Protein AF-0000000080280467 (afdb_homodimer)

Sequence (818 aa):
MTQTPVLITTTGPDKPGVSSVLFAVLSRHDVDVLDVEQVVIRGQLVLGVLAGVYRDPEGLQEYVEQAMASVGMQVEVKIGSAIGADPFAIGQKDSTHVLLMLGRPVTARAFSDVARRLAALDVNIDSIRSVADYPVTGLELYTSLAQDTPEADAALRTALADAAVEAGIDISVERAGLARRAKRLVVFDVDSTLIQGEVIEMLGAHAGVEPQVREITEAAMRGELNFGESLERRVALLEGLPETVLDEVAASIELTPGARTTIRTLKRMGFRCGVVSGGFTKIIQSLVDDLGLDFAAANELEVVDGKLTGRVVGEIVDRAGKATALRRFAEEYEISLEQCVAVGDGANDIDMLSVAGMGVAFNAKPALREVADTALSHPYLDAVLFLLGVTRGEIEAADAADGLELSRPMTQTPVLITTTGPDKPGVSSVLFAVLSRHDVDVLDVEQVVIRGQLVLGVLAGVYRDPEGLQEYVEQAMASVGMQVEVKIGSAIGADPFAIGQKDSTHVLLMLGRPVTARAFSDVARRLAALDVNIDSIRSVADYPVTGLELYTSLAQDTPEADAALRTALADAAVEAGIDISVERAGLARRAKRLVVFDVDSTLIQGEVIEMLGAHAGVEPQVREITEAAMRGELNFGESLERRVALLEGLPETVLDEVAASIELTPGARTTIRTLKRMGFRCGVVSGGFTKIIQSLVDDLGLDFAAANELEVVDGKLTGRVVGEIVDRAGKATALRRFAEEYEISLEQCVAVGDGANDIDMLSVAGMGVAFNAKPALREVADTALSHPYLDAVLFLLGVTRGEIEAADAADGLELSRP

Foldseek 3Di:
DFWKKKKKKKKDFDDPCLVVLQVVLVVVQVWAWLAWDWDADPRMIIIMTIITGDDDLVVSVVSNCVSNVVVPMDMDMDIHCRCDPDSSDYPDDFFFKKKKKKACECDPVLVVQLVVLCVVLVKDFPDKDWFEDPPITMIMTGIHHPDPDPVSVVSNVVSVVVSCVVRVIWMFMDTDDDLLQQAAAEEEEVAVTFWDHDLLLQLCVVLVNNVVLVVLVVCVQVVVDPPVVSLLVSLLSNFFPFLVVLVVSLVVIGTFAQNLLQLVVSVVVNHQYEYEYQAEDSSRVSVCVVNVHDDYHYWHFDDDPRTTHSDIDDDGCFLVNLLVVLVVVCVVVVHAQLSYEYEYAEPRPQNNQQSHNFYEHECHDPNNCVRGSTYDNDRHNNVVVVSSVHGPVNSVVVCVVVVHDDDDD/DFWKKKKKKKKDFDDPCLVVLQVVLVVVQPWAWLDWDWDADPRMIIIITIITGDDDLVVSVVSNCVSNVVVPMDMDMDIHCRCDPDRSPYPDDFFFKKKKKKACECDPVLVVQLVVLCVVLVKAFPDKDWFEDPPITMIMTRIHHPDPDPVSVVSNVVSVVVSCVVRVIWMFMDTDDCLLVQAAAEEEEVAVTFWDHDLLLQLCVVLVNNVVLVVLVVCVQVVVDPPVVSLLVSLLSNFFPFLVVLVVSLVVIGTFAQNLLQLVVSVVVNHQYEYEYQAEDSSRVSVCVVNVHDDYHYWHFDDDPRTTHSDIDDDGCFLVNLLVVLVVVCVVVVHQQLSYEYEYAEPRPQNNQQSHNFYEHECHDPNNCVRGSTYDNDRHNNVVVVSSVHGPVNSVVVCVVVVHDDDDD

InterPro domains:
  IPR002912 ACT domain [PS51671] (7-82)
  IPR004469 Phosphoserine phosphatase [SFLDF00029] (179-395)
  IPR004469 Phosphoserine phosphatase [TIGR00338] (172-388)
  IPR023214 HAD superfamily [G3DSA:3.40.50.1000] (182-402)
  IPR036412 HAD-like superfamily [SSF56784] (183-390)
  IPR045865 ACT-like domain [SSF55021] (2-74)
  IPR049148 Phosphoserine phosphatase, ACT domain [PF21086] (95-174)
  IPR050582 HAD-like hydrolase superfamily, SerB [PTHR43344] (157-379)

Organism: Amycolatopsis orientalis (NCBI:txid31958)

Nearest PDB structures (foldseek):
  5it4-assembly1_A-2  TM=9.604E-01  e=1.699E-60  Mycobacterium avium 104
  5it0-assembly1_A-2  TM=9.635E-01  e=3.658E-60  Mycobacterium avium 104
  5jlp-assembly1_A  TM=9.642E-01  e=6.219E-60  Mycobacterium avium 104
  8a1z-assembly1_A  TM=9.650E-01  e=1.339E-59  Mycobacterium avium 104
  5jjb-assembly1_A-2  TM=9.585E-01  e=1.598E-59  Mycobacterium avium 104

Radius of gyration: 29.88 Å; Cα contacts (8 Å, |Δi|>4): 1749; chains: 2; bounding box: 77×85×61 Å

Solvent-accessible surface area (backbone atoms only — not comparable to full-atom values): 41538 Å² total; per-residue (Å²): 132,72,64,42,39,34,39,37,38,34,38,36,71,58,56,91,54,56,68,28,54,54,24,47,56,39,31,76,62,66,31,40,50,71,41,48,37,30,42,51,53,79,56,35,27,40,38,35,36,35,28,36,30,69,67,60,63,67,59,50,46,54,52,49,49,53,56,38,44,73,71,65,31,47,72,47,76,32,56,41,71,68,60,41,95,56,54,79,58,73,59,82,71,79,47,51,27,35,34,38,39,38,18,85,62,43,39,23,51,43,48,21,52,47,41,45,52,35,46,75,70,53,34,44,76,48,29,32,39,65,37,27,76,58,97,37,27,27,39,39,33,33,23,32,56,80,61,88,41,73,66,50,50,51,51,50,52,52,54,45,52,54,44,19,63,75,52,70,36,32,56,34,72,39,66,44,56,57,69,60,68,15,59,45,36,39,38,28,26,36,63,50,42,44,26,57,52,50,67,69,49,55,51,20,52,77,62,70,39,31,70,60,39,49,52,47,51,52,38,26,77,70,62,76,31,56,63,69,59,36,48,48,56,46,38,40,67,40,44,66,39,52,50,66,51,50,56,53,51,46,70,64,61,40,66,25,48,41,36,68,59,35,50,54,52,40,46,67,39,60,36,44,39,30,38,45,26,74,48,44,37,76,41,50,46,54,52,33,64,73,66,64,44,74,48,73,46,46,19,36,72,36,66,57,97,60,17,26,68,22,44,71,47,80,76,73,41,39,34,65,38,40,28,49,49,52,53,50,52,28,56,75,71,70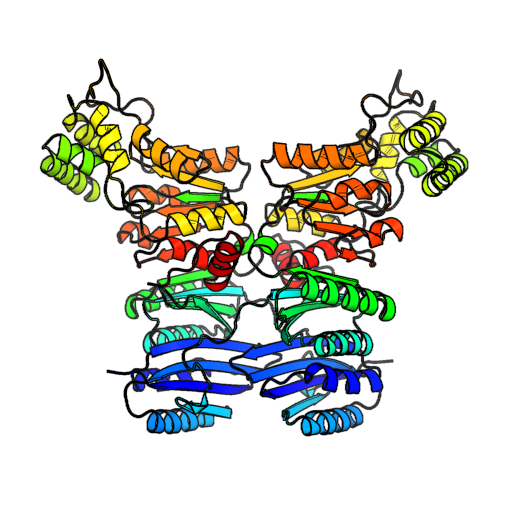,42,59,47,72,24,24,34,23,39,25,23,40,68,59,34,44,50,29,23,65,60,25,50,39,10,34,14,34,64,38,43,67,73,21,46,73,67,30,68,27,49,41,78,59,82,43,53,39,55,58,42,48,76,64,71,44,30,46,65,42,52,51,51,53,37,46,73,72,68,44,78,87,78,80,1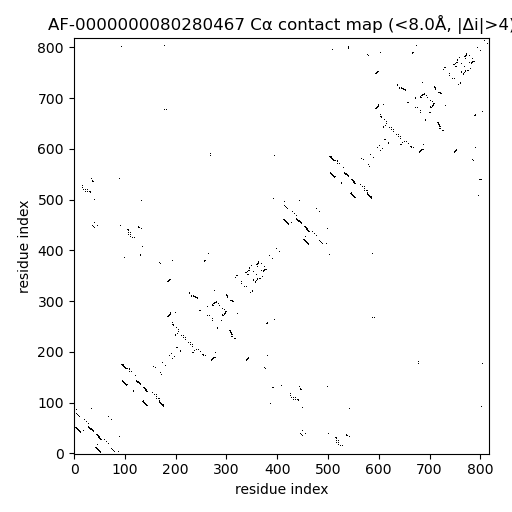31,133,73,65,42,39,32,39,38,38,36,38,34,73,58,56,93,52,57,67,27,55,54,25,46,54,39,32,76,62,66,32,42,49,71,43,47,37,32,43,52,55,79,54,34,27,40,38,34,37,35,29,35,29,68,66,60,64,66,60,51,47,54,52,49,49,52,56,37,46,74,72,66,32,47,69,48,75,31,56,42,71,68,61,41,96,57,54,79,58,72,57,83,72,78,46,51,28,35,34,39,38,38,18,86,63,41,38,22,50,44,49,22,52,48,41,45,53,35,46,73,68,53,33,43,78,49,30,33,38,64,36,29,77,59,96,37,27,27,38,38,33,34,22,31,56,79,59,89,41,73,65,49,49,50,50,52,52,52,54,47,52,52,44,18,64,75,53,68,36,32,55,35,74,41,66,43,56,56,70,59,67,15,58,45,34,40,37,29,26,38,63,51,42,45,26,57,51,50,66,68,49,56,53,22,53,76,62,71,37,30,69,60,40,49,51,46,50,51,38,26,77,71,62,76,33,56,62,68,59,36,48,49,56,46,39,41,68,41,42,64,40,50,51,66,53,50,58,54,51,46,71,64,61,40,67,25,49,41,35,68,60,35,51,54,51,40,47,66,39,61,35,45,39,28,37,44,27,76,48,44,38,74,42,49,48,54,51,32,63,73,67,65,45,75,48,75,47,46,20,37,71,35,67,57,95,59,16,27,68,23,45,73,48,82,75,72,42,39,34,66,36,39,28,48,49,51,53,50,51,29,56,74,71,71,42,60,48,71,24,23,34,23,37,25,23,38,69,58,34,42,50,28,25,66,60,25,48,38,10,35,14,33,64,37,44,68,75,21,46,72,69,29,66,27,49,41,79,60,82,43,55,38,56,58,41,47,77,64,71,45,30,46,65,42,52,51,52,53,37,45,74,72,68,45,79,88,77,82,133

pLDDT: mean 91.1, std 6.94, range [56.19, 98.75]

Structure (mmCIF, N/CA/C/O backbone):
data_AF-0000000080280467-model_v1
#
loop_
_entity.id
_entity.type
_entity.pdbx_description
1 polymer 'phosphoserine phosphatase'
#
loop_
_atom_site.group_PDB
_atom_site.id
_atom_site.type_symbol
_atom_site.label_atom_id
_atom_site.label_alt_id
_atom_site.label_comp_id
_atom_site.label_asym_id
_atom_site.label_entity_id
_atom_site.label_seq_id
_atom_site.pdbx_PDB_ins_code
_atom_site.Cartn_x
_atom_site.Cartn_y
_atom_site.Cartn_z
_atom_site.occupancy
_atom_site.B_iso_or_equiv
_atom_site.auth_seq_id
_atom_site.auth_comp_id
_atom_site.auth_asym_id
_atom_site.auth_atom_id
_atom_site.pdbx_PDB_model_num
ATOM 1 N N . MET A 1 1 ? 23.375 -32.188 -6.734 1 62.44 1 MET A N 1
ATOM 2 C CA . MET A 1 1 ? 24.641 -31.453 -6.711 1 62.44 1 MET A CA 1
ATOM 3 C C . MET A 1 1 ? 24.547 -30.25 -5.777 1 62.44 1 MET A C 1
ATOM 5 O O . MET A 1 1 ? 23.484 -29.641 -5.652 1 62.44 1 MET A O 1
ATOM 9 N N . THR A 1 2 ? 25.453 -30.016 -4.914 1 82.25 2 THR A N 1
ATOM 10 C CA . THR A 1 2 ? 25.469 -28.969 -3.896 1 82.25 2 THR A CA 1
ATOM 11 C C . THR A 1 2 ? 25.734 -27.609 -4.523 1 82.25 2 THR A C 1
ATOM 13 O O . THR A 1 2 ? 26.531 -27.484 -5.461 1 82.25 2 THR A O 1
ATOM 16 N N . GLN A 1 3 ? 24.938 -26.594 -4.383 1 88.44 3 GLN A N 1
ATOM 17 C CA . GLN A 1 3 ? 25.078 -25.234 -4.895 1 88.44 3 GLN A CA 1
ATOM 18 C C . GLN A 1 3 ? 26.094 -24.438 -4.066 1 88.44 3 GLN A C 1
ATOM 20 O O . GLN A 1 3 ? 26.125 -24.562 -2.838 1 88.44 3 GLN A O 1
ATOM 25 N N . THR A 1 4 ? 27.047 -23.859 -4.754 1 92.44 4 THR A N 1
ATOM 26 C CA . THR A 1 4 ? 27.891 -22.844 -4.125 1 92.44 4 THR A CA 1
ATOM 27 C C . THR A 1 4 ? 27.297 -21.453 -4.309 1 92.44 4 THR A C 1
ATOM 29 O O . THR A 1 4 ? 27.031 -21.031 -5.434 1 92.44 4 THR A O 1
ATOM 32 N N . PRO A 1 5 ? 27.047 -20.75 -3.188 1 91.75 5 PRO A N 1
ATOM 33 C CA . PRO A 1 5 ? 26.516 -19.391 -3.326 1 91.75 5 PRO A CA 1
ATOM 34 C C . PRO A 1 5 ? 27.562 -18.406 -3.834 1 91.75 5 PRO A C 1
ATOM 36 O O . PRO A 1 5 ? 28.703 -18.422 -3.381 1 91.75 5 PRO A O 1
ATOM 39 N N . VAL A 1 6 ? 27.188 -17.625 -4.797 1 93 6 VAL A N 1
ATOM 40 C CA . VAL A 1 6 ? 28.031 -16.562 -5.348 1 93 6 VAL A CA 1
ATOM 41 C C . VAL A 1 6 ? 27.25 -15.242 -5.34 1 93 6 VAL A C 1
ATOM 43 O O . VAL A 1 6 ? 26.172 -15.141 -5.918 1 93 6 VAL A O 1
ATOM 46 N N . LEU A 1 7 ? 27.781 -14.227 -4.648 1 91.75 7 LEU A N 1
ATOM 47 C CA . LEU A 1 7 ? 27.188 -12.898 -4.605 1 91.75 7 LEU A CA 1
ATOM 48 C C . LEU A 1 7 ? 27.891 -11.945 -5.566 1 91.75 7 LEU A C 1
ATOM 50 O O . LEU A 1 7 ? 29.109 -11.75 -5.465 1 91.75 7 LEU A O 1
ATOM 54 N N . ILE A 1 8 ? 27.156 -11.461 -6.473 1 92.81 8 ILE A N 1
ATOM 55 C CA . ILE A 1 8 ? 27.688 -10.531 -7.465 1 92.81 8 ILE A CA 1
ATOM 56 C C . ILE A 1 8 ? 27.094 -9.141 -7.219 1 92.81 8 ILE A C 1
ATOM 58 O O . ILE A 1 8 ? 25.875 -8.969 -7.219 1 92.81 8 ILE A O 1
ATOM 62 N N . THR A 1 9 ? 27.922 -8.18 -6.988 1 89.25 9 THR A N 1
ATOM 63 C CA . THR A 1 9 ? 27.5 -6.797 -6.82 1 89.25 9 THR A CA 1
ATOM 64 C C . THR A 1 9 ? 28.125 -5.906 -7.891 1 89.25 9 THR A C 1
ATOM 66 O O . THR A 1 9 ? 29.344 -5.812 -7.996 1 89.25 9 THR A O 1
ATOM 69 N N . THR A 1 10 ? 27.297 -5.32 -8.648 1 90.25 10 THR A N 1
ATOM 70 C CA . THR A 1 10 ? 27.734 -4.461 -9.742 1 90.25 10 THR A CA 1
ATOM 71 C C . THR A 1 10 ? 27.344 -3.01 -9.484 1 90.25 10 THR A C 1
ATOM 73 O O . THR A 1 10 ? 26.203 -2.73 -9.102 1 90.25 10 THR A O 1
ATOM 76 N N . THR A 1 11 ? 28.281 -2.133 -9.68 1 85.75 11 THR A N 1
ATOM 77 C CA . THR A 1 11 ? 28.031 -0.708 -9.492 1 85.75 11 THR A CA 1
ATOM 78 C C . THR A 1 11 ? 28.578 0.093 -10.672 1 85.75 11 THR A C 1
ATOM 80 O O . THR A 1 11 ? 29.562 -0.303 -11.289 1 85.75 11 THR A O 1
ATOM 83 N N . GLY A 1 12 ? 27.891 1.169 -11.023 1 84.94 12 GLY A N 1
ATOM 84 C CA . GLY A 1 12 ? 28.344 2.049 -12.086 1 84.94 12 GLY A CA 1
ATOM 85 C C . GLY A 1 12 ? 27.234 2.945 -12.625 1 84.94 12 GLY A C 1
ATOM 86 O O . GLY A 1 12 ? 26.156 3.012 -12.047 1 84.94 12 GLY A O 1
ATOM 87 N N . PRO A 1 13 ? 27.562 3.738 -13.625 1 82.94 13 PRO A N 1
ATOM 88 C CA . PRO A 1 13 ? 26.531 4.594 -14.219 1 82.94 13 PRO A CA 1
ATOM 89 C C . PRO A 1 13 ? 25.391 3.795 -14.828 1 82.94 13 PRO A C 1
ATOM 91 O O . PRO A 1 13 ? 25.609 2.729 -15.406 1 82.94 13 PRO A O 1
ATOM 94 N N . ASP A 1 14 ? 24.25 4.301 -14.602 1 81.81 14 ASP A N 1
ATOM 95 C CA . ASP A 1 14 ? 23.062 3.662 -15.164 1 81.81 14 ASP A CA 1
ATOM 96 C C . ASP A 1 14 ? 23.078 3.738 -16.688 1 81.81 14 ASP A C 1
ATOM 98 O O . ASP A 1 14 ? 23.281 4.812 -17.266 1 81.81 14 ASP A O 1
ATOM 102 N N . LYS A 1 15 ? 23.047 2.705 -17.344 1 80.44 15 LYS A N 1
ATOM 103 C CA . LYS A 1 15 ? 22.906 2.605 -18.781 1 80.44 15 LYS A CA 1
ATOM 104 C C . LYS A 1 15 ? 22.047 1.4 -19.172 1 80.44 15 LYS A C 1
ATOM 106 O O . LYS A 1 15 ? 21.984 0.415 -18.438 1 80.44 15 LYS A O 1
ATOM 111 N N . PRO A 1 16 ? 21.328 1.594 -20.234 1 77.88 16 PRO A N 1
ATOM 112 C CA . PRO A 1 16 ? 20.484 0.485 -20.688 1 77.88 16 PRO A CA 1
ATOM 113 C C . PRO A 1 16 ? 21.266 -0.806 -20.906 1 77.88 16 PRO A C 1
ATOM 115 O O . PRO A 1 16 ? 22.375 -0.771 -21.438 1 77.88 16 PRO A O 1
ATOM 118 N N . GLY A 1 17 ? 20.797 -1.93 -20.375 1 81.5 17 GLY A N 1
ATOM 119 C CA . GLY A 1 17 ? 21.312 -3.23 -20.766 1 81.5 17 GLY A CA 1
ATOM 120 C C . GLY A 1 17 ? 22.281 -3.824 -19.75 1 81.5 17 GLY A C 1
ATOM 121 O O . GLY A 1 17 ? 22.75 -4.949 -19.922 1 81.5 17 GLY A O 1
ATOM 122 N N . VAL A 1 18 ? 22.625 -3.096 -18.672 1 86.25 18 VAL A N 1
ATOM 123 C CA . VAL A 1 18 ? 23.562 -3.582 -17.688 1 86.25 18 VAL A CA 1
ATOM 124 C C . VAL A 1 18 ? 23.078 -4.914 -17.109 1 86.25 18 VAL A C 1
ATOM 126 O O . VAL A 1 18 ? 23.828 -5.898 -17.109 1 86.25 18 VAL A O 1
ATOM 129 N N . SER A 1 19 ? 21.828 -4.965 -16.719 1 87.94 19 SER A N 1
ATOM 130 C CA . SER A 1 19 ? 21.281 -6.207 -16.172 1 87.94 19 SER A CA 1
ATOM 131 C C . SER A 1 19 ? 21.266 -7.316 -17.219 1 87.94 19 SER A C 1
ATOM 133 O O . SER A 1 19 ? 21.578 -8.469 -16.906 1 87.94 19 SER A O 1
ATOM 135 N N . SER A 1 20 ? 20.984 -6.934 -18.438 1 87.19 20 SER A N 1
ATOM 136 C CA . SER A 1 20 ? 20.969 -7.914 -19.516 1 87.19 20 SER A CA 1
ATOM 137 C C . SER A 1 20 ? 22.328 -8.578 -19.688 1 87.19 20 SER A C 1
ATOM 139 O O . SER A 1 20 ? 22.422 -9.797 -19.859 1 87.19 20 SER A O 1
ATOM 141 N N . VAL A 1 21 ? 23.359 -7.785 -19.594 1 90.38 21 VAL A N 1
ATOM 142 C CA . VAL A 1 21 ? 24.719 -8.289 -19.797 1 90.38 21 VAL A CA 1
ATOM 143 C C . VAL A 1 21 ? 25.078 -9.258 -18.672 1 90.38 21 VAL A C 1
ATOM 145 O O . VAL A 1 21 ? 25.578 -10.352 -18.922 1 90.38 21 VAL A O 1
ATOM 148 N N . LEU A 1 22 ? 24.781 -8.891 -17.484 1 92.56 22 LEU A N 1
ATOM 149 C CA . LEU A 1 22 ? 25.094 -9.742 -16.344 1 92.56 22 LEU A CA 1
ATOM 150 C C . LEU A 1 22 ? 24.344 -11.07 -16.438 1 92.56 22 LEU A C 1
ATOM 152 O O . LEU A 1 22 ? 24.938 -12.141 -16.297 1 92.56 22 LEU A O 1
ATOM 156 N N . PHE A 1 23 ? 23.109 -10.984 -16.703 1 91.38 23 PHE A N 1
ATOM 157 C CA . PHE A 1 23 ? 22.297 -12.195 -16.688 1 91.38 23 PHE A CA 1
ATOM 158 C C . PHE A 1 23 ? 22.594 -13.062 -17.906 1 91.38 23 PHE A C 1
ATOM 160 O O . PHE A 1 23 ? 22.391 -14.281 -17.875 1 91.38 23 PHE A O 1
ATOM 167 N N . ALA A 1 24 ? 23.031 -12.453 -18.938 1 91.25 24 ALA A N 1
ATOM 168 C CA . ALA A 1 24 ? 23.484 -13.25 -20.062 1 91.25 24 ALA A CA 1
ATOM 169 C C . ALA A 1 24 ? 24.656 -14.148 -19.672 1 91.25 24 ALA A C 1
ATOM 171 O O . ALA A 1 24 ? 24.703 -15.32 -20.031 1 91.25 24 ALA A O 1
ATOM 172 N N . VAL A 1 25 ? 25.562 -13.602 -18.938 1 93.94 25 VAL A N 1
ATOM 173 C CA . VAL A 1 25 ? 26.703 -14.367 -18.453 1 93.94 25 VAL A CA 1
ATOM 174 C C . VAL A 1 25 ? 26.234 -15.469 -17.516 1 93.94 25 VAL A C 1
ATOM 176 O O . VAL A 1 25 ? 26.672 -16.625 -17.625 1 93.94 25 VAL A O 1
ATOM 179 N N . LEU A 1 26 ? 25.375 -15.125 -16.641 1 93.56 26 LEU A N 1
ATOM 180 C CA . LEU A 1 26 ? 24.859 -16.094 -15.664 1 93.56 26 LEU A CA 1
ATOM 181 C C . LEU A 1 26 ? 24.094 -17.203 -16.359 1 93.56 26 LEU A C 1
ATOM 183 O O . LEU A 1 26 ? 24.188 -18.375 -15.969 1 93.56 26 LEU A O 1
ATOM 187 N N . SER A 1 27 ? 23.344 -16.828 -17.359 1 91 27 SER A N 1
ATOM 188 C CA . SER A 1 27 ? 22.578 -17.812 -18.125 1 91 27 SER A CA 1
ATOM 189 C C . SER A 1 27 ? 23.5 -18.844 -18.781 1 91 27 SER A C 1
ATOM 191 O O . SER A 1 27 ? 23.188 -20.031 -18.781 1 91 27 SER A O 1
ATOM 193 N N . ARG A 1 28 ? 24.609 -18.438 -19.25 1 91.5 28 ARG A N 1
ATOM 194 C CA . ARG A 1 28 ? 25.562 -19.328 -19.906 1 91.5 28 ARG A CA 1
ATOM 195 C C . ARG A 1 28 ? 26.172 -20.312 -18.922 1 91.5 28 ARG A C 1
ATOM 197 O O . ARG A 1 28 ? 26.672 -21.375 -19.312 1 91.5 28 ARG A O 1
ATOM 204 N N . HIS A 1 29 ? 26.109 -20 -17.703 1 90.62 29 HIS A N 1
ATOM 205 C CA . HIS A 1 29 ? 26.719 -20.844 -16.688 1 90.62 29 HIS A CA 1
ATOM 206 C C . HIS A 1 29 ? 25.672 -21.656 -15.938 1 90.62 29 HIS A C 1
ATOM 208 O O . HIS A 1 29 ? 26 -22.391 -14.992 1 90.62 29 HIS A O 1
ATOM 214 N N . ASP A 1 30 ? 24.469 -21.562 -16.281 1 83.75 30 ASP A N 1
ATOM 215 C CA . ASP A 1 30 ? 23.344 -22.328 -15.758 1 83.75 30 ASP A CA 1
ATOM 216 C C . ASP A 1 30 ? 23.25 -22.219 -14.242 1 83.75 30 ASP A C 1
ATOM 218 O O . ASP A 1 30 ? 23.234 -23.219 -13.531 1 83.75 30 ASP A O 1
ATOM 222 N N . VAL A 1 31 ? 23.25 -21.047 -13.75 1 88.25 31 VAL A N 1
ATOM 223 C CA . VAL A 1 31 ? 23.172 -20.797 -12.312 1 88.25 31 VAL A CA 1
ATOM 224 C C . VAL A 1 31 ? 21.719 -20.594 -11.898 1 88.25 31 VAL A C 1
ATOM 226 O O . VAL A 1 31 ? 20.859 -20.312 -12.742 1 88.25 31 VAL A O 1
ATOM 229 N N . ASP A 1 32 ? 21.391 -20.781 -10.633 1 85.88 32 ASP A N 1
ATOM 230 C CA . ASP A 1 32 ? 20.109 -20.406 -10.047 1 85.88 32 ASP A CA 1
ATOM 231 C C . ASP A 1 32 ? 20.172 -18.969 -9.516 1 85.88 32 ASP A C 1
ATOM 233 O O . ASP A 1 32 ? 21.141 -18.578 -8.875 1 85.88 32 ASP A O 1
ATOM 237 N N . VAL A 1 33 ? 19.141 -18.188 -9.938 1 87.81 33 VAL A N 1
ATOM 238 C CA . VAL A 1 33 ? 19.031 -16.844 -9.375 1 87.81 33 VAL A CA 1
ATOM 239 C C . VAL A 1 33 ? 18.25 -16.906 -8.062 1 87.81 33 VAL A C 1
ATOM 241 O O . VAL A 1 33 ? 17.047 -17.172 -8.07 1 87.81 33 VAL A O 1
ATOM 244 N N . LEU A 1 34 ? 18.922 -16.609 -6.992 1 84.81 34 LEU A N 1
ATOM 245 C CA . LEU A 1 34 ? 18.328 -16.75 -5.672 1 84.81 34 LEU A CA 1
ATOM 246 C C . LEU A 1 34 ? 17.75 -15.414 -5.195 1 84.81 34 LEU A C 1
ATOM 248 O O . LEU A 1 34 ? 16.75 -15.383 -4.477 1 84.81 34 LEU A O 1
ATOM 252 N N . ASP A 1 35 ? 18.422 -14.375 -5.613 1 86.19 35 ASP A N 1
ATOM 253 C CA . ASP A 1 35 ? 17.984 -13.047 -5.207 1 86.19 35 ASP A CA 1
ATOM 254 C C . ASP A 1 35 ? 18.531 -11.977 -6.156 1 86.19 35 ASP A C 1
ATOM 256 O O . ASP A 1 35 ? 19.641 -12.102 -6.672 1 86.19 35 ASP A O 1
ATOM 260 N N . VAL A 1 36 ? 17.719 -11.023 -6.441 1 89.25 36 VAL A N 1
ATOM 261 C CA . VAL A 1 36 ? 18.125 -9.891 -7.266 1 89.25 36 VAL A CA 1
ATOM 262 C C . VAL A 1 36 ? 17.625 -8.586 -6.637 1 89.25 36 VAL A C 1
ATOM 264 O O . VAL A 1 36 ? 16.453 -8.477 -6.273 1 89.25 36 VAL A O 1
ATOM 267 N N . GLU A 1 37 ? 18.484 -7.688 -6.484 1 88.44 37 GLU A N 1
ATOM 268 C CA . GLU A 1 37 ? 18.141 -6.332 -6.062 1 88.44 37 GLU A CA 1
ATOM 269 C C . GLU A 1 37 ? 18.844 -5.293 -6.938 1 88.44 37 GLU A C 1
ATOM 271 O O . GLU A 1 37 ? 20.016 -5.438 -7.266 1 88.44 37 GLU A O 1
ATOM 276 N N . GLN A 1 38 ? 18.094 -4.383 -7.355 1 87.75 38 GLN A N 1
ATOM 277 C CA . GLN A 1 38 ? 18.656 -3.322 -8.188 1 87.75 38 GLN A CA 1
ATOM 278 C C . GLN A 1 38 ? 18.031 -1.97 -7.848 1 87.75 38 GLN A C 1
ATOM 280 O O . GLN A 1 38 ? 16.828 -1.876 -7.609 1 87.75 38 GLN A O 1
ATOM 285 N N . VAL A 1 39 ? 18.844 -1.011 -7.82 1 84.81 39 VAL A N 1
ATOM 286 C CA . VAL A 1 39 ? 18.328 0.351 -7.703 1 84.81 39 VAL A CA 1
ATOM 287 C C . VAL A 1 39 ? 19.172 1.291 -8.57 1 84.81 39 VAL A C 1
ATOM 289 O O . VAL A 1 39 ? 20.312 0.994 -8.891 1 84.81 39 VAL A O 1
ATOM 292 N N . VAL A 1 40 ? 18.547 2.27 -9.023 1 81.44 40 VAL A N 1
ATOM 293 C CA . VAL A 1 40 ? 19.219 3.391 -9.672 1 81.44 40 VAL A CA 1
ATOM 294 C C . VAL A 1 40 ? 18.984 4.668 -8.867 1 81.44 40 VAL A C 1
ATOM 296 O O . VAL A 1 40 ? 17.828 5.082 -8.68 1 81.44 40 VAL A O 1
ATOM 299 N N . ILE A 1 41 ? 20.047 5.148 -8.344 1 77.94 41 ILE A N 1
ATOM 300 C CA . ILE A 1 41 ? 19.953 6.406 -7.609 1 77.94 41 ILE A CA 1
ATOM 301 C C . ILE A 1 41 ? 20.75 7.484 -8.336 1 77.94 41 ILE A C 1
ATOM 303 O O . ILE A 1 41 ? 21.969 7.379 -8.477 1 77.94 41 ILE A O 1
ATOM 307 N N . ARG A 1 42 ? 20.062 8.492 -8.828 1 77 42 ARG A N 1
ATOM 308 C CA . ARG A 1 42 ? 20.672 9.633 -9.492 1 77 42 ARG A CA 1
ATOM 309 C C . ARG A 1 42 ? 21.641 9.18 -10.57 1 77 42 ARG A C 1
ATOM 311 O O . ARG A 1 42 ? 22.797 9.633 -10.609 1 77 42 ARG A O 1
ATOM 318 N N . GLY A 1 43 ? 21.219 8.18 -11.305 1 75.88 43 GLY A N 1
ATOM 319 C CA . GLY A 1 43 ? 21.984 7.723 -12.461 1 75.88 43 GLY A CA 1
ATOM 320 C C . GLY A 1 43 ? 23.031 6.676 -12.109 1 75.88 43 GLY A C 1
ATOM 321 O O . GLY A 1 43 ? 23.734 6.188 -12.992 1 75.88 43 GLY A O 1
ATOM 322 N N . GLN A 1 44 ? 23.141 6.422 -10.883 1 77.69 44 GLN A N 1
ATOM 323 C CA . GLN A 1 44 ? 24.047 5.375 -10.438 1 77.69 44 GLN A CA 1
ATOM 324 C C . GLN A 1 44 ? 23.312 4.066 -10.18 1 77.69 44 GLN A C 1
ATOM 326 O O . GLN A 1 44 ? 22.375 4.027 -9.367 1 77.69 44 GLN A O 1
ATOM 331 N N . LEU A 1 45 ? 23.75 3.064 -10.812 1 84.56 45 LEU A N 1
ATOM 332 C CA . LEU A 1 45 ? 23.109 1.758 -10.719 1 84.56 45 LEU A CA 1
ATOM 333 C C . LEU A 1 45 ? 23.859 0.853 -9.75 1 84.56 45 LEU A C 1
ATOM 335 O O . LEU A 1 45 ? 25.094 0.814 -9.758 1 84.56 45 LEU A O 1
ATOM 339 N N . VAL A 1 46 ? 23.156 0.235 -8.891 1 84.88 46 VAL A N 1
ATOM 340 C CA . VAL A 1 46 ? 23.656 -0.867 -8.086 1 84.88 46 VAL A CA 1
ATOM 341 C C . VAL A 1 46 ? 22.797 -2.107 -8.297 1 84.88 46 VAL A C 1
ATOM 343 O O . VAL A 1 46 ? 21.578 -2.047 -8.172 1 84.88 46 VAL A O 1
ATOM 346 N N . LEU A 1 47 ? 23.438 -3.129 -8.656 1 89.38 47 LEU A N 1
ATOM 347 C CA . LEU A 1 47 ? 22.781 -4.402 -8.922 1 89.38 47 LEU A CA 1
ATOM 348 C C . LEU A 1 47 ? 23.422 -5.527 -8.117 1 89.38 47 LEU A C 1
ATOM 350 O O . LEU A 1 47 ? 24.641 -5.719 -8.18 1 89.38 47 LEU A O 1
ATOM 354 N N . GLY A 1 48 ? 22.656 -6.113 -7.281 1 88.94 48 GLY A N 1
ATOM 355 C CA . GLY A 1 48 ? 23.094 -7.273 -6.523 1 88.94 48 GLY A CA 1
ATOM 356 C C . GLY A 1 48 ? 22.359 -8.547 -6.922 1 88.94 48 GLY A C 1
ATOM 357 O O . GLY A 1 48 ? 21.125 -8.57 -6.988 1 88.94 48 GLY A O 1
ATOM 358 N N . VAL A 1 49 ? 23.188 -9.586 -7.219 1 90.75 49 VAL A N 1
ATOM 359 C CA . VAL A 1 49 ? 22.609 -10.875 -7.578 1 90.75 49 VAL A CA 1
ATOM 360 C C . VAL A 1 49 ? 23.25 -11.977 -6.727 1 90.75 49 VAL A C 1
ATOM 362 O O . VAL A 1 49 ? 24.469 -12.086 -6.652 1 90.75 49 VAL A O 1
ATOM 365 N N . LEU A 1 50 ? 22.422 -12.68 -6.02 1 89.44 50 LEU A N 1
ATOM 366 C CA . LEU A 1 50 ? 22.859 -13.914 -5.383 1 89.44 50 LEU A CA 1
ATOM 367 C C . LEU A 1 50 ? 22.531 -15.117 -6.254 1 89.44 50 LEU A C 1
ATOM 369 O O . LEU A 1 50 ? 21.359 -15.367 -6.578 1 89.44 50 LEU A O 1
ATOM 373 N N . ALA A 1 51 ? 23.562 -15.836 -6.605 1 90.31 51 ALA A N 1
ATOM 374 C CA . ALA A 1 51 ? 23.406 -16.984 -7.492 1 90.31 51 ALA A CA 1
ATOM 375 C C . ALA A 1 51 ? 23.875 -18.266 -6.816 1 90.31 51 ALA A C 1
ATOM 377 O O . ALA A 1 51 ? 24.812 -18.25 -6.008 1 90.31 51 ALA A O 1
ATOM 378 N N . GLY A 1 52 ? 23.125 -19.281 -7.035 1 89.69 52 GLY A N 1
ATOM 379 C CA . GLY A 1 52 ? 23.609 -20.625 -6.727 1 89.69 52 GLY A CA 1
ATOM 380 C C . GLY A 1 52 ? 24.328 -21.281 -7.887 1 89.69 52 GLY A C 1
ATOM 381 O O . GLY A 1 52 ? 23.703 -21.625 -8.891 1 89.69 52 GLY A O 1
ATOM 382 N N . VAL A 1 53 ? 25.594 -21.547 -7.719 1 91.94 53 VAL A N 1
ATOM 383 C CA . VAL A 1 53 ? 26.422 -22.047 -8.812 1 91.94 53 VAL A CA 1
ATOM 384 C C . VAL A 1 53 ? 26.766 -23.516 -8.57 1 91.94 53 VAL A C 1
ATOM 386 O O . VAL A 1 53 ? 27.203 -23.891 -7.488 1 91.94 53 VAL A O 1
ATOM 389 N N . TYR A 1 54 ? 26.547 -24.281 -9.578 1 89.5 54 TYR A N 1
ATOM 390 C CA . TYR A 1 54 ? 26.75 -25.719 -9.453 1 89.5 54 TYR A CA 1
ATOM 391 C C . TYR A 1 54 ? 28.188 -26.094 -9.836 1 89.5 54 TYR A C 1
ATOM 393 O O . TYR A 1 54 ? 28.734 -27.062 -9.297 1 89.5 54 TYR A O 1
ATOM 401 N N . ARG A 1 55 ? 28.688 -25.328 -10.789 1 88.62 55 ARG A N 1
ATOM 402 C CA . ARG A 1 55 ? 30 -25.719 -11.305 1 88.62 55 ARG A CA 1
ATOM 403 C C . ARG A 1 55 ? 30.906 -24.516 -11.461 1 88.62 55 ARG A C 1
ATOM 405 O O . ARG A 1 55 ? 30.5 -23.484 -11.992 1 88.62 55 ARG A O 1
ATOM 412 N N . ASP A 1 56 ? 32.156 -24.484 -11 1 91.31 56 ASP A N 1
ATOM 413 C CA . ASP A 1 56 ? 33.25 -23.578 -11.273 1 91.31 56 ASP A CA 1
ATOM 414 C C . ASP A 1 56 ? 32.906 -22.141 -10.883 1 91.31 56 ASP A C 1
ATOM 416 O O . ASP A 1 56 ? 32.938 -21.25 -11.727 1 91.31 56 ASP A O 1
ATOM 420 N N . PRO A 1 57 ? 32.688 -21.906 -9.695 1 93.19 57 PRO A N 1
ATOM 421 C CA . PRO A 1 57 ? 32.375 -20.547 -9.25 1 93.19 57 PRO A CA 1
ATOM 422 C C . PRO A 1 57 ? 33.5 -19.562 -9.602 1 93.19 57 PRO A C 1
ATOM 424 O O . PRO A 1 57 ? 33.219 -18.391 -9.891 1 93.19 57 PRO A O 1
ATOM 427 N N . GLU A 1 58 ? 34.688 -19.984 -9.609 1 92.75 58 GLU A N 1
ATOM 428 C CA . GLU A 1 58 ? 35.812 -19.094 -9.938 1 92.75 58 GLU A CA 1
ATOM 429 C C . GLU A 1 58 ? 35.781 -18.703 -11.414 1 92.75 58 GLU A C 1
ATOM 431 O O . GLU A 1 58 ? 36.062 -17.547 -11.758 1 92.75 58 GLU A O 1
ATOM 436 N N . GLY A 1 59 ? 35.531 -19.656 -12.203 1 93.44 59 GLY A N 1
ATOM 437 C CA . GLY A 1 59 ? 35.344 -19.344 -13.609 1 93.44 59 GLY A CA 1
ATOM 438 C C . GLY A 1 59 ? 34.25 -18.328 -13.867 1 93.44 59 GLY A C 1
ATOM 439 O O . GLY A 1 59 ? 34.406 -17.406 -14.664 1 93.44 59 GLY A O 1
ATOM 440 N N . LEU A 1 60 ? 33.125 -18.547 -13.18 1 94.56 60 LEU A N 1
ATOM 441 C CA . LEU A 1 60 ? 32.031 -17.594 -13.305 1 94.56 60 LEU A CA 1
ATOM 442 C C . LEU A 1 60 ? 32.5 -16.188 -12.953 1 94.56 60 LEU A C 1
ATOM 444 O O . LEU A 1 60 ? 32.125 -15.219 -13.633 1 94.56 60 LEU A O 1
ATOM 448 N N . GLN A 1 61 ? 33.25 -16.109 -11.883 1 95.12 61 GLN A N 1
ATOM 449 C CA . GLN A 1 61 ? 33.75 -14.805 -11.461 1 95.12 61 GLN A CA 1
ATOM 450 C C . GLN A 1 61 ? 34.5 -14.109 -12.586 1 95.12 61 GLN A C 1
ATOM 452 O O . GLN A 1 61 ? 34.281 -12.93 -12.867 1 95.12 61 GLN A O 1
ATOM 457 N N . GLU A 1 62 ? 35.375 -14.773 -13.195 1 95.12 62 GLU A N 1
ATOM 458 C CA . GLU A 1 62 ? 36.188 -14.211 -14.273 1 95.12 62 GLU A CA 1
ATOM 459 C C . GLU A 1 62 ? 35.312 -13.719 -15.422 1 95.12 62 GLU A C 1
ATOM 461 O O . GLU A 1 62 ? 35.531 -12.625 -15.945 1 95.12 62 GLU A O 1
ATOM 466 N N . TYR A 1 63 ? 34.375 -14.508 -15.758 1 95.31 63 TYR A N 1
ATOM 467 C CA . TYR A 1 63 ? 33.469 -14.148 -16.859 1 95.31 63 TYR A CA 1
ATOM 468 C C . TYR A 1 63 ? 32.625 -12.93 -16.516 1 95.31 63 TYR A C 1
ATOM 470 O O . TYR A 1 63 ? 32.438 -12.047 -17.359 1 95.31 63 TYR A O 1
ATOM 478 N N . VAL A 1 64 ? 32.125 -12.906 -15.297 1 95.88 64 VAL A N 1
ATOM 479 C CA . VAL A 1 64 ? 31.312 -11.797 -14.844 1 95.88 64 VAL A CA 1
ATOM 480 C C . VAL A 1 64 ? 32.125 -10.508 -14.836 1 95.88 64 VAL A C 1
ATOM 482 O O . VAL A 1 64 ? 31.688 -9.477 -15.336 1 95.88 64 VAL A O 1
ATOM 485 N N . GLU A 1 65 ? 33.312 -10.609 -14.32 1 95.56 65 GLU A N 1
ATOM 486 C CA . GLU A 1 65 ? 34.188 -9.438 -14.258 1 95.56 65 GLU A CA 1
ATOM 487 C C . GLU A 1 65 ? 34.531 -8.906 -15.648 1 95.56 65 GLU A C 1
ATOM 489 O O . GLU A 1 65 ? 34.469 -7.699 -15.883 1 95.56 65 GLU A O 1
ATOM 494 N N . GLN A 1 66 ? 34.781 -9.773 -16.516 1 95.31 66 GLN A N 1
ATOM 495 C CA . GLN A 1 66 ? 35.094 -9.391 -17.891 1 95.31 66 GLN A CA 1
ATOM 496 C C . GLN A 1 66 ? 33.875 -8.758 -18.578 1 95.31 66 GLN A C 1
ATOM 498 O O . GLN A 1 66 ? 34 -7.719 -19.234 1 95.31 66 GLN A O 1
ATOM 503 N N . ALA A 1 67 ? 32.781 -9.398 -18.453 1 94.25 67 ALA A N 1
ATOM 504 C CA . ALA A 1 67 ? 31.578 -8.914 -19.094 1 94.25 67 ALA A CA 1
ATOM 505 C C . ALA A 1 67 ? 31.188 -7.539 -18.562 1 94.25 67 ALA A C 1
ATOM 507 O O . ALA A 1 67 ? 30.859 -6.637 -19.344 1 94.25 67 ALA A O 1
ATOM 508 N N . MET A 1 68 ? 31.234 -7.379 -17.266 1 93.69 68 MET A N 1
ATOM 509 C CA . MET A 1 68 ? 30.812 -6.113 -16.656 1 93.69 68 MET A CA 1
ATOM 510 C C . MET A 1 68 ? 31.812 -5.008 -16.984 1 93.69 68 MET A C 1
ATOM 512 O O . MET A 1 68 ? 31.438 -3.848 -17.141 1 93.69 68 MET A O 1
ATOM 516 N N . ALA A 1 69 ? 33.062 -5.398 -17.078 1 93.25 69 ALA A N 1
ATOM 517 C CA . ALA A 1 69 ? 34.062 -4.438 -17.5 1 93.25 69 ALA A CA 1
ATOM 518 C C . ALA A 1 69 ? 33.781 -3.922 -18.906 1 93.25 69 ALA A C 1
ATOM 520 O O . ALA A 1 69 ? 34.031 -2.75 -19.203 1 93.25 69 ALA A O 1
ATOM 521 N N . SER A 1 70 ? 33.312 -4.738 -19.688 1 92.31 70 SER A N 1
ATOM 522 C CA . SER A 1 70 ? 33.031 -4.379 -21.078 1 92.31 70 SER A CA 1
ATOM 523 C C . SER A 1 70 ? 31.953 -3.299 -21.156 1 92.31 70 SER A C 1
ATOM 525 O O . SER A 1 70 ? 31.859 -2.588 -22.156 1 92.31 70 SER A O 1
ATOM 527 N N . VAL A 1 71 ? 31.172 -3.201 -20.172 1 90.38 71 VAL A N 1
ATOM 528 C CA . VAL A 1 71 ? 30.125 -2.188 -20.188 1 90.38 71 VAL A CA 1
ATOM 529 C C . VAL A 1 71 ? 30.438 -1.096 -19.172 1 90.38 71 VAL A C 1
ATOM 531 O O . VAL A 1 71 ? 29.562 -0.326 -18.781 1 90.38 71 VAL A O 1
ATOM 534 N N . GLY A 1 72 ? 31.625 -1.112 -18.719 1 90.25 72 GLY A N 1
ATOM 535 C CA . GLY A 1 72 ? 32.125 -0.022 -17.891 1 90.25 72 GLY A CA 1
ATOM 536 C C . GLY A 1 72 ? 31.594 -0.078 -16.469 1 90.25 72 GLY A C 1
ATOM 537 O O . GLY A 1 72 ? 31.422 0.958 -15.828 1 90.25 72 GLY A O 1
ATOM 538 N N . MET A 1 73 ? 31.25 -1.257 -15.969 1 91.06 73 MET A N 1
ATOM 539 C CA . MET A 1 73 ? 30.734 -1.421 -14.609 1 91.06 73 MET A CA 1
ATOM 540 C C . MET A 1 73 ? 31.812 -2.014 -13.703 1 91.06 73 MET A C 1
ATOM 542 O O . MET A 1 73 ? 32.656 -2.768 -14.156 1 91.06 73 MET A O 1
ATOM 546 N N . GLN A 1 74 ? 31.734 -1.586 -12.477 1 89.06 74 GLN A N 1
ATOM 547 C CA . GLN A 1 74 ? 32.531 -2.223 -11.438 1 89.06 74 GLN A CA 1
ATOM 548 C C . GLN A 1 74 ? 31.797 -3.396 -10.805 1 89.06 74 GLN A C 1
ATOM 550 O O . GLN A 1 74 ? 30.594 -3.328 -10.594 1 89.06 74 GLN A O 1
ATOM 555 N N . VAL A 1 75 ? 32.594 -4.492 -10.555 1 91.62 75 VAL A N 1
ATOM 556 C CA . VAL A 1 75 ? 31.906 -5.676 -10.023 1 91.62 75 VAL A CA 1
ATOM 557 C C . VAL A 1 75 ? 32.719 -6.25 -8.859 1 91.62 75 VAL A C 1
ATOM 559 O O . VAL A 1 75 ? 33.938 -6.227 -8.875 1 91.62 75 VAL A O 1
ATOM 562 N N . GLU A 1 76 ? 32.062 -6.609 -7.887 1 89 76 GLU A N 1
ATOM 563 C CA . GLU A 1 76 ? 32.594 -7.395 -6.781 1 89 76 GLU A CA 1
ATOM 564 C C . GLU A 1 76 ? 31.922 -8.758 -6.688 1 89 76 GLU A C 1
ATOM 566 O O . GLU A 1 76 ? 30.688 -8.844 -6.723 1 89 76 GLU A O 1
ATOM 571 N N . VAL A 1 77 ? 32.75 -9.789 -6.633 1 92.75 77 VAL A N 1
ATOM 572 C CA . VAL A 1 77 ? 32.219 -11.141 -6.539 1 92.75 77 VAL A CA 1
ATOM 573 C C . VAL A 1 77 ? 32.719 -11.812 -5.258 1 92.75 77 VAL A C 1
ATOM 575 O O . VAL A 1 77 ? 33.906 -11.812 -4.977 1 92.75 77 VAL A O 1
ATOM 578 N N . LYS A 1 78 ? 31.766 -12.242 -4.5 1 91.44 78 LYS A N 1
ATOM 579 C CA . LYS A 1 78 ? 32.062 -13.023 -3.307 1 91.44 78 LYS A CA 1
ATOM 580 C C . LYS A 1 78 ? 31.562 -14.461 -3.441 1 91.44 78 LYS A C 1
ATOM 582 O O . LYS A 1 78 ? 30.438 -14.68 -3.895 1 91.44 78 LYS A O 1
ATOM 587 N N . ILE A 1 79 ? 32.438 -15.414 -3 1 93.38 79 ILE A N 1
ATOM 588 C CA . ILE A 1 79 ? 32.094 -16.812 -3.195 1 93.38 79 ILE A CA 1
ATOM 589 C C . ILE A 1 79 ? 32.031 -17.531 -1.846 1 93.38 79 ILE A C 1
ATOM 591 O O . ILE A 1 79 ? 32.938 -17.375 -1.023 1 93.38 79 ILE A O 1
ATOM 595 N N . GLY A 1 80 ? 30.969 -18.266 -1.69 1 89.12 80 GLY A N 1
ATOM 596 C CA . GLY A 1 80 ? 30.859 -19.141 -0.532 1 89.12 80 GLY A CA 1
ATOM 597 C C . GLY A 1 80 ? 30.953 -18.391 0.786 1 89.12 80 GLY A C 1
ATOM 598 O O . GLY A 1 80 ? 30.188 -17.453 1.028 1 89.12 80 GLY A O 1
ATOM 599 N N . SER A 1 81 ? 31.891 -18.734 1.584 1 84.5 81 SER A N 1
ATOM 600 C CA . SER A 1 81 ? 32.031 -18.234 2.943 1 84.5 81 SER A CA 1
ATOM 601 C C . SER A 1 81 ? 32.438 -16.75 2.943 1 84.5 81 SER A C 1
ATOM 603 O O . SER A 1 81 ? 32.281 -16.062 3.953 1 84.5 81 SER A O 1
ATOM 605 N N . ALA A 1 82 ? 32.844 -16.328 1.808 1 86.12 82 ALA A N 1
ATOM 606 C CA . ALA A 1 82 ? 33.219 -14.93 1.698 1 86.12 82 ALA A CA 1
ATOM 607 C C . ALA A 1 82 ? 32 -14.016 1.767 1 86.12 82 ALA A C 1
ATOM 609 O O . ALA A 1 82 ? 32.125 -12.805 1.957 1 86.12 82 ALA A O 1
ATOM 610 N N . ILE A 1 83 ? 30.922 -14.578 1.518 1 83.75 83 ILE A N 1
ATOM 611 C CA . ILE A 1 83 ? 29.688 -13.805 1.562 1 83.75 83 ILE A CA 1
ATOM 612 C C . ILE A 1 83 ? 29.328 -13.477 3.012 1 83.75 83 ILE A C 1
ATOM 614 O O . ILE A 1 83 ? 28.938 -12.352 3.322 1 83.75 83 ILE A O 1
ATOM 618 N N . GLY A 1 84 ? 29.406 -14.383 3.922 1 79.06 84 GLY A N 1
ATOM 619 C CA . GLY A 1 84 ? 29.047 -14.227 5.324 1 79.06 84 GLY A CA 1
ATOM 620 C C . GLY A 1 84 ? 28.688 -15.539 5.996 1 79.06 84 GLY A C 1
ATOM 621 O O . GLY A 1 84 ? 28.984 -16.609 5.473 1 79.06 84 GLY A O 1
ATOM 622 N N . ALA A 1 85 ? 28.047 -15.422 7.156 1 77.25 85 ALA A N 1
ATOM 623 C CA . ALA A 1 85 ? 27.719 -16.578 7.996 1 77.25 85 ALA A CA 1
ATOM 624 C C . ALA A 1 85 ? 26.625 -17.422 7.352 1 77.25 85 ALA A C 1
ATOM 626 O O . ALA A 1 85 ? 26.656 -18.656 7.445 1 77.25 85 ALA A O 1
ATOM 627 N N . ASP A 1 86 ? 25.703 -16.766 6.688 1 78.69 86 ASP A N 1
ATOM 628 C CA . ASP A 1 86 ? 24.625 -17.438 5.965 1 78.69 86 ASP A CA 1
ATOM 629 C C . ASP A 1 86 ? 24.547 -16.953 4.523 1 78.69 86 ASP A C 1
ATOM 631 O O . ASP A 1 86 ? 23.719 -16.094 4.195 1 78.69 86 ASP A O 1
ATOM 635 N N . PRO A 1 87 ? 25.312 -17.562 3.773 1 76.31 87 PRO A N 1
ATOM 636 C CA . PRO A 1 87 ? 25.469 -17.047 2.412 1 76.31 87 PRO A CA 1
ATOM 637 C C . PRO A 1 87 ? 24.203 -17.172 1.578 1 76.31 87 PRO A C 1
ATOM 639 O O . PRO A 1 87 ? 24.062 -16.5 0.548 1 76.31 87 PRO A O 1
ATOM 642 N N . PHE A 1 88 ? 23.266 -17.984 2.047 1 71.75 88 PHE A N 1
ATOM 643 C CA . PHE A 1 88 ? 22.062 -18.172 1.254 1 71.75 88 PHE A CA 1
ATOM 644 C C . PHE A 1 88 ? 20.922 -17.281 1.774 1 71.75 88 PHE A C 1
ATOM 646 O O . PHE A 1 88 ? 19.844 -17.266 1.2 1 71.75 88 PHE A O 1
ATOM 653 N N . ALA A 1 89 ? 21.312 -16.594 2.846 1 68.62 89 ALA A N 1
ATOM 654 C CA . ALA A 1 89 ? 20.266 -15.727 3.391 1 68.62 89 ALA A CA 1
ATOM 655 C C . ALA A 1 89 ? 19.891 -14.633 2.398 1 68.62 89 ALA A C 1
ATOM 657 O O . ALA A 1 89 ? 20.75 -14.07 1.716 1 68.62 89 ALA A O 1
ATOM 658 N N . ILE A 1 90 ? 18.641 -14.586 2.184 1 60.59 90 ILE A N 1
ATOM 659 C CA . ILE A 1 90 ? 18.125 -13.547 1.304 1 60.59 90 ILE A CA 1
ATOM 660 C C . ILE A 1 90 ? 18.438 -12.172 1.892 1 60.59 90 ILE A C 1
ATOM 662 O O . ILE A 1 90 ? 18.469 -12.008 3.113 1 60.59 90 ILE A O 1
ATOM 666 N N . GLY A 1 91 ? 19.016 -11.336 1.062 1 57.06 91 GLY A N 1
ATOM 667 C CA . GLY A 1 91 ? 19.516 -10.008 1.397 1 57.06 91 GLY A CA 1
ATOM 668 C C . GLY A 1 91 ? 18.672 -9.305 2.451 1 57.06 91 GLY A C 1
ATOM 669 O O . GLY A 1 91 ? 18.766 -9.633 3.637 1 57.06 91 GLY A O 1
ATOM 670 N N . GLN A 1 92 ? 17.641 -8.445 2.041 1 58.53 92 GLN A N 1
ATOM 671 C CA . GLN A 1 92 ? 17.125 -7.398 2.924 1 58.53 92 GLN A CA 1
ATOM 672 C C . GLN A 1 92 ? 16.062 -7.949 3.865 1 58.53 92 GLN A C 1
ATOM 674 O O . GLN A 1 92 ? 15.031 -8.469 3.414 1 58.53 92 GLN A O 1
ATOM 679 N N . LYS A 1 93 ? 16.516 -8.297 5.141 1 62.81 93 LYS A N 1
ATOM 680 C CA . LYS A 1 93 ? 15.508 -8.43 6.184 1 62.81 93 LYS A CA 1
ATOM 681 C C . LYS A 1 93 ? 14.562 -7.238 6.191 1 62.81 93 LYS A C 1
ATOM 683 O O . LYS A 1 93 ? 14.969 -6.113 5.895 1 62.81 93 LYS A O 1
ATOM 688 N N . ASP A 1 94 ? 13.289 -7.508 6.371 1 79.06 94 ASP A N 1
ATOM 689 C CA . ASP A 1 94 ? 12.305 -6.438 6.445 1 79.06 94 ASP A CA 1
ATOM 690 C C . ASP A 1 94 ? 12.625 -5.473 7.59 1 79.06 94 ASP A C 1
ATOM 692 O O . ASP A 1 94 ? 13.07 -5.895 8.656 1 79.06 94 ASP A O 1
ATOM 696 N N . SER A 1 95 ? 12.602 -4.199 7.32 1 89.44 95 SER A N 1
ATOM 697 C CA . SER A 1 95 ? 12.789 -3.152 8.32 1 89.44 95 SER A CA 1
ATOM 698 C C . SER A 1 95 ? 11.742 -3.252 9.422 1 89.44 95 SER A C 1
ATOM 700 O O . SER A 1 95 ? 10.617 -3.711 9.18 1 89.44 95 SER A O 1
ATOM 702 N N . THR A 1 96 ? 12.133 -2.9 10.578 1 92.69 96 THR A N 1
ATOM 703 C CA . THR A 1 96 ? 11.211 -2.982 11.703 1 92.69 96 THR A CA 1
ATOM 704 C C . THR A 1 96 ? 10.359 -1.722 11.797 1 92.69 96 THR A C 1
ATOM 706 O O . THR A 1 96 ? 9.219 -1.772 12.258 1 92.69 96 THR A O 1
ATOM 709 N N . HIS A 1 97 ? 10.992 -0.588 11.344 1 95.44 97 HIS A N 1
ATOM 710 C CA . HIS A 1 97 ? 10.297 0.686 11.484 1 95.44 97 HIS A CA 1
ATOM 711 C C . HIS A 1 97 ? 10.414 1.522 10.219 1 95.44 97 HIS A C 1
ATOM 713 O O . HIS A 1 97 ? 11.297 1.286 9.391 1 95.44 97 HIS A O 1
ATOM 719 N N . VAL A 1 98 ? 9.523 2.398 10.094 1 96.31 98 VAL A N 1
ATOM 720 C CA . VAL A 1 98 ? 9.547 3.43 9.062 1 96.31 98 VAL A CA 1
ATOM 721 C C . VAL A 1 98 ? 9.445 4.809 9.711 1 96.31 98 VAL A C 1
ATOM 723 O O . VAL A 1 98 ? 8.57 5.051 10.539 1 96.31 98 VAL A O 1
ATOM 726 N N . LEU A 1 99 ? 10.359 5.668 9.336 1 97.31 99 LEU A N 1
ATOM 727 C CA . LEU A 1 99 ? 10.383 7.055 9.789 1 97.31 99 LEU A CA 1
ATOM 728 C C . LEU A 1 99 ? 10.023 8 8.648 1 97.31 99 LEU A C 1
ATOM 730 O O . LEU A 1 99 ? 10.508 7.84 7.523 1 97.31 99 LEU A O 1
ATOM 734 N N . LEU A 1 100 ? 9.203 8.883 8.922 1 96.81 100 LEU A N 1
ATOM 735 C CA . LEU A 1 100 ? 8.938 9.969 7.98 1 96.81 100 LEU A CA 1
ATOM 736 C C . LEU A 1 100 ? 9.391 11.305 8.547 1 96.81 100 LEU A C 1
ATOM 738 O O . LEU A 1 100 ? 8.953 11.719 9.625 1 96.81 100 LEU A O 1
ATOM 742 N N . MET A 1 101 ? 10.281 11.938 7.863 1 95.62 101 MET A N 1
ATOM 743 C CA . MET A 1 101 ? 10.773 13.266 8.211 1 95.62 101 MET A CA 1
ATOM 744 C C . MET A 1 101 ? 10.18 14.32 7.281 1 95.62 101 MET A C 1
ATOM 746 O O . MET A 1 101 ? 10.281 14.203 6.059 1 95.62 101 MET A O 1
ATOM 750 N N . LEU A 1 102 ? 9.547 15.273 7.867 1 95.38 102 LEU A N 1
ATOM 751 C CA . LEU A 1 102 ? 8.984 16.375 7.102 1 95.38 102 LEU A CA 1
ATOM 752 C C . LEU A 1 102 ? 9.57 17.703 7.559 1 95.38 102 LEU A C 1
ATOM 754 O O . LEU A 1 102 ? 9.664 17.969 8.766 1 95.38 102 LEU A O 1
ATOM 758 N N . GLY A 1 103 ? 10.016 18.5 6.637 1 92.56 103 GLY A N 1
ATOM 759 C CA . GLY A 1 103 ? 10.539 19.828 6.895 1 92.56 103 GLY A CA 1
ATOM 760 C C . GLY A 1 103 ? 10.312 20.797 5.746 1 92.56 103 GLY A C 1
ATOM 761 O O . GLY A 1 103 ? 9.922 20.375 4.652 1 92.56 103 GLY A O 1
ATOM 762 N N . ARG A 1 104 ? 10.539 22.078 6.035 1 88.81 104 ARG A N 1
ATOM 763 C CA . ARG A 1 104 ? 10.414 23.125 5.012 1 88.81 104 ARG A CA 1
ATOM 764 C C . ARG A 1 104 ? 11.625 24.031 5.008 1 88.81 104 ARG A C 1
ATOM 766 O O . ARG A 1 104 ? 11.539 25.188 5.422 1 88.81 104 ARG A O 1
ATOM 773 N N . PRO A 1 105 ? 12.805 23.562 4.609 1 84.69 105 PRO A N 1
ATOM 774 C CA . PRO A 1 105 ? 13.109 22.203 4.188 1 84.69 105 PRO A CA 1
ATOM 775 C C . PRO A 1 105 ? 13.742 21.359 5.301 1 84.69 105 PRO A C 1
ATOM 777 O O . PRO A 1 105 ? 13.969 21.875 6.402 1 84.69 105 PRO A O 1
ATOM 780 N N . VAL A 1 106 ? 13.883 20.109 5.07 1 87.75 106 VAL A N 1
ATOM 781 C CA . VAL A 1 106 ? 14.742 19.312 5.934 1 87.75 106 VAL A CA 1
ATOM 782 C C . VAL A 1 106 ? 16.203 19.719 5.727 1 87.75 106 VAL A C 1
ATOM 784 O O . VAL A 1 106 ? 16.75 19.547 4.641 1 87.75 106 VAL A O 1
ATOM 787 N N . THR A 1 107 ? 16.812 20.281 6.695 1 87 107 THR A N 1
ATOM 788 C CA . THR A 1 107 ? 18.188 20.766 6.59 1 87 107 THR A CA 1
ATOM 789 C C . THR A 1 107 ? 19.172 19.625 6.805 1 87 107 THR A C 1
ATOM 791 O O . THR A 1 107 ? 18.828 18.594 7.383 1 87 107 THR A O 1
ATOM 794 N N . ALA A 1 108 ? 20.406 19.844 6.352 1 87.88 108 ALA A N 1
ATOM 795 C CA . ALA A 1 108 ? 21.469 18.859 6.586 1 87.88 108 ALA A CA 1
ATOM 796 C C . ALA A 1 108 ? 21.719 18.672 8.078 1 87.88 108 ALA A C 1
ATOM 798 O O . ALA A 1 108 ? 21.984 17.547 8.531 1 87.88 108 ALA A O 1
ATOM 799 N N . ARG A 1 109 ? 21.625 19.703 8.766 1 88.56 109 ARG A N 1
ATOM 800 C CA . ARG A 1 109 ? 21.828 19.641 10.211 1 88.56 109 ARG A CA 1
ATOM 801 C C . ARG A 1 109 ? 20.766 18.766 10.875 1 88.56 109 ARG A C 1
ATOM 803 O O . ARG A 1 109 ? 21.094 17.922 11.711 1 88.56 109 ARG A O 1
ATOM 810 N N . ALA A 1 110 ? 19.484 19 10.531 1 90.25 110 ALA A N 1
ATOM 811 C CA . ALA A 1 110 ? 18.391 18.203 11.078 1 90.25 110 ALA A CA 1
ATOM 812 C C . ALA A 1 110 ? 18.594 16.719 10.789 1 90.25 110 ALA A C 1
ATOM 814 O O . ALA A 1 110 ? 18.453 15.883 11.688 1 90.25 110 ALA A O 1
ATOM 815 N N . PHE A 1 111 ? 18.953 16.438 9.609 1 91.31 111 PHE A N 1
ATOM 816 C CA . PHE A 1 111 ? 19.172 15.039 9.227 1 91.31 111 PHE A CA 1
ATOM 817 C C . PHE A 1 111 ? 20.344 14.438 9.992 1 91.31 111 PHE A C 1
ATOM 819 O O . PHE A 1 111 ? 20.266 13.289 10.445 1 91.31 111 PHE A O 1
ATOM 826 N N . SER A 1 112 ? 21.391 15.188 10.062 1 89.12 112 SER A N 1
ATOM 827 C CA . SER A 1 112 ? 22.562 14.719 10.781 1 89.12 112 SER A CA 1
ATOM 828 C C . SER A 1 112 ? 22.234 14.367 12.227 1 89.12 112 SER A C 1
ATOM 830 O O . SER A 1 112 ? 22.688 13.352 12.742 1 89.12 112 SER A O 1
ATOM 832 N N . ASP A 1 113 ? 21.5 15.195 12.797 1 91.56 113 ASP A N 1
ATOM 833 C CA . ASP A 1 113 ? 21.094 14.961 14.18 1 91.56 113 ASP A CA 1
ATOM 834 C C . ASP A 1 113 ? 20.281 13.672 14.305 1 91.56 113 ASP A C 1
ATOM 836 O O . ASP A 1 113 ? 20.531 12.859 15.203 1 91.56 113 ASP A O 1
ATOM 840 N N . VAL A 1 114 ? 19.328 13.445 13.406 1 93.31 114 VAL A N 1
ATOM 841 C CA . VAL A 1 114 ? 18.5 12.242 13.398 1 93.31 114 VAL A CA 1
ATOM 842 C C . VAL A 1 114 ? 19.375 11.008 13.188 1 93.31 114 VAL A C 1
ATOM 844 O O . VAL A 1 114 ? 19.281 10.039 13.938 1 93.31 114 VAL A O 1
ATOM 847 N N . ALA A 1 115 ? 20.266 11.133 12.227 1 90.88 115 ALA A N 1
ATOM 848 C CA . ALA A 1 115 ? 21.156 10.016 11.914 1 90.88 115 ALA A CA 1
ATOM 849 C C . ALA A 1 115 ? 22.047 9.664 13.109 1 90.88 115 ALA A C 1
ATOM 851 O O . ALA A 1 115 ? 22.266 8.492 13.398 1 90.88 115 ALA A O 1
ATOM 852 N N . ARG A 1 116 ? 22.516 10.641 13.734 1 89.62 116 ARG A N 1
ATOM 853 C CA . ARG A 1 116 ? 23.375 10.438 14.898 1 89.62 116 ARG A CA 1
ATOM 854 C C . ARG A 1 116 ? 22.609 9.742 16.016 1 89.62 116 ARG A C 1
ATOM 856 O O . ARG A 1 116 ? 23.156 8.867 16.688 1 89.62 116 ARG A O 1
ATOM 863 N N . ARG A 1 117 ? 21.453 10.133 16.266 1 93.75 117 ARG A N 1
ATOM 864 C CA . ARG A 1 117 ? 20.641 9.539 17.328 1 93.75 117 ARG A CA 1
ATOM 865 C C . ARG A 1 117 ? 20.297 8.086 17 1 93.75 117 ARG A C 1
ATOM 867 O O . ARG A 1 117 ? 20.312 7.227 17.875 1 93.75 117 ARG A O 1
ATOM 874 N N . LEU A 1 118 ? 19.953 7.844 15.719 1 92.94 118 LEU A N 1
ATOM 875 C CA . LEU A 1 118 ? 19.703 6.469 15.305 1 92.94 118 LEU A CA 1
ATOM 876 C C . LEU A 1 118 ? 20.938 5.602 15.531 1 92.94 118 LEU A C 1
ATOM 878 O O . LEU A 1 118 ? 20.828 4.492 16.062 1 92.94 118 LEU A O 1
ATOM 882 N N . ALA A 1 119 ? 22.047 6.141 15.203 1 88.69 119 ALA A N 1
ATOM 883 C CA . ALA A 1 119 ? 23.297 5.41 15.391 1 88.69 119 ALA A CA 1
ATOM 884 C C . ALA A 1 119 ? 23.547 5.129 16.859 1 88.69 119 ALA A C 1
ATOM 886 O O . ALA A 1 119 ? 23.984 4.031 17.234 1 88.69 119 ALA A O 1
ATOM 887 N N . ALA A 1 120 ? 23.281 6.086 17.656 1 90.75 120 ALA A N 1
ATOM 888 C CA . ALA A 1 120 ? 23.5 5.949 19.094 1 90.75 120 ALA A CA 1
ATOM 889 C C . ALA A 1 120 ? 22.625 4.84 19.672 1 90.75 120 ALA A C 1
ATOM 891 O O . ALA A 1 120 ? 23.016 4.195 20.656 1 90.75 120 ALA A O 1
ATOM 892 N N . LEU A 1 121 ? 21.516 4.578 19.094 1 92.94 121 LEU A N 1
ATOM 893 C CA . LEU A 1 121 ? 20.594 3.547 19.547 1 92.94 121 LEU A CA 1
ATOM 894 C C . LEU A 1 121 ? 20.828 2.234 18.812 1 92.94 121 LEU A C 1
ATOM 896 O O . LEU A 1 121 ? 20.047 1.296 18.938 1 92.94 121 LEU A O 1
ATOM 900 N N . ASP A 1 122 ? 21.859 2.221 17.969 1 88.88 122 ASP A N 1
ATOM 901 C CA . ASP A 1 122 ? 22.188 1.051 17.156 1 88.88 122 ASP A CA 1
ATOM 902 C C . ASP A 1 122 ? 21.062 0.707 16.203 1 88.88 122 ASP A C 1
ATOM 904 O O . ASP A 1 122 ? 20.688 -0.46 16.062 1 88.88 122 ASP A O 1
ATOM 908 N N . VAL A 1 123 ? 20.422 1.712 15.719 1 90.75 123 VAL A N 1
ATOM 909 C CA . VAL A 1 123 ? 19.391 1.556 14.695 1 90.75 123 VAL A CA 1
ATOM 910 C C . VAL A 1 123 ? 20 1.747 13.312 1 90.75 123 VAL A C 1
ATOM 912 O O . VAL A 1 123 ? 20.672 2.752 13.055 1 90.75 123 VAL A O 1
ATOM 915 N N . ASN A 1 124 ? 19.797 0.818 12.43 1 87.56 124 ASN A N 1
ATOM 916 C CA . ASN A 1 124 ? 20.328 0.882 11.07 1 87.56 124 ASN A CA 1
ATOM 917 C C . ASN A 1 124 ? 19.328 1.549 10.125 1 87.56 124 ASN A C 1
ATOM 919 O O . ASN A 1 124 ? 18.141 1.277 10.18 1 87.56 124 ASN A O 1
ATOM 923 N N . ILE A 1 125 ? 19.844 2.41 9.273 1 90.69 125 ILE A N 1
ATOM 924 C CA . ILE A 1 125 ? 19.047 2.938 8.172 1 90.69 125 ILE A CA 1
ATOM 925 C C . ILE A 1 125 ? 19.172 2.025 6.953 1 90.69 125 ILE A C 1
ATOM 927 O O . ILE A 1 125 ? 20.234 1.962 6.328 1 90.69 125 ILE A O 1
ATOM 931 N N . ASP A 1 126 ? 18.109 1.39 6.609 1 87.06 126 ASP A N 1
ATOM 932 C CA . ASP A 1 126 ? 18.125 0.41 5.527 1 87.06 126 ASP A CA 1
ATOM 933 C C . ASP A 1 126 ? 17.938 1.086 4.172 1 87.06 126 ASP A C 1
ATOM 935 O O . ASP A 1 126 ? 18.516 0.668 3.172 1 87.06 126 ASP A O 1
ATOM 939 N N . SER A 1 127 ? 17.109 2.037 4.184 1 89.81 127 SER A N 1
ATOM 940 C CA . SER A 1 127 ? 16.859 2.779 2.953 1 89.81 127 SER A CA 1
ATOM 941 C C . SER A 1 127 ? 16.281 4.16 3.252 1 89.81 127 SER A C 1
ATOM 943 O O . SER A 1 127 ? 15.688 4.375 4.312 1 89.81 127 SER A O 1
ATOM 945 N N . ILE A 1 128 ? 16.531 5.086 2.369 1 91.94 128 ILE A N 1
ATOM 946 C CA . ILE A 1 128 ? 15.953 6.426 2.383 1 91.94 128 ILE A CA 1
ATOM 947 C C . ILE A 1 128 ? 15.352 6.746 1.015 1 91.94 128 ILE A C 1
ATOM 949 O O . ILE A 1 128 ? 15.984 6.504 -0.017 1 91.94 128 ILE A O 1
ATOM 953 N N . ARG A 1 129 ? 14.195 7.234 1.042 1 89.56 129 ARG A N 1
ATOM 954 C CA . ARG A 1 129 ? 13.602 7.715 -0.201 1 89.56 129 ARG A CA 1
ATOM 955 C C . ARG A 1 129 ? 12.961 9.086 -0.009 1 89.56 129 ARG A C 1
ATOM 957 O O . ARG A 1 129 ? 12.445 9.391 1.069 1 89.56 129 ARG A O 1
ATOM 964 N N . SER A 1 130 ? 13 9.859 -1.046 1 89.62 130 SER A N 1
ATOM 965 C CA . SER A 1 130 ? 12.281 11.125 -1.062 1 89.62 130 SER A CA 1
ATOM 966 C C . SER A 1 130 ? 10.812 10.93 -1.413 1 89.62 130 SER A C 1
ATOM 968 O O . SER A 1 130 ? 10.484 10.273 -2.404 1 89.62 130 SER A O 1
ATOM 970 N N . VAL A 1 131 ? 9.914 11.492 -0.58 1 91.88 131 VAL A N 1
ATOM 971 C CA . VAL A 1 131 ? 8.492 11.273 -0.845 1 91.88 131 VAL A CA 1
ATOM 972 C C . VAL A 1 131 ? 7.844 12.586 -1.275 1 91.88 131 VAL A C 1
ATOM 974 O O . VAL A 1 131 ? 6.738 12.586 -1.822 1 91.88 131 VAL A O 1
ATOM 977 N N . ALA A 1 132 ? 8.445 13.672 -0.966 1 90.75 132 ALA A N 1
ATOM 978 C CA . ALA A 1 132 ? 7.895 14.969 -1.348 1 90.75 132 ALA A CA 1
ATOM 979 C C . ALA A 1 132 ? 9 16.016 -1.462 1 90.75 132 ALA A C 1
ATOM 981 O O . ALA A 1 132 ? 9.945 16.016 -0.667 1 90.75 132 ALA A O 1
ATOM 982 N N . ASP A 1 133 ? 8.844 16.953 -2.416 1 86.25 133 ASP A N 1
ATOM 983 C CA . ASP A 1 133 ? 9.773 18.062 -2.588 1 86.25 133 ASP A CA 1
ATOM 984 C C . ASP A 1 133 ? 9.062 19.406 -2.412 1 86.25 133 ASP A C 1
ATOM 986 O O . ASP A 1 133 ? 9.711 20.453 -2.283 1 86.25 133 ASP A O 1
ATOM 990 N N . TYR A 1 134 ? 7.863 19.359 -2.408 1 86.12 134 TYR A N 1
ATOM 991 C CA . TYR A 1 134 ? 6.984 20.5 -2.152 1 86.12 134 TYR A CA 1
ATOM 992 C C . TYR A 1 134 ? 5.605 20.031 -1.71 1 86.12 134 TYR A C 1
ATOM 994 O O . TYR A 1 134 ? 5.176 18.922 -2.055 1 86.12 134 TYR A O 1
ATOM 1002 N N . PRO A 1 135 ? 4.871 20.891 -0.993 1 87.38 135 PRO A N 1
ATOM 1003 C CA . PRO A 1 135 ? 5.285 22.156 -0.389 1 87.38 135 PRO A CA 1
ATOM 1004 C C . PRO A 1 135 ? 6.246 21.969 0.783 1 87.38 135 PRO A C 1
ATOM 1006 O O . PRO A 1 135 ? 6.766 22.953 1.322 1 87.38 135 PRO A O 1
ATOM 1009 N N . VAL A 1 136 ? 6.395 20.688 1.233 1 89.56 136 VAL A N 1
ATOM 1010 C CA . VAL A 1 136 ? 7.395 20.328 2.234 1 89.56 136 VAL A CA 1
ATOM 1011 C C . VAL A 1 136 ? 8.391 19.344 1.641 1 89.56 136 VAL A C 1
ATOM 1013 O O . VAL A 1 136 ? 8.102 18.688 0.631 1 89.56 136 VAL A O 1
ATOM 1016 N N . THR A 1 137 ? 9.547 19.328 2.281 1 89.44 137 THR A N 1
ATOM 1017 C CA . THR A 1 137 ? 10.469 18.234 2.006 1 89.44 137 THR A CA 1
ATOM 1018 C C . THR A 1 137 ? 10.133 17.016 2.863 1 89.44 137 THR A C 1
ATOM 1020 O O . THR A 1 137 ? 10 17.125 4.082 1 89.44 137 THR A O 1
ATOM 1023 N N . GLY A 1 138 ? 9.906 15.906 2.182 1 93.19 138 GLY A N 1
ATOM 1024 C CA . GLY A 1 138 ? 9.594 14.68 2.895 1 93.19 138 GLY A CA 1
ATOM 1025 C C . GLY A 1 138 ? 10.555 13.547 2.578 1 93.19 138 GLY A C 1
ATOM 1026 O O . GLY A 1 138 ? 10.797 13.242 1.408 1 93.19 138 GLY A O 1
ATOM 1027 N N . LEU A 1 139 ? 11.141 12.914 3.65 1 94.06 139 LEU A N 1
ATOM 1028 C CA . LEU A 1 139 ? 12.023 11.758 3.535 1 94.06 139 LEU A CA 1
ATOM 1029 C C . LEU A 1 139 ? 11.469 10.578 4.328 1 94.06 139 LEU A C 1
ATOM 1031 O O . LEU A 1 139 ? 11.07 10.734 5.484 1 94.06 139 LEU A O 1
ATOM 1035 N N . GLU A 1 140 ? 11.422 9.516 3.705 1 95.81 140 GLU A N 1
ATOM 1036 C CA . GLU A 1 140 ? 11.023 8.273 4.359 1 95.81 140 GLU A CA 1
ATOM 1037 C C . GLU A 1 140 ? 12.219 7.348 4.574 1 95.81 140 GLU A C 1
ATOM 1039 O O . GLU A 1 140 ? 12.945 7.039 3.627 1 95.81 140 GLU A O 1
ATOM 1044 N N . LEU A 1 141 ? 12.43 6.953 5.809 1 95.06 141 LEU A N 1
ATOM 1045 C CA . LEU A 1 141 ? 13.531 6.07 6.176 1 95.06 141 LEU A CA 1
ATOM 1046 C C . LEU A 1 141 ? 13.016 4.734 6.691 1 95.06 141 LEU A C 1
ATOM 1048 O O . LEU A 1 141 ? 12.219 4.695 7.637 1 95.06 141 LEU A O 1
ATOM 1052 N N . TYR A 1 142 ? 13.406 3.715 6.031 1 94.25 142 TYR A N 1
ATOM 1053 C CA . TYR A 1 142 ? 13.227 2.391 6.621 1 94.25 142 TYR A CA 1
ATOM 1054 C C . TYR A 1 142 ? 14.406 2.035 7.527 1 94.25 142 TYR A C 1
ATOM 1056 O O . TYR A 1 142 ? 15.562 2.184 7.133 1 94.25 142 TYR A O 1
ATOM 1064 N N . THR A 1 143 ? 14.055 1.621 8.727 1 92.62 143 THR A N 1
ATOM 1065 C CA . THR A 1 143 ? 15.102 1.377 9.719 1 92.62 143 THR A CA 1
ATOM 1066 C C . THR A 1 143 ? 14.875 0.043 10.422 1 92.62 143 THR A C 1
ATOM 1068 O O . THR A 1 143 ? 13.758 -0.473 10.445 1 92.62 143 THR A O 1
ATOM 1071 N N . SER A 1 144 ? 15.961 -0.484 10.938 1 90.69 144 SER A N 1
ATOM 1072 C CA . SER A 1 144 ? 15.906 -1.746 11.664 1 90.69 144 SER A CA 1
ATOM 1073 C C . SER A 1 144 ? 16.531 -1.61 13.055 1 90.69 144 SER A C 1
ATOM 1075 O O . SER A 1 144 ? 17.656 -1.15 13.188 1 90.69 144 SER A O 1
ATOM 1077 N N . LEU A 1 145 ? 15.766 -1.981 14.023 1 91.06 145 LEU A N 1
ATOM 1078 C CA . LEU A 1 145 ? 16.312 -2.117 15.367 1 91.06 145 LEU A CA 1
ATOM 1079 C C . LEU A 1 145 ? 17.062 -3.438 15.523 1 91.06 145 LEU A C 1
ATOM 1081 O O . LEU A 1 145 ? 16.625 -4.469 15 1 91.06 145 LEU A O 1
ATOM 1085 N N . ALA A 1 146 ? 18.141 -3.398 16.219 1 85.06 146 ALA A N 1
ATOM 1086 C CA . ALA A 1 146 ? 18.875 -4.629 16.484 1 85.06 146 ALA A CA 1
ATOM 1087 C C . ALA A 1 146 ? 18.016 -5.613 17.281 1 85.06 146 ALA A C 1
ATOM 1089 O O . ALA A 1 146 ? 17.984 -6.809 16.969 1 85.06 146 ALA A O 1
ATOM 1090 N N . GLN A 1 147 ? 17.453 -5.082 18.328 1 88.25 147 GLN A N 1
ATOM 1091 C CA . GLN A 1 147 ? 16.484 -5.84 19.109 1 88.25 147 GLN A CA 1
ATOM 1092 C C . GLN A 1 147 ? 15.109 -5.172 19.078 1 88.25 147 GLN A C 1
ATOM 1094 O O . GLN A 1 147 ? 14.93 -4.09 19.641 1 88.25 147 GLN A O 1
ATOM 1099 N N . ASP A 1 148 ? 14.203 -5.852 18.469 1 87.75 148 ASP A N 1
ATOM 1100 C CA . ASP A 1 148 ? 12.859 -5.293 18.328 1 87.75 148 ASP A CA 1
ATOM 1101 C C . ASP A 1 148 ? 12.023 -5.578 19.578 1 87.75 148 ASP A C 1
ATOM 1103 O O . ASP A 1 148 ? 11.203 -6.496 19.578 1 87.75 148 ASP A O 1
ATOM 1107 N N . THR A 1 149 ? 12.219 -4.828 20.609 1 92.38 149 THR A N 1
ATOM 1108 C CA . THR A 1 149 ? 11.508 -4.93 21.891 1 92.38 149 THR A CA 1
ATOM 1109 C C . THR A 1 149 ? 10.703 -3.666 22.156 1 92.38 149 THR A C 1
ATOM 1111 O O . THR A 1 149 ? 10.969 -2.613 21.578 1 92.38 149 THR A O 1
ATOM 1114 N N . PRO A 1 150 ? 9.742 -3.82 23 1 91.75 150 PRO A N 1
ATOM 1115 C CA . PRO A 1 150 ? 8.977 -2.627 23.375 1 91.75 150 PRO A CA 1
ATOM 1116 C C . PRO A 1 150 ? 9.859 -1.521 23.953 1 91.75 150 PRO A C 1
ATOM 1118 O O . PRO A 1 150 ? 9.609 -0.337 23.719 1 91.75 150 PRO A O 1
ATOM 1121 N N . GLU A 1 151 ? 10.82 -1.901 24.656 1 94.56 151 GLU A N 1
ATOM 1122 C CA . GLU A 1 151 ? 11.734 -0.931 25.266 1 94.56 151 GLU A CA 1
ATOM 1123 C C . GLU A 1 151 ? 12.547 -0.201 24.188 1 94.56 151 GLU A C 1
ATOM 1125 O O . GLU A 1 151 ? 12.719 1.018 24.266 1 94.56 151 GLU A O 1
ATOM 1130 N N . ALA A 1 152 ? 13.047 -0.947 23.234 1 94.5 152 ALA A N 1
ATOM 1131 C CA . ALA A 1 152 ? 13.805 -0.351 22.141 1 94.5 152 ALA A CA 1
ATOM 1132 C C . ALA A 1 152 ? 12.93 0.583 21.297 1 94.5 152 ALA A C 1
ATOM 1134 O O . ALA A 1 152 ? 13.391 1.643 20.859 1 94.5 152 ALA A O 1
ATOM 1135 N N . ASP A 1 153 ? 11.742 0.163 21.141 1 94.06 153 ASP A N 1
ATOM 1136 C CA . ASP A 1 153 ? 10.789 0.999 20.422 1 94.06 153 ASP A CA 1
ATOM 1137 C C . ASP A 1 153 ? 10.547 2.316 21.156 1 94.06 153 ASP A C 1
ATOM 1139 O O . ASP A 1 153 ? 10.57 3.387 20.547 1 94.06 153 ASP A O 1
ATOM 1143 N N . ALA A 1 154 ? 10.336 2.234 22.422 1 94.5 154 ALA A N 1
ATOM 1144 C CA . ALA A 1 154 ? 10.109 3.428 23.234 1 94.5 154 ALA A CA 1
ATOM 1145 C C . ALA A 1 154 ? 11.32 4.359 23.203 1 94.5 154 ALA A C 1
ATOM 1147 O O . ALA A 1 154 ? 11.164 5.578 23.094 1 94.5 154 ALA A O 1
ATOM 1148 N N . ALA A 1 155 ? 12.43 3.793 23.297 1 96.19 155 ALA A N 1
ATOM 1149 C CA . ALA A 1 155 ? 13.664 4.578 23.234 1 96.19 155 ALA A CA 1
ATOM 1150 C C . ALA A 1 155 ? 13.805 5.293 21.891 1 96.19 155 ALA A C 1
ATOM 1152 O O . ALA A 1 155 ? 14.188 6.461 21.844 1 96.19 155 ALA A O 1
ATOM 1153 N N . LEU A 1 156 ? 13.508 4.598 20.844 1 96.38 156 LEU A N 1
ATOM 1154 C CA . LEU A 1 156 ? 13.562 5.172 19.5 1 96.38 156 LEU A CA 1
ATOM 1155 C C . LEU A 1 156 ? 12.602 6.352 19.375 1 96.38 156 LEU A C 1
ATOM 1157 O O . LEU A 1 156 ? 13 7.434 18.938 1 96.38 156 LEU A O 1
ATOM 1161 N N . ARG A 1 157 ? 11.422 6.199 19.844 1 94.81 157 ARG A N 1
ATOM 1162 C CA . ARG A 1 157 ? 10.398 7.234 19.734 1 94.81 157 ARG A CA 1
ATOM 1163 C C . ARG A 1 157 ? 10.789 8.469 20.547 1 94.81 157 ARG A C 1
ATOM 1165 O O . ARG A 1 157 ? 10.625 9.602 20.094 1 94.81 157 ARG A O 1
ATOM 1172 N N . THR A 1 158 ? 11.281 8.227 21.703 1 95 158 THR A N 1
ATOM 1173 C CA . THR A 1 158 ? 11.695 9.328 22.562 1 95 158 THR A CA 1
ATOM 1174 C C . THR A 1 158 ? 12.844 10.102 21.922 1 95 158 THR A C 1
ATOM 1176 O O . THR A 1 158 ? 12.797 11.336 21.844 1 95 158 THR A O 1
ATOM 1179 N N . ALA A 1 159 ? 13.789 9.398 21.469 1 96.31 159 ALA A N 1
ATOM 1180 C CA . ALA A 1 159 ? 14.961 10.031 20.859 1 96.31 159 ALA A CA 1
ATOM 1181 C C . ALA A 1 159 ? 14.562 10.859 19.641 1 96.31 159 ALA A C 1
ATOM 1183 O O . ALA A 1 159 ? 15.07 11.969 19.453 1 96.31 159 ALA A O 1
ATOM 1184 N N . LEU A 1 160 ? 13.695 10.352 18.891 1 95.94 160 LEU A N 1
ATOM 1185 C CA . LEU A 1 160 ? 13.328 11.023 17.656 1 95.94 160 LEU A CA 1
ATOM 1186 C C . LEU A 1 160 ? 12.375 12.188 17.938 1 95.94 160 LEU A C 1
ATOM 1188 O O . LEU A 1 160 ? 12.391 13.195 17.219 1 95.94 160 LEU A O 1
ATOM 1192 N N . ALA A 1 161 ? 11.586 12.047 18.969 1 93.19 161 ALA A N 1
ATOM 1193 C CA . ALA A 1 161 ? 10.773 13.188 19.406 1 93.19 161 ALA A CA 1
ATOM 1194 C C . ALA A 1 161 ? 11.656 14.367 19.812 1 93.19 161 ALA A C 1
ATOM 1196 O O . ALA A 1 161 ? 11.383 15.508 19.438 1 93.19 161 ALA A O 1
ATOM 1197 N N . ASP A 1 162 ? 12.68 14.07 20.516 1 94.19 162 ASP A N 1
ATOM 1198 C CA . ASP A 1 162 ? 13.633 15.094 20.922 1 94.19 162 ASP A CA 1
ATOM 1199 C C . ASP A 1 162 ? 14.305 15.734 19.703 1 94.19 162 ASP A C 1
ATOM 1201 O O . ASP A 1 162 ? 14.445 16.953 19.641 1 94.19 162 ASP A O 1
ATOM 1205 N N . ALA A 1 163 ? 14.672 14.922 18.797 1 93.94 163 ALA A N 1
ATOM 1206 C CA . ALA A 1 163 ? 15.312 15.414 17.578 1 93.94 163 ALA A CA 1
ATOM 1207 C C . ALA A 1 163 ? 14.375 16.328 16.797 1 93.94 163 ALA A C 1
ATOM 1209 O O . ALA A 1 163 ? 14.797 17.359 16.266 1 93.94 163 ALA A O 1
ATOM 1210 N N . ALA A 1 164 ? 13.172 15.93 16.734 1 93.69 164 ALA A N 1
ATOM 1211 C CA . ALA A 1 164 ? 12.172 16.703 15.992 1 93.69 164 ALA A CA 1
ATOM 1212 C C . ALA A 1 164 ? 12.016 18.109 16.562 1 93.69 164 ALA A C 1
ATOM 1214 O O . ALA A 1 164 ? 12.008 19.094 15.828 1 93.69 164 ALA A O 1
ATOM 1215 N N . VAL A 1 165 ? 11.945 18.203 17.828 1 91 165 VAL A N 1
ATOM 1216 C CA . VAL A 1 165 ? 11.789 19.484 18.516 1 91 165 VAL A CA 1
ATOM 1217 C C . VAL A 1 165 ? 13.031 20.344 18.281 1 91 165 VAL A C 1
ATOM 1219 O O . VAL A 1 165 ? 12.922 21.5 17.906 1 91 165 VAL A O 1
ATOM 1222 N N . GLU A 1 166 ? 14.141 19.766 18.453 1 92.62 166 GLU A N 1
ATOM 1223 C CA . GLU A 1 166 ? 15.398 20.484 18.344 1 92.62 166 GLU A CA 1
ATOM 1224 C C . GLU A 1 166 ? 15.633 21 16.922 1 92.62 166 GLU A C 1
ATOM 1226 O O . GLU A 1 166 ? 16.109 22.109 16.734 1 92.62 166 GLU A O 1
ATOM 1231 N N . ALA A 1 167 ? 15.281 20.172 15.961 1 90.81 167 ALA A N 1
ATOM 1232 C CA . ALA A 1 167 ? 15.57 20.5 14.57 1 90.81 167 ALA A CA 1
ATOM 1233 C C . ALA A 1 167 ? 14.422 21.281 13.938 1 90.81 167 ALA A C 1
ATOM 1235 O O . ALA A 1 167 ? 14.562 21.828 12.844 1 90.81 167 ALA A O 1
ATOM 1236 N N . GLY A 1 168 ? 13.328 21.359 14.633 1 91.06 168 GLY A N 1
ATOM 1237 C CA . GLY A 1 168 ? 12.164 22.031 14.078 1 91.06 168 GLY A CA 1
ATOM 1238 C C . GLY A 1 168 ? 11.578 21.312 12.875 1 91.06 168 GLY A C 1
ATOM 1239 O O . GLY A 1 168 ? 11.258 21.953 11.867 1 91.06 168 GLY A O 1
ATOM 1240 N N . ILE A 1 169 ? 11.633 20.047 12.805 1 93.94 169 ILE A N 1
ATOM 1241 C CA . ILE A 1 169 ? 11.016 19.234 11.766 1 93.94 169 ILE A CA 1
ATOM 1242 C C . ILE A 1 169 ? 10.016 18.266 12.391 1 93.94 169 ILE A C 1
ATOM 1244 O O . ILE A 1 169 ? 9.961 18.125 13.609 1 93.94 169 ILE A O 1
ATOM 1248 N N . ASP A 1 170 ? 9.133 17.688 11.562 1 96.12 170 ASP A N 1
ATOM 1249 C CA . ASP A 1 170 ? 8.219 16.656 12.008 1 96.12 170 ASP A CA 1
ATOM 1250 C C . ASP A 1 170 ? 8.789 15.258 11.727 1 96.12 170 ASP A C 1
ATOM 1252 O O . ASP A 1 170 ? 9.305 15 10.641 1 96.12 170 ASP A O 1
ATOM 1256 N N . ILE A 1 171 ? 8.75 14.406 12.727 1 96.75 171 ILE A N 1
ATOM 1257 C CA . ILE A 1 171 ? 9.188 13.031 12.547 1 96.75 171 ILE A CA 1
ATOM 1258 C C . ILE A 1 171 ? 8.094 12.07 13.008 1 96.75 171 ILE A C 1
ATOM 1260 O O . ILE A 1 171 ? 7.605 12.18 14.141 1 96.75 171 ILE A O 1
ATOM 1264 N N . SER A 1 172 ? 7.668 11.258 12.141 1 96.62 172 SER A N 1
ATOM 1265 C CA . SER A 1 172 ? 6.758 10.172 12.5 1 96.62 172 SER A CA 1
ATOM 1266 C C . SER A 1 172 ? 7.492 8.836 12.57 1 96.62 172 SER A C 1
ATOM 1268 O O . SER A 1 172 ? 8.391 8.57 11.766 1 96.62 172 SER A O 1
ATOM 1270 N N . VAL A 1 173 ? 7.164 8.055 13.562 1 96.19 173 VAL A N 1
ATOM 1271 C CA . VAL A 1 173 ? 7.719 6.715 13.727 1 96.19 173 VAL A CA 1
ATOM 1272 C C . VAL A 1 173 ? 6.598 5.68 13.688 1 96.19 173 VAL A C 1
ATOM 1274 O O . VAL A 1 173 ? 5.668 5.734 14.5 1 96.19 173 VAL A O 1
ATOM 1277 N N . GLU A 1 174 ? 6.672 4.82 12.758 1 93.88 174 GLU A N 1
ATOM 1278 C CA . GLU A 1 174 ? 5.695 3.742 12.641 1 93.88 174 GLU A CA 1
ATOM 1279 C C . GLU A 1 174 ? 6.379 2.385 12.516 1 93.88 174 GLU A C 1
ATOM 1281 O O . GLU A 1 174 ? 7.516 2.297 12.047 1 93.88 174 GLU A O 1
ATOM 1286 N N . ARG A 1 175 ? 5.684 1.413 13.031 1 92.38 175 ARG A N 1
ATOM 1287 C CA . ARG A 1 175 ? 6.164 0.065 12.742 1 92.38 175 ARG A CA 1
ATOM 1288 C C . ARG A 1 175 ? 6.016 -0.265 11.258 1 92.38 175 ARG A C 1
ATOM 1290 O O . ARG A 1 175 ? 5.016 0.094 10.633 1 92.38 175 ARG A O 1
ATOM 1297 N N . ALA A 1 176 ? 7.02 -0.909 10.711 1 91.69 176 ALA A N 1
ATOM 1298 C CA . ALA A 1 176 ? 6.934 -1.375 9.336 1 91.69 176 ALA A CA 1
ATOM 1299 C C . ALA A 1 176 ? 6.02 -2.592 9.219 1 91.69 176 ALA A C 1
ATOM 1301 O O . ALA A 1 176 ? 5.641 -3.188 10.234 1 91.69 176 ALA A O 1
ATOM 1302 N N . GLY A 1 177 ? 5.598 -2.918 7.98 1 88.62 177 GLY A N 1
ATOM 1303 C CA . GLY A 1 177 ? 4.809 -4.121 7.766 1 88.62 177 GLY A CA 1
ATOM 1304 C C . GLY A 1 177 ? 3.426 -3.836 7.215 1 88.62 177 GLY A C 1
ATOM 1305 O O . GLY A 1 177 ? 3.146 -2.721 6.77 1 88.62 177 GLY A O 1
ATOM 1306 N N . LEU A 1 178 ? 2.549 -4.84 7.332 1 91.56 178 LEU A N 1
ATOM 1307 C CA . LEU A 1 178 ? 1.262 -4.824 6.645 1 91.56 178 LEU A CA 1
ATOM 1308 C C . LEU A 1 178 ? 0.307 -3.832 7.301 1 91.56 178 LEU A C 1
ATOM 1310 O O . LEU A 1 178 ? -0.561 -3.266 6.633 1 91.56 178 LEU A O 1
ATOM 1314 N N . ALA A 1 179 ? 0.509 -3.617 8.586 1 87.69 179 ALA A N 1
ATOM 1315 C CA . ALA A 1 179 ? -0.415 -2.762 9.328 1 87.69 179 ALA A CA 1
ATOM 1316 C C . ALA A 1 179 ? -0.423 -1.345 8.758 1 87.69 179 ALA A C 1
ATOM 1318 O O . ALA A 1 179 ? -1.454 -0.668 8.773 1 87.69 179 ALA A O 1
ATOM 1319 N N . ARG A 1 180 ? 0.707 -0.909 8.266 1 88 180 ARG A N 1
ATOM 1320 C CA . ARG A 1 180 ? 0.821 0.434 7.703 1 88 180 ARG A CA 1
ATOM 1321 C C . ARG A 1 180 ? -0.033 0.58 6.449 1 88 180 ARG A C 1
ATOM 1323 O O . ARG A 1 180 ? -0.494 1.678 6.129 1 88 180 ARG A O 1
ATOM 1330 N N . ARG A 1 181 ? -0.278 -0.519 5.785 1 88.88 181 ARG A N 1
ATOM 1331 C CA . ARG A 1 181 ? -1.023 -0.524 4.531 1 88.88 181 ARG A CA 1
ATOM 1332 C C . ARG A 1 181 ? -2.494 -0.848 4.77 1 88.88 181 ARG A C 1
ATOM 1334 O O . ARG A 1 181 ? -3.275 -0.952 3.822 1 88.88 181 ARG A O 1
ATOM 1341 N N . ALA A 1 182 ? -2.834 -0.973 6.012 1 92.88 182 ALA A N 1
ATOM 1342 C CA . ALA A 1 182 ? -4.148 -1.533 6.316 1 92.88 182 ALA A CA 1
ATOM 1343 C C . ALA A 1 182 ? -5.148 -0.431 6.656 1 92.88 182 ALA A C 1
ATOM 1345 O O . ALA A 1 182 ? -6.328 -0.707 6.895 1 92.88 182 ALA A O 1
ATOM 1346 N N . LYS A 1 183 ? -4.699 0.805 6.668 1 95.25 183 LYS A N 1
ATOM 1347 C CA . LYS A 1 183 ? -5.617 1.89 7.004 1 95.25 183 LYS A CA 1
ATOM 1348 C C . LYS A 1 183 ? -6.738 1.997 5.973 1 95.25 183 LYS A C 1
ATOM 1350 O O . LYS A 1 183 ? -6.508 1.83 4.773 1 95.25 183 LYS A O 1
ATOM 1355 N N . ARG A 1 184 ? -7.973 2.303 6.516 1 95.88 184 ARG A N 1
ATOM 1356 C CA . ARG A 1 184 ? -9.125 2.25 5.625 1 95.88 184 ARG A CA 1
ATOM 1357 C C . ARG A 1 184 ? -10.055 3.439 5.859 1 95.88 184 ARG A C 1
ATOM 1359 O O . ARG A 1 184 ? -10.914 3.736 5.023 1 95.88 184 ARG A O 1
ATOM 1366 N N . LEU A 1 185 ? -9.906 4.121 6.938 1 97.88 185 LEU A N 1
ATOM 1367 C CA . LEU A 1 185 ? -10.82 5.195 7.305 1 97.88 185 LEU A CA 1
ATOM 1368 C C . LEU A 1 185 ? -10.062 6.371 7.91 1 97.88 185 LEU A C 1
ATOM 1370 O O . LEU A 1 185 ? -9.164 6.18 8.734 1 97.88 185 LEU A O 1
ATOM 1374 N N . VAL A 1 186 ? -10.344 7.574 7.43 1 98.62 186 VAL A N 1
ATOM 1375 C CA . VAL A 1 186 ? -9.734 8.781 7.977 1 98.62 186 VAL A CA 1
ATOM 1376 C C . VAL A 1 186 ? -10.828 9.742 8.438 1 98.62 186 VAL A C 1
ATOM 1378 O O . VAL A 1 186 ? -11.758 10.055 7.684 1 98.62 186 VAL A O 1
ATOM 1381 N N . VAL A 1 187 ? -10.758 10.211 9.625 1 98.69 187 VAL A N 1
ATOM 1382 C CA . VAL A 1 187 ? -11.695 11.188 10.172 1 98.69 187 VAL A CA 1
ATOM 1383 C C . VAL A 1 187 ? -10.953 12.484 10.5 1 98.69 187 VAL A C 1
ATOM 1385 O O . VAL A 1 187 ? -9.867 12.461 11.078 1 98.69 187 VAL A O 1
ATOM 1388 N N . PHE A 1 188 ? -11.523 13.555 10.086 1 98.56 188 PHE A N 1
ATOM 1389 C CA . PHE A 1 188 ? -10.914 14.859 10.305 1 98.56 188 PHE A CA 1
ATOM 1390 C C . PHE A 1 188 ? -11.758 15.695 11.266 1 98.56 188 PHE A C 1
ATOM 1392 O O . PHE A 1 188 ? -12.992 15.68 11.188 1 98.56 188 PHE A O 1
ATOM 1399 N N . ASP A 1 189 ? -11.086 16.391 12.164 1 96.69 189 ASP A N 1
ATOM 1400 C CA . ASP A 1 189 ? -11.703 17.594 12.734 1 96.69 189 ASP A CA 1
ATOM 1401 C C . ASP A 1 189 ? -11.93 18.656 11.664 1 96.69 189 ASP A C 1
ATOM 1403 O O . ASP A 1 189 ? -11.32 18.609 10.594 1 96.69 189 ASP A O 1
ATOM 1407 N N . VAL A 1 190 ? -12.852 19.531 11.953 1 96.56 190 VAL A N 1
ATOM 1408 C CA . VAL A 1 190 ? -13.18 20.531 10.938 1 96.56 190 VAL A CA 1
ATOM 1409 C C . VAL A 1 190 ? -12.461 21.844 11.25 1 96.56 190 VAL A C 1
ATOM 1411 O O . VAL A 1 190 ? -11.547 22.25 10.523 1 96.56 190 VAL A O 1
ATOM 1414 N N . ASP A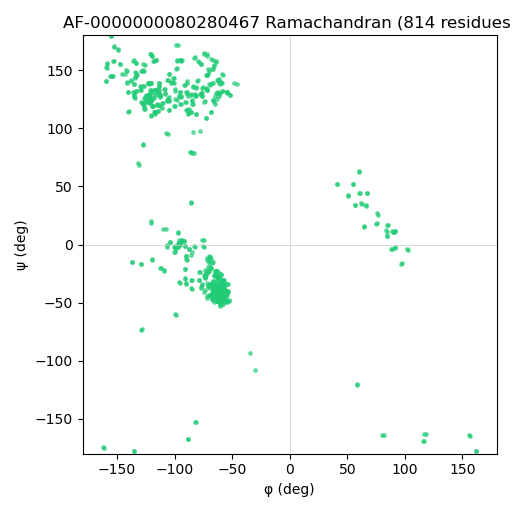 1 191 ? -12.75 22.422 12.398 1 93.44 191 ASP A N 1
ATOM 1415 C CA . ASP A 1 191 ? -12.219 23.734 12.766 1 93.44 191 ASP A CA 1
ATOM 1416 C C . ASP A 1 191 ? -10.711 23.688 12.961 1 93.44 191 ASP A C 1
ATOM 1418 O O . ASP A 1 191 ? -10.211 22.891 13.758 1 93.44 191 ASP A O 1
ATOM 1422 N N . SER A 1 192 ? -10.031 24.531 12.234 1 92.94 192 SER A N 1
ATOM 1423 C CA . SER A 1 192 ? -8.586 24.672 12.312 1 92.94 192 SER A CA 1
ATOM 1424 C C . SER A 1 192 ? -7.875 23.391 11.867 1 92.94 192 SER A C 1
ATOM 1426 O O . SER A 1 192 ? -6.707 23.188 12.195 1 92.94 192 SER A O 1
ATOM 1428 N N . THR A 1 193 ? -8.57 22.5 11.195 1 96.12 193 THR A N 1
ATOM 1429 C CA . THR A 1 193 ? -8 21.281 10.625 1 96.12 193 THR A CA 1
ATOM 1430 C C . THR A 1 193 ? -8.383 21.141 9.156 1 96.12 193 THR A C 1
ATOM 1432 O O . THR A 1 193 ? -7.605 21.5 8.266 1 96.12 193 THR A O 1
ATOM 1435 N N . LEU A 1 194 ? -9.641 20.797 8.898 1 97.31 194 LEU A N 1
ATOM 1436 C CA . LEU A 1 194 ? -10.086 20.688 7.516 1 97.31 194 LEU A CA 1
ATOM 1437 C C . LEU A 1 194 ? -10.305 22.078 6.906 1 97.31 194 LEU A C 1
ATOM 1439 O O . LEU A 1 194 ? -10.125 22.266 5.703 1 97.31 194 LEU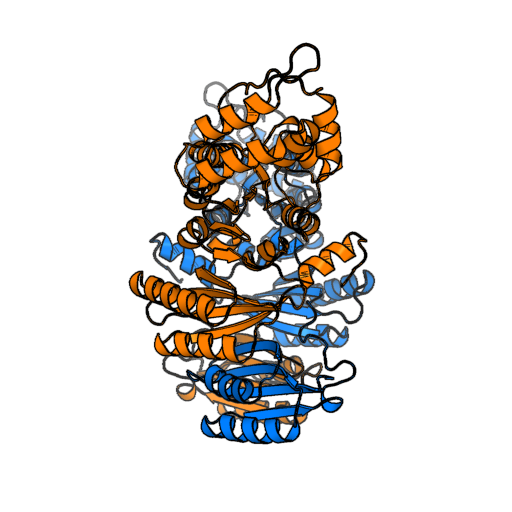 A O 1
ATOM 1443 N N . ILE A 1 195 ? -10.75 23.016 7.66 1 96.44 195 ILE A N 1
ATOM 1444 C CA . ILE A 1 195 ? -10.961 24.375 7.211 1 96.44 195 ILE A CA 1
ATOM 1445 C C . ILE A 1 195 ? -10.086 25.328 8.023 1 96.44 195 ILE A C 1
ATOM 1447 O O . ILE A 1 195 ? -9.609 24.969 9.102 1 96.44 195 ILE A O 1
ATOM 1451 N N . GLN A 1 196 ? -10.055 26.453 7.277 1 92.69 196 GLN A N 1
ATOM 1452 C CA . GLN A 1 196 ? -9.32 27.516 7.969 1 92.69 196 GLN A CA 1
ATOM 1453 C C . GLN A 1 196 ? -10.234 28.312 8.883 1 92.69 196 GLN A C 1
ATOM 1455 O O . GLN A 1 196 ? -11.383 28.594 8.531 1 92.69 196 GLN A O 1
ATOM 1460 N N . GLY A 1 197 ? -10.023 28.297 10.211 1 87.62 197 GLY A N 1
ATOM 1461 C CA . GLY A 1 197 ? -10.789 29.141 11.117 1 87.62 197 GLY A CA 1
ATOM 1462 C C . GLY A 1 197 ? -11.648 28.359 12.086 1 87.62 197 GLY A C 1
ATOM 1463 O O . GLY A 1 197 ? -11.516 27.125 12.195 1 87.62 197 GLY A O 1
ATOM 1464 N N . GLU A 1 198 ? -12.531 29.156 12.75 1 89.62 198 GLU A N 1
ATOM 1465 C CA . GLU A 1 198 ? -13.477 28.656 13.742 1 89.62 198 GLU A CA 1
ATOM 1466 C C . GLU A 1 198 ? -14.898 29.078 13.414 1 89.62 198 GLU A C 1
ATOM 1468 O O . GLU A 1 198 ? -15.234 30.266 13.5 1 89.62 198 GLU A O 1
ATOM 1473 N N . VAL A 1 199 ? -15.703 28.109 13.164 1 91.38 199 VAL A N 1
ATOM 1474 C CA . VAL A 1 199 ? -17.047 28.375 12.664 1 91.38 199 VAL A CA 1
ATOM 1475 C C . VAL A 1 199 ? -17.812 29.234 13.672 1 91.38 199 VAL A C 1
ATOM 1477 O O . VAL A 1 199 ? -18.484 30.203 13.297 1 91.38 199 VAL A O 1
ATOM 1480 N N . ILE A 1 200 ? -17.688 28.859 14.945 1 90.62 200 ILE A N 1
ATOM 1481 C CA . ILE A 1 200 ? -18.484 29.578 15.945 1 90.62 200 ILE A CA 1
ATOM 1482 C C . ILE A 1 200 ? -18.016 31.031 16.016 1 90.62 200 ILE A C 1
ATOM 1484 O O . ILE A 1 200 ? -18.828 31.938 16.266 1 90.62 200 ILE A O 1
ATOM 1488 N N . GLU A 1 201 ? -16.812 31.266 15.852 1 89.94 201 GLU A N 1
ATOM 1489 C CA . GLU A 1 201 ? -16.312 32.656 15.828 1 89.94 201 GLU A CA 1
ATOM 1490 C C . GLU A 1 201 ? -16.828 33.406 14.609 1 89.94 201 GLU A C 1
ATOM 1492 O O . GLU A 1 201 ? -17.141 34.594 14.695 1 89.94 201 GLU A O 1
ATOM 1497 N N . MET A 1 202 ? -16.906 32.75 13.523 1 91.81 202 MET A N 1
ATOM 1498 C CA . MET A 1 202 ? -17.453 33.344 12.32 1 91.81 202 MET A CA 1
ATOM 1499 C C . MET A 1 202 ? -18.906 33.719 12.516 1 91.81 202 MET A C 1
ATOM 1501 O O . MET A 1 202 ? -19.344 34.812 12.094 1 91.81 202 MET A O 1
ATOM 1505 N N . LEU A 1 203 ? -19.625 32.906 13.156 1 93.25 203 LEU A N 1
ATOM 1506 C CA . LEU A 1 203 ? -21.016 33.219 13.477 1 93.25 203 LEU A CA 1
ATOM 1507 C C . LEU A 1 203 ? -21.109 34.375 14.461 1 93.25 203 LEU A C 1
ATOM 1509 O O . LEU A 1 203 ? -21.969 35.25 14.32 1 93.25 203 LEU A O 1
ATOM 1513 N N . GLY A 1 204 ? -20.219 34.344 15.453 1 92.94 204 GLY A N 1
ATOM 1514 C CA . GLY A 1 204 ? -20.156 35.438 16.406 1 92.94 204 GLY A CA 1
ATOM 1515 C C . GLY A 1 204 ? -19.906 36.781 15.758 1 92.94 204 GLY A C 1
ATOM 1516 O O . GLY A 1 204 ? -20.438 37.781 16.188 1 92.94 204 GLY A O 1
ATOM 1517 N N . ALA A 1 205 ? -19.078 36.75 14.75 1 92.69 205 ALA A N 1
ATOM 1518 C CA . ALA A 1 205 ? -18.812 38 14.016 1 92.69 205 ALA A CA 1
ATOM 1519 C C . ALA A 1 205 ? -20.078 38.562 13.375 1 92.69 205 ALA A C 1
ATOM 1521 O O . ALA A 1 205 ? -20.297 39.781 13.375 1 92.69 205 ALA A O 1
ATOM 1522 N N . HIS A 1 206 ? -20.875 37.75 12.867 1 92.12 206 HIS A N 1
ATOM 1523 C CA . HIS A 1 206 ? -22.141 38.156 12.273 1 92.12 206 HIS A CA 1
ATOM 1524 C C . HIS A 1 206 ? -23.109 38.688 13.328 1 92.12 206 HIS A C 1
ATOM 1526 O O . HIS A 1 206 ? -23.906 39.562 13.055 1 92.12 206 HIS A O 1
ATOM 1532 N N . ALA A 1 207 ? -22.984 38.094 14.508 1 90.62 207 ALA A N 1
ATOM 1533 C CA . ALA A 1 207 ? -23.859 38.469 15.602 1 90.62 207 ALA A CA 1
ATOM 1534 C C . ALA A 1 207 ? -23.297 39.688 16.359 1 90.62 207 ALA A C 1
ATOM 1536 O O . ALA A 1 207 ? -23.969 40.25 17.219 1 90.62 207 ALA A O 1
ATOM 1537 N N . GLY A 1 208 ? -22.062 40.094 16.047 1 92.5 208 GLY A N 1
ATOM 1538 C CA . GLY A 1 208 ? -21.406 41.188 16.734 1 92.5 208 GLY A CA 1
ATOM 1539 C C . GLY A 1 208 ? -20.891 40.812 18.109 1 92.5 208 GLY A C 1
ATOM 1540 O O . GLY A 1 208 ? -20.75 41.688 18.984 1 92.5 208 GLY A O 1
ATOM 1541 N N . VAL A 1 209 ? -20.75 39.562 18.375 1 91.94 209 VAL A N 1
ATOM 1542 C CA . VAL A 1 209 ? -20.359 39.094 19.703 1 91.94 209 VAL A CA 1
ATOM 1543 C C . VAL A 1 209 ? -19.062 38.312 19.609 1 91.94 209 VAL A C 1
ATOM 1545 O O . VAL A 1 209 ? -18.781 37.438 20.453 1 91.94 209 VAL A O 1
ATOM 1548 N N . GLU A 1 210 ? -18.297 38.438 18.562 1 90.19 210 GLU A N 1
ATOM 1549 C CA . GLU A 1 210 ? -17.062 37.656 18.328 1 90.19 210 GLU A CA 1
ATOM 1550 C C . GLU A 1 210 ? -16.125 37.781 19.531 1 90.19 210 GLU A C 1
ATOM 1552 O O . GLU A 1 210 ? -15.578 36.75 19.984 1 90.19 210 GLU A O 1
ATOM 1557 N N . PRO A 1 211 ? -15.945 38.938 20.156 1 90.44 211 PRO A N 1
ATOM 1558 C CA . PRO A 1 211 ? -15.047 39.031 21.312 1 90.44 211 PRO A CA 1
ATOM 1559 C C . PRO A 1 211 ? -15.523 38.219 22.5 1 90.44 211 PRO A C 1
ATOM 1561 O O . PRO A 1 211 ? -14.711 37.594 23.188 1 90.44 211 PRO A O 1
ATOM 1564 N N . GLN A 1 212 ? -16.828 38.25 22.703 1 91.31 212 GLN A N 1
ATOM 1565 C CA . GLN A 1 212 ? -17.391 37.438 23.797 1 91.31 212 GLN A CA 1
ATOM 1566 C C . GLN A 1 212 ? -17.188 35.969 23.562 1 91.31 212 GLN A C 1
ATOM 1568 O O . GLN A 1 212 ? -16.828 35.219 24.484 1 91.31 212 GLN A O 1
ATOM 1573 N N . VAL A 1 213 ? -17.422 35.531 22.328 1 90.56 213 VAL A N 1
ATOM 1574 C CA . VAL A 1 213 ? -17.234 34.156 21.969 1 90.56 213 VAL A CA 1
ATOM 1575 C C . VAL A 1 213 ? -15.781 33.75 22.188 1 90.56 213 VAL A C 1
ATOM 1577 O O . VAL A 1 213 ? -15.5 32.688 22.75 1 90.56 213 VAL A O 1
ATOM 1580 N N . ARG A 1 214 ? -14.883 34.531 21.781 1 86.44 214 ARG A N 1
ATOM 1581 C CA . ARG A 1 214 ? -13.461 34.281 21.938 1 86.44 214 ARG A CA 1
ATOM 1582 C C . ARG A 1 214 ? -13.07 34.156 23.406 1 86.44 214 ARG A C 1
ATOM 1584 O O . ARG A 1 214 ? -12.266 33.281 23.781 1 86.44 214 ARG A O 1
ATOM 1591 N N . GLU A 1 215 ? -13.602 35 24.172 1 87.69 215 GLU A N 1
ATOM 1592 C CA . GLU A 1 215 ? -13.328 35 25.594 1 87.69 215 GLU A CA 1
ATOM 1593 C C . GLU A 1 215 ? -13.766 33.688 26.219 1 87.69 215 GLU A C 1
ATOM 1595 O O . GLU A 1 215 ? -13.062 33.125 27.062 1 87.69 215 GLU A O 1
ATOM 1600 N N . ILE A 1 216 ? -14.914 33.25 25.844 1 89.12 216 ILE A N 1
ATOM 1601 C CA . ILE A 1 216 ? -15.43 31.984 26.359 1 89.12 216 ILE A CA 1
ATOM 1602 C C . ILE A 1 216 ? -14.547 30.828 25.891 1 89.12 216 ILE A C 1
ATOM 1604 O O . ILE A 1 216 ? -14.25 29.906 26.656 1 89.12 216 ILE A O 1
ATOM 1608 N N . THR A 1 217 ? -14.141 30.906 24.609 1 79.19 217 THR A N 1
ATOM 1609 C CA . THR A 1 217 ? -13.281 29.891 24.031 1 79.19 217 THR A CA 1
ATOM 1610 C C . THR A 1 217 ? -11.953 29.812 24.781 1 79.19 217 THR A C 1
ATOM 1612 O O . THR A 1 217 ? -11.484 28.719 25.125 1 79.19 217 THR A O 1
ATOM 1615 N N . GLU A 1 218 ? -11.398 30.922 25.031 1 75.62 218 GLU A N 1
ATOM 1616 C CA . GLU A 1 218 ? -10.133 30.984 25.75 1 75.62 218 GLU A CA 1
ATOM 1617 C C . GLU A 1 218 ? -10.281 30.453 27.172 1 75.62 218 GLU A C 1
ATOM 1619 O O . GLU A 1 218 ? -9.398 29.75 27.672 1 75.62 218 GLU A O 1
ATOM 1624 N N . ALA A 1 219 ? -11.359 30.797 27.781 1 80 219 ALA A N 1
ATOM 1625 C CA . ALA A 1 219 ? -11.641 30.297 29.125 1 80 219 ALA A CA 1
ATOM 1626 C C . ALA A 1 219 ? -11.758 28.781 29.125 1 80 219 ALA A C 1
ATOM 1628 O O . ALA A 1 219 ? -11.273 28.109 30.047 1 80 219 ALA A O 1
ATOM 1629 N N . ALA A 1 220 ? -12.391 28.234 28.109 1 75 220 ALA A N 1
ATOM 1630 C CA . ALA A 1 220 ? -12.523 26.781 27.969 1 75 220 ALA A CA 1
ATOM 1631 C C . ALA A 1 220 ? -11.172 26.125 27.75 1 75 220 ALA A C 1
ATOM 1633 O O . ALA A 1 220 ? -10.875 25.078 28.344 1 75 220 ALA A O 1
ATOM 1634 N N . MET A 1 221 ? -10.32 26.625 26.906 1 69.44 221 MET A N 1
ATOM 1635 C CA . MET A 1 221 ? -9 26.078 26.594 1 69.44 221 MET A CA 1
ATOM 1636 C C . MET A 1 221 ? -8.102 26.078 27.812 1 69.44 221 MET A C 1
ATOM 1638 O O . MET A 1 221 ? -7.223 25.219 27.953 1 69.44 221 MET A O 1
ATOM 1642 N N . ARG A 1 222 ? -8.422 27.047 28.703 1 65.44 222 ARG A N 1
ATOM 1643 C CA . ARG A 1 222 ? -7.68 27.125 29.953 1 65.44 222 ARG A CA 1
ATOM 1644 C C . ARG A 1 222 ? -8.25 26.141 30.984 1 65.44 222 ARG A C 1
ATOM 1646 O O . ARG A 1 222 ? -7.754 26.062 32.094 1 65.44 222 ARG A O 1
ATOM 1653 N N . GLY A 1 223 ? -9.219 25.516 30.547 1 67.62 223 GLY A N 1
ATOM 1654 C CA . GLY A 1 223 ? -9.781 24.484 31.406 1 67.62 223 GLY A CA 1
ATOM 1655 C C . GLY A 1 223 ? -10.773 25.031 32.406 1 67.62 223 GLY A C 1
ATOM 1656 O O . GLY A 1 223 ? -11.148 24.328 33.375 1 67.62 223 GLY A O 1
ATOM 1657 N N . GLU A 1 224 ? -11.172 26.25 32.281 1 75.69 224 GLU A N 1
ATOM 1658 C CA . GLU A 1 224 ? -12.102 26.875 33.219 1 75.69 224 GLU A CA 1
ATOM 1659 C C . GLU A 1 224 ? -13.539 26.422 32.938 1 75.69 224 GLU A C 1
ATOM 1661 O O . GLU A 1 224 ? -14.398 26.531 33.812 1 75.69 224 GLU A O 1
ATOM 1666 N N . LEU A 1 225 ? -13.836 26.016 31.828 1 79.56 225 LEU A N 1
ATOM 1667 C CA . LEU A 1 225 ? -15.133 25.5 31.406 1 79.56 225 LEU A CA 1
ATOM 1668 C C . LEU A 1 225 ? -14.977 24.172 30.688 1 79.56 225 LEU A C 1
ATOM 1670 O O . LEU A 1 225 ? -13.992 23.938 29.984 1 79.56 225 LEU A O 1
ATOM 1674 N N . ASN A 1 226 ? -15.922 23.344 31.125 1 79.81 226 ASN A N 1
ATOM 1675 C CA . ASN A 1 226 ? -15.938 22.156 30.281 1 79.81 226 ASN A CA 1
ATOM 1676 C C . ASN A 1 226 ? -16.516 22.469 28.891 1 79.81 226 ASN A C 1
ATOM 1678 O O . ASN A 1 226 ? -17.078 23.547 28.688 1 79.81 226 ASN A O 1
ATOM 1682 N N . PHE A 1 227 ? -16.281 21.672 28 1 81.12 227 PHE A N 1
ATOM 1683 C CA . PHE A 1 227 ? -16.641 21.938 26.625 1 81.12 227 PHE A CA 1
ATOM 1684 C C . PHE A 1 227 ? -18.141 22.188 26.484 1 81.12 227 PHE A C 1
ATOM 1686 O O . PHE A 1 227 ? -18.562 23.141 25.844 1 81.12 227 PHE A O 1
ATOM 1693 N N . GLY A 1 228 ? -18.984 21.203 27.078 1 83.12 228 GLY A N 1
ATOM 1694 C CA . GLY A 1 228 ? -20.438 21.344 26.969 1 83.12 228 GLY A CA 1
ATOM 1695 C C . GLY A 1 228 ? -20.938 22.703 27.438 1 83.12 228 GLY A C 1
ATOM 1696 O O . GLY A 1 228 ? -21.703 23.359 26.734 1 83.12 228 GLY A O 1
ATOM 1697 N N . GLU A 1 229 ? -20.438 23.062 28.578 1 85.56 229 GLU A N 1
ATOM 1698 C CA . GLU A 1 229 ? -20.828 24.344 29.141 1 85.56 229 GLU A CA 1
ATOM 1699 C C . GLU A 1 229 ? -20.344 25.5 28.266 1 85.56 229 GLU A C 1
ATOM 1701 O O . GLU A 1 229 ? -21.078 26.469 28.031 1 85.56 229 GLU A O 1
ATOM 1706 N N . SER A 1 230 ? -19.094 25.375 27.828 1 88.31 230 SER A N 1
ATOM 1707 C CA . SER A 1 230 ? -18.531 26.422 26.969 1 88.31 230 SER A CA 1
ATOM 1708 C C . SER A 1 230 ? -19.328 26.562 25.672 1 88.31 230 SER A C 1
ATOM 1710 O O . SER A 1 230 ? -19.609 27.672 25.219 1 88.31 230 SER A O 1
ATOM 1712 N N . LEU A 1 231 ? -19.734 25.438 25.125 1 90.5 231 LEU A N 1
ATOM 1713 C CA . LEU A 1 231 ? -20.5 25.469 23.891 1 90.5 231 LEU A CA 1
ATOM 1714 C C . LEU A 1 231 ? -21.859 26.125 24.109 1 90.5 231 LEU A C 1
ATOM 1716 O O . LEU A 1 231 ? -22.266 26.984 23.312 1 90.5 231 LEU A O 1
ATOM 1720 N N . GLU A 1 232 ? -22.484 25.75 25.156 1 90.88 232 GLU A N 1
ATOM 1721 C CA . GLU A 1 232 ? -23.797 26.312 25.453 1 90.88 232 GLU A CA 1
ATOM 1722 C C . GLU A 1 232 ? -23.719 27.828 25.609 1 90.88 232 GLU A C 1
ATOM 1724 O O . GLU A 1 232 ? -24.578 28.562 25.109 1 90.88 232 GLU A O 1
ATOM 1729 N N . ARG A 1 233 ? -22.719 28.234 26.266 1 92.44 233 ARG A N 1
ATOM 1730 C CA . ARG A 1 233 ? -22.547 29.672 26.5 1 92.44 233 ARG A CA 1
ATOM 1731 C C . ARG A 1 233 ? -22.266 30.406 25.188 1 92.44 233 ARG A C 1
ATOM 1733 O O . ARG A 1 233 ? -22.812 31.484 24.938 1 92.44 233 ARG A O 1
ATOM 1740 N N . ARG A 1 234 ? -21.422 29.828 24.406 1 94 234 ARG A N 1
ATOM 1741 C CA . ARG A 1 234 ? -21.078 30.469 23.125 1 94 234 ARG A CA 1
ATOM 1742 C C . ARG A 1 234 ? -22.297 30.5 22.203 1 94 234 ARG A C 1
ATOM 1744 O O . ARG A 1 234 ? -22.562 31.516 21.562 1 94 234 ARG A O 1
ATOM 1751 N N . VAL A 1 235 ? -23.062 29.438 22.219 1 94.44 235 VAL A N 1
ATOM 1752 C CA . VAL A 1 235 ? -24.219 29.328 21.344 1 94.44 235 VAL A CA 1
ATOM 1753 C C . VAL A 1 235 ? -25.312 30.281 21.812 1 94.44 235 VAL A C 1
ATOM 1755 O O . VAL A 1 235 ? -26.031 30.859 20.984 1 94.44 235 VAL A O 1
ATOM 1758 N N . ALA A 1 236 ? -25.422 30.438 23.109 1 95.38 236 ALA A N 1
ATOM 1759 C CA . ALA A 1 236 ? -26.406 31.359 23.656 1 95.38 236 ALA A CA 1
ATOM 1760 C C . ALA A 1 236 ? -26.219 32.781 23.125 1 95.38 236 ALA A C 1
ATOM 1762 O O . ALA A 1 236 ? -27.188 33.5 22.922 1 95.38 236 ALA A O 1
ATOM 1763 N N . LEU A 1 237 ? -25.031 33.125 22.828 1 95.12 237 LEU A N 1
ATOM 1764 C CA . LEU A 1 237 ? -24.719 34.438 22.328 1 95.12 237 LEU A CA 1
ATOM 1765 C C . LEU A 1 237 ? -25.219 34.625 20.891 1 95.12 237 LEU A C 1
ATOM 1767 O O . LEU A 1 237 ? -25.297 35.75 20.391 1 95.12 237 LEU A O 1
ATOM 1771 N N . LEU A 1 238 ? -25.578 33.594 20.25 1 95.25 238 LEU A N 1
ATOM 1772 C CA . LEU A 1 238 ? -25.984 33.625 18.859 1 95.25 238 LEU A CA 1
ATOM 1773 C C . LEU A 1 238 ? -27.5 33.75 18.719 1 95.25 238 LEU A C 1
ATOM 1775 O O . LEU A 1 238 ? -28.031 33.781 17.609 1 95.25 238 LEU A O 1
ATOM 1779 N N . GLU A 1 239 ? -28.141 33.844 19.875 1 95.75 239 GLU A N 1
ATOM 1780 C CA . GLU A 1 239 ? -29.594 33.938 19.875 1 95.75 239 GLU A CA 1
ATOM 1781 C C . GLU A 1 239 ? -30.062 35.094 19 1 95.75 239 GLU A C 1
ATOM 1783 O O . GLU A 1 239 ? -29.531 36.219 19.094 1 95.75 239 GLU A O 1
ATOM 1788 N N . GLY A 1 240 ? -31.047 34.75 18.125 1 95.25 240 GLY A N 1
ATOM 1789 C CA . GLY A 1 240 ? -31.656 35.781 17.328 1 95.25 240 GLY A CA 1
ATOM 1790 C C . GLY A 1 240 ? -31.062 35.906 15.938 1 95.25 240 GLY A C 1
ATOM 1791 O O . GLY A 1 240 ? -31.656 36.562 15.055 1 95.25 240 GLY A O 1
ATOM 1792 N N . LEU A 1 241 ? -29.938 35.375 15.727 1 95.06 241 LEU A N 1
ATOM 1793 C CA . LEU A 1 241 ? -29.312 35.406 14.406 1 95.06 241 LEU A CA 1
ATOM 1794 C C . LEU A 1 241 ? -30.172 34.719 13.375 1 95.06 241 LEU A C 1
ATOM 1796 O O . LEU A 1 241 ? -30.688 33.625 13.633 1 95.06 241 LEU A O 1
ATOM 1800 N N . PRO A 1 242 ? -30.406 35.344 12.273 1 95.75 242 PRO A N 1
ATOM 1801 C CA . PRO A 1 242 ? -31.156 34.656 11.211 1 95.75 242 PRO A CA 1
ATOM 1802 C C . PRO A 1 242 ? -30.438 33.406 10.703 1 95.75 242 PRO A C 1
ATOM 1804 O O . PRO A 1 242 ? -29.203 33.406 10.586 1 95.75 242 PRO A O 1
ATOM 1807 N N . GLU A 1 243 ? -31.188 32.406 10.414 1 94.94 243 GLU A N 1
ATOM 1808 C CA . GLU A 1 243 ? -30.656 31.125 9.945 1 94.94 243 GLU A CA 1
ATOM 1809 C C . GLU A 1 243 ? -29.859 31.312 8.648 1 94.94 243 GLU A C 1
ATOM 1811 O O . GLU A 1 243 ? -28.953 30.531 8.352 1 94.94 243 GLU A O 1
ATOM 1816 N N . THR A 1 244 ? -30.125 32.312 7.852 1 95.12 244 THR A N 1
ATOM 1817 C CA . THR A 1 244 ? -29.453 32.594 6.582 1 95.12 244 THR A CA 1
ATOM 1818 C C . THR A 1 244 ? -27.969 32.844 6.797 1 95.12 244 THR A C 1
ATOM 1820 O O . THR A 1 244 ? -27.172 32.688 5.879 1 95.12 244 THR A O 1
ATOM 1823 N N . VAL A 1 245 ? -27.641 33.25 7.988 1 95 245 VAL A N 1
ATOM 1824 C CA . VAL A 1 245 ? -26.25 33.531 8.32 1 95 245 VAL A CA 1
ATOM 1825 C C . VAL A 1 245 ? -25.438 32.219 8.227 1 95 245 VAL A C 1
ATOM 1827 O O . VAL A 1 245 ? -24.266 32.25 7.844 1 95 245 VAL A O 1
ATOM 1830 N N . LEU A 1 246 ? -26.078 31.141 8.562 1 95.19 246 LEU A N 1
ATOM 1831 C CA . LEU A 1 246 ? -25.406 29.844 8.461 1 95.19 246 LEU A CA 1
ATOM 1832 C C . LEU A 1 246 ? -24.984 29.562 7.027 1 95.19 246 LEU A C 1
ATOM 1834 O O . LEU A 1 246 ? -23.875 29.078 6.793 1 95.19 246 LEU A O 1
ATOM 1838 N N . ASP A 1 247 ? -25.812 29.922 6.117 1 94.5 247 ASP A N 1
ATOM 1839 C CA . ASP A 1 247 ? -25.484 29.75 4.703 1 94.5 247 ASP A CA 1
ATOM 1840 C C . ASP A 1 247 ? -24.328 30.672 4.293 1 94.5 247 ASP A C 1
ATOM 1842 O O . ASP A 1 247 ? -23.469 30.281 3.514 1 94.5 247 ASP A O 1
ATOM 1846 N N . GLU A 1 248 ? -24.375 31.844 4.785 1 95.06 248 GLU A N 1
ATOM 1847 C CA . GLU A 1 248 ? -23.344 32.812 4.473 1 95.06 248 GLU A CA 1
ATOM 1848 C C . GLU A 1 248 ? -21.984 32.375 5 1 95.06 248 GLU A C 1
ATOM 1850 O O . GLU A 1 248 ? -20.969 32.469 4.297 1 95.06 248 GLU A O 1
ATOM 1855 N N . VAL A 1 249 ? -22 31.891 6.18 1 94.38 249 VAL A N 1
ATOM 1856 C CA . VAL A 1 249 ? -20.766 31.406 6.793 1 94.38 249 VAL A CA 1
ATOM 1857 C C . VAL A 1 249 ? -20.25 30.188 6.031 1 94.38 249 VAL A C 1
ATOM 1859 O O . VAL A 1 249 ? -19.047 30.094 5.727 1 94.38 249 VAL A O 1
ATOM 1862 N N . ALA A 1 250 ? -21.156 29.297 5.723 1 94.75 250 ALA A N 1
ATOM 1863 C CA . ALA A 1 250 ? -20.766 28.109 4.957 1 94.75 250 ALA A CA 1
ATOM 1864 C C . ALA A 1 250 ? -20.094 28.5 3.643 1 94.75 250 ALA A C 1
ATOM 1866 O O . ALA A 1 250 ? -19.094 27.891 3.25 1 94.75 250 ALA A O 1
ATOM 1867 N N . ALA A 1 251 ? -20.562 29.469 3.025 1 94.19 251 ALA A N 1
ATOM 1868 C CA . ALA A 1 251 ? -20.047 29.922 1.728 1 94.19 251 ALA A CA 1
ATOM 1869 C C . ALA A 1 251 ? -18.688 30.594 1.87 1 94.19 251 ALA A C 1
ATOM 1871 O O . ALA A 1 251 ? -17.938 30.672 0.903 1 94.19 251 ALA A O 1
ATOM 1872 N N . SER A 1 252 ? -18.391 31.078 3.006 1 94.38 252 SER A N 1
ATOM 1873 C CA . SER A 1 252 ? -17.156 31.844 3.201 1 94.38 252 SER A CA 1
ATOM 1874 C C . SER A 1 252 ? -16.047 30.953 3.754 1 94.38 252 SER A C 1
ATOM 1876 O O . SER A 1 252 ? -14.914 31.422 3.934 1 94.38 252 SER A O 1
ATOM 1878 N N . ILE A 1 253 ? -16.328 29.734 3.986 1 94.19 253 ILE A N 1
ATOM 1879 C CA . ILE A 1 253 ? -15.367 28.812 4.562 1 94.19 253 ILE A CA 1
ATOM 1880 C C . ILE A 1 253 ? -14.195 28.625 3.604 1 94.19 253 ILE A C 1
ATOM 1882 O O . ILE A 1 253 ? -14.391 28.469 2.396 1 94.19 253 ILE A O 1
ATOM 1886 N N . GLU A 1 254 ? -13.023 28.766 4.16 1 96.38 254 GLU A N 1
ATOM 1887 C CA . GLU A 1 254 ? -11.805 28.469 3.406 1 96.38 254 GLU A CA 1
ATOM 1888 C C . GLU A 1 254 ? -11.195 27.141 3.846 1 96.38 254 GLU A C 1
ATOM 1890 O O . GLU A 1 254 ? -10.906 26.953 5.027 1 96.38 254 GLU A O 1
ATOM 1895 N N . LEU A 1 255 ? -10.953 26.297 2.926 1 97.44 255 LEU A N 1
ATOM 1896 C CA . LEU A 1 255 ? -10.336 25 3.217 1 97.44 255 LEU A CA 1
ATOM 1897 C C . LEU A 1 255 ? -8.859 25.172 3.559 1 97.44 255 LEU A C 1
ATOM 1899 O O . LEU A 1 255 ? -8.195 26.078 3.047 1 97.44 255 LEU A O 1
ATOM 1903 N N . THR A 1 256 ? -8.438 24.328 4.445 1 97.44 256 THR A N 1
ATOM 1904 C CA . THR A 1 256 ? -7.008 24.25 4.695 1 97.44 256 THR A CA 1
ATOM 1905 C C . THR A 1 256 ? -6.258 23.875 3.416 1 97.44 256 THR A C 1
ATOM 1907 O O . THR A 1 256 ? -6.715 23.031 2.643 1 97.44 256 THR A O 1
ATOM 1910 N N . PRO A 1 257 ? -5.062 24.547 3.205 1 96.88 257 PRO A N 1
ATOM 1911 C CA . PRO A 1 257 ? -4.289 24.172 2.023 1 96.88 257 PRO A CA 1
ATOM 1912 C C . PRO A 1 257 ? -4.047 22.656 1.938 1 96.88 257 PRO A C 1
ATOM 1914 O O . PRO A 1 257 ? -3.639 22.047 2.922 1 96.88 257 PRO A O 1
ATOM 1917 N N . GLY A 1 258 ? -4.379 22.062 0.76 1 96.62 258 GLY A N 1
ATOM 1918 C CA . GLY A 1 258 ? -4.152 20.641 0.536 1 96.62 258 GLY A CA 1
ATOM 1919 C C . GLY A 1 258 ? -5.344 19.781 0.913 1 96.62 258 GLY A C 1
ATOM 1920 O O . GLY A 1 258 ? -5.324 18.562 0.712 1 96.62 258 GLY A O 1
ATOM 1921 N N . ALA A 1 259 ? -6.398 20.391 1.441 1 97.62 259 ALA A N 1
ATOM 1922 C CA . ALA A 1 259 ? -7.559 19.625 1.904 1 97.62 259 ALA A CA 1
ATOM 1923 C C . ALA A 1 259 ? -8.219 18.875 0.751 1 97.62 259 ALA A C 1
ATOM 1925 O O . ALA A 1 259 ? -8.477 17.672 0.85 1 97.62 259 ALA A O 1
ATOM 1926 N N . ARG A 1 260 ? -8.469 19.562 -0.334 1 96.81 260 ARG A N 1
ATOM 1927 C CA . ARG A 1 260 ? -9.117 18.938 -1.481 1 96.81 260 ARG A CA 1
ATOM 1928 C C . ARG A 1 260 ? -8.258 17.812 -2.045 1 96.81 260 ARG A C 1
ATOM 1930 O O . ARG A 1 260 ? -8.758 16.734 -2.361 1 96.81 260 ARG A O 1
ATOM 1937 N N . THR A 1 261 ? -6.949 18.062 -2.186 1 96.5 261 THR A N 1
ATOM 1938 C CA . THR A 1 261 ? -6.016 17.047 -2.662 1 96.5 261 THR A CA 1
ATOM 1939 C C . THR A 1 261 ? -6.035 15.828 -1.752 1 96.5 261 THR A C 1
ATOM 1941 O O . THR A 1 261 ? -6.043 14.688 -2.23 1 96.5 261 THR A O 1
ATOM 1944 N N . THR A 1 262 ? -6.051 16.078 -0.46 1 97.94 262 THR A N 1
ATOM 1945 C CA . THR A 1 262 ? -6.043 14.992 0.516 1 97.94 262 THR A CA 1
ATOM 1946 C C . THR A 1 262 ? -7.273 14.102 0.347 1 97.94 262 THR A C 1
ATOM 1948 O O . THR A 1 262 ? -7.148 12.883 0.186 1 97.94 262 THR A O 1
ATOM 1951 N N . ILE A 1 263 ? -8.43 14.719 0.329 1 98 263 ILE A N 1
ATOM 1952 C CA . ILE A 1 263 ? -9.672 13.969 0.275 1 98 263 ILE A CA 1
ATOM 1953 C C . ILE A 1 263 ? -9.773 13.234 -1.06 1 98 263 ILE A C 1
ATOM 1955 O O . ILE A 1 263 ? -10.102 12.039 -1.097 1 98 263 ILE A O 1
ATOM 1959 N N . ARG A 1 264 ? -9.469 13.906 -2.127 1 96.56 264 ARG A N 1
ATOM 1960 C CA . ARG A 1 264 ? -9.523 13.297 -3.455 1 96.56 264 ARG A CA 1
ATOM 1961 C C . ARG A 1 264 ? -8.609 12.086 -3.543 1 96.56 264 ARG A C 1
ATOM 1963 O O . ARG A 1 264 ? -9.008 11.039 -4.059 1 96.56 264 ARG A O 1
ATOM 1970 N N . THR A 1 265 ? -7.402 12.203 -3.068 1 97.25 265 THR A N 1
ATOM 1971 C CA . THR A 1 265 ? -6.43 11.125 -3.129 1 97.25 265 THR A CA 1
ATOM 1972 C C . THR A 1 265 ? -6.871 9.945 -2.266 1 97.25 265 THR A C 1
ATOM 1974 O O . THR A 1 265 ? -6.789 8.789 -2.688 1 97.25 265 THR A O 1
ATOM 1977 N N . LEU A 1 266 ? -7.344 10.242 -1.059 1 97.5 266 LEU A N 1
ATOM 1978 C CA . LEU A 1 266 ? -7.824 9.188 -0.172 1 97.5 266 LEU A CA 1
ATOM 1979 C C . LEU A 1 266 ? -8.984 8.43 -0.808 1 97.5 266 LEU A C 1
ATOM 1981 O O . LEU A 1 266 ? -9.031 7.199 -0.756 1 97.5 266 LEU A O 1
ATOM 1985 N N . LYS A 1 267 ? -9.844 9.133 -1.401 1 95.19 267 LYS A N 1
ATOM 1986 C CA . LYS A 1 267 ? -10.984 8.5 -2.051 1 95.19 267 LYS A CA 1
ATOM 1987 C C . LYS A 1 267 ? -10.539 7.629 -3.221 1 95.19 267 LYS A C 1
ATOM 1989 O O . LYS A 1 267 ? -11.055 6.523 -3.408 1 95.19 267 LYS A O 1
ATOM 1994 N N . ARG A 1 268 ? -9.578 8.133 -4.004 1 93.5 268 ARG A N 1
ATOM 1995 C CA . ARG A 1 268 ? -9.008 7.324 -5.078 1 93.5 268 ARG A CA 1
ATOM 1996 C C . ARG A 1 268 ? -8.492 5.992 -4.547 1 93.5 268 ARG A C 1
ATOM 1998 O O . ARG A 1 268 ? -8.586 4.969 -5.23 1 93.5 268 ARG A O 1
ATOM 2005 N N . MET A 1 269 ? -8.008 6.035 -3.375 1 94.5 269 MET A N 1
ATOM 2006 C CA . MET A 1 269 ? -7.379 4.852 -2.787 1 94.5 269 MET A CA 1
ATOM 2007 C C . MET A 1 269 ? -8.414 3.979 -2.088 1 94.5 269 MET A C 1
ATOM 2009 O O . MET A 1 269 ? -8.07 2.939 -1.52 1 94.5 269 MET A O 1
ATOM 2013 N N . GLY A 1 270 ? -9.664 4.453 -2.061 1 92.88 270 GLY A N 1
ATOM 2014 C CA . GLY A 1 270 ? -10.75 3.646 -1.52 1 92.88 270 GLY A CA 1
ATOM 2015 C C . GLY A 1 270 ? -10.977 3.875 -0.038 1 92.88 270 GLY A C 1
ATOM 2016 O O . GLY A 1 270 ? -11.695 3.109 0.609 1 92.88 270 GLY A O 1
ATOM 2017 N N . PHE A 1 271 ? -10.398 4.871 0.552 1 96.38 271 PHE A N 1
ATOM 2018 C CA . PHE A 1 271 ? -10.609 5.188 1.96 1 96.38 271 PHE A CA 1
ATOM 2019 C C . PHE A 1 271 ? -12.008 5.75 2.186 1 96.38 271 PHE A C 1
ATOM 2021 O O . PHE A 1 271 ? -12.555 6.434 1.318 1 96.38 271 PHE A O 1
ATOM 2028 N N . ARG A 1 272 ? -12.516 5.418 3.34 1 97.06 272 ARG A N 1
ATOM 2029 C CA . ARG A 1 272 ? -13.633 6.188 3.861 1 97.06 272 ARG A CA 1
ATOM 2030 C C . ARG A 1 272 ? -13.156 7.461 4.551 1 97.06 272 ARG A C 1
ATOM 2032 O O . ARG A 1 272 ? -12.242 7.414 5.383 1 97.06 272 ARG A O 1
ATOM 2039 N N . CYS A 1 273 ? -13.734 8.57 4.129 1 97.94 273 CYS A N 1
ATOM 2040 C CA . CYS A 1 273 ? -13.344 9.852 4.703 1 97.94 273 CYS A CA 1
ATOM 2041 C C . CYS A 1 273 ? -14.555 10.57 5.297 1 97.94 273 CYS A C 1
ATOM 2043 O O . CYS A 1 273 ? -15.641 10.555 4.715 1 97.94 273 CYS A O 1
ATOM 2045 N N . GLY A 1 274 ? -14.336 11.164 6.422 1 98.25 274 GLY A N 1
ATOM 2046 C CA . GLY A 1 274 ? -15.406 11.93 7.035 1 98.25 274 GLY A CA 1
ATOM 2047 C C . GLY A 1 274 ? -14.906 12.906 8.086 1 98.25 274 GLY A C 1
ATOM 2048 O O . GLY A 1 274 ? -13.703 13.148 8.195 1 98.25 274 GLY A O 1
ATOM 2049 N N . VAL A 1 275 ? -15.914 13.586 8.797 1 98.25 275 VAL A N 1
ATOM 2050 C CA . VAL A 1 275 ? -15.547 14.625 9.75 1 98.25 275 VAL A CA 1
ATOM 2051 C C . VAL A 1 275 ? -16.328 14.445 11.039 1 98.25 275 VAL A C 1
ATOM 2053 O O . VAL A 1 275 ? -17.469 13.953 11.023 1 98.25 275 VAL A O 1
ATOM 2056 N N . VAL A 1 276 ? -15.688 14.742 12.07 1 96.94 276 VAL A N 1
ATOM 2057 C CA . VAL A 1 276 ? -16.312 14.922 13.375 1 96.94 276 VAL A CA 1
ATOM 2058 C C . VAL A 1 276 ? -15.984 16.312 13.914 1 96.94 276 VAL A C 1
ATOM 2060 O O . VAL A 1 276 ? -14.812 16.656 14.078 1 96.94 276 VAL A O 1
ATOM 2063 N N . SER A 1 277 ? -17.031 17.047 14.195 1 93.75 277 SER A N 1
ATOM 2064 C CA . SER A 1 277 ? -16.812 18.453 14.508 1 93.75 277 SER A CA 1
ATOM 2065 C C . SER A 1 277 ? -17.672 18.891 15.68 1 93.75 277 SER A C 1
ATOM 2067 O O . SER A 1 277 ? -18.812 18.453 15.82 1 93.75 277 SER A O 1
ATOM 2069 N N . GLY A 1 278 ? -17.047 19.719 16.484 1 87.5 278 GLY A N 1
ATOM 2070 C CA . GLY A 1 278 ? -17.859 20.438 17.469 1 87.5 278 GLY A CA 1
ATOM 2071 C C . GLY A 1 278 ? -18.641 21.578 16.859 1 87.5 278 GLY A C 1
ATOM 2072 O O . GLY A 1 278 ? -19.344 22.297 17.578 1 87.5 278 GLY A O 1
ATOM 2073 N N . GLY A 1 279 ? -18.562 21.703 15.617 1 89.81 279 GLY A N 1
ATOM 2074 C CA . GLY A 1 279 ? -19.312 22.719 14.906 1 89.81 279 GLY A CA 1
ATOM 2075 C C . GLY A 1 279 ? -20.75 22.312 14.633 1 89.81 279 GLY A C 1
ATOM 2076 O O . GLY A 1 279 ? -21.359 21.625 15.43 1 89.81 279 GLY A O 1
ATOM 2077 N N . PHE A 1 280 ? -21.281 22.922 13.508 1 93.62 280 PHE A N 1
ATOM 2078 C CA . PHE A 1 280 ? -22.734 22.828 13.367 1 93.62 280 PHE A CA 1
ATOM 2079 C C . PHE A 1 280 ? -23.094 22.156 12.047 1 93.62 280 PHE A C 1
ATOM 2081 O O . PHE A 1 280 ? -22.547 22.5 11 1 93.62 280 PHE A O 1
ATOM 2088 N N . THR A 1 281 ? -24.062 21.328 12.117 1 94.62 281 THR A N 1
ATOM 2089 C CA . THR A 1 281 ? -24.453 20.375 11.078 1 94.62 281 THR A CA 1
ATOM 2090 C C . THR A 1 281 ? -24.719 21.094 9.758 1 94.62 281 THR A C 1
ATOM 2092 O O . THR A 1 281 ? -24.281 20.656 8.695 1 94.62 281 THR A O 1
ATOM 2095 N N . LYS A 1 282 ? -25.406 22.203 9.812 1 91.75 282 LYS A N 1
ATOM 2096 C CA . LYS A 1 282 ? -25.766 22.906 8.578 1 91.75 282 LYS A CA 1
ATOM 2097 C C . LYS A 1 282 ? -24.516 23.344 7.816 1 91.75 282 LYS A C 1
ATOM 2099 O O . LYS A 1 282 ? -24.438 23.203 6.594 1 91.75 282 LYS A O 1
ATOM 2104 N N . ILE A 1 283 ? -23.609 23.812 8.484 1 93.44 283 ILE A N 1
ATOM 2105 C CA . ILE A 1 283 ? -22.359 24.281 7.875 1 93.44 283 ILE A CA 1
ATOM 2106 C C . ILE A 1 283 ? -21.516 23.094 7.453 1 93.44 283 ILE A C 1
ATOM 2108 O O . ILE A 1 283 ? -20.953 23.078 6.355 1 93.44 283 ILE A O 1
ATOM 2112 N N . ILE A 1 284 ? -21.453 22.062 8.25 1 94.88 284 ILE A N 1
ATOM 2113 C CA . ILE A 1 284 ? -20.641 20.875 8.008 1 94.88 284 ILE A CA 1
ATOM 2114 C C . ILE A 1 284 ? -21.188 20.109 6.801 1 94.88 284 ILE A C 1
ATOM 2116 O O . ILE A 1 284 ? -20.422 19.562 6.012 1 94.88 284 ILE A O 1
ATOM 2120 N N . GLN A 1 285 ? -22.484 20.141 6.695 1 95.31 285 GLN A N 1
ATOM 2121 C CA . GLN A 1 285 ? -23.094 19.422 5.582 1 95.31 285 GLN A CA 1
ATOM 2122 C C . GLN A 1 285 ? -22.656 20 4.242 1 95.31 285 GLN A C 1
ATOM 2124 O O . GLN A 1 285 ? -22.453 19.266 3.275 1 95.31 285 GLN A O 1
ATOM 2129 N N . SER A 1 286 ? -22.516 21.266 4.195 1 94.44 286 SER A N 1
ATOM 2130 C CA . SER A 1 286 ? -22.016 21.891 2.975 1 94.44 286 SER A CA 1
ATOM 2131 C C . SER A 1 286 ? -20.609 21.375 2.629 1 94.44 286 SER A C 1
ATOM 2133 O O . SER A 1 286 ? -20.312 21.125 1.461 1 94.44 286 SER A O 1
ATOM 2135 N N . LEU A 1 287 ? -19.828 21.203 3.586 1 94.94 287 LEU A N 1
ATOM 2136 C CA . LEU A 1 287 ? -18.484 20.672 3.406 1 94.94 287 LEU A CA 1
ATOM 2137 C C . LEU A 1 287 ? -18.531 19.219 2.941 1 94.94 287 LEU A C 1
ATOM 2139 O O . LEU A 1 287 ? -17.766 18.828 2.064 1 94.94 287 LEU A O 1
ATOM 2143 N N . VAL A 1 288 ? -19.406 18.469 3.539 1 96.94 288 VAL A N 1
ATOM 2144 C CA . VAL A 1 288 ? -19.594 17.062 3.201 1 96.94 288 VAL A CA 1
ATOM 2145 C C . VAL A 1 288 ? -19.938 16.922 1.724 1 96.94 288 VAL A C 1
ATOM 2147 O O . VAL A 1 288 ? -19.344 16.125 1.007 1 96.94 288 VAL A O 1
ATOM 2150 N N . ASP A 1 289 ? -20.844 17.766 1.29 1 96.25 289 ASP A N 1
ATOM 2151 C CA . ASP A 1 289 ? -21.297 17.734 -0.096 1 96.25 289 ASP A CA 1
ATOM 2152 C C . ASP A 1 289 ? -20.188 18.188 -1.051 1 96.25 289 ASP A C 1
ATOM 2154 O O . ASP A 1 289 ? -19.953 17.562 -2.082 1 96.25 289 ASP A O 1
ATOM 2158 N N . ASP A 1 290 ? -19.547 19.203 -0.687 1 95.56 290 ASP A N 1
ATOM 2159 C CA . ASP A 1 290 ? -18.516 19.797 -1.533 1 95.56 290 ASP A CA 1
ATOM 2160 C C . ASP A 1 290 ? -17.344 18.844 -1.716 1 95.56 290 ASP A C 1
ATOM 2162 O O . ASP A 1 290 ? -16.812 18.688 -2.822 1 95.56 290 ASP A O 1
ATOM 2166 N N . LEU A 1 291 ? -16.969 18.125 -0.674 1 96.88 291 LEU A N 1
ATOM 2167 C CA . LEU A 1 291 ? -15.773 17.281 -0.695 1 96.88 291 LEU A CA 1
ATOM 2168 C C . LEU A 1 291 ? -16.125 15.82 -0.935 1 96.88 291 LEU A C 1
ATOM 2170 O O . LEU A 1 291 ? -15.25 14.984 -1.12 1 96.88 291 LEU A O 1
ATOM 2174 N N . GLY A 1 292 ? -17.406 15.539 -0.951 1 96.62 292 GLY A N 1
ATOM 2175 C CA . GLY A 1 292 ? -17.844 14.164 -1.136 1 96.62 292 GLY A CA 1
ATOM 2176 C C . GLY A 1 292 ? -17.484 13.258 0.025 1 96.62 292 GLY A C 1
ATOM 2177 O O . GLY A 1 292 ? -17.016 12.133 -0.18 1 96.62 292 GLY A O 1
ATOM 2178 N N . LEU A 1 293 ? -17.672 13.688 1.264 1 97.94 293 LEU A N 1
ATOM 2179 C CA . LEU A 1 293 ? -17.312 12.914 2.445 1 97.94 293 LEU A CA 1
ATOM 2180 C C . LEU A 1 293 ? -18.344 11.812 2.703 1 97.94 293 LEU A C 1
ATOM 2182 O O . LEU A 1 293 ? -19.5 11.938 2.307 1 97.94 293 LEU A O 1
ATOM 2186 N N . ASP A 1 294 ? -17.938 10.781 3.371 1 97.25 294 ASP A N 1
ATOM 2187 C CA . ASP A 1 294 ? -18.766 9.594 3.543 1 97.25 294 ASP A CA 1
ATOM 2188 C C . ASP A 1 294 ? -19.609 9.695 4.812 1 97.25 294 ASP A C 1
ATOM 2190 O O . ASP A 1 294 ? -20.672 9.086 4.906 1 97.25 294 ASP A O 1
ATOM 2194 N N . PHE A 1 295 ? -19.109 10.406 5.816 1 97.19 295 PHE A N 1
ATOM 2195 C CA . PHE A 1 295 ? -19.812 10.5 7.086 1 97.19 295 PHE A CA 1
ATOM 2196 C C . PHE A 1 295 ? -19.469 11.805 7.801 1 97.19 295 PHE A C 1
ATOM 2198 O O . PHE A 1 295 ? -18.453 12.43 7.504 1 97.19 295 PHE A O 1
ATOM 2205 N N . ALA A 1 296 ? -20.344 12.188 8.688 1 97.62 296 ALA A N 1
ATOM 2206 C CA . ALA A 1 296 ? -20.156 13.414 9.461 1 97.62 296 ALA A CA 1
ATOM 2207 C C . ALA A 1 296 ? -20.922 13.359 10.773 1 97.62 296 ALA A C 1
ATOM 2209 O O . ALA A 1 296 ? -21.969 12.727 10.867 1 97.62 296 ALA A O 1
ATOM 2210 N N . ALA A 1 297 ? -20.375 13.922 11.742 1 96.94 297 ALA A N 1
ATOM 2211 C CA . ALA A 1 297 ? -21.016 14.164 13.031 1 96.94 297 ALA A CA 1
ATOM 2212 C C . ALA A 1 297 ? -20.734 15.586 13.516 1 96.94 297 ALA A C 1
ATOM 2214 O O . ALA A 1 297 ? -19.594 16.047 13.492 1 96.94 297 ALA A O 1
ATOM 2215 N N . ALA A 1 298 ? -21.766 16.297 13.836 1 95.75 298 ALA A N 1
ATOM 2216 C CA . ALA A 1 298 ? -21.641 17.672 14.312 1 95.75 298 ALA A CA 1
ATOM 2217 C C . ALA A 1 298 ? -22.828 18.031 15.211 1 95.75 298 ALA A C 1
ATOM 2219 O O . ALA A 1 298 ? -23.797 17.281 15.312 1 95.75 298 ALA A O 1
ATOM 2220 N N . ASN A 1 299 ? -22.734 19.156 15.836 1 95.06 299 ASN A N 1
ATOM 2221 C CA . ASN A 1 299 ? -23.828 19.656 16.656 1 95.06 299 ASN A CA 1
ATOM 2222 C C . ASN A 1 299 ? -24.922 20.312 15.812 1 95.06 299 ASN A C 1
ATOM 2224 O O . ASN A 1 299 ? -24.656 20.734 14.688 1 95.06 299 ASN A O 1
ATOM 2228 N N . GLU A 1 300 ? -26.062 20.359 16.406 1 95 300 GLU A N 1
ATOM 2229 C CA . GLU A 1 300 ? -27.188 20.969 15.695 1 95 300 GLU A CA 1
ATOM 2230 C C . GLU A 1 300 ? -27.703 22.188 16.453 1 95 300 GLU A C 1
ATOM 2232 O O . GLU A 1 300 ? -28.047 22.109 17.625 1 95 300 GLU A O 1
ATOM 2237 N N . LEU A 1 301 ? -27.75 23.266 15.711 1 94.88 301 LEU A N 1
ATOM 2238 C CA . LEU A 1 301 ? -28.328 24.484 16.281 1 94.88 301 LEU A CA 1
ATOM 2239 C C . LEU A 1 301 ? -29.844 24.484 16.141 1 94.88 301 LEU A C 1
ATOM 2241 O O . LEU A 1 301 ? -30.375 24.094 15.094 1 94.88 301 LEU A O 1
ATOM 2245 N N . GLU A 1 302 ? -30.453 24.859 17.234 1 95.81 302 GLU A N 1
ATOM 2246 C CA . GLU A 1 302 ? -31.906 24.969 17.156 1 95.81 302 GLU A CA 1
ATOM 2247 C C . GLU A 1 302 ? -32.312 26.234 16.422 1 95.81 302 GLU A C 1
ATOM 2249 O O . GLU A 1 302 ? -31.828 27.328 16.719 1 95.81 302 GLU A O 1
ATOM 2254 N N . VAL A 1 303 ? -33.219 26.031 15.461 1 95.44 303 VAL A N 1
ATOM 2255 C CA . VAL A 1 303 ? -33.781 27.156 14.703 1 95.44 303 VAL A CA 1
ATOM 2256 C C . VAL A 1 303 ? -35.281 27.156 14.836 1 95.44 303 VAL A C 1
ATOM 2258 O O . VAL A 1 303 ? -35.938 26.141 14.617 1 95.44 303 VAL A O 1
ATOM 2261 N N . VAL A 1 304 ? -35.812 28.203 15.305 1 96.19 304 VAL A N 1
ATOM 2262 C CA . VAL A 1 304 ? -37.281 28.406 15.391 1 96.19 304 VAL A CA 1
ATOM 2263 C C . VAL A 1 304 ? -37.656 29.688 14.656 1 96.19 304 VAL A C 1
ATOM 2265 O O . VAL A 1 304 ? -37.094 30.75 14.922 1 96.19 304 VAL A O 1
ATOM 2268 N N . ASP A 1 305 ? -38.594 29.594 13.75 1 95.62 305 ASP A N 1
ATOM 2269 C CA . ASP A 1 305 ? -39.125 30.719 12.977 1 95.62 305 ASP A CA 1
ATOM 2270 C C . ASP A 1 305 ? -37.969 31.422 12.234 1 95.62 305 ASP A C 1
ATOM 2272 O O . ASP A 1 305 ? -37.906 32.656 12.258 1 95.62 305 ASP A O 1
ATOM 2276 N N . GLY A 1 306 ? -36.969 30.625 11.805 1 95 306 GLY A N 1
ATOM 2277 C CA . GLY A 1 306 ? -35.938 31.125 10.938 1 95 306 GLY A CA 1
ATOM 2278 C C . GLY A 1 306 ? -34.812 31.812 11.695 1 95 306 GLY A C 1
ATOM 2279 O O . GLY A 1 306 ? -33.938 32.438 11.094 1 95 306 GLY A O 1
ATOM 2280 N N . LYS A 1 307 ? -34.875 31.703 13.008 1 96.69 307 LYS A N 1
ATOM 2281 C CA . LYS A 1 307 ? -33.844 32.312 13.844 1 96.69 307 LYS A CA 1
ATOM 2282 C C . LYS A 1 307 ? -33.219 31.297 14.812 1 96.69 307 LYS A C 1
ATOM 2284 O O . LYS A 1 307 ? -33.906 30.359 15.258 1 96.69 307 LYS A O 1
ATOM 2289 N N . LEU A 1 308 ? -31.984 31.516 15.117 1 96.75 308 LEU A N 1
ATOM 2290 C CA . LEU A 1 308 ? -31.328 30.672 16.109 1 96.75 308 LEU A CA 1
ATOM 2291 C C . LEU A 1 308 ? -31.891 30.953 17.5 1 96.75 308 LEU A C 1
ATOM 2293 O O . LEU A 1 308 ? -32.094 32.094 17.875 1 96.75 308 LEU A O 1
ATOM 2297 N N . THR A 1 309 ? -32.125 29.938 18.297 1 96.5 309 THR A N 1
ATOM 2298 C CA . THR A 1 309 ? -32.688 30.109 19.625 1 96.5 309 THR A CA 1
ATOM 2299 C C . THR A 1 309 ? -31.594 30.297 20.672 1 96.5 309 THR A C 1
ATOM 2301 O O . THR A 1 309 ? -31.875 30.656 21.828 1 96.5 309 THR A O 1
ATOM 2304 N N . GLY A 1 310 ? -30.391 30 20.172 1 94.62 310 GLY A N 1
ATOM 2305 C CA . GLY A 1 310 ? -29.281 30.016 21.125 1 94.62 310 GLY A CA 1
ATOM 2306 C C . GLY A 1 310 ? -29.125 28.703 21.875 1 94.62 310 GLY A C 1
ATOM 2307 O O . GLY A 1 310 ? -28.484 28.656 22.922 1 94.62 310 GLY A O 1
ATOM 2308 N N . ARG A 1 311 ? -29.719 27.703 21.359 1 94.88 311 ARG A N 1
ATOM 2309 C CA . ARG A 1 311 ? -29.625 26.375 21.969 1 94.88 311 ARG A CA 1
ATOM 2310 C C . ARG A 1 311 ? -29.172 25.344 20.953 1 94.88 311 ARG A C 1
ATOM 2312 O O . ARG A 1 311 ? -29.281 25.547 19.734 1 94.88 311 ARG A O 1
ATOM 2319 N N . VAL A 1 312 ? -28.562 24.266 21.469 1 94 312 VAL A N 1
ATOM 2320 C CA . VAL A 1 312 ? -28.188 23.109 20.656 1 94 312 VAL A CA 1
ATOM 2321 C C . VAL A 1 312 ? -29.188 21.984 20.844 1 94 312 VAL A C 1
ATOM 2323 O O . VAL A 1 312 ? -29.703 21.797 21.953 1 94 312 VAL A O 1
ATOM 2326 N N . VAL A 1 313 ? -29.453 21.297 19.781 1 93.12 313 VAL A N 1
ATOM 2327 C CA . VAL A 1 313 ? -30.391 20.172 19.812 1 93.12 313 VAL A CA 1
ATOM 2328 C C . VAL A 1 313 ? -29.625 18.859 19.844 1 93.12 313 VAL A C 1
ATOM 2330 O O . VAL A 1 313 ? -28.609 18.703 19.156 1 93.12 313 VAL A O 1
ATOM 2333 N N . GLY A 1 314 ? -30.141 17.875 20.672 1 87.62 314 GLY A N 1
ATOM 2334 C CA . GLY A 1 314 ? -29.578 16.531 20.688 1 87.62 314 GLY A CA 1
ATOM 2335 C C . GLY A 1 314 ? -28.312 16.406 21.516 1 87.62 314 GLY A C 1
ATOM 2336 O O . GLY A 1 314 ? -28.062 17.266 22.375 1 87.62 314 GLY A O 1
ATOM 2337 N N . GLU A 1 315 ? -27.594 15.352 21.328 1 87.31 315 GLU A N 1
ATOM 2338 C CA . GLU A 1 315 ? -26.375 15.078 22.062 1 87.31 315 GLU A CA 1
ATOM 2339 C C . GLU A 1 315 ? -25.203 15.922 21.547 1 87.31 315 GLU A C 1
ATOM 2341 O O . GLU A 1 315 ? -25 16.031 20.344 1 87.31 315 GLU A O 1
ATOM 2346 N N . ILE A 1 316 ? -24.531 16.594 22.547 1 88.56 316 ILE A N 1
ATOM 2347 C CA . ILE A 1 316 ? -23.406 17.453 22.219 1 88.56 316 ILE A CA 1
ATOM 2348 C C . ILE A 1 316 ? -22.203 16.609 21.812 1 88.56 316 ILE A C 1
ATOM 2350 O O . ILE A 1 316 ? -21.891 15.609 22.484 1 88.56 316 ILE A O 1
ATOM 2354 N N . VAL A 1 317 ? -21.531 16.969 20.734 1 90.56 317 VAL A N 1
ATOM 2355 C CA . VAL A 1 317 ? -20.312 16.312 20.297 1 90.56 317 VAL A CA 1
ATOM 2356 C C . VAL A 1 317 ? -19.109 16.922 21 1 90.56 317 VAL A C 1
ATOM 2358 O O . VAL A 1 317 ? -18.391 17.75 20.438 1 90.56 317 VAL A O 1
ATOM 2361 N N . ASP A 1 318 ? -18.859 16.547 22.188 1 88 318 ASP A N 1
ATOM 2362 C CA . ASP A 1 318 ? -17.703 16.969 22.953 1 88 318 ASP A CA 1
ATOM 2363 C C . ASP A 1 318 ? -16.516 16.047 22.719 1 88 318 ASP A C 1
ATOM 2365 O O . ASP A 1 318 ? -16.484 15.297 21.734 1 88 318 ASP A O 1
ATOM 2369 N N . ARG A 1 319 ? -15.508 16.219 23.578 1 88.75 319 ARG A N 1
ATOM 2370 C CA . ARG A 1 319 ? -14.297 15.422 23.438 1 88.75 319 ARG A CA 1
ATOM 2371 C C . ARG A 1 319 ? -14.609 13.93 23.422 1 88.75 319 ARG A C 1
ATOM 2373 O O . ARG A 1 319 ? -14.195 13.211 22.516 1 88.75 319 ARG A O 1
ATOM 2380 N N . ALA A 1 320 ? -15.406 13.453 24.375 1 92.81 320 ALA A N 1
ATOM 2381 C CA . ALA A 1 320 ? -15.828 12.055 24.422 1 92.81 320 ALA A CA 1
ATOM 2382 C C . ALA A 1 320 ? -16.734 11.711 23.25 1 92.81 320 ALA A C 1
ATOM 2384 O O . ALA A 1 320 ? -16.672 10.602 22.719 1 92.81 320 ALA A O 1
ATOM 2385 N N . GLY A 1 321 ? -17.562 12.641 22.922 1 93.94 321 GLY A N 1
ATOM 2386 C CA . GLY A 1 321 ? -18.469 12.453 21.797 1 93.94 321 GLY A CA 1
ATOM 2387 C C . GLY A 1 321 ? -17.734 12.203 20.484 1 93.94 321 GLY A C 1
ATOM 2388 O O . GLY A 1 321 ? -18.203 11.414 19.656 1 93.94 321 GLY A O 1
ATOM 2389 N N . LYS A 1 322 ? -16.625 12.883 20.344 1 95.69 322 LYS A N 1
ATOM 2390 C CA . LYS A 1 322 ? -15.859 12.672 19.125 1 95.69 322 LYS A CA 1
ATOM 2391 C C . LYS A 1 322 ? -15.32 11.25 19.047 1 95.69 322 LYS A C 1
ATOM 2393 O O . LYS A 1 322 ? -15.344 10.625 17.984 1 95.69 322 LYS A O 1
ATOM 2398 N N . ALA A 1 323 ? -14.852 10.711 20.109 1 97.38 323 ALA A N 1
ATOM 2399 C CA . ALA A 1 323 ? -14.391 9.328 20.141 1 97.38 323 ALA A CA 1
ATOM 2400 C C . ALA A 1 323 ? -15.539 8.359 19.891 1 97.38 323 ALA A C 1
ATOM 2402 O O . ALA A 1 323 ? -15.375 7.379 19.156 1 97.38 323 ALA A O 1
ATOM 2403 N N . THR A 1 324 ? -16.656 8.68 20.438 1 97.44 324 THR A N 1
ATOM 2404 C CA . THR A 1 324 ? -17.828 7.848 20.25 1 97.44 324 THR A CA 1
ATOM 2405 C C . THR A 1 324 ? -18.25 7.84 18.781 1 97.44 324 THR A C 1
ATOM 2407 O O . THR A 1 324 ? -18.594 6.789 18.234 1 97.44 324 THR A O 1
ATOM 2410 N N . ALA A 1 325 ? -18.219 9 18.219 1 97.19 325 ALA A N 1
ATOM 2411 C CA . ALA A 1 325 ? -18.562 9.109 16.812 1 97.19 325 ALA A CA 1
ATOM 2412 C C . ALA A 1 325 ? -17.625 8.266 15.945 1 97.19 325 ALA A C 1
ATOM 2414 O O . ALA A 1 325 ? -18.062 7.535 15.062 1 97.19 325 ALA A O 1
ATOM 2415 N N . LEU A 1 326 ? -16.297 8.344 16.203 1 98 326 LEU A N 1
ATOM 2416 C CA . LEU A 1 326 ? -15.328 7.555 15.445 1 98 326 LEU A CA 1
ATOM 2417 C C . LEU A 1 326 ? -15.625 6.062 15.586 1 98 326 LEU A C 1
ATOM 2419 O O . LEU A 1 326 ? -15.617 5.332 14.602 1 98 326 LEU A O 1
ATOM 2423 N N . ARG A 1 327 ? -15.906 5.617 16.812 1 98.19 327 ARG A N 1
ATOM 2424 C CA . ARG A 1 327 ? -16.234 4.215 17.031 1 98.19 327 ARG A CA 1
ATOM 2425 C C . ARG A 1 327 ? -17.469 3.797 16.25 1 98.19 327 ARG A C 1
ATOM 2427 O O . ARG A 1 327 ? -17.5 2.713 15.664 1 98.19 327 ARG A O 1
ATOM 2434 N N . ARG A 1 328 ? -18.438 4.676 16.266 1 97.81 328 ARG A N 1
ATOM 2435 C CA . ARG A 1 328 ? -19.672 4.395 15.539 1 97.81 328 ARG A CA 1
ATOM 2436 C C . ARG A 1 328 ? -19.406 4.254 14.039 1 97.81 328 ARG A C 1
ATOM 2438 O O . ARG A 1 328 ? -19.891 3.316 13.406 1 97.81 328 ARG A O 1
ATOM 2445 N N . PHE A 1 329 ? -18.656 5.188 13.445 1 97.38 329 PHE A N 1
ATOM 2446 C CA . PHE A 1 329 ? -18.344 5.137 12.023 1 97.38 329 PHE A CA 1
ATOM 2447 C C . PHE A 1 329 ? -17.547 3.879 11.688 1 97.38 329 PHE A C 1
ATOM 2449 O O . PHE A 1 329 ? -17.844 3.203 10.695 1 97.38 329 PHE A O 1
ATOM 2456 N N . ALA A 1 330 ? -16.516 3.592 12.492 1 97.31 330 ALA A N 1
ATOM 2457 C CA . ALA A 1 330 ? -15.711 2.389 12.289 1 97.31 330 ALA A CA 1
ATOM 2458 C C . ALA A 1 330 ? -16.578 1.14 12.281 1 97.31 330 ALA A C 1
ATOM 2460 O O . ALA A 1 330 ? -16.422 0.271 11.422 1 97.31 330 ALA A O 1
ATOM 2461 N N . GLU A 1 331 ? -17.516 1.097 13.188 1 96.69 331 GLU A N 1
ATOM 2462 C CA . GLU A 1 331 ? -18.438 -0.035 13.258 1 96.69 331 GLU A CA 1
ATOM 2463 C C . GLU A 1 331 ? -19.359 -0.083 12.039 1 96.69 331 GLU A C 1
ATOM 2465 O O . GLU A 1 331 ? -19.562 -1.149 11.461 1 96.69 331 GLU A O 1
ATOM 2470 N N . GLU A 1 332 ? -19.906 1.03 11.727 1 95.56 332 GLU A N 1
ATOM 2471 C CA . GLU A 1 332 ? -20.812 1.131 10.586 1 95.56 332 GLU A CA 1
ATOM 2472 C C . GLU A 1 332 ? -20.156 0.607 9.312 1 95.56 332 GLU A C 1
ATOM 2474 O O . GLU A 1 332 ? -20.797 -0.079 8.516 1 95.56 332 GLU A O 1
ATOM 2479 N N . TYR A 1 333 ? -18.938 0.897 9.117 1 93.94 333 TYR A N 1
ATOM 2480 C CA . TYR A 1 333 ? -18.234 0.488 7.902 1 93.94 333 TYR A CA 1
ATOM 2481 C C . TYR A 1 333 ? -17.469 -0.807 8.125 1 93.94 333 TYR A C 1
ATOM 2483 O O . TYR A 1 333 ? -16.734 -1.263 7.238 1 93.94 333 TYR A O 1
ATOM 2491 N N . GLU A 1 334 ? -17.531 -1.358 9.352 1 92.38 334 GLU A N 1
ATOM 2492 C CA . GLU A 1 334 ? -16.875 -2.611 9.711 1 92.38 334 GLU A CA 1
ATOM 2493 C C . GLU A 1 334 ? -15.367 -2.508 9.539 1 92.38 334 GLU A C 1
ATOM 2495 O O . GLU A 1 334 ? -14.742 -3.383 8.938 1 92.38 334 GLU A O 1
ATOM 2500 N N . ILE A 1 335 ? -14.852 -1.475 9.969 1 94.44 335 ILE A N 1
ATOM 2501 C CA . ILE A 1 335 ? -13.422 -1.208 9.969 1 94.44 335 ILE A CA 1
ATOM 2502 C C . ILE A 1 335 ? -12.898 -1.173 11.406 1 94.44 335 ILE A C 1
ATOM 2504 O O . ILE A 1 335 ? -13.5 -0.534 12.273 1 94.44 335 ILE A O 1
ATOM 2508 N N . SER A 1 336 ? -11.891 -1.89 11.727 1 95.56 336 SER A N 1
ATOM 2509 C CA . SER A 1 336 ? -11.328 -1.889 13.07 1 95.56 336 SER A CA 1
ATOM 2510 C C . SER A 1 336 ? -10.727 -0.532 13.422 1 95.56 336 SER A C 1
ATOM 2512 O O . SER A 1 336 ? -10.289 0.204 12.531 1 95.56 336 SER A O 1
ATOM 2514 N N . LEU A 1 337 ? -10.664 -0.194 14.695 1 97.12 337 LEU A N 1
ATOM 2515 C CA . LEU A 1 337 ? -10.109 1.083 15.125 1 97.12 337 LEU A CA 1
ATOM 2516 C C . LEU A 1 337 ? -8.641 1.191 14.758 1 97.12 337 LEU A C 1
ATOM 2518 O O . LEU A 1 337 ? -8.148 2.283 14.453 1 97.12 337 LEU A O 1
ATOM 2522 N N . GLU A 1 338 ? -7.965 0.076 14.711 1 95 338 GLU A N 1
ATOM 2523 C CA . GLU A 1 338 ? -6.555 0.048 14.336 1 95 338 GLU A CA 1
ATOM 2524 C C . GLU A 1 338 ? -6.359 0.517 12.898 1 95 338 GLU A C 1
ATOM 2526 O O . GLU A 1 338 ? -5.266 0.934 12.516 1 95 338 GLU A O 1
ATOM 2531 N N . GLN A 1 339 ? -7.402 0.422 12.102 1 96.62 339 GLN A N 1
ATOM 2532 C CA . GLN A 1 339 ? -7.336 0.79 10.688 1 96.62 339 GLN A CA 1
ATOM 2533 C C . GLN A 1 339 ? -7.859 2.207 10.469 1 96.62 339 GLN A C 1
ATOM 2535 O O . GLN A 1 339 ? -8.031 2.637 9.328 1 96.62 339 GLN A O 1
ATOM 2540 N N . CYS A 1 340 ? -8.078 2.975 11.539 1 98.12 340 CYS A N 1
ATOM 2541 C CA . CYS A 1 340 ? -8.602 4.332 11.453 1 98.12 340 CYS A CA 1
ATOM 2542 C C . CYS A 1 340 ? -7.508 5.359 11.734 1 98.12 340 CYS A C 1
ATOM 2544 O O . CYS A 1 340 ? -6.637 5.133 12.57 1 98.12 340 CYS A O 1
ATOM 2546 N N . VAL A 1 341 ? -7.543 6.465 10.984 1 98.38 341 VAL A N 1
ATOM 2547 C CA . VAL A 1 341 ? -6.695 7.633 11.203 1 98.38 341 VAL A CA 1
ATOM 2548 C C . VAL A 1 341 ? -7.555 8.82 11.633 1 98.38 341 VAL A C 1
ATOM 2550 O O . VAL A 1 341 ? -8.609 9.078 11.039 1 98.38 341 VAL A O 1
ATOM 2553 N N . ALA A 1 342 ? -7.18 9.445 12.656 1 98.75 342 ALA A N 1
ATOM 2554 C CA . ALA A 1 342 ? -7.871 10.648 13.109 1 98.75 342 ALA A CA 1
ATOM 2555 C C . ALA A 1 342 ? -6.941 11.859 13.086 1 98.75 342 ALA A C 1
ATOM 2557 O O . ALA A 1 342 ? -5.781 11.773 13.492 1 98.75 342 ALA A O 1
ATOM 2558 N N . VAL A 1 343 ? -7.395 12.953 12.555 1 98.44 343 VAL A N 1
ATOM 2559 C CA . VAL A 1 343 ? -6.613 14.172 12.422 1 98.44 343 VAL A CA 1
ATOM 2560 C C . VAL A 1 343 ? -7.312 15.32 13.148 1 98.44 343 VAL A C 1
ATOM 2562 O O . VAL A 1 343 ? -8.5 15.57 12.93 1 98.44 343 VAL A O 1
ATOM 2565 N N . GLY A 1 344 ? -6.648 15.961 13.969 1 96.62 344 GLY A N 1
ATOM 2566 C CA . GLY A 1 344 ? -7.207 17.078 14.727 1 96.62 344 GLY A CA 1
ATOM 2567 C C . GLY A 1 344 ? -6.156 18.062 15.188 1 96.62 344 GLY A C 1
ATOM 2568 O O . GLY A 1 344 ? -4.961 17.875 14.961 1 96.62 344 GLY A O 1
ATOM 2569 N N . ASP A 1 345 ? -6.598 19.156 15.898 1 93.75 345 ASP A N 1
ATOM 2570 C CA . ASP A 1 345 ? -5.652 20.234 16.203 1 93.75 345 ASP A CA 1
ATOM 2571 C C . ASP A 1 345 ? -5.672 20.578 17.688 1 93.75 345 ASP A C 1
ATOM 2573 O O . ASP A 1 345 ? -4.781 21.281 18.172 1 93.75 345 ASP A O 1
ATOM 2577 N N . GLY A 1 346 ? -6.672 20.172 18.375 1 90 346 GLY A N 1
ATOM 2578 C CA . GLY A 1 346 ? -6.777 20.688 19.734 1 90 346 GLY A CA 1
ATOM 2579 C C . GLY A 1 346 ? -7.113 19.625 20.766 1 90 346 GLY A C 1
ATOM 2580 O O . GLY A 1 346 ? -7.238 18.453 20.422 1 90 346 GLY A O 1
ATOM 2581 N N . ALA A 1 347 ? -7.281 20.062 22.062 1 87.81 347 ALA A N 1
ATOM 2582 C CA . ALA A 1 347 ? -7.492 19.172 23.203 1 87.81 347 ALA A CA 1
ATOM 2583 C C . ALA A 1 347 ? -8.812 18.438 23.062 1 87.81 347 ALA A C 1
ATOM 2585 O O . ALA A 1 347 ? -8.945 17.312 23.562 1 87.81 347 ALA A O 1
ATOM 2586 N N . ASN A 1 348 ? -9.766 19 22.359 1 88.25 348 ASN A N 1
ATOM 2587 C CA . ASN A 1 348 ? -11.07 18.359 22.172 1 88.25 348 ASN A CA 1
ATOM 2588 C C . ASN A 1 348 ? -10.969 17.125 21.281 1 88.25 348 ASN A C 1
ATOM 2590 O O . ASN A 1 348 ? -11.906 16.344 21.203 1 88.25 348 ASN A O 1
ATOM 2594 N N . ASP A 1 349 ? -9.836 16.969 20.672 1 93.69 349 ASP A N 1
ATOM 2595 C CA . ASP A 1 349 ? -9.648 15.844 19.75 1 93.69 349 ASP A CA 1
ATOM 2596 C C . ASP A 1 349 ? -8.898 14.703 20.438 1 93.69 349 ASP A C 1
ATOM 2598 O O . ASP A 1 349 ? -8.711 13.641 19.844 1 93.69 349 ASP A O 1
ATOM 2602 N N . ILE A 1 350 ? -8.492 14.875 21.688 1 95 350 ILE A N 1
ATOM 2603 C CA . ILE A 1 350 ? -7.578 13.953 22.359 1 95 350 ILE A CA 1
ATOM 2604 C C . ILE A 1 350 ? -8.195 12.555 22.391 1 95 350 ILE A C 1
ATOM 2606 O O . ILE A 1 350 ? -7.543 11.578 22.031 1 95 350 ILE A O 1
ATOM 2610 N N . ASP A 1 351 ? -9.43 12.43 22.812 1 96.81 351 ASP A N 1
ATOM 2611 C CA . ASP A 1 351 ? -10.047 11.117 22.938 1 96.81 351 ASP A CA 1
ATOM 2612 C C . ASP A 1 351 ? -10.195 10.445 21.578 1 96.81 351 ASP A C 1
ATOM 2614 O O . ASP A 1 351 ? -9.953 9.242 21.438 1 96.81 351 ASP A O 1
ATOM 2618 N N . MET A 1 352 ? -10.586 11.219 20.594 1 97.31 352 MET A N 1
ATOM 2619 C CA . MET A 1 352 ? -10.734 10.703 19.234 1 97.31 352 MET A CA 1
ATOM 2620 C C . MET A 1 352 ? -9.406 10.188 18.688 1 97.31 352 MET A C 1
ATOM 2622 O O . MET A 1 352 ? -9.328 9.062 18.188 1 97.31 352 MET A O 1
ATOM 2626 N N . LEU A 1 353 ? -8.328 10.945 18.844 1 97.44 353 LEU A N 1
ATOM 2627 C CA . LEU A 1 353 ? -7.016 10.547 18.359 1 97.44 353 LEU A CA 1
ATOM 2628 C C . LEU A 1 353 ? -6.496 9.336 19.109 1 97.44 353 LEU A C 1
ATOM 2630 O O . LEU A 1 353 ? -5.828 8.477 18.547 1 97.44 353 LEU A O 1
ATOM 2634 N N . SER A 1 354 ? -6.875 9.242 20.359 1 96.81 354 SER A N 1
ATOM 2635 C CA . SER A 1 354 ? -6.355 8.18 21.219 1 96.81 354 SER A CA 1
ATOM 2636 C C . SER A 1 354 ? -6.965 6.828 20.859 1 96.81 354 SER A C 1
ATOM 2638 O O . SER A 1 354 ? -6.34 5.785 21.047 1 96.81 354 SER A O 1
ATOM 2640 N N . VAL A 1 355 ? -8.148 6.863 20.344 1 97.06 355 VAL A N 1
ATOM 2641 C CA . VAL A 1 355 ? -8.805 5.59 20.062 1 97.06 355 VAL A CA 1
ATOM 2642 C C . VAL A 1 355 ? -8.484 5.16 18.625 1 97.06 355 VAL A C 1
ATOM 2644 O O . VAL A 1 355 ? -8.617 3.984 18.281 1 97.06 355 VAL A O 1
ATOM 2647 N N . ALA A 1 356 ? -8.102 6.055 17.797 1 97.75 356 ALA A N 1
ATOM 2648 C CA . ALA A 1 356 ? -7.766 5.734 16.406 1 97.75 356 ALA A CA 1
ATOM 2649 C C . ALA A 1 356 ? -6.461 4.945 16.328 1 97.75 356 ALA A C 1
ATOM 2651 O O . ALA A 1 356 ? -5.605 5.059 17.219 1 97.75 356 ALA A O 1
ATOM 2652 N N . GLY A 1 357 ? -6.312 4.137 15.359 1 96.44 357 GLY A N 1
ATOM 2653 C CA . GLY A 1 357 ? -5.066 3.428 15.133 1 96.44 357 GLY A CA 1
ATOM 2654 C C . GLY A 1 357 ? -3.881 4.352 14.922 1 96.44 357 GLY A C 1
ATOM 2655 O O . GLY A 1 357 ? -2.746 4.004 15.25 1 96.44 357 GLY A O 1
ATOM 2656 N N . MET A 1 358 ? -4.16 5.496 14.344 1 96.81 358 MET A N 1
ATOM 2657 C CA . MET A 1 358 ? -3.164 6.551 14.18 1 96.81 358 MET A CA 1
ATOM 2658 C C . MET A 1 358 ? -3.777 7.922 14.438 1 96.81 358 MET A C 1
ATOM 2660 O O . MET A 1 358 ? -4.688 8.344 13.719 1 96.81 358 MET A O 1
ATOM 2664 N N . GLY A 1 359 ? -3.346 8.531 15.422 1 98.06 359 GLY A N 1
ATOM 2665 C CA . GLY A 1 359 ? -3.738 9.898 15.719 1 98.06 359 GLY A CA 1
ATOM 2666 C C . GLY A 1 359 ? -2.744 10.93 15.211 1 98.06 359 GLY A C 1
ATOM 2667 O O . GLY A 1 359 ? -1.561 10.875 15.547 1 98.06 359 GLY A O 1
ATOM 2668 N N . VAL A 1 360 ? -3.184 11.938 14.453 1 98.06 360 VAL A N 1
ATOM 2669 C CA . VAL A 1 360 ? -2.33 12.961 13.852 1 98.06 360 VAL A CA 1
ATOM 2670 C C . VAL A 1 360 ? -2.693 14.328 14.414 1 98.06 360 VAL A C 1
ATOM 2672 O O . VAL A 1 360 ? -3.812 14.812 14.219 1 98.06 360 VAL A O 1
ATOM 2675 N N . ALA A 1 361 ? -1.773 14.922 15.141 1 97.25 361 ALA A N 1
ATOM 2676 C CA . ALA A 1 361 ? -1.922 16.312 15.578 1 97.25 361 ALA A CA 1
ATOM 2677 C C . ALA A 1 361 ? -1.53 17.281 14.469 1 97.25 361 ALA A C 1
ATOM 2679 O O . ALA A 1 361 ? -0.349 17.406 14.141 1 97.25 361 ALA A O 1
ATOM 2680 N N . PHE A 1 362 ? -2.529 18 13.961 1 97.25 362 PHE A N 1
ATOM 2681 C CA . PHE A 1 362 ? -2.299 18.891 12.836 1 97.25 362 PHE A CA 1
ATOM 2682 C C . PHE A 1 362 ? -2.273 20.344 13.297 1 97.25 362 PHE A C 1
ATOM 2684 O O . PHE A 1 362 ? -3.297 20.875 13.727 1 97.25 362 PHE A O 1
ATOM 2691 N N . ASN A 1 363 ? -1.117 20.953 13.141 1 94.81 363 ASN A N 1
ATOM 2692 C CA . ASN A 1 363 ? -0.933 22.312 13.641 1 94.81 363 ASN A CA 1
ATOM 2693 C C . ASN A 1 363 ? -1.587 22.5 15.008 1 94.81 363 ASN A C 1
ATOM 2695 O O . ASN A 1 363 ? -2.33 23.453 15.219 1 94.81 363 ASN A O 1
ATOM 2699 N N . ALA A 1 364 ? -1.212 21.594 15.82 1 93.62 364 ALA A N 1
ATOM 2700 C CA . ALA A 1 364 ? -1.977 21.422 17.047 1 93.62 364 ALA A CA 1
ATOM 2701 C C . ALA A 1 364 ? -1.315 22.141 18.219 1 93.62 364 ALA A C 1
ATOM 2703 O O . ALA A 1 364 ? -0.128 22.469 18.156 1 93.62 364 ALA A O 1
ATOM 2704 N N . LYS A 1 365 ? -2.109 22.406 19.156 1 87.06 365 LYS A N 1
ATOM 2705 C CA . LYS A 1 365 ? -1.614 22.875 20.453 1 87.06 365 LYS A CA 1
ATOM 2706 C C . LYS A 1 365 ? -0.817 21.797 21.172 1 87.06 365 LYS A C 1
ATOM 2708 O O . LYS A 1 365 ? -0.928 20.609 20.844 1 87.06 365 LYS A O 1
ATOM 2713 N N . PRO A 1 366 ? 0.021 22.172 22.109 1 88.62 366 PRO A N 1
ATOM 2714 C CA . PRO A 1 366 ? 0.948 21.25 22.75 1 88.62 366 PRO A CA 1
ATOM 2715 C C . PRO A 1 366 ? 0.236 20.047 23.406 1 88.62 366 PRO A C 1
ATOM 2717 O O . PRO A 1 366 ? 0.712 18.922 23.297 1 88.62 366 PRO A O 1
ATOM 2720 N N . ALA A 1 367 ? -0.927 20.312 23.969 1 88.38 367 ALA A N 1
ATOM 2721 C CA . ALA A 1 367 ? -1.629 19.25 24.703 1 88.38 367 ALA A CA 1
ATOM 2722 C C . ALA A 1 367 ? -1.94 18.078 23.781 1 88.38 367 ALA A C 1
ATOM 2724 O O . ALA A 1 367 ? -1.795 16.922 24.188 1 88.38 367 ALA A O 1
ATOM 2725 N N . LEU A 1 368 ? -2.342 18.359 22.578 1 92.31 368 LEU A N 1
ATOM 2726 C CA . LEU A 1 368 ? -2.66 17.281 21.641 1 92.31 368 LEU A CA 1
ATOM 2727 C C . LEU A 1 368 ? -1.388 16.656 21.078 1 92.31 368 LEU A C 1
ATOM 2729 O O . LEU A 1 368 ? -1.329 15.445 20.859 1 92.31 368 LEU A O 1
ATOM 2733 N N . ARG A 1 369 ? -0.38 17.422 20.812 1 92 369 ARG A N 1
ATOM 2734 C CA . ARG A 1 369 ? 0.887 16.938 20.281 1 92 369 ARG A CA 1
ATOM 2735 C C . ARG A 1 369 ? 1.517 15.898 21.203 1 92 369 ARG A C 1
ATOM 2737 O O . ARG A 1 369 ? 2.154 14.953 20.734 1 92 369 ARG A O 1
ATOM 2744 N N . GLU A 1 370 ? 1.266 16.047 22.422 1 89.75 370 GLU A N 1
ATOM 2745 C CA . GLU A 1 370 ? 1.872 15.172 23.438 1 89.75 370 GLU A CA 1
ATOM 2746 C C . GLU A 1 370 ? 1.26 13.781 23.391 1 89.75 370 GLU A C 1
ATOM 2748 O O . GLU A 1 370 ? 1.91 12.797 23.766 1 89.75 370 GLU A O 1
ATOM 2753 N N . VAL A 1 371 ? 0.096 13.742 22.922 1 91.25 371 VAL A N 1
ATOM 2754 C CA . VAL A 1 371 ? -0.604 12.469 23.016 1 91.25 371 VAL A CA 1
ATOM 2755 C C . VAL A 1 371 ? -0.732 11.836 21.641 1 91.25 371 VAL A C 1
ATOM 2757 O O . VAL A 1 371 ? -0.925 10.625 21.516 1 91.25 371 VAL A O 1
ATOM 2760 N N . ALA A 1 372 ? -0.66 12.617 20.609 1 94.62 372 ALA A N 1
ATOM 2761 C CA . ALA A 1 372 ? -0.848 12.133 19.25 1 94.62 372 ALA A CA 1
ATOM 2762 C C . ALA A 1 372 ? 0.278 11.18 18.844 1 94.62 372 ALA A C 1
ATOM 2764 O O . ALA A 1 372 ? 1.375 11.234 19.406 1 94.62 372 ALA A O 1
ATOM 2765 N N . ASP A 1 373 ? 0.014 10.25 17.969 1 93.44 373 ASP A N 1
ATOM 2766 C CA . ASP A 1 373 ? 1.045 9.359 17.438 1 93.44 373 ASP A CA 1
ATOM 2767 C C . ASP A 1 373 ? 2.059 10.133 16.594 1 93.44 373 ASP A C 1
ATOM 2769 O O . ASP A 1 373 ? 3.227 9.75 16.516 1 93.44 373 ASP A O 1
ATOM 2773 N N . THR A 1 374 ? 1.553 11.102 15.883 1 94.12 374 THR A N 1
ATOM 2774 C CA . THR A 1 374 ? 2.4 11.945 15.039 1 94.12 374 THR A CA 1
ATOM 2775 C C . THR A 1 374 ? 1.846 13.367 14.961 1 94.12 374 THR A C 1
ATOM 2777 O O . THR A 1 374 ? 0.672 13.594 15.258 1 94.12 374 THR A O 1
ATOM 2780 N N . ALA A 1 375 ? 2.748 14.266 14.688 1 95.56 375 ALA A N 1
ATOM 2781 C CA . ALA A 1 375 ? 2.359 15.664 14.578 1 95.56 375 ALA A CA 1
ATOM 2782 C C . ALA A 1 375 ? 2.822 16.266 13.25 1 95.56 375 ALA A C 1
ATOM 2784 O O . ALA A 1 375 ? 3.924 15.969 12.781 1 95.56 375 ALA A O 1
ATOM 2785 N N . LEU A 1 376 ? 1.995 16.984 12.641 1 96.5 376 LEU A N 1
ATOM 2786 C CA . LEU A 1 376 ? 2.281 17.781 11.453 1 96.5 376 LEU A CA 1
ATOM 2787 C C . LEU A 1 376 ? 2.227 19.281 11.766 1 96.5 376 LEU A C 1
ATOM 2789 O O . LEU A 1 376 ? 1.162 19.812 12.094 1 96.5 376 LEU A O 1
ATOM 2793 N N . SER A 1 377 ? 3.303 19.953 11.617 1 95.25 377 SER A N 1
ATOM 2794 C CA . SER A 1 377 ? 3.398 21.328 12.078 1 95.25 377 SER A CA 1
ATOM 2795 C C . SER A 1 377 ? 3.371 22.312 10.906 1 95.25 377 SER A C 1
ATOM 2797 O O . SER A 1 377 ? 3.428 23.516 11.102 1 95.25 377 SER A O 1
ATOM 2799 N N . HIS A 1 378 ? 3.291 21.859 9.742 1 93.12 378 HIS A N 1
ATOM 2800 C CA . HIS A 1 378 ? 3.158 22.688 8.562 1 93.12 378 HIS A CA 1
ATOM 2801 C C . HIS A 1 378 ? 1.706 22.766 8.102 1 93.12 378 HIS A C 1
ATOM 2803 O O . HIS A 1 378 ? 0.946 21.812 8.273 1 93.12 378 HIS A O 1
ATOM 2809 N N . PRO A 1 379 ? 1.343 23.875 7.465 1 93.69 379 PRO A N 1
ATOM 2810 C CA . PRO A 1 379 ? -0.078 24.109 7.203 1 93.69 379 PRO A CA 1
ATOM 2811 C C . PRO A 1 379 ? -0.562 23.438 5.918 1 93.69 379 PRO A C 1
ATOM 2813 O O . PRO A 1 379 ? -1.344 24.031 5.168 1 93.69 379 PRO A O 1
ATOM 2816 N N . TYR A 1 380 ? -0.135 22.359 5.59 1 96.31 380 TYR A N 1
ATOM 2817 C CA . TYR A 1 380 ? -0.557 21.625 4.406 1 96.31 380 TYR A CA 1
ATOM 2818 C C . TYR A 1 380 ? -1.143 20.266 4.789 1 96.31 380 TYR A C 1
ATOM 2820 O O . TYR A 1 380 ? -0.41 19.359 5.172 1 96.31 380 TYR A O 1
ATOM 2828 N N . LEU A 1 381 ? -2.428 20.156 4.59 1 97.62 381 LEU A N 1
ATOM 2829 C CA . LEU A 1 381 ? -3.137 18.984 5.082 1 97.62 381 LEU A CA 1
ATOM 2830 C C . LEU A 1 381 ? -2.748 17.734 4.289 1 97.62 381 LEU A C 1
ATOM 2832 O O . LEU A 1 381 ? -2.865 16.609 4.789 1 97.62 381 LEU A O 1
ATOM 2836 N N . ASP A 1 382 ? -2.252 17.906 3.037 1 97.06 382 ASP A N 1
ATOM 2837 C CA . ASP A 1 382 ? -1.936 16.75 2.207 1 97.06 382 ASP A CA 1
ATOM 2838 C C . ASP A 1 382 ? -0.654 16.062 2.682 1 97.06 382 ASP A C 1
ATOM 2840 O O . ASP A 1 382 ? -0.282 15.008 2.17 1 97.06 382 ASP A O 1
ATOM 2844 N N . ALA A 1 383 ? 0.022 16.625 3.742 1 97.12 383 ALA A N 1
ATOM 2845 C CA . ALA A 1 383 ? 1.14 15.93 4.379 1 97.12 383 ALA A CA 1
ATOM 2846 C C . ALA A 1 383 ? 0.678 14.633 5.043 1 97.12 383 ALA A C 1
ATOM 2848 O O . ALA A 1 383 ? 1.478 13.719 5.262 1 97.12 383 ALA A O 1
ATOM 2849 N N . VAL A 1 384 ? -0.62 14.57 5.359 1 97.56 384 VAL A N 1
ATOM 2850 C CA . VAL A 1 384 ? -1.191 13.359 5.93 1 97.56 384 VAL A CA 1
ATOM 2851 C C . VAL A 1 384 ? -0.973 12.188 4.973 1 97.56 384 VAL A C 1
ATOM 2853 O O . VAL A 1 384 ? -0.734 11.055 5.406 1 97.56 384 VAL A O 1
ATOM 2856 N N . LEU A 1 385 ? -1.001 12.477 3.66 1 97.5 385 LEU A N 1
ATOM 2857 C CA . LEU A 1 385 ? -0.834 11.438 2.648 1 97.5 385 LEU A CA 1
ATOM 2858 C C . LEU A 1 385 ? 0.567 10.836 2.711 1 97.5 385 LEU A C 1
ATOM 2860 O O . LEU A 1 385 ? 0.745 9.641 2.49 1 97.5 385 LEU A O 1
ATOM 2864 N N . PHE A 1 386 ? 1.544 11.664 3.047 1 96.25 386 PHE A N 1
ATOM 2865 C CA . PHE A 1 386 ? 2.91 11.164 3.162 1 96.25 386 PHE A CA 1
ATOM 2866 C C . PHE A 1 386 ? 3.041 10.219 4.348 1 96.25 386 PHE A C 1
ATOM 2868 O O . PHE A 1 386 ? 3.789 9.234 4.285 1 96.25 386 PHE A O 1
ATOM 2875 N N . LEU A 1 387 ? 2.287 10.492 5.426 1 95.69 387 LEU A N 1
ATOM 2876 C CA . LEU A 1 387 ? 2.271 9.602 6.574 1 95.69 387 LEU A CA 1
ATOM 2877 C C . LEU A 1 387 ? 1.753 8.219 6.184 1 95.69 387 LEU A C 1
ATOM 2879 O O . LEU A 1 387 ? 2.148 7.211 6.777 1 95.69 387 LEU A O 1
ATOM 2883 N N . LEU A 1 388 ? 0.914 8.219 5.172 1 95.12 388 LEU A N 1
ATOM 2884 C CA . LEU A 1 388 ? 0.293 6.973 4.734 1 95.12 388 LEU A CA 1
ATOM 2885 C C . LEU A 1 388 ? 1.124 6.309 3.641 1 95.12 388 LEU A C 1
ATOM 2887 O O . LEU A 1 388 ? 0.695 5.32 3.043 1 95.12 388 LEU A O 1
ATOM 2891 N N . GLY A 1 389 ? 2.229 6.867 3.322 1 93.12 389 GLY A N 1
ATOM 2892 C CA . GLY A 1 389 ? 3.141 6.262 2.363 1 93.12 389 GLY A CA 1
ATOM 2893 C C . GLY A 1 389 ? 2.877 6.695 0.934 1 93.12 389 GLY A C 1
ATOM 2894 O O . GLY A 1 389 ? 3.404 6.098 -0.008 1 93.12 389 GLY A O 1
ATOM 2895 N N . VAL A 1 390 ? 2.055 7.691 0.722 1 94.88 390 VAL A N 1
ATOM 2896 C CA . VAL A 1 390 ? 1.758 8.219 -0.604 1 94.88 390 VAL A CA 1
ATOM 2897 C C . VAL A 1 390 ? 2.744 9.336 -0.947 1 94.88 390 VAL A C 1
ATOM 2899 O O . VAL A 1 390 ? 2.992 10.227 -0.13 1 94.88 390 VAL A O 1
ATOM 2902 N N . THR A 1 391 ? 3.33 9.305 -2.08 1 93.12 391 THR A N 1
ATOM 2903 C CA . THR A 1 391 ? 4.328 10.305 -2.461 1 93.12 391 THR A CA 1
ATOM 2904 C C . THR A 1 391 ? 3.688 11.43 -3.271 1 93.12 391 THR A C 1
ATOM 2906 O O . THR A 1 391 ? 2.609 11.25 -3.842 1 93.12 391 THR A O 1
ATOM 2909 N N . ARG A 1 392 ? 4.383 12.547 -3.27 1 93.19 392 ARG A N 1
ATOM 2910 C CA . ARG A 1 392 ? 3.934 13.664 -4.098 1 93.19 392 ARG A CA 1
ATOM 2911 C C . ARG A 1 392 ? 3.85 13.258 -5.566 1 93.19 392 ARG A C 1
ATOM 2913 O O . ARG A 1 392 ? 2.898 13.617 -6.262 1 93.19 392 ARG A O 1
ATOM 2920 N N . GLY A 1 393 ? 4.812 12.461 -5.984 1 90.06 393 GLY A N 1
ATOM 2921 C CA . GLY A 1 393 ? 4.793 11.969 -7.352 1 90.06 393 GLY A CA 1
ATOM 2922 C C . GLY A 1 393 ? 3.549 11.164 -7.676 1 90.06 393 GLY A C 1
ATOM 2923 O O . GLY A 1 393 ? 2.955 11.336 -8.742 1 90.06 393 GLY A O 1
ATOM 2924 N N . GLU A 1 394 ? 3.137 10.305 -6.816 1 92.25 394 GLU A N 1
ATOM 2925 C CA . GLU A 1 394 ? 1.942 9.492 -7.012 1 92.25 394 GLU A CA 1
ATOM 2926 C C . GLU A 1 394 ? 0.688 10.352 -7.078 1 92.25 394 GLU A C 1
ATOM 2928 O O . GLU A 1 394 ? -0.213 10.094 -7.879 1 92.25 394 GLU A O 1
ATOM 2933 N N . ILE A 1 395 ? 0.633 11.375 -6.227 1 94.62 395 ILE A N 1
ATOM 2934 C CA . ILE A 1 395 ? -0.501 12.289 -6.207 1 94.62 395 ILE A CA 1
ATOM 2935 C C . ILE A 1 395 ? -0.61 13.008 -7.551 1 94.62 395 ILE A C 1
ATOM 2937 O O . ILE A 1 395 ? -1.682 13.039 -8.156 1 94.62 395 ILE A O 1
ATOM 2941 N N . GLU A 1 396 ? 0.467 13.508 -7.973 1 92.44 396 GLU A N 1
ATOM 2942 C CA . GLU A 1 396 ? 0.491 14.281 -9.211 1 92.44 396 GLU A CA 1
ATOM 2943 C C . GLU A 1 396 ? 0.161 13.406 -10.414 1 92.44 396 GLU A C 1
ATOM 2945 O O . GLU A 1 396 ? -0.55 13.844 -11.328 1 92.44 396 GLU A O 1
ATOM 2950 N N . ALA A 1 397 ? 0.714 12.242 -10.414 1 89.62 397 ALA A N 1
ATOM 2951 C CA . ALA A 1 397 ? 0.426 11.312 -11.508 1 89.62 397 ALA A CA 1
ATOM 2952 C C . ALA A 1 397 ? -1.062 10.984 -11.562 1 89.62 397 ALA A C 1
ATOM 2954 O O . ALA A 1 397 ? -1.649 10.93 -12.648 1 89.62 397 ALA A O 1
ATOM 2955 N N . ALA A 1 398 ? -1.678 10.742 -10.453 1 91.75 398 ALA A N 1
ATOM 2956 C CA . ALA A 1 398 ? -3.105 10.438 -10.391 1 91.75 398 ALA A CA 1
ATOM 2957 C C . ALA A 1 398 ? -3.939 11.641 -10.844 1 91.75 398 ALA A C 1
ATOM 2959 O O . ALA A 1 398 ? -4.93 11.477 -11.562 1 91.75 398 ALA A O 1
ATOM 2960 N N . ASP A 1 399 ? -3.518 12.828 -10.375 1 93.44 399 ASP A N 1
ATOM 2961 C CA . ASP A 1 399 ? -4.203 14.047 -10.797 1 93.44 399 ASP A CA 1
ATOM 2962 C C . ASP A 1 399 ? -4.117 14.234 -12.312 1 93.44 399 ASP A C 1
ATOM 2964 O O . ASP A 1 399 ? -5.113 14.57 -12.953 1 93.44 399 ASP A O 1
ATOM 2968 N N . ALA A 1 400 ? -2.965 14 -12.82 1 89 400 ALA A N 1
ATOM 2969 C CA . ALA A 1 400 ? -2.768 14.117 -14.258 1 89 400 ALA A CA 1
ATOM 2970 C C . ALA A 1 400 ? -3.648 13.133 -15.016 1 89 400 ALA A C 1
ATOM 2972 O O . ALA A 1 400 ? -4.223 13.477 -16.062 1 89 400 ALA A O 1
ATOM 2973 N N . ALA A 1 401 ? -3.734 11.977 -14.516 1 85.69 401 ALA A N 1
ATOM 2974 C CA . ALA A 1 401 ? -4.551 10.945 -15.148 1 85.69 401 ALA A CA 1
ATOM 2975 C C . ALA A 1 401 ? -6.02 11.352 -15.188 1 85.69 401 ALA A C 1
ATOM 2977 O O . ALA A 1 401 ? -6.746 10.984 -16.125 1 85.69 401 ALA A O 1
ATOM 2978 N N . ASP A 1 402 ? -6.441 12.164 -14.25 1 88.94 402 ASP A N 1
ATOM 2979 C CA . ASP A 1 402 ? -7.82 12.641 -14.18 1 88.94 402 ASP A CA 1
ATOM 2980 C C . ASP A 1 402 ? -7.984 13.953 -14.945 1 88.94 402 ASP A C 1
ATOM 2982 O O . ASP A 1 402 ? -9.055 14.562 -14.914 1 88.94 402 ASP A O 1
ATOM 2986 N N . GLY A 1 403 ? -6.934 14.453 -15.492 1 88.62 403 GLY A N 1
ATOM 2987 C CA . GLY A 1 403 ? -7 15.664 -16.297 1 88.62 403 GLY A CA 1
ATOM 2988 C C . GLY A 1 403 ? -6.824 16.938 -15.492 1 88.62 403 GLY A C 1
ATOM 2989 O O . GLY A 1 403 ? -7.156 18.016 -15.953 1 88.62 403 GLY A O 1
ATOM 2990 N N . LEU A 1 404 ? -6.414 16.75 -14.266 1 89.25 404 LEU A N 1
ATOM 2991 C CA . LEU A 1 404 ? -6.18 17.922 -13.438 1 89.25 404 LEU A CA 1
ATOM 2992 C C . LEU A 1 404 ? -4.809 18.531 -13.727 1 89.25 404 LEU A C 1
ATOM 2994 O O . LEU A 1 404 ? -3.838 17.797 -13.938 1 89.25 404 LEU A O 1
ATOM 2998 N N . GLU A 1 405 ? -4.723 19.828 -13.859 1 80.5 405 GLU A N 1
ATOM 2999 C CA . GLU A 1 405 ? -3.473 20.531 -14.156 1 80.5 405 GLU A CA 1
ATOM 3000 C C . GLU A 1 405 ? -2.584 20.625 -12.914 1 80.5 405 GLU A C 1
ATOM 3002 O O . GLU A 1 405 ? -3.08 20.797 -11.805 1 80.5 405 GLU A O 1
ATOM 3007 N N . LEU A 1 406 ? -1.325 20.328 -13.156 1 71.94 406 LEU A N 1
ATOM 3008 C CA . LEU A 1 406 ? -0.346 20.469 -12.078 1 71.94 406 LEU A CA 1
ATOM 3009 C C . LEU A 1 406 ? -0.052 21.938 -11.797 1 71.94 406 LEU A C 1
ATOM 3011 O O . LEU A 1 406 ? 0.151 22.719 -12.727 1 71.94 406 LEU A O 1
ATOM 3015 N N . SER A 1 407 ? -0.522 22.469 -10.656 1 68 407 SER A N 1
ATOM 3016 C CA . SER A 1 407 ? -0.104 23.812 -10.258 1 68 407 SER A CA 1
ATOM 3017 C C . SER A 1 407 ? 0.885 23.766 -9.102 1 68 407 SER A C 1
ATOM 3019 O O . SER A 1 407 ? 0.542 23.312 -8 1 68 407 SER A O 1
ATOM 3021 N N . ARG A 1 408 ? 2.225 23.812 -9.469 1 68.06 408 ARG A N 1
ATOM 3022 C CA . ARG A 1 408 ? 3.23 23.922 -8.414 1 68.06 408 ARG A CA 1
ATOM 3023 C C . ARG A 1 408 ? 3.428 25.375 -7.992 1 68.06 408 ARG A C 1
ATOM 3025 O O . ARG A 1 408 ? 3.514 26.266 -8.836 1 68.06 408 ARG A O 1
ATOM 3032 N N . PRO A 1 409 ? 3.137 25.578 -6.562 1 56.19 409 PRO A N 1
ATOM 3033 C CA . PRO A 1 409 ? 3.326 26.984 -6.16 1 56.19 409 PRO A CA 1
ATOM 3034 C C . PRO A 1 409 ? 4.766 27.453 -6.344 1 56.19 409 PRO A C 1
ATOM 3036 O O . PRO A 1 409 ? 5.691 26.641 -6.352 1 56.19 409 PRO A O 1
ATOM 3039 N N . MET B 1 1 ? 20.531 34.562 -2.559 1 62.44 1 MET B N 1
ATOM 3040 C CA . MET B 1 1 ? 21.75 33.969 -3.084 1 62.44 1 MET B CA 1
ATOM 3041 C C . MET B 1 1 ? 21.422 32.75 -3.93 1 62.44 1 MET B C 1
ATOM 3043 O O . MET B 1 1 ? 20.469 32.031 -3.641 1 62.44 1 MET B O 1
ATOM 3047 N N . THR B 1 2 ? 21.953 32.562 -5.086 1 82.06 2 THR B N 1
ATOM 3048 C CA . THR B 1 2 ? 21.688 31.516 -6.051 1 82.06 2 THR B CA 1
ATOM 3049 C C . THR B 1 2 ? 22.312 30.203 -5.605 1 82.06 2 THR B C 1
ATOM 3051 O O . THR B 1 2 ? 23.422 30.203 -5.055 1 82.06 2 THR B O 1
ATOM 3054 N N . GLN B 1 3 ? 21.641 29.125 -5.441 1 88.25 3 GLN B N 1
ATOM 3055 C CA . GLN B 1 3 ? 22.125 27.812 -5.055 1 88.25 3 GLN B CA 1
ATOM 3056 C C . GLN B 1 3 ? 22.812 27.109 -6.227 1 88.25 3 GLN B C 1
ATOM 3058 O O . GLN B 1 3 ? 22.344 27.203 -7.367 1 88.25 3 GLN B O 1
ATOM 3063 N N . THR B 1 4 ? 24.031 26.641 -5.973 1 92.38 4 THR B N 1
ATOM 3064 C CA . THR B 1 4 ? 24.656 25.703 -6.902 1 92.38 4 THR B CA 1
ATOM 3065 C C . THR B 1 4 ? 24.344 24.266 -6.527 1 92.38 4 THR B C 1
ATOM 3067 O O . THR B 1 4 ? 24.594 23.844 -5.395 1 92.38 4 THR B O 1
ATOM 3070 N N . PRO B 1 5 ? 23.75 23.516 -7.469 1 91.62 5 PRO B N 1
ATOM 3071 C CA . PRO B 1 5 ? 23.469 22.109 -7.156 1 91.62 5 PRO B CA 1
ATOM 3072 C C . PRO B 1 5 ? 24.719 21.25 -7.113 1 91.62 5 PRO B C 1
ATOM 3074 O O . PRO B 1 5 ? 25.594 21.375 -7.977 1 91.62 5 PRO B O 1
ATOM 3077 N N . VAL B 1 6 ? 24.844 20.453 -6.094 1 92.94 6 VAL B N 1
ATOM 3078 C CA . VAL B 1 6 ? 25.938 19.5 -5.934 1 92.94 6 VAL B CA 1
ATOM 3079 C C . VAL B 1 6 ? 25.359 18.109 -5.66 1 92.94 6 VAL B C 1
ATOM 3081 O O . VAL B 1 6 ? 24.609 17.922 -4.703 1 92.94 6 VAL B O 1
ATOM 3084 N N . LEU B 1 7 ? 25.688 17.141 -6.512 1 91.69 7 LEU B N 1
ATOM 3085 C CA . LEU B 1 7 ? 25.266 15.758 -6.336 1 91.69 7 LEU B CA 1
ATOM 3086 C C . LEU B 1 7 ? 26.391 14.914 -5.75 1 91.69 7 LEU B C 1
ATOM 3088 O O . LEU B 1 7 ? 27.484 14.836 -6.324 1 91.69 7 LEU B O 1
ATOM 3092 N N . ILE B 1 8 ? 26.125 14.391 -4.637 1 92.81 8 ILE B N 1
ATOM 3093 C CA . ILE B 1 8 ? 27.094 13.539 -3.949 1 92.81 8 ILE B CA 1
ATOM 3094 C C . ILE B 1 8 ? 26.609 12.094 -3.965 1 92.81 8 ILE B C 1
ATOM 3096 O O . ILE B 1 8 ? 25.516 11.789 -3.482 1 92.81 8 ILE B O 1
ATOM 3100 N N . THR B 1 9 ? 27.391 11.211 -4.52 1 89.31 9 THR B N 1
ATOM 3101 C CA . THR B 1 9 ? 27.078 9.789 -4.527 1 89.31 9 THR B CA 1
ATOM 3102 C C . THR B 1 9 ? 28.156 9 -3.803 1 89.31 9 THR B C 1
ATOM 3104 O O . THR B 1 9 ? 29.328 9.039 -4.188 1 89.31 9 THR B O 1
ATOM 3107 N N . THR B 1 10 ? 27.781 8.344 -2.793 1 90.25 10 THR B N 1
ATOM 3108 C CA . THR B 1 10 ? 28.703 7.566 -1.978 1 90.25 10 THR B CA 1
ATOM 3109 C C . THR B 1 10 ? 28.391 6.074 -2.088 1 90.25 10 THR B C 1
ATOM 3111 O O . THR B 1 10 ? 27.234 5.668 -1.991 1 90.25 10 THR B O 1
ATOM 3114 N N . THR B 1 11 ? 29.422 5.297 -2.281 1 85.69 11 THR B N 1
ATOM 3115 C CA . THR B 1 11 ? 29.266 3.85 -2.379 1 85.69 11 THR B CA 1
ATOM 3116 C C . THR B 1 11 ? 30.312 3.139 -1.528 1 85.69 11 THR B C 1
ATOM 3118 O O . THR B 1 11 ? 31.422 3.648 -1.347 1 85.69 11 THR B O 1
ATOM 3121 N N . GLY B 1 12 ? 29.938 2.006 -0.964 1 84.69 12 GLY B N 1
ATOM 3122 C CA . GLY B 1 12 ? 30.859 1.202 -0.177 1 84.69 12 GLY B CA 1
ATOM 3123 C C . GLY B 1 12 ? 30.156 0.211 0.732 1 84.69 12 GLY B C 1
ATOM 3124 O O . GLY B 1 12 ? 28.953 0.017 0.631 1 84.69 12 GLY B O 1
ATOM 3125 N N . PRO B 1 13 ? 30.938 -0.518 1.514 1 82.94 13 PRO B N 1
ATOM 3126 C CA . PRO B 1 13 ? 30.328 -1.459 2.455 1 82.94 13 PRO B CA 1
ATOM 3127 C C . PRO B 1 13 ? 29.422 -0.769 3.48 1 82.94 13 PRO B C 1
ATOM 3129 O O . PRO B 1 13 ? 29.75 0.328 3.947 1 82.94 13 PRO B O 1
ATOM 3132 N N . ASP B 1 14 ? 28.344 -1.404 3.703 1 82.06 14 ASP B N 1
ATOM 3133 C CA . ASP B 1 14 ? 27.422 -0.875 4.699 1 82.06 14 ASP B CA 1
ATOM 3134 C C . ASP B 1 14 ? 28.031 -0.917 6.098 1 82.06 14 ASP B C 1
ATOM 3136 O O . ASP B 1 14 ? 28.562 -1.946 6.516 1 82.06 14 ASP B O 1
ATOM 3140 N N . LYS B 1 15 ? 28.125 0.123 6.75 1 80.88 15 LYS B N 1
ATOM 3141 C CA . LYS B 1 15 ? 28.562 0.237 8.141 1 80.88 15 LYS B CA 1
ATOM 3142 C C . LYS B 1 15 ? 27.812 1.36 8.859 1 80.88 15 LYS B C 1
ATOM 3144 O O . LYS B 1 15 ? 27.359 2.314 8.219 1 80.88 15 LYS B O 1
ATOM 3149 N N . PRO B 1 16 ? 27.594 1.136 10.109 1 78 16 PRO B N 1
ATOM 3150 C CA . PRO B 1 16 ? 26.891 2.162 10.867 1 78 16 PRO B CA 1
ATOM 3151 C C . PRO B 1 16 ? 27.547 3.533 10.781 1 78 16 PRO B C 1
ATOM 3153 O O . PRO B 1 16 ? 28.781 3.627 10.82 1 78 16 PRO B O 1
ATOM 3156 N N . GLY B 1 17 ? 26.812 4.586 10.5 1 81.56 17 GLY B N 1
ATOM 3157 C CA . GLY B 1 17 ? 27.297 5.945 10.672 1 81.56 17 GLY B CA 1
ATOM 3158 C C . GLY B 1 17 ? 27.703 6.605 9.367 1 81.56 17 GLY B C 1
ATOM 3159 O O . GLY B 1 17 ? 28.078 7.777 9.352 1 81.56 17 GLY B O 1
ATOM 3160 N N . VAL B 1 18 ? 27.672 5.895 8.234 1 86.44 18 VAL B N 1
ATOM 3161 C CA . VAL B 1 18 ? 28.094 6.449 6.953 1 86.44 18 VAL B CA 1
ATOM 3162 C C . VAL B 1 18 ? 27.281 7.711 6.645 1 86.44 18 VAL B C 1
ATOM 3164 O O . VAL B 1 18 ? 27.859 8.766 6.359 1 86.44 18 VAL B O 1
ATOM 3167 N N . SER B 1 19 ? 25.969 7.621 6.785 1 88 19 SER B N 1
ATOM 3168 C CA . SER B 1 19 ? 25.125 8.781 6.52 1 88 19 SER B CA 1
ATOM 3169 C C . SER B 1 19 ? 25.422 9.914 7.5 1 88 19 SER B C 1
ATOM 3171 O O . SER B 1 19 ? 25.469 11.086 7.109 1 88 19 SER B O 1
ATOM 3173 N N . SER B 1 20 ? 25.688 9.539 8.727 1 87.12 20 SER B N 1
ATOM 3174 C CA . SER B 1 20 ? 25.984 10.539 9.742 1 87.12 20 SER B CA 1
ATOM 3175 C C . SER B 1 20 ? 27.234 11.344 9.383 1 87.12 20 SER B C 1
ATOM 3177 O O . SER B 1 20 ? 27.25 12.57 9.516 1 87.12 20 SER B O 1
ATOM 3179 N N . VAL B 1 21 ? 28.219 10.664 8.867 1 90.31 21 VAL B N 1
ATOM 3180 C CA . VAL B 1 21 ? 29.469 11.312 8.516 1 90.31 21 VAL B CA 1
ATOM 3181 C C . VAL B 1 21 ? 29.25 12.281 7.359 1 90.31 21 VAL B C 1
ATOM 3183 O O . VAL B 1 21 ? 29.703 13.43 7.41 1 90.31 21 VAL B O 1
ATOM 3186 N N . LEU B 1 22 ? 28.547 11.867 6.387 1 92.56 22 LEU B N 1
ATOM 3187 C CA . LEU B 1 22 ? 28.297 12.727 5.23 1 92.56 22 LEU B CA 1
ATOM 3188 C C . LEU B 1 22 ? 27.5 13.961 5.633 1 92.56 22 LEU B C 1
ATOM 3190 O O . LEU B 1 22 ? 27.875 15.086 5.297 1 92.56 22 LEU B O 1
ATOM 3194 N N . PHE B 1 23 ? 26.516 13.75 6.375 1 91.31 23 PHE B N 1
ATOM 3195 C CA . PHE B 1 23 ? 25.625 14.867 6.699 1 91.31 23 PHE B CA 1
ATOM 3196 C C . PHE B 1 23 ? 26.281 15.797 7.715 1 91.31 23 PHE B C 1
ATOM 3198 O O . PHE B 1 23 ? 25.953 16.984 7.781 1 91.31 23 PHE B O 1
ATOM 3205 N N . ALA B 1 24 ? 27.141 15.266 8.477 1 91 24 ALA B N 1
ATOM 3206 C CA . ALA B 1 24 ? 27.922 16.141 9.344 1 91 24 ALA B CA 1
ATOM 3207 C C . ALA B 1 24 ? 28.734 17.141 8.531 1 91 24 ALA B C 1
ATOM 3209 O O . ALA B 1 24 ? 28.797 18.328 8.867 1 91 24 ALA B O 1
ATOM 3210 N N . VAL B 1 25 ? 29.344 16.672 7.496 1 93.75 25 VAL B N 1
ATOM 3211 C CA . VAL B 1 25 ? 30.109 17.547 6.613 1 93.75 25 VAL B CA 1
ATOM 3212 C C . VAL B 1 25 ? 29.188 18.562 5.953 1 93.75 25 VAL B C 1
ATOM 3214 O O . VAL B 1 25 ? 29.5 19.75 5.898 1 93.75 25 VAL B O 1
ATOM 3217 N N . LEU B 1 26 ? 28.078 18.109 5.484 1 93.31 26 LEU B N 1
ATOM 3218 C CA . LEU B 1 26 ? 27.125 18.984 4.809 1 93.31 26 LEU B CA 1
ATOM 3219 C C . LEU B 1 26 ? 26.578 20.047 5.77 1 93.31 26 LEU B C 1
ATOM 3221 O O . LEU B 1 26 ? 26.375 21.203 5.387 1 93.31 26 LEU B O 1
ATOM 3225 N N . SER B 1 27 ? 26.344 19.609 6.98 1 90.81 27 SER B N 1
ATOM 3226 C CA . SER B 1 27 ? 25.828 20.531 8 1 90.81 27 SER B CA 1
ATOM 3227 C C . SER B 1 27 ? 26.812 21.656 8.258 1 90.81 27 SER B C 1
ATOM 3229 O O . SER B 1 27 ? 26.406 22.812 8.406 1 90.81 27 SER B O 1
ATOM 3231 N N . ARG B 1 28 ? 28.062 21.406 8.242 1 91.06 28 ARG B N 1
ATOM 3232 C CA . ARG B 1 28 ? 29.094 22.391 8.484 1 91.06 28 ARG B CA 1
ATOM 3233 C C . ARG B 1 28 ? 29.172 23.406 7.352 1 91.06 28 ARG B C 1
ATOM 3235 O O . ARG B 1 28 ? 29.656 24.531 7.539 1 91.06 28 ARG B O 1
ATOM 3242 N N . HIS B 1 29 ? 28.672 23.062 6.246 1 90.31 29 HIS B N 1
ATOM 3243 C CA . HIS B 1 29 ? 28.766 23.938 5.074 1 90.31 29 HIS B CA 1
ATOM 3244 C C . HIS B 1 29 ? 27.422 24.625 4.805 1 90.31 29 HIS B C 1
ATOM 3246 O O . HIS B 1 29 ? 27.281 25.344 3.816 1 90.31 29 HIS B O 1
ATOM 3252 N N . ASP B 1 30 ? 26.469 24.422 5.586 1 82.88 30 ASP B N 1
ATOM 3253 C CA . ASP B 1 30 ? 25.156 25.062 5.551 1 82.88 30 ASP B CA 1
ATOM 3254 C C . ASP B 1 30 ? 24.5 24.891 4.188 1 82.88 30 ASP B C 1
ATOM 3256 O O . ASP B 1 30 ? 24.109 25.859 3.553 1 82.88 30 ASP B O 1
ATOM 3260 N N . VAL B 1 31 ? 24.422 23.719 3.727 1 87.81 31 VAL B N 1
ATOM 3261 C CA . VAL B 1 31 ? 23.812 23.422 2.432 1 87.81 31 VAL B CA 1
ATOM 3262 C C . VAL B 1 31 ? 22.344 23.047 2.617 1 87.81 31 VAL B C 1
ATOM 3264 O O . VAL B 1 31 ? 21.922 22.719 3.725 1 87.81 31 VAL B O 1
ATOM 3267 N N . ASP B 1 32 ? 21.531 23.172 1.591 1 84.94 32 ASP B N 1
ATOM 3268 C CA . ASP B 1 32 ? 20.172 22.641 1.547 1 84.94 32 ASP B CA 1
ATOM 3269 C C . ASP B 1 32 ? 20.156 21.203 1.021 1 84.94 32 ASP B C 1
ATOM 3271 O O . ASP B 1 32 ? 20.828 20.891 0.035 1 84.94 32 ASP B O 1
ATOM 3275 N N . VAL B 1 33 ? 19.5 20.344 1.812 1 87.12 33 VAL B N 1
ATOM 3276 C CA . VAL B 1 33 ? 19.312 18.969 1.322 1 87.12 33 VAL B CA 1
ATOM 3277 C C . VAL B 1 33 ? 18.062 18.906 0.453 1 87.12 33 VAL B C 1
ATOM 3279 O O . VAL B 1 33 ? 16.938 19.031 0.955 1 87.12 33 VAL B O 1
ATOM 3282 N N . LEU B 1 34 ? 18.281 18.641 -0.806 1 84.5 34 LEU B N 1
ATOM 3283 C CA . LEU B 1 34 ? 17.188 18.688 -1.766 1 84.5 34 LEU B CA 1
ATOM 3284 C C . LEU B 1 34 ? 16.609 17.281 -1.992 1 84.5 34 LEU B C 1
ATOM 3286 O O . LEU B 1 34 ? 15.414 17.125 -2.244 1 84.5 34 LEU B O 1
ATOM 3290 N N . ASP B 1 35 ? 17.484 16.328 -1.896 1 86.19 35 ASP B N 1
ATOM 3291 C CA . ASP B 1 35 ? 17.078 14.953 -2.115 1 86.19 35 ASP B CA 1
ATOM 3292 C C . ASP B 1 35 ? 18.062 13.969 -1.48 1 86.19 35 ASP B C 1
ATOM 3294 O O . ASP B 1 35 ? 19.266 14.227 -1.45 1 86.19 35 ASP B O 1
ATOM 3298 N N . VAL B 1 36 ? 17.547 12.953 -0.917 1 89.19 36 VAL B N 1
ATOM 3299 C CA . VAL B 1 36 ? 18.359 11.891 -0.341 1 89.19 36 VAL B CA 1
ATOM 3300 C C . VAL B 1 36 ? 17.797 10.531 -0.745 1 89.19 36 VAL B C 1
ATOM 3302 O O . VAL B 1 36 ? 16.594 10.281 -0.616 1 89.19 36 VAL B O 1
ATOM 3305 N N . GLU B 1 37 ? 18.609 9.719 -1.242 1 88.56 37 GLU B N 1
ATOM 3306 C CA . GLU B 1 37 ? 18.281 8.328 -1.525 1 88.56 37 GLU B CA 1
ATOM 3307 C C . GLU B 1 37 ? 19.375 7.387 -1.019 1 88.56 37 GLU B C 1
ATOM 3309 O O . GLU B 1 37 ? 20.562 7.664 -1.178 1 88.56 37 GLU B O 1
ATOM 3314 N N . GLN B 1 38 ? 18.953 6.41 -0.364 1 87.81 38 GLN B N 1
ATOM 3315 C CA . GLN B 1 38 ? 19.906 5.43 0.154 1 87.81 38 GLN B CA 1
ATOM 3316 C C . GLN B 1 38 ? 19.344 4.012 0.051 1 87.81 38 GLN B C 1
ATOM 3318 O O . GLN B 1 38 ? 18.172 3.787 0.3 1 87.81 38 GLN B O 1
ATOM 3323 N N . VAL B 1 39 ? 20.188 3.143 -0.309 1 84.75 39 VAL B N 1
ATOM 3324 C CA . VAL B 1 39 ? 19.828 1.732 -0.25 1 84.75 39 VAL B CA 1
ATOM 3325 C C . VAL B 1 39 ? 21.016 0.903 0.205 1 84.75 39 VAL B C 1
ATOM 3327 O O . VAL B 1 39 ? 22.172 1.326 0.054 1 84.75 39 VAL B O 1
ATOM 3330 N N . VAL B 1 40 ? 20.734 -0.116 0.847 1 81.56 40 VAL B N 1
ATOM 3331 C CA . VAL B 1 40 ? 21.719 -1.146 1.155 1 81.56 40 VAL B CA 1
ATOM 3332 C C . VAL B 1 40 ? 21.328 -2.461 0.491 1 81.56 40 VAL B C 1
ATOM 3334 O O . VAL B 1 40 ? 20.25 -2.998 0.764 1 81.56 40 VAL B O 1
ATOM 3337 N N . ILE B 1 41 ? 22.141 -2.85 -0.419 1 77.94 41 ILE B N 1
ATOM 3338 C CA . ILE B 1 41 ? 21.906 -4.129 -1.078 1 77.94 41 ILE B CA 1
ATOM 3339 C C . ILE B 1 41 ? 23.031 -5.098 -0.742 1 77.94 41 ILE B C 1
ATOM 3341 O O . ILE B 1 41 ? 24.188 -4.859 -1.099 1 77.94 41 ILE B O 1
ATOM 3345 N N . ARG B 1 42 ? 22.688 -6.156 -0.04 1 76.88 42 ARG B N 1
ATOM 3346 C CA . ARG B 1 42 ? 23.641 -7.211 0.311 1 76.88 42 ARG B CA 1
ATOM 3347 C C . ARG B 1 42 ? 24.906 -6.625 0.928 1 76.88 42 ARG B C 1
ATOM 3349 O O . ARG B 1 42 ? 26.016 -6.957 0.509 1 76.88 42 ARG B O 1
ATOM 3356 N N . GLY B 1 43 ? 24.703 -5.66 1.776 1 76 43 GLY B N 1
ATOM 3357 C CA . GLY B 1 43 ? 25.797 -5.098 2.549 1 76 43 GLY B CA 1
ATOM 3358 C C . GLY B 1 43 ? 26.5 -3.957 1.839 1 76 43 GLY B C 1
ATOM 3359 O O . GLY B 1 43 ? 27.438 -3.371 2.377 1 76 43 GLY B O 1
ATOM 3360 N N . GLN B 1 44 ? 26.078 -3.715 0.667 1 77.62 44 GLN B N 1
ATOM 3361 C CA . GLN B 1 44 ? 26.641 -2.59 -0.076 1 77.62 44 GLN B CA 1
ATOM 3362 C C . GLN B 1 44 ? 25.719 -1.374 -0.003 1 77.62 44 GLN B C 1
ATOM 3364 O O . GLN B 1 44 ? 24.547 -1.451 -0.382 1 77.62 44 GLN B O 1
ATOM 3369 N N . LEU B 1 45 ? 26.266 -0.321 0.431 1 84.56 45 LEU B N 1
ATOM 3370 C CA . LEU B 1 45 ? 25.5 0.91 0.619 1 84.56 45 LEU B CA 1
ATOM 3371 C C . LEU B 1 45 ? 25.719 1.866 -0.549 1 84.56 45 LEU B C 1
ATOM 3373 O O . LEU B 1 45 ? 26.844 2.033 -1.021 1 84.56 45 LEU B O 1
ATOM 3377 N N . VAL B 1 46 ? 24.688 2.395 -1.034 1 85 46 VAL B N 1
ATOM 3378 C CA . VAL B 1 46 ? 24.719 3.525 -1.957 1 85 46 VAL B CA 1
ATOM 3379 C C . VAL B 1 46 ? 23.875 4.672 -1.397 1 85 46 VAL B C 1
ATOM 3381 O O . VAL B 1 46 ? 22.719 4.48 -1.037 1 85 46 VAL B O 1
ATOM 3384 N N . LEU B 1 47 ? 24.484 5.758 -1.297 1 89.5 47 LEU B N 1
ATOM 3385 C CA . LEU B 1 47 ? 23.844 6.961 -0.775 1 89.5 47 LEU B CA 1
ATOM 3386 C C . LEU B 1 47 ? 24 8.125 -1.749 1 89.5 47 LEU B C 1
ATOM 3388 O O . LEU B 1 47 ? 25.125 8.445 -2.168 1 89.5 47 LEU B O 1
ATOM 3392 N N . GLY B 1 48 ? 22.891 8.617 -2.199 1 88.94 48 GLY B N 1
ATOM 3393 C CA . GLY B 1 48 ? 22.859 9.797 -3.049 1 88.94 48 GLY B CA 1
ATOM 3394 C C . GLY B 1 48 ? 22.219 10.992 -2.379 1 88.94 48 GLY B C 1
ATOM 3395 O O . GLY B 1 48 ? 21.125 10.891 -1.832 1 88.94 48 GLY B O 1
ATOM 3396 N N . VAL B 1 49 ? 22.984 12.109 -2.406 1 90.56 49 VAL B N 1
ATOM 3397 C CA . VAL B 1 49 ? 22.469 13.352 -1.83 1 90.56 49 VAL B CA 1
ATOM 3398 C C . VAL B 1 49 ? 22.594 14.484 -2.844 1 90.56 49 VAL B C 1
ATOM 3400 O O . VAL B 1 49 ? 23.672 14.719 -3.393 1 90.56 49 VAL B O 1
ATOM 3403 N N . LEU B 1 50 ? 21.484 15.078 -3.158 1 89.31 50 LEU B N 1
ATOM 3404 C CA . LEU B 1 50 ? 21.5 16.344 -3.896 1 89.31 50 LEU B CA 1
ATOM 3405 C C . LEU B 1 50 ? 21.422 17.531 -2.945 1 89.31 50 LEU B C 1
ATOM 3407 O O . LEU B 1 50 ? 20.469 17.656 -2.18 1 89.31 50 LEU B O 1
ATOM 3411 N N . ALA B 1 51 ? 22.438 18.359 -3.027 1 90 51 ALA B N 1
ATOM 3412 C CA . ALA B 1 51 ? 22.516 19.516 -2.131 1 90 51 ALA B CA 1
ATOM 3413 C C . ALA B 1 51 ? 22.547 20.828 -2.918 1 90 51 ALA B C 1
ATOM 3415 O O . ALA B 1 51 ? 23.078 20.875 -4.031 1 90 51 ALA B O 1
ATOM 3416 N N . GLY B 1 52 ? 21.828 21.766 -2.408 1 89.31 52 GLY B N 1
ATOM 3417 C CA . GLY B 1 52 ? 22.016 23.125 -2.863 1 89.31 52 GLY B CA 1
ATOM 3418 C C . GLY B 1 52 ? 23.062 23.891 -2.068 1 89.31 52 GLY B C 1
ATOM 3419 O O . GLY B 1 52 ? 22.844 24.188 -0.89 1 89.31 52 GLY B O 1
ATOM 3420 N N . VAL B 1 53 ? 24.109 24.266 -2.721 1 91.69 53 VAL B N 1
ATOM 3421 C CA . VAL B 1 53 ? 25.25 24.875 -2.039 1 91.69 53 VAL B CA 1
ATOM 3422 C C . VAL B 1 53 ? 25.312 26.375 -2.365 1 91.69 53 VAL B C 1
ATOM 3424 O O . VAL B 1 53 ? 25.25 26.766 -3.533 1 91.69 53 VAL B O 1
ATOM 3427 N N . TYR B 1 54 ? 25.422 27.141 -1.341 1 89.12 54 TYR B N 1
ATOM 3428 C CA . TYR B 1 54 ? 25.406 28.594 -1.522 1 89.12 54 TYR B CA 1
ATOM 3429 C C . TYR B 1 54 ? 26.812 29.125 -1.73 1 89.12 54 TYR B C 1
ATOM 3431 O O . TYR B 1 54 ? 27.016 30.125 -2.432 1 89.12 54 TYR B O 1
ATOM 3439 N N . ARG B 1 55 ? 27.734 28.453 -1.054 1 88.44 55 ARG B N 1
ATOM 3440 C CA . ARG B 1 55 ? 29.094 28.984 -1.094 1 88.44 55 ARG B CA 1
ATOM 3441 C C . ARG B 1 55 ? 30.109 27.891 -1.33 1 88.44 55 ARG B C 1
ATOM 3443 O O . ARG B 1 55 ? 30.047 26.828 -0.696 1 88.44 55 ARG B O 1
ATOM 3450 N N . ASP B 1 56 ? 31.078 27.953 -2.232 1 91.31 56 ASP B N 1
ATOM 3451 C CA . ASP B 1 56 ? 32.281 27.172 -2.438 1 91.31 56 ASP B CA 1
ATOM 3452 C C . ASP B 1 56 ? 31.984 25.703 -2.682 1 91.31 56 ASP B C 1
ATOM 3454 O O . ASP B 1 56 ? 32.406 24.828 -1.926 1 91.31 56 ASP B O 1
ATOM 3458 N N . PRO B 1 57 ? 31.328 25.422 -3.684 1 93.12 57 PRO B N 1
ATOM 3459 C CA . PRO B 1 57 ? 31.031 24.016 -4 1 93.12 57 PRO B CA 1
ATOM 3460 C C . PRO B 1 57 ? 32.281 23.156 -4.125 1 93.12 57 PRO B C 1
ATOM 3462 O O . PRO B 1 57 ? 32.25 21.969 -3.758 1 93.12 57 PRO B O 1
ATOM 3465 N N . GLU B 1 58 ? 33.344 23.703 -4.59 1 92.69 58 GLU B N 1
ATOM 3466 C CA . GLU B 1 58 ? 34.594 22.953 -4.734 1 92.69 58 GLU B CA 1
ATOM 3467 C C . GLU B 1 58 ? 35.188 22.594 -3.373 1 92.69 58 GLU B C 1
ATOM 3469 O O . GLU B 1 58 ? 35.719 21.5 -3.186 1 92.69 58 GLU B O 1
ATOM 3474 N N . GLY B 1 59 ? 35.156 23.547 -2.543 1 93.5 59 GLY B N 1
ATOM 3475 C CA . GLY B 1 59 ? 35.562 23.25 -1.182 1 93.5 59 GLY B CA 1
ATOM 3476 C C . GLY B 1 59 ? 34.75 22.141 -0.527 1 93.5 59 GLY B C 1
ATOM 3477 O O . GLY B 1 59 ? 35.312 21.266 0.131 1 93.5 59 GLY B O 1
ATOM 3478 N N . LEU B 1 60 ? 33.469 22.219 -0.712 1 94.5 60 LEU B N 1
ATOM 3479 C CA . LEU B 1 60 ? 32.625 21.156 -0.179 1 94.5 60 LEU B CA 1
ATOM 3480 C C . LEU B 1 60 ? 33.031 19.797 -0.707 1 94.5 60 LEU B C 1
ATOM 3482 O O . LEU B 1 60 ? 33.094 18.812 0.046 1 94.5 60 LEU B O 1
ATOM 3486 N N . GLN B 1 61 ? 33.312 19.781 -1.985 1 95.12 61 GLN B N 1
ATOM 3487 C CA . GLN B 1 61 ? 33.75 18.516 -2.594 1 95.12 61 GLN B CA 1
ATOM 3488 C C . GLN B 1 61 ? 34.969 17.938 -1.864 1 95.12 61 GLN B C 1
ATOM 3490 O O . GLN B 1 61 ? 34.969 16.75 -1.541 1 95.12 61 GLN B O 1
ATOM 3495 N N . GLU B 1 62 ? 35.906 18.703 -1.633 1 95 62 GLU B N 1
ATOM 3496 C CA . GLU B 1 62 ? 37.125 18.25 -0.972 1 95 62 GLU B CA 1
ATOM 3497 C C . GLU B 1 62 ? 36.844 17.703 0.422 1 95 62 GLU B C 1
ATOM 3499 O O . GLU B 1 62 ? 37.344 16.656 0.804 1 95 62 GLU B O 1
ATOM 3504 N N . TYR B 1 63 ? 36.031 18.406 1.107 1 95.31 63 TYR B N 1
ATOM 3505 C CA . TYR B 1 63 ? 35.688 18 2.467 1 95.31 63 TYR B CA 1
ATOM 3506 C C . TYR B 1 63 ? 34.906 16.688 2.463 1 95.31 63 TYR B C 1
ATOM 3508 O O . TYR B 1 63 ? 35.156 15.812 3.295 1 95.31 63 TYR B O 1
ATOM 3516 N N . VAL B 1 64 ? 33.969 16.562 1.546 1 95.81 64 VAL B N 1
ATOM 3517 C CA . VAL B 1 64 ? 33.156 15.359 1.438 1 95.81 64 VAL B CA 1
ATOM 3518 C C . VAL B 1 64 ? 34.062 14.172 1.09 1 95.81 64 VAL B C 1
ATOM 3520 O O . VAL B 1 64 ? 33.938 13.109 1.711 1 95.81 64 VAL B O 1
ATOM 3523 N N . GLU B 1 65 ? 34.938 14.383 0.146 1 95.44 65 GLU B N 1
ATOM 3524 C CA . GLU B 1 65 ? 35.812 13.312 -0.28 1 95.44 65 GLU B CA 1
ATOM 3525 C C . GLU B 1 65 ? 36.719 12.852 0.865 1 95.44 65 GLU B C 1
ATOM 3527 O O . GLU B 1 65 ? 36.906 11.656 1.077 1 95.44 65 GLU B O 1
ATOM 3532 N N . GLN B 1 66 ? 37.219 13.766 1.572 1 95.25 66 GLN B N 1
ATOM 3533 C CA . GLN B 1 66 ? 38.094 13.453 2.705 1 95.25 66 GLN B CA 1
ATOM 3534 C C . GLN B 1 66 ? 37.312 12.719 3.799 1 95.25 66 GLN B C 1
ATOM 3536 O O . GLN B 1 66 ? 37.781 11.711 4.332 1 95.25 66 GLN B O 1
ATOM 3541 N N . ALA B 1 67 ? 36.219 13.242 4.137 1 94.25 67 ALA B N 1
ATOM 3542 C CA . ALA B 1 67 ? 35.406 12.656 5.199 1 94.25 67 ALA B CA 1
ATOM 3543 C C . ALA B 1 67 ? 34.969 11.227 4.848 1 94.25 67 ALA B C 1
ATOM 3545 O O . ALA B 1 67 ? 35.094 10.32 5.672 1 94.25 67 ALA B O 1
ATOM 3546 N N . MET B 1 68 ? 34.531 11.039 3.627 1 93.69 68 MET B N 1
ATOM 3547 C CA . MET B 1 68 ? 34.031 9.719 3.217 1 93.69 68 MET B CA 1
ATOM 3548 C C . MET B 1 68 ? 35.188 8.734 3.092 1 93.69 68 MET B C 1
ATOM 3550 O O . MET B 1 68 ? 35.031 7.547 3.373 1 93.69 68 MET B O 1
ATOM 3554 N N . ALA B 1 69 ? 36.312 9.242 2.699 1 93.19 69 ALA B N 1
ATOM 3555 C CA . ALA B 1 69 ? 37.5 8.398 2.666 1 93.19 69 ALA B CA 1
ATOM 3556 C C . ALA B 1 69 ? 37.875 7.895 4.062 1 93.19 69 ALA B C 1
ATOM 3558 O O . ALA B 1 69 ? 38.344 6.762 4.219 1 93.19 69 ALA B O 1
ATOM 3559 N N . SER B 1 70 ? 37.656 8.68 4.969 1 92.38 70 SER B N 1
ATOM 3560 C CA . SER B 1 70 ? 38 8.328 6.348 1 92.38 70 SER B CA 1
ATOM 3561 C C . SER B 1 70 ? 37.156 7.152 6.836 1 92.38 70 SER B C 1
ATOM 3563 O O . SER B 1 70 ? 37.531 6.461 7.781 1 92.38 70 SER B O 1
ATOM 3565 N N . VAL B 1 71 ? 36.031 6.945 6.254 1 90.44 71 VAL B N 1
ATOM 3566 C CA . VAL B 1 71 ? 35.188 5.832 6.664 1 90.44 71 VAL B CA 1
ATOM 3567 C C . VAL B 1 71 ? 35.219 4.75 5.582 1 90.44 71 VAL B C 1
ATOM 3569 O O . VAL B 1 71 ? 34.312 3.885 5.555 1 90.44 71 VAL B O 1
ATOM 3572 N N . GLY B 1 72 ? 36.125 4.867 4.703 1 90.25 72 GLY B N 1
ATOM 3573 C CA . GLY B 1 72 ? 36.344 3.809 3.732 1 90.25 72 GLY B CA 1
ATOM 3574 C C . GLY B 1 72 ? 35.312 3.777 2.625 1 90.25 72 GLY B C 1
ATOM 3575 O O . GLY B 1 72 ? 35 2.713 2.084 1 90.25 72 GLY B O 1
ATOM 3576 N N . MET B 1 73 ? 34.688 4.902 2.328 1 91 73 MET B N 1
ATOM 3577 C CA . MET B 1 73 ? 33.656 4.977 1.28 1 91 73 MET B CA 1
ATOM 3578 C C . MET B 1 73 ? 34.219 5.656 0.034 1 91 73 MET B C 1
ATOM 3580 O O . MET B 1 73 ? 35.094 6.508 0.129 1 91 73 MET B O 1
ATOM 3584 N N . GLN B 1 74 ? 33.719 5.195 -1.075 1 89 74 GLN B N 1
ATOM 3585 C CA . GLN B 1 74 ? 34 5.887 -2.334 1 89 74 GLN B CA 1
ATOM 3586 C C . GLN B 1 74 ? 32.938 6.961 -2.602 1 89 74 GLN B C 1
ATOM 3588 O O . GLN B 1 74 ? 31.75 6.762 -2.322 1 89 74 GLN B O 1
ATOM 3593 N N . VAL B 1 75 ? 33.438 8.125 -3.135 1 91.56 75 VAL B N 1
ATOM 3594 C CA . VAL B 1 75 ? 32.5 9.219 -3.336 1 91.56 75 VAL B CA 1
ATOM 3595 C C . VAL B 1 75 ? 32.719 9.836 -4.715 1 91.56 75 VAL B C 1
ATOM 3597 O O . VAL B 1 75 ? 33.844 9.938 -5.188 1 91.56 75 VAL B O 1
ATOM 3600 N N . GLU B 1 76 ? 31.688 10.117 -5.344 1 88.88 76 GLU B N 1
ATOM 3601 C CA . GLU B 1 76 ? 31.656 10.93 -6.559 1 88.88 76 GLU B CA 1
ATOM 3602 C C . GLU B 1 76 ? 30.844 12.203 -6.352 1 88.88 76 GLU B C 1
ATOM 3604 O O . GLU B 1 76 ? 29.734 12.164 -5.836 1 88.88 76 GLU B O 1
ATOM 3609 N N . VAL B 1 77 ? 31.469 13.312 -6.723 1 92.69 77 VAL B N 1
ATOM 3610 C CA . VAL B 1 77 ? 30.812 14.594 -6.57 1 92.69 77 VAL B CA 1
ATOM 3611 C C . VAL B 1 77 ? 30.688 15.273 -7.934 1 92.69 77 VAL B C 1
ATOM 3613 O O . VAL B 1 77 ? 31.672 15.398 -8.664 1 92.69 77 VAL B O 1
ATOM 3616 N N . LYS B 1 78 ? 29.469 15.586 -8.25 1 91.38 78 LYS B N 1
ATOM 3617 C CA . LYS B 1 78 ? 29.188 16.359 -9.461 1 91.38 78 LYS B CA 1
ATOM 3618 C C . LYS B 1 78 ? 28.625 17.734 -9.109 1 91.38 78 LYS B C 1
ATOM 3620 O O . LYS B 1 78 ? 27.75 17.859 -8.25 1 91.38 78 LYS B O 1
ATOM 3625 N N . ILE B 1 79 ? 29.156 18.766 -9.836 1 93.31 79 ILE B N 1
ATOM 3626 C CA . ILE B 1 79 ? 28.766 20.125 -9.5 1 93.31 79 ILE B CA 1
ATOM 3627 C C . ILE B 1 79 ? 28.125 20.797 -10.711 1 93.31 79 ILE B C 1
ATOM 3629 O O . ILE B 1 79 ? 28.641 20.703 -11.82 1 93.31 79 ILE B O 1
ATOM 3633 N N . GLY B 1 80 ? 27.016 21.422 -10.422 1 89.12 80 GLY B N 1
ATOM 3634 C CA . GLY B 1 80 ? 26.359 22.25 -11.422 1 89.12 80 GLY B CA 1
ATOM 3635 C C . GLY B 1 80 ? 26 21.484 -12.68 1 89.12 80 GLY B C 1
ATOM 3636 O O . GLY B 1 80 ? 25.297 20.469 -12.625 1 89.12 80 GLY B O 1
ATOM 3637 N N . SER B 1 81 ? 26.516 21.891 -13.781 1 84.25 81 SER B N 1
ATOM 3638 C CA . SER B 1 81 ? 26.156 21.375 -15.094 1 84.25 81 SER B CA 1
ATOM 3639 C C . SER B 1 81 ? 26.672 19.938 -15.273 1 84.25 81 SER B C 1
ATOM 3641 O O . SER B 1 81 ? 26.203 19.219 -16.156 1 84.25 81 SER B O 1
ATOM 3643 N N . ALA B 1 82 ? 27.562 19.609 -14.406 1 86.06 82 ALA B N 1
ATOM 3644 C CA . ALA B 1 82 ? 28.094 18.25 -14.477 1 86.06 82 ALA B CA 1
ATOM 3645 C C . ALA B 1 82 ? 27.047 17.219 -14.07 1 86.06 82 ALA B C 1
ATOM 3647 O O . ALA B 1 82 ? 27.219 16.016 -14.32 1 86.06 82 ALA B O 1
ATOM 3648 N N . ILE B 1 83 ? 26.109 17.672 -13.406 1 83.56 83 ILE B N 1
ATOM 3649 C CA . ILE B 1 83 ? 25.031 16.766 -12.977 1 83.56 83 ILE B CA 1
ATOM 3650 C C . ILE B 1 83 ? 24.172 16.375 -14.18 1 83.56 83 ILE B C 1
ATOM 3652 O O . ILE B 1 83 ? 23.812 15.211 -14.336 1 83.56 83 ILE B O 1
ATOM 3656 N N . GLY B 1 84 ? 23.766 17.281 -15.023 1 79.06 84 GLY B N 1
ATOM 3657 C CA . GLY B 1 84 ? 22.891 17.062 -16.172 1 79.06 84 GLY B CA 1
ATOM 3658 C C . GLY B 1 84 ? 22.156 18.312 -16.609 1 79.06 84 GLY B C 1
ATOM 3659 O O . GLY B 1 84 ? 22.531 19.422 -16.234 1 79.06 84 GLY B O 1
ATOM 3660 N N . ALA B 1 85 ? 21.141 18.125 -17.422 1 77.06 85 ALA B N 1
ATOM 3661 C CA . ALA B 1 85 ? 20.391 19.219 -18.031 1 77.06 85 ALA B CA 1
ATOM 3662 C C . ALA B 1 85 ? 19.562 19.953 -16.984 1 77.06 85 ALA B C 1
ATOM 3664 O O . ALA B 1 85 ? 19.438 21.188 -17.047 1 77.06 85 ALA B O 1
ATOM 3665 N N . ASP B 1 86 ? 19.031 19.203 -16.047 1 78.5 86 ASP B N 1
ATOM 3666 C CA . ASP B 1 86 ? 18.266 19.766 -14.945 1 78.5 86 ASP B CA 1
ATOM 3667 C C . ASP B 1 86 ? 18.797 19.281 -13.594 1 78.5 86 ASP B C 1
ATOM 3669 O O . ASP B 1 86 ? 18.25 18.344 -13.008 1 78.5 86 ASP B O 1
ATOM 3673 N N . PRO B 1 87 ? 19.734 20 -13.188 1 75.88 87 PRO B N 1
ATOM 3674 C CA . PRO B 1 87 ? 20.453 19.516 -12.016 1 75.88 87 PRO B CA 1
ATOM 3675 C C . PRO B 1 87 ? 19.609 19.516 -10.75 1 75.88 87 PRO B C 1
ATOM 3677 O O . PRO B 1 87 ? 19.953 18.859 -9.766 1 75.88 87 PRO B O 1
ATOM 3680 N N . PHE B 1 88 ? 18.5 20.219 -10.789 1 71.69 88 PHE B N 1
ATOM 3681 C CA . PHE B 1 88 ? 17.688 20.297 -9.586 1 71.69 88 PHE B CA 1
ATOM 3682 C C . PHE B 1 88 ? 16.516 19.312 -9.656 1 71.69 88 PHE B C 1
ATOM 3684 O O . PHE B 1 88 ? 15.742 19.188 -8.703 1 71.69 88 PHE B O 1
ATOM 3691 N N . ALA B 1 89 ? 16.531 18.656 -10.805 1 69.12 89 ALA B N 1
ATOM 3692 C CA . ALA B 1 89 ? 15.445 17.672 -10.922 1 69.12 89 ALA B CA 1
ATOM 3693 C C . ALA B 1 89 ? 15.586 16.578 -9.867 1 69.12 89 ALA B C 1
ATOM 3695 O O . ALA B 1 89 ? 16.688 16.109 -9.586 1 69.12 89 ALA B O 1
ATOM 3696 N N . ILE B 1 90 ? 14.531 16.453 -9.156 1 60.38 90 ILE B N 1
ATOM 3697 C CA . ILE B 1 90 ? 14.5 15.398 -8.148 1 60.38 90 ILE B CA 1
ATOM 3698 C C . ILE B 1 90 ? 14.648 14.031 -8.812 1 60.38 90 ILE B C 1
ATOM 3700 O O . ILE B 1 90 ? 14.172 13.828 -9.93 1 60.38 90 ILE B O 1
ATOM 3704 N N . GLY B 1 91 ? 15.594 13.266 -8.312 1 57.09 91 GLY B N 1
ATOM 3705 C CA . GLY B 1 91 ? 16.016 11.969 -8.82 1 57.09 91 GLY B CA 1
ATOM 3706 C C . GLY B 1 91 ? 14.883 11.203 -9.492 1 57.09 91 GLY B C 1
ATOM 3707 O O . GLY B 1 91 ? 14.125 11.766 -10.273 1 57.09 91 GLY B O 1
ATOM 3708 N N . GLN B 1 92 ? 14.352 10.086 -8.812 1 58.25 92 GLN B N 1
ATOM 3709 C CA . GLN B 1 92 ? 13.664 8.992 -9.492 1 58.25 92 GLN B CA 1
ATOM 3710 C C . GLN B 1 92 ? 12.242 9.383 -9.867 1 58.25 92 GLN B C 1
ATOM 3712 O O . GLN B 1 92 ? 11.438 9.742 -9 1 58.25 92 GLN B O 1
ATOM 3717 N N . LYS B 1 93 ? 12.07 9.805 -11.188 1 62.31 93 LYS B N 1
ATOM 3718 C CA . LYS B 1 93 ? 10.711 9.805 -11.719 1 62.31 93 LYS B CA 1
ATOM 3719 C C . LYS B 1 93 ? 9.984 8.508 -11.367 1 62.31 93 LYS B C 1
ATOM 3721 O O . LYS B 1 93 ? 10.602 7.445 -11.297 1 62.31 93 LYS B O 1
ATOM 3726 N N . ASP B 1 94 ? 8.734 8.648 -10.984 1 78.75 94 ASP B N 1
ATOM 3727 C CA . ASP B 1 94 ? 7.93 7.465 -10.68 1 78.75 94 ASP B CA 1
ATOM 3728 C C . ASP B 1 94 ? 7.863 6.52 -11.875 1 78.75 94 ASP B C 1
ATOM 3730 O O . ASP B 1 94 ? 7.805 6.965 -13.023 1 78.75 94 ASP B O 1
ATOM 3734 N N . SER B 1 95 ? 8.094 5.266 -11.656 1 89.38 95 SER B N 1
ATOM 3735 C CA . SER B 1 95 ? 7.973 4.219 -12.664 1 89.38 95 SER B CA 1
ATOM 3736 C C . SER B 1 95 ? 6.57 4.184 -13.258 1 89.38 95 SER B C 1
ATOM 3738 O O . SER B 1 95 ? 5.594 4.52 -12.578 1 89.38 95 SER B O 1
ATOM 3740 N N . THR B 1 96 ? 6.508 3.859 -14.492 1 92.56 96 THR B N 1
ATOM 3741 C CA . THR B 1 96 ? 5.211 3.814 -15.156 1 92.56 96 THR B CA 1
ATOM 3742 C C . THR B 1 96 ? 4.535 2.465 -14.93 1 92.56 96 THR B C 1
ATOM 3744 O O . THR B 1 96 ? 3.305 2.379 -14.898 1 92.56 96 THR B O 1
ATOM 3747 N N . HIS B 1 97 ? 5.414 1.423 -14.797 1 95.38 97 HIS B N 1
ATOM 3748 C CA . HIS B 1 97 ? 4.867 0.078 -14.68 1 95.38 97 HIS B CA 1
ATOM 3749 C C . HIS B 1 97 ? 5.566 -0.712 -13.578 1 95.38 97 HIS B C 1
ATOM 3751 O O . HIS B 1 97 ? 6.676 -0.36 -13.164 1 95.38 97 HIS B O 1
ATOM 3757 N N . VAL B 1 98 ? 4.895 -1.683 -13.133 1 96.31 98 VAL B N 1
ATOM 3758 C CA . VAL B 1 98 ? 5.438 -2.684 -12.219 1 96.31 98 VAL B CA 1
ATOM 3759 C C . VAL B 1 98 ? 5.246 -4.078 -12.805 1 96.31 98 VAL B C 1
ATOM 3761 O O . VAL B 1 98 ? 4.141 -4.438 -13.219 1 96.31 98 VAL B O 1
ATOM 3764 N N . LEU B 1 99 ? 6.336 -4.816 -12.859 1 97.31 99 LEU B N 1
ATOM 3765 C CA . LEU B 1 99 ? 6.328 -6.203 -13.312 1 97.31 99 LEU B CA 1
ATOM 3766 C C . LEU B 1 99 ? 6.559 -7.16 -12.148 1 97.31 99 LEU B C 1
ATOM 3768 O O . LEU B 1 99 ? 7.438 -6.926 -11.312 1 97.31 99 LEU B O 1
ATOM 3772 N N . LEU B 1 100 ? 5.789 -8.133 -12.094 1 96.88 100 LEU B N 1
ATOM 3773 C CA . LEU B 1 100 ? 6.039 -9.219 -11.148 1 96.88 100 LEU B CA 1
ATOM 3774 C C . LEU B 1 100 ? 6.379 -10.508 -11.883 1 96.88 100 LEU B C 1
ATOM 3776 O O . LEU B 1 100 ? 5.594 -10.992 -12.703 1 96.88 100 LEU B O 1
ATOM 3780 N N . MET B 1 101 ? 7.547 -11.016 -11.617 1 95.81 101 MET B N 1
ATOM 3781 C CA . MET B 1 101 ? 7.996 -12.289 -12.164 1 95.81 101 MET B CA 1
ATOM 3782 C C . MET B 1 101 ? 7.949 -13.383 -11.102 1 95.81 101 MET B C 1
ATOM 3784 O O . MET B 1 101 ? 8.516 -13.227 -10.016 1 95.81 101 MET B O 1
ATOM 3788 N N . LEU B 1 102 ? 7.242 -14.422 -11.414 1 95.62 102 LEU B N 1
ATOM 3789 C CA . LEU B 1 102 ? 7.156 -15.562 -10.508 1 95.62 102 LEU B CA 1
ATOM 3790 C C . LEU B 1 102 ? 7.645 -16.844 -11.188 1 95.62 102 LEU B C 1
ATOM 3792 O O . LEU B 1 102 ? 7.277 -17.109 -12.336 1 95.62 102 LEU B O 1
ATOM 3796 N N . GLY B 1 103 ? 8.508 -17.547 -10.539 1 92.94 103 GLY B N 1
ATOM 3797 C CA . GLY B 1 103 ? 9.016 -18.828 -11.008 1 92.94 103 GLY B CA 1
ATOM 3798 C C . GLY B 1 103 ? 9.375 -19.781 -9.891 1 92.94 103 GLY B C 1
ATOM 3799 O O . GLY B 1 103 ? 9.414 -19.391 -8.719 1 92.94 103 GLY B O 1
ATOM 3800 N N . ARG B 1 104 ? 9.602 -21.047 -10.273 1 89 104 ARG B N 1
ATOM 3801 C CA . ARG B 1 104 ? 10.008 -22.062 -9.312 1 89 104 ARG B CA 1
ATOM 3802 C C . ARG B 1 104 ? 11.203 -22.859 -9.82 1 89 104 ARG B C 1
ATOM 3804 O O . ARG B 1 104 ? 11.078 -24.031 -10.188 1 89 104 ARG B O 1
ATOM 3811 N N . PRO B 1 105 ? 12.391 -22.266 -9.898 1 85.38 105 PRO B N 1
ATOM 3812 C CA . PRO B 1 105 ? 12.703 -20.859 -9.602 1 85.38 105 PRO B CA 1
ATOM 3813 C C . PRO B 1 105 ? 12.75 -19.984 -10.852 1 85.38 105 PRO B C 1
ATOM 3815 O O . PRO B 1 105 ? 12.555 -20.484 -11.969 1 85.38 105 PRO B O 1
ATOM 3818 N N . VAL B 1 106 ? 12.844 -18.719 -10.68 1 88.06 106 VAL B N 1
ATOM 3819 C CA . VAL B 1 106 ? 13.203 -17.844 -11.797 1 88.06 106 VAL B CA 1
ATOM 3820 C C . VAL B 1 106 ? 14.656 -18.094 -12.195 1 88.06 106 VAL B C 1
ATOM 3822 O O . VAL B 1 106 ? 15.57 -17.844 -11.406 1 88.06 106 VAL B O 1
ATOM 3825 N N . THR B 1 107 ? 14.883 -18.594 -13.336 1 87.38 107 THR B N 1
ATOM 3826 C CA . THR B 1 107 ? 16.234 -18.906 -13.797 1 87.38 107 THR B CA 1
ATOM 3827 C C . THR B 1 107 ? 16.906 -17.672 -14.359 1 87.38 107 THR B C 1
ATOM 3829 O O . THR B 1 107 ? 16.25 -16.688 -14.719 1 87.38 107 THR B O 1
ATOM 3832 N N . ALA B 1 108 ? 18.234 -17.75 -14.43 1 88.56 108 ALA B N 1
ATOM 3833 C CA . ALA B 1 108 ? 19 -16.656 -15.039 1 88.56 108 ALA B CA 1
ATOM 3834 C C . ALA B 1 108 ? 18.609 -16.469 -16.5 1 88.56 108 ALA B C 1
ATOM 3836 O O . ALA B 1 108 ? 18.562 -15.344 -17 1 88.56 108 ALA B O 1
ATOM 3837 N N . ARG B 1 109 ? 18.375 -17.516 -17.141 1 89.19 109 ARG B N 1
ATOM 3838 C CA . ARG B 1 109 ? 17.969 -17.469 -18.547 1 89.19 109 ARG B CA 1
ATOM 3839 C C . ARG B 1 109 ? 16.641 -16.734 -18.703 1 89.19 109 ARG B C 1
ATOM 3841 O O . ARG B 1 109 ? 16.516 -15.875 -19.578 1 89.19 109 ARG B O 1
ATOM 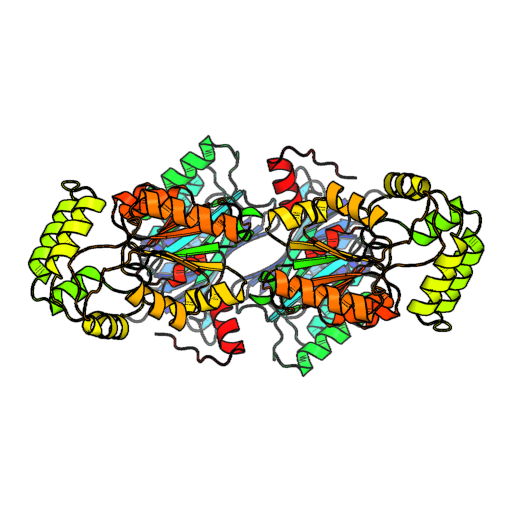3848 N N . ALA B 1 110 ? 15.656 -17.094 -17.891 1 90.62 110 ALA B N 1
ATOM 3849 C CA . ALA B 1 110 ? 14.352 -16.438 -17.938 1 90.62 110 ALA B CA 1
ATOM 3850 C C . ALA B 1 110 ? 14.484 -14.93 -17.703 1 90.62 110 ALA B C 1
ATOM 3852 O O . ALA B 1 110 ? 13.922 -14.133 -18.469 1 90.62 110 ALA B O 1
ATOM 3853 N N . PHE B 1 111 ? 15.258 -14.594 -16.766 1 91.81 111 PHE B N 1
ATOM 3854 C CA . PHE B 1 111 ? 15.438 -13.18 -16.469 1 91.81 111 PHE B CA 1
ATOM 3855 C C . PHE B 1 111 ? 16.141 -12.469 -17.625 1 91.81 111 PHE B C 1
ATOM 3857 O O . PHE B 1 111 ? 15.773 -11.352 -17.984 1 91.81 111 PHE B O 1
ATOM 3864 N N . SER B 1 112 ? 17.141 -13.086 -18.109 1 89.62 112 SER B N 1
ATOM 3865 C CA . SER B 1 112 ? 17.891 -12.508 -19.219 1 89.62 112 SER B CA 1
ATOM 3866 C C . SER B 1 112 ? 16.969 -12.227 -20.406 1 89.62 112 SER B C 1
ATOM 3868 O O . SER B 1 112 ? 17.078 -11.172 -21.047 1 89.62 112 SER B O 1
ATOM 3870 N N . ASP B 1 113 ? 16.156 -13.141 -20.672 1 92 113 ASP B N 1
ATOM 3871 C CA . ASP B 1 113 ? 15.219 -12.977 -21.766 1 92 113 ASP B CA 1
ATOM 3872 C C . ASP B 1 113 ? 14.289 -11.789 -21.531 1 92 113 ASP B C 1
ATOM 3874 O O . ASP B 1 113 ? 14.07 -10.977 -22.438 1 92 113 ASP B O 1
ATOM 3878 N N . VAL B 1 114 ? 13.758 -11.648 -20.328 1 93.38 114 VAL B N 1
ATOM 3879 C CA . VAL B 1 114 ? 12.875 -10.547 -19.953 1 93.38 114 VAL B CA 1
ATOM 3880 C C . VAL B 1 114 ? 13.625 -9.219 -20.094 1 93.38 114 VAL B C 1
ATOM 3882 O O . VAL B 1 114 ? 13.125 -8.281 -20.719 1 93.38 114 VAL B O 1
ATOM 3885 N N . ALA B 1 115 ? 14.82 -9.227 -19.562 1 90.88 115 ALA B N 1
ATOM 3886 C CA . ALA B 1 115 ? 15.633 -8.008 -19.609 1 90.88 115 ALA B CA 1
ATOM 3887 C C . ALA B 1 115 ? 15.93 -7.59 -21.031 1 90.88 115 ALA B C 1
ATOM 3889 O O . ALA B 1 115 ? 15.891 -6.402 -21.359 1 90.88 115 ALA B O 1
ATOM 3890 N N . ARG B 1 116 ? 16.219 -8.523 -21.812 1 89.81 116 ARG B N 1
ATOM 3891 C CA . ARG B 1 116 ? 16.516 -8.25 -23.219 1 89.81 116 ARG B CA 1
ATOM 3892 C C . ARG B 1 116 ? 15.297 -7.668 -23.938 1 89.81 116 ARG B C 1
ATOM 3894 O O . ARG B 1 116 ? 15.43 -6.75 -24.75 1 89.81 116 ARG B O 1
ATOM 3901 N N . ARG B 1 117 ? 14.18 -8.195 -23.719 1 93.75 117 ARG B N 1
ATOM 3902 C CA . ARG B 1 117 ? 12.953 -7.719 -24.344 1 93.75 117 ARG B CA 1
ATOM 3903 C C . ARG B 1 117 ? 12.609 -6.309 -23.875 1 93.75 117 ARG B C 1
ATOM 3905 O O . ARG B 1 117 ? 12.188 -5.469 -24.672 1 93.75 117 ARG B O 1
ATOM 3912 N N . LEU B 1 118 ? 12.789 -6.07 -22.562 1 92.88 118 LEU B N 1
ATOM 3913 C CA . LEU B 1 118 ? 12.57 -4.723 -22.047 1 92.88 118 LEU B CA 1
ATOM 3914 C C . LEU B 1 118 ? 13.508 -3.729 -22.734 1 92.88 118 LEU B C 1
ATOM 3916 O O . LEU B 1 118 ? 13.078 -2.65 -23.141 1 92.88 118 LEU B O 1
ATOM 3920 N N . ALA B 1 119 ? 14.711 -4.129 -22.875 1 88.62 119 ALA B N 1
ATOM 3921 C CA . ALA B 1 119 ? 15.695 -3.27 -23.531 1 88.62 119 ALA B CA 1
ATOM 3922 C C . ALA B 1 119 ? 15.312 -2.996 -24.984 1 88.62 119 ALA B C 1
ATOM 3924 O O . ALA B 1 119 ? 15.43 -1.867 -25.469 1 88.62 119 ALA B O 1
ATOM 3925 N N . ALA B 1 120 ? 14.859 -3.992 -25.609 1 90.69 120 ALA B N 1
ATOM 3926 C CA . ALA B 1 120 ? 14.469 -3.867 -27.016 1 90.69 120 ALA B CA 1
ATOM 3927 C C . ALA B 1 120 ? 13.32 -2.877 -27.172 1 90.69 120 ALA B C 1
ATOM 3929 O O . ALA B 1 120 ? 13.211 -2.215 -28.219 1 90.69 120 ALA B O 1
ATOM 3930 N N . LEU B 1 121 ? 12.5 -2.729 -26.203 1 92.88 121 LEU B N 1
ATOM 3931 C CA . LEU B 1 121 ? 11.359 -1.818 -26.234 1 92.88 121 LEU B CA 1
ATOM 3932 C C . LEU B 1 121 ? 11.727 -0.47 -25.625 1 92.88 121 LEU B C 1
ATOM 3934 O O . LEU B 1 121 ? 10.852 0.373 -25.406 1 92.88 121 LEU B O 1
ATOM 3938 N N . ASP B 1 122 ? 13 -0.312 -25.25 1 88.94 122 ASP B N 1
ATOM 3939 C CA . ASP B 1 122 ? 13.492 0.909 -24.625 1 88.94 122 ASP B CA 1
ATOM 3940 C C . ASP B 1 122 ? 12.797 1.145 -23.281 1 88.94 122 ASP B C 1
ATOM 3942 O O . ASP B 1 122 ? 12.383 2.266 -22.984 1 88.94 122 ASP B O 1
ATOM 3946 N N . VAL B 1 123 ? 12.523 0.082 -22.609 1 90.62 123 VAL B N 1
ATOM 3947 C CA . VAL B 1 123 ? 11.969 0.144 -21.266 1 90.62 123 VAL B CA 1
ATOM 3948 C C . VAL B 1 123 ? 13.102 0.054 -20.25 1 90.62 123 VAL B C 1
ATOM 3950 O O . VAL B 1 123 ? 13.922 -0.863 -20.297 1 90.62 123 VAL B O 1
ATOM 3953 N N . ASN B 1 124 ? 13.164 0.979 -19.328 1 87.38 124 ASN B N 1
ATOM 3954 C CA . ASN B 1 124 ? 14.195 1.005 -18.297 1 87.38 124 ASN B CA 1
ATOM 3955 C C . ASN B 1 124 ? 13.742 0.256 -17.047 1 87.38 124 ASN B C 1
ATOM 3957 O O . ASN B 1 124 ? 12.594 0.394 -16.609 1 87.38 124 ASN B O 1
ATOM 3961 N N . ILE B 1 125 ? 14.641 -0.536 -16.484 1 90.69 125 ILE B N 1
ATOM 3962 C CA . ILE B 1 125 ? 14.406 -1.122 -15.172 1 90.69 125 ILE B CA 1
ATOM 3963 C C . ILE B 1 125 ? 14.906 -0.171 -14.086 1 90.69 125 ILE B C 1
ATOM 3965 O O . ILE B 1 125 ? 16.109 0.021 -13.922 1 90.69 125 ILE B O 1
ATOM 3969 N N . ASP B 1 126 ? 14 0.355 -13.328 1 86.94 126 ASP B N 1
ATOM 3970 C CA . ASP B 1 126 ? 14.336 1.354 -12.32 1 86.94 126 ASP B CA 1
ATOM 3971 C C . ASP B 1 126 ? 14.766 0.693 -11.016 1 86.94 126 ASP B C 1
ATOM 3973 O O . ASP B 1 126 ? 15.656 1.197 -10.32 1 86.94 126 ASP B O 1
ATOM 3977 N N . SER B 1 127 ? 14.133 -0.345 -10.727 1 89.75 127 SER B N 1
ATOM 3978 C CA . SER B 1 127 ? 14.469 -1.081 -9.508 1 89.75 127 SER B CA 1
ATOM 3979 C C . SER B 1 127 ? 13.977 -2.521 -9.586 1 89.75 127 SER B C 1
ATOM 3981 O O . SER B 1 127 ? 13.039 -2.826 -10.328 1 89.75 127 SER B O 1
ATOM 3983 N N . ILE B 1 128 ? 14.648 -3.389 -8.891 1 91.94 128 ILE B N 1
ATOM 3984 C CA . ILE B 1 128 ? 14.266 -4.785 -8.703 1 91.94 128 ILE B CA 1
ATOM 3985 C C . ILE B 1 128 ? 14.305 -5.137 -7.219 1 91.94 128 ILE B C 1
ATOM 3987 O O . ILE B 1 128 ? 15.258 -4.805 -6.516 1 91.94 128 ILE B O 1
ATOM 3991 N N . ARG B 1 129 ? 13.289 -5.754 -6.793 1 89.62 129 ARG B N 1
ATOM 3992 C CA . ARG B 1 129 ? 13.297 -6.27 -5.43 1 89.62 129 ARG B CA 1
ATOM 3993 C C . ARG B 1 129 ? 12.781 -7.707 -5.387 1 89.62 129 ARG B C 1
ATOM 3995 O O . ARG B 1 129 ? 11.922 -8.086 -6.18 1 89.62 129 ARG B O 1
ATOM 4002 N N . SER B 1 130 ? 13.305 -8.445 -4.461 1 89.81 130 SER B N 1
ATOM 4003 C CA . SER B 1 130 ? 12.797 -9.789 -4.191 1 89.81 130 SER B CA 1
ATOM 4004 C C . SER B 1 130 ? 11.57 -9.742 -3.287 1 89.81 130 SER B C 1
ATOM 4006 O O . SER B 1 130 ? 11.594 -9.102 -2.236 1 89.81 130 SER B O 1
ATOM 4008 N N . VAL B 1 131 ? 10.492 -10.438 -3.715 1 91.94 131 VAL B N 1
ATOM 4009 C CA . VAL B 1 131 ? 9.281 -10.375 -2.908 1 91.94 131 VAL B CA 1
ATOM 4010 C C . VAL B 1 131 ? 9 -11.75 -2.289 1 91.94 131 VAL B C 1
ATOM 4012 O O . VAL B 1 131 ? 8.211 -11.859 -1.352 1 91.94 131 VAL B O 1
ATOM 4015 N N . ALA B 1 132 ? 9.547 -12.758 -2.826 1 90.94 132 ALA B N 1
ATOM 4016 C CA . ALA B 1 132 ? 9.344 -14.102 -2.293 1 90.94 132 ALA B CA 1
ATOM 4017 C C . ALA B 1 132 ? 10.523 -15.008 -2.639 1 90.94 132 ALA B C 1
ATOM 4019 O O . ALA B 1 132 ? 11.07 -14.93 -3.74 1 90.94 132 ALA B O 1
ATOM 4020 N N . ASP B 1 133 ? 10.859 -15.93 -1.723 1 86.31 133 ASP B N 1
ATOM 4021 C CA . ASP B 1 133 ? 11.906 -16.922 -1.946 1 86.31 133 ASP B CA 1
ATOM 4022 C C . ASP B 1 133 ? 11.344 -18.344 -1.854 1 86.31 133 ASP B C 1
ATOM 4024 O O . ASP B 1 133 ? 12 -19.297 -2.25 1 86.31 133 ASP B O 1
ATOM 4028 N N . TYR B 1 134 ? 10.242 -18.438 -1.384 1 86.19 134 TYR B N 1
ATOM 4029 C CA . TYR B 1 134 ? 9.477 -19.672 -1.294 1 86.19 134 TYR B CA 1
ATOM 4030 C C . TYR B 1 134 ? 7.984 -19.375 -1.145 1 86.19 134 TYR B C 1
ATOM 4032 O O . TYR B 1 134 ? 7.605 -18.312 -0.631 1 86.19 134 TYR B O 1
ATOM 4040 N N . PRO B 1 135 ? 7.129 -20.312 -1.534 1 87.44 135 PRO B N 1
ATOM 4041 C CA . PRO B 1 135 ? 7.406 -21.547 -2.281 1 87.44 135 PRO B CA 1
ATOM 4042 C C . PRO B 1 135 ? 7.793 -21.281 -3.734 1 87.44 135 PRO B C 1
ATOM 4044 O O . PRO B 1 135 ? 8.148 -22.203 -4.461 1 87.44 135 PRO B O 1
ATOM 4047 N N . VAL B 1 136 ? 7.621 -20 -4.176 1 89.81 136 VAL B N 1
ATOM 4048 C CA . VAL B 1 136 ? 8.086 -19.562 -5.488 1 89.81 136 VAL B CA 1
ATOM 4049 C C . VAL B 1 136 ? 9.125 -18.453 -5.316 1 89.81 136 VAL B C 1
ATOM 4051 O O . VAL B 1 136 ? 9.203 -17.828 -4.262 1 89.81 136 VAL B O 1
ATOM 4054 N N . THR B 1 137 ? 9.914 -18.328 -6.371 1 89.81 137 THR B N 1
ATOM 4055 C CA . THR B 1 137 ? 10.742 -17.125 -6.461 1 89.81 137 THR B CA 1
ATOM 4056 C C . THR B 1 137 ? 9.961 -15.977 -7.09 1 89.81 137 THR B C 1
ATOM 4058 O O . THR B 1 137 ? 9.375 -16.125 -8.156 1 89.81 137 THR B O 1
ATOM 4061 N N . GLY B 1 138 ? 9.906 -14.883 -6.355 1 93.38 138 GLY B N 1
ATOM 4062 C CA . GLY B 1 138 ? 9.203 -13.711 -6.855 1 93.38 138 GLY B CA 1
ATOM 4063 C C . GLY B 1 138 ? 10.07 -12.469 -6.918 1 93.38 138 GLY B C 1
ATOM 4064 O O . GLY B 1 138 ? 10.719 -12.117 -5.934 1 93.38 138 GLY B O 1
ATOM 4065 N N . LEU B 1 139 ? 10.109 -11.805 -8.109 1 94.25 139 LEU B N 1
ATOM 4066 C CA . LEU B 1 139 ? 10.828 -10.555 -8.328 1 94.25 139 LEU B CA 1
ATOM 4067 C C . LEU B 1 139 ? 9.875 -9.461 -8.805 1 94.25 139 LEU B C 1
ATOM 4069 O O . LEU B 1 139 ? 9.062 -9.688 -9.711 1 94.25 139 LEU B O 1
ATOM 4073 N N . GLU B 1 140 ? 9.953 -8.398 -8.195 1 95.88 140 GLU B N 1
ATOM 4074 C CA . GLU B 1 140 ? 9.195 -7.219 -8.602 1 95.88 140 GLU B CA 1
ATOM 4075 C C . GLU B 1 140 ? 10.094 -6.176 -9.258 1 95.88 140 GLU B C 1
ATOM 4077 O O . GLU B 1 140 ? 11.102 -5.762 -8.672 1 95.88 140 GLU B O 1
ATOM 4082 N N . LEU B 1 141 ? 9.766 -5.785 -10.461 1 95.12 141 LEU B N 1
ATOM 4083 C CA . LEU B 1 141 ? 10.523 -4.793 -11.219 1 95.12 141 LEU B CA 1
ATOM 4084 C C . LEU B 1 141 ? 9.695 -3.537 -11.461 1 95.12 141 LEU B C 1
ATOM 4086 O O . LEU B 1 141 ? 8.594 -3.611 -12.016 1 95.12 141 LEU B O 1
ATOM 4090 N N . TYR B 1 142 ? 10.195 -2.465 -10.984 1 94.19 142 TYR B N 1
ATOM 4091 C CA . TYR B 1 142 ? 9.656 -1.184 -11.422 1 94.19 142 TYR B CA 1
ATOM 4092 C C . TYR B 1 142 ? 10.328 -0.721 -12.711 1 94.19 142 TYR B C 1
ATOM 4094 O O . TYR B 1 142 ? 11.555 -0.731 -12.812 1 94.19 142 TYR B O 1
ATOM 4102 N N . THR B 1 143 ? 9.5 -0.379 -13.664 1 92.56 143 THR B N 1
ATOM 4103 C CA . THR B 1 143 ? 10.031 -0.043 -14.984 1 92.56 143 THR B CA 1
ATOM 4104 C C . THR B 1 143 ? 9.398 1.242 -15.508 1 92.56 143 THR B C 1
ATOM 4106 O O . THR B 1 143 ? 8.312 1.627 -15.078 1 92.56 143 THR B O 1
ATOM 4109 N N . SER B 1 144 ? 10.125 1.874 -16.391 1 90.56 144 SER B N 1
ATOM 4110 C CA . SER B 1 144 ? 9.641 3.104 -17.016 1 90.56 144 SER B CA 1
ATOM 4111 C C . SER B 1 144 ? 9.672 3.004 -18.531 1 90.56 144 SER B C 1
ATOM 4113 O O . SER B 1 144 ? 10.703 2.672 -19.125 1 90.56 144 SER B O 1
ATOM 4115 N N . LEU B 1 145 ? 8.547 3.268 -19.109 1 91 145 LEU B N 1
ATOM 4116 C CA . LEU B 1 145 ? 8.492 3.426 -20.562 1 91 145 LEU B CA 1
ATOM 4117 C C . LEU B 1 145 ? 8.953 4.816 -20.969 1 91 145 LEU B C 1
ATOM 4119 O O . LEU B 1 145 ? 8.648 5.805 -20.297 1 91 145 LEU B O 1
ATOM 4123 N N . ALA B 1 146 ? 9.664 4.875 -22.031 1 85 146 ALA B N 1
ATOM 4124 C CA . ALA B 1 146 ? 10.086 6.176 -22.547 1 85 146 ALA B CA 1
ATOM 4125 C C . ALA B 1 146 ? 8.891 7.039 -22.922 1 85 146 ALA B C 1
ATOM 4127 O O . ALA B 1 146 ? 8.844 8.227 -22.609 1 85 146 ALA B O 1
ATOM 4128 N N . GLN B 1 147 ? 8.008 6.422 -23.672 1 88.25 147 GLN B N 1
ATOM 4129 C CA . GLN B 1 147 ? 6.727 7.047 -23.984 1 88.25 147 GLN B CA 1
ATOM 4130 C C . GLN B 1 147 ? 5.562 6.234 -23.422 1 88.25 147 GLN B C 1
ATOM 4132 O O . GLN B 1 147 ? 5.297 5.125 -23.891 1 88.25 147 GLN B O 1
ATOM 4137 N N . ASP B 1 148 ? 4.922 6.836 -22.469 1 87.62 148 ASP B N 1
ATOM 4138 C CA . ASP B 1 148 ? 3.816 6.137 -21.828 1 87.62 148 ASP B CA 1
ATOM 4139 C C . ASP B 1 148 ? 2.523 6.293 -22.625 1 87.62 148 ASP B C 1
ATOM 4141 O O . ASP B 1 148 ? 1.667 7.109 -22.281 1 87.62 148 ASP B O 1
ATOM 4145 N N . THR B 1 149 ? 2.375 5.547 -23.688 1 92.25 149 THR B N 1
ATOM 4146 C CA . THR B 1 149 ? 1.214 5.543 -24.562 1 92.25 149 THR B CA 1
ATOM 4147 C C . THR B 1 149 ? 0.51 4.188 -24.531 1 92.25 149 THR B C 1
ATOM 4149 O O . THR B 1 149 ? 1.103 3.188 -24.125 1 92.25 149 THR B O 1
ATOM 4152 N N . PRO B 1 150 ? -0.714 4.215 -24.906 1 91.69 150 PRO B N 1
ATOM 4153 C CA . PRO B 1 150 ? -1.425 2.938 -24.969 1 91.69 150 PRO B CA 1
ATOM 4154 C C . PRO B 1 150 ? -0.736 1.924 -25.875 1 91.69 150 PRO B C 1
ATOM 4156 O O . PRO B 1 150 ? -0.737 0.725 -25.594 1 91.69 150 PRO B O 1
ATOM 4159 N N . GLU B 1 151 ? -0.181 2.395 -26.906 1 94.5 151 GLU B N 1
ATOM 4160 C CA . GLU B 1 151 ? 0.52 1.517 -27.844 1 94.5 151 GLU B CA 1
ATOM 4161 C C . GLU B 1 151 ? 1.762 0.906 -27.203 1 94.5 151 GLU B C 1
ATOM 4163 O O . GLU B 1 151 ? 2.029 -0.286 -27.359 1 94.5 151 GLU B O 1
ATOM 4168 N N . ALA B 1 152 ? 2.523 1.729 -26.5 1 94.44 152 ALA B N 1
ATOM 4169 C CA . ALA B 1 152 ? 3.719 1.246 -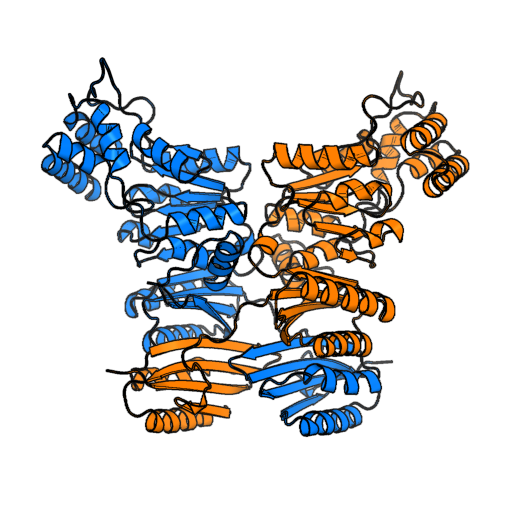25.812 1 94.44 152 ALA B CA 1
ATOM 4170 C C . ALA B 1 152 ? 3.355 0.239 -24.734 1 94.44 152 ALA B C 1
ATOM 4172 O O . ALA B 1 152 ? 4.062 -0.751 -24.531 1 94.44 152 ALA B O 1
ATOM 4173 N N . ASP B 1 153 ? 2.287 0.528 -24.109 1 94 153 ASP B N 1
ATOM 4174 C CA . ASP B 1 153 ? 1.795 -0.391 -23.094 1 94 153 ASP B CA 1
ATOM 4175 C C . ASP B 1 153 ? 1.434 -1.745 -23.703 1 94 153 ASP B C 1
ATOM 4177 O O . ASP B 1 153 ? 1.82 -2.791 -23.172 1 94 153 ASP B O 1
ATOM 4181 N N . ALA B 1 154 ? 0.728 -1.719 -24.766 1 94.38 154 ALA B N 1
ATOM 4182 C CA . ALA B 1 154 ? 0.33 -2.947 -25.453 1 94.38 154 ALA B CA 1
ATOM 4183 C C . ALA B 1 154 ? 1.551 -3.736 -25.922 1 94.38 154 ALA B C 1
ATOM 4185 O O . ALA B 1 154 ? 1.591 -4.961 -25.797 1 94.38 154 ALA B O 1
ATOM 4186 N N . ALA B 1 155 ? 2.469 -3.049 -26.438 1 96.12 155 ALA B N 1
ATOM 4187 C CA . ALA B 1 155 ? 3.699 -3.689 -26.891 1 96.12 155 ALA B CA 1
ATOM 4188 C C . ALA B 1 155 ? 4.438 -4.355 -25.734 1 96.12 155 ALA B C 1
ATOM 4190 O O . ALA B 1 155 ? 4.938 -5.473 -25.859 1 96.12 155 ALA B O 1
ATOM 4191 N N . LEU B 1 156 ? 4.512 -3.678 -24.641 1 96.31 156 LEU B N 1
ATOM 4192 C CA . LEU B 1 156 ? 5.156 -4.215 -23.438 1 96.31 156 LEU B CA 1
ATOM 4193 C C . LEU B 1 156 ? 4.465 -5.492 -22.984 1 96.31 156 LEU B C 1
ATOM 4195 O O . LEU B 1 156 ? 5.121 -6.512 -22.766 1 96.31 156 LEU B O 1
ATOM 4199 N N . ARG B 1 157 ? 3.188 -5.484 -22.922 1 94.75 157 ARG B N 1
ATOM 4200 C CA . ARG B 1 157 ? 2.41 -6.629 -22.453 1 94.75 157 ARG B CA 1
ATOM 4201 C C . ARG B 1 157 ? 2.582 -7.824 -23.391 1 94.75 157 ARG B C 1
ATOM 4203 O O . ARG B 1 157 ? 2.736 -8.961 -22.922 1 94.75 157 ARG B O 1
ATOM 4210 N N . THR B 1 158 ? 2.545 -7.551 -24.641 1 94.94 158 THR B N 1
ATOM 4211 C CA . THR B 1 158 ? 2.709 -8.625 -25.609 1 94.94 158 THR B CA 1
ATOM 4212 C C . THR B 1 158 ? 4.094 -9.25 -25.5 1 94.94 158 THR B C 1
ATOM 4214 O O . THR B 1 158 ? 4.219 -10.477 -25.438 1 94.94 158 THR B O 1
ATOM 4217 N N . ALA B 1 159 ? 5.055 -8.438 -25.438 1 96.25 159 ALA B N 1
ATOM 4218 C CA . ALA B 1 159 ? 6.434 -8.922 -25.359 1 96.25 159 ALA B CA 1
ATOM 4219 C C . ALA B 1 159 ? 6.648 -9.758 -24.094 1 96.25 159 ALA B C 1
ATOM 4221 O O . ALA B 1 159 ? 7.301 -10.805 -24.156 1 96.25 159 ALA B O 1
ATOM 4222 N N . LEU B 1 160 ? 6.09 -9.336 -23.047 1 95.88 160 LEU B N 1
ATOM 4223 C CA . LEU B 1 160 ? 6.324 -10.016 -21.781 1 95.88 160 LEU B CA 1
ATOM 4224 C C . LEU B 1 160 ? 5.477 -11.281 -21.688 1 95.88 160 LEU B C 1
ATOM 4226 O O . LEU B 1 160 ? 5.887 -12.266 -21.062 1 95.88 160 LEU B O 1
ATOM 4230 N N . ALA B 1 161 ? 4.328 -11.258 -22.328 1 93.19 161 ALA B N 1
ATOM 4231 C CA . ALA B 1 161 ? 3.545 -12.492 -22.422 1 93.19 161 ALA B CA 1
ATOM 4232 C C . ALA B 1 161 ? 4.312 -13.57 -23.172 1 93.19 161 ALA B C 1
ATOM 4234 O O . ALA B 1 161 ? 4.34 -14.734 -22.75 1 93.19 161 ALA B O 1
ATOM 4235 N N . ASP B 1 162 ? 4.941 -13.18 -24.219 1 94.12 162 ASP B N 1
ATOM 4236 C CA . ASP B 1 162 ? 5.762 -14.109 -25 1 94.12 162 ASP B CA 1
ATOM 4237 C C . ASP B 1 162 ? 6.926 -14.641 -24.172 1 94.12 162 ASP B C 1
ATOM 4239 O O . ASP B 1 162 ? 7.215 -15.836 -24.188 1 94.12 162 ASP B O 1
ATOM 4243 N N . ALA B 1 163 ? 7.531 -13.766 -23.453 1 93.88 163 ALA B N 1
ATOM 4244 C CA . ALA B 1 163 ? 8.656 -14.164 -22.609 1 93.88 163 ALA B CA 1
ATOM 4245 C C . ALA B 1 163 ? 8.203 -15.148 -21.531 1 93.88 163 ALA B C 1
ATOM 4247 O O . ALA B 1 163 ? 8.922 -16.109 -21.219 1 93.88 163 ALA B O 1
ATOM 4248 N N . ALA B 1 164 ? 7.09 -14.891 -20.984 1 93.69 164 ALA B N 1
ATOM 4249 C CA . ALA B 1 164 ? 6.555 -15.742 -19.938 1 93.69 164 ALA B CA 1
ATOM 4250 C C . ALA B 1 164 ? 6.344 -17.172 -20.438 1 93.69 164 ALA B C 1
ATOM 4252 O O . ALA B 1 164 ? 6.738 -18.125 -19.766 1 93.69 164 ALA B O 1
ATOM 4253 N N . VAL B 1 165 ? 5.785 -17.297 -21.578 1 90.94 165 VAL B N 1
ATOM 4254 C CA . VAL B 1 165 ? 5.516 -18.594 -22.172 1 90.94 165 VAL B CA 1
ATOM 4255 C C . VAL B 1 165 ? 6.828 -19.312 -22.469 1 90.94 165 VAL B C 1
ATOM 4257 O O . VAL B 1 165 ? 7.008 -20.484 -22.109 1 90.94 165 VAL B O 1
ATOM 4260 N N . GLU B 1 166 ? 7.711 -18.625 -23.047 1 92.69 166 GLU B N 1
ATOM 4261 C CA . GLU B 1 166 ? 8.984 -19.203 -23.469 1 92.69 166 GLU B CA 1
ATOM 4262 C C . GLU B 1 166 ? 9.805 -19.656 -22.25 1 92.69 166 GLU B C 1
ATOM 4264 O O . GLU B 1 166 ? 10.445 -20.703 -22.281 1 92.69 166 GLU B O 1
ATOM 4269 N N . ALA B 1 167 ? 9.781 -18.859 -21.219 1 90.94 167 ALA B N 1
ATOM 4270 C CA . ALA B 1 167 ? 10.633 -19.125 -20.062 1 90.94 167 ALA B CA 1
ATOM 4271 C C . ALA B 1 167 ? 9.914 -20.016 -19.047 1 90.94 167 ALA B C 1
ATOM 4273 O O . ALA B 1 167 ? 10.539 -20.516 -18.109 1 90.94 167 ALA B O 1
ATOM 4274 N N . GLY B 1 168 ? 8.656 -20.219 -19.25 1 91.12 168 GLY B N 1
ATOM 4275 C CA . GLY B 1 168 ? 7.883 -21 -18.297 1 91.12 168 GLY B CA 1
ATOM 4276 C C . GLY B 1 168 ? 7.758 -20.328 -16.938 1 91.12 168 GLY B C 1
ATOM 4277 O O . GLY B 1 168 ? 7.93 -20.984 -15.906 1 91.12 168 GLY B O 1
ATOM 4278 N N . ILE B 1 169 ? 7.688 -19.062 -16.875 1 94 169 ILE B N 1
ATOM 4279 C CA . ILE B 1 169 ? 7.457 -18.297 -15.656 1 94 169 ILE B CA 1
ATOM 4280 C C . ILE B 1 169 ? 6.195 -17.453 -15.805 1 94 169 ILE B C 1
ATOM 4282 O O . ILE B 1 169 ? 5.641 -17.344 -16.906 1 94 169 ILE B O 1
ATOM 4286 N N . ASP B 1 170 ? 5.652 -16.953 -14.688 1 96.19 170 ASP B N 1
ATOM 4287 C CA . ASP B 1 170 ? 4.527 -16.031 -14.711 1 96.19 170 ASP B CA 1
ATOM 4288 C C . ASP B 1 170 ? 5.008 -14.578 -14.648 1 96.19 170 ASP B C 1
ATOM 4290 O O . ASP B 1 170 ? 5.883 -14.242 -13.852 1 96.19 170 ASP B O 1
ATOM 4294 N N . ILE B 1 171 ? 4.48 -13.758 -15.539 1 96.81 171 ILE B N 1
ATOM 4295 C CA . ILE B 1 171 ? 4.801 -12.336 -15.508 1 96.81 171 ILE B CA 1
ATOM 4296 C C . ILE B 1 171 ? 3.512 -11.516 -15.477 1 96.81 171 ILE B C 1
ATOM 4298 O O . ILE B 1 171 ? 2.635 -11.695 -16.328 1 96.81 171 ILE B O 1
ATOM 4302 N N . SER B 1 172 ? 3.381 -10.727 -14.492 1 96.62 172 SER B N 1
ATOM 4303 C CA . SER B 1 172 ? 2.291 -9.758 -14.438 1 96.62 172 SER B CA 1
ATOM 4304 C C . SER B 1 172 ? 2.783 -8.352 -14.766 1 96.62 172 SER B C 1
ATOM 4306 O O . SER B 1 172 ? 3.891 -7.969 -14.375 1 96.62 172 SER B O 1
ATOM 4308 N N . VAL B 1 173 ? 1.999 -7.633 -15.516 1 96.12 173 VAL B N 1
ATOM 4309 C CA . VAL B 1 173 ? 2.295 -6.246 -15.852 1 96.12 173 VAL B CA 1
ATOM 4310 C C . VAL B 1 173 ? 1.176 -5.34 -15.344 1 96.12 173 VAL B C 1
ATOM 4312 O O . VAL B 1 173 ? 0.012 -5.516 -15.711 1 96.12 173 VAL B O 1
ATOM 4315 N N . GLU B 1 174 ? 1.519 -4.453 -14.492 1 93.88 174 GLU B N 1
ATOM 4316 C CA . GLU B 1 174 ? 0.558 -3.484 -13.977 1 93.88 174 GLU B CA 1
ATOM 4317 C C . GLU B 1 174 ? 1.084 -2.059 -14.102 1 93.88 174 GLU B C 1
ATOM 4319 O O . GLU B 1 174 ? 2.297 -1.838 -14.117 1 93.88 174 GLU B O 1
ATOM 4324 N N . ARG B 1 175 ? 0.138 -1.182 -14.273 1 92.25 175 ARG B N 1
ATOM 4325 C CA . ARG B 1 175 ? 0.542 0.217 -14.172 1 92.25 175 ARG B CA 1
ATOM 4326 C C . ARG B 1 175 ? 0.961 0.562 -12.75 1 92.25 175 ARG B C 1
ATOM 4328 O O . ARG B 1 175 ? 0.337 0.111 -11.781 1 92.25 175 ARG B O 1
ATOM 4335 N N . ALA B 1 176 ? 2.018 1.32 -12.633 1 91.62 176 ALA B N 1
ATOM 4336 C CA . ALA B 1 176 ? 2.439 1.804 -11.32 1 91.62 176 ALA B CA 1
ATOM 4337 C C . ALA B 1 176 ? 1.517 2.912 -10.82 1 91.62 176 ALA B C 1
ATOM 4339 O O . ALA B 1 176 ? 0.697 3.434 -11.578 1 91.62 176 ALA B O 1
ATOM 4340 N N . GLY B 1 177 ? 1.604 3.223 -9.5 1 88.38 177 GLY B N 1
ATOM 4341 C CA . GLY B 1 177 ? 0.838 4.336 -8.961 1 88.38 177 GLY B CA 1
ATOM 4342 C C . GLY B 1 177 ? -0.182 3.908 -7.922 1 88.38 177 GLY B C 1
ATOM 4343 O O . GLY B 1 177 ? -0.136 2.779 -7.426 1 88.38 177 GLY B O 1
ATOM 4344 N N . LEU B 1 178 ? -1.138 4.805 -7.668 1 91.38 178 LEU B N 1
ATOM 4345 C CA . LEU B 1 178 ? -2.043 4.66 -6.531 1 91.38 178 LEU B CA 1
ATOM 4346 C C . LEU B 1 178 ? -3.062 3.555 -6.785 1 91.38 178 LEU B C 1
ATOM 4348 O O . LEU B 1 178 ? -3.541 2.918 -5.844 1 91.38 178 LEU B O 1
ATOM 4352 N N . ALA B 1 179 ? -3.357 3.332 -8.055 1 87.19 179 ALA B N 1
ATOM 4353 C CA . ALA B 1 179 ? -4.398 2.361 -8.398 1 87.19 179 ALA B CA 1
ATOM 4354 C C . ALA B 1 179 ? -4.031 0.97 -7.891 1 87.19 179 ALA B C 1
ATOM 4356 O O . ALA B 1 179 ? -4.91 0.189 -7.516 1 87.19 179 ALA B O 1
ATOM 4357 N N . ARG B 1 180 ? -2.773 0.654 -7.879 1 87.62 180 ARG B N 1
ATOM 4358 C CA . ARG B 1 180 ? -2.309 -0.652 -7.422 1 87.62 180 ARG B CA 1
ATOM 4359 C C . ARG B 1 180 ? -2.584 -0.842 -5.934 1 87.62 180 ARG B C 1
ATOM 4361 O O . ARG B 1 180 ? -2.785 -1.968 -5.473 1 87.62 180 ARG B O 1
ATOM 4368 N N . ARG B 1 181 ? -2.648 0.254 -5.207 1 88.81 181 ARG B N 1
ATOM 4369 C CA . ARG B 1 181 ? -2.844 0.227 -3.76 1 88.81 181 ARG B CA 1
ATOM 4370 C C . ARG B 1 181 ? -4.32 0.378 -3.404 1 88.81 181 ARG B C 1
ATOM 4372 O O . ARG B 1 181 ? -4.68 0.384 -2.227 1 88.81 181 ARG B O 1
ATOM 4379 N N . ALA B 1 182 ? -5.121 0.45 -4.41 1 92.56 182 ALA B N 1
ATOM 4380 C CA . ALA B 1 182 ? -6.504 0.854 -4.168 1 92.56 182 ALA B CA 1
ATOM 4381 C C . ALA B 1 182 ? -7.426 -0.36 -4.102 1 92.56 182 ALA B C 1
ATOM 4383 O O . ALA B 1 182 ? -8.625 -0.224 -3.844 1 92.56 182 ALA B O 1
ATOM 4384 N N . LYS B 1 183 ? -6.891 -1.547 -4.336 1 95.31 183 LYS B N 1
ATOM 4385 C CA . LYS B 1 183 ? -7.742 -2.732 -4.301 1 95.31 183 LYS B CA 1
ATOM 4386 C C . LYS B 1 183 ? -8.344 -2.938 -2.912 1 95.31 183 LYS B C 1
ATOM 4388 O O . LYS B 1 183 ? -7.672 -2.717 -1.9 1 95.31 183 LYS B O 1
ATOM 4393 N N . ARG B 1 184 ? -9.648 -3.393 -2.926 1 95.88 184 ARG B N 1
ATOM 4394 C CA . ARG B 1 184 ? -10.344 -3.449 -1.646 1 95.88 184 ARG B CA 1
ATOM 4395 C C . ARG B 1 184 ? -11.148 -4.742 -1.517 1 95.88 184 ARG B C 1
ATOM 4397 O O . ARG B 1 184 ? -11.555 -5.117 -0.416 1 95.88 184 ARG B O 1
ATOM 4404 N N . LEU B 1 185 ? -11.359 -5.418 -2.568 1 97.88 185 LEU B N 1
ATOM 4405 C CA . LEU B 1 185 ? -12.219 -6.598 -2.562 1 97.88 185 LEU B CA 1
ATOM 4406 C C . LEU B 1 185 ? -11.641 -7.699 -3.441 1 97.88 185 LEU B C 1
ATOM 4408 O O . LEU B 1 185 ? -11.172 -7.434 -4.551 1 97.88 185 LEU B O 1
ATOM 4412 N N . VAL B 1 186 ? -11.562 -8.914 -2.92 1 98.62 186 VAL B N 1
ATOM 4413 C CA . VAL B 1 186 ? -11.102 -10.07 -3.689 1 98.62 186 VAL B CA 1
ATOM 4414 C C . VAL B 1 186 ? -12.18 -11.148 -3.695 1 98.62 186 VAL B C 1
ATOM 4416 O O . VAL B 1 186 ? -12.688 -11.539 -2.641 1 98.62 186 VAL B O 1
ATOM 4419 N N . VAL B 1 187 ? -12.531 -11.633 -4.824 1 98.69 187 VAL B N 1
ATOM 4420 C CA . VAL B 1 187 ? -13.492 -12.719 -4.977 1 98.69 187 VAL B CA 1
ATOM 4421 C C . VAL B 1 187 ? -12.812 -13.93 -5.594 1 98.69 187 VAL B C 1
ATOM 4423 O O . VAL B 1 187 ? -12.055 -13.805 -6.562 1 98.69 187 VAL B O 1
ATOM 4426 N N . PHE B 1 188 ? -13.047 -15.055 -5.016 1 98.5 188 PHE B N 1
ATOM 4427 C CA . PHE B 1 188 ? -12.438 -16.297 -5.488 1 98.5 188 PHE B CA 1
ATOM 4428 C C . PHE B 1 188 ? -13.492 -17.234 -6.051 1 98.5 188 PHE B C 1
ATOM 4430 O O . PHE B 1 188 ? -14.586 -17.359 -5.492 1 98.5 188 PHE B O 1
ATOM 4437 N N . ASP B 1 189 ? -13.156 -17.875 -7.16 1 96.75 189 ASP B N 1
ATOM 4438 C CA . ASP B 1 189 ? -13.812 -19.141 -7.465 1 96.75 189 ASP B CA 1
ATOM 4439 C C . ASP B 1 189 ? -13.477 -20.203 -6.422 1 96.75 189 ASP B C 1
ATOM 4441 O O . ASP B 1 189 ? -12.5 -20.078 -5.684 1 96.75 189 ASP B O 1
ATOM 4445 N N . VAL B 1 190 ? -14.352 -21.188 -6.336 1 96.56 190 VAL B N 1
ATOM 4446 C CA . VAL B 1 190 ? -14.125 -22.188 -5.293 1 96.56 190 VAL B CA 1
ATOM 4447 C C . VAL B 1 190 ? -13.461 -23.422 -5.891 1 96.56 190 VAL B C 1
ATOM 4449 O O . VAL B 1 190 ? -12.297 -23.703 -5.602 1 96.56 190 VAL B O 1
ATOM 4452 N N . ASP B 1 191 ? -14.109 -24.062 -6.836 1 93.5 191 ASP B N 1
ATOM 4453 C CA . ASP B 1 191 ? -13.633 -25.312 -7.406 1 93.5 191 ASP B CA 1
ATOM 4454 C C . ASP B 1 191 ? -12.336 -25.109 -8.188 1 93.5 191 ASP B C 1
ATOM 4456 O O . ASP B 1 191 ? -12.289 -24.281 -9.102 1 93.5 191 ASP B O 1
ATOM 4460 N N . SER B 1 192 ? -11.344 -25.859 -7.809 1 93 192 SER B N 1
ATOM 4461 C CA . SER B 1 192 ? -10.047 -25.844 -8.469 1 93 192 SER B CA 1
ATOM 4462 C C . SER B 1 192 ? -9.359 -24.484 -8.312 1 93 192 SER B C 1
ATOM 4464 O O . SER B 1 192 ? -8.445 -24.156 -9.078 1 93 192 SER B O 1
ATOM 4466 N N . THR B 1 193 ? -9.82 -23.641 -7.402 1 96.12 193 THR B N 1
ATOM 4467 C CA . THR B 1 193 ? -9.203 -22.359 -7.082 1 96.12 193 THR B CA 1
ATOM 4468 C C . THR B 1 193 ? -8.977 -22.219 -5.578 1 96.12 193 THR B C 1
ATOM 4470 O O . THR B 1 193 ? -7.879 -22.484 -5.082 1 96.12 193 THR B O 1
ATOM 4473 N N . LEU B 1 194 ? -10.062 -22.016 -4.832 1 97.31 194 LEU B N 1
ATOM 4474 C CA . LEU B 1 194 ? -9.922 -21.938 -3.383 1 97.31 194 LEU B CA 1
ATOM 4475 C C . LEU B 1 194 ? -9.734 -23.312 -2.77 1 97.31 194 LEU B C 1
ATOM 4477 O O . LEU B 1 194 ? -9.07 -23.453 -1.739 1 97.31 194 LEU B O 1
ATOM 4481 N N . ILE B 1 195 ? -10.328 -24.312 -3.299 1 96.44 195 ILE B N 1
ATOM 4482 C CA . ILE B 1 195 ? -10.195 -25.688 -2.836 1 96.44 195 ILE B CA 1
ATOM 4483 C C . ILE B 1 195 ? -9.617 -26.547 -3.953 1 96.44 195 ILE B C 1
ATOM 4485 O O . ILE B 1 195 ? -9.648 -26.172 -5.125 1 96.44 195 ILE B O 1
ATOM 4489 N N . GLN B 1 196 ? -9.172 -27.656 -3.307 1 92.69 196 GLN B N 1
ATOM 4490 C CA . GLN B 1 196 ? -8.656 -28.641 -4.258 1 92.69 196 GLN B CA 1
ATOM 4491 C C . GLN B 1 196 ? -9.773 -29.562 -4.746 1 92.69 196 GLN B C 1
ATOM 4493 O O . GLN B 1 196 ? -10.633 -29.969 -3.965 1 92.69 196 GLN B O 1
ATOM 4498 N N . GLY B 1 197 ? -10.125 -29.547 -6.047 1 87.75 197 GLY B N 1
ATOM 4499 C CA . GLY B 1 197 ? -11.094 -30.484 -6.582 1 87.75 197 GLY B CA 1
ATOM 4500 C C . GLY B 1 197 ? -12.344 -29.812 -7.117 1 87.75 197 GLY B C 1
ATOM 4501 O O . GLY B 1 197 ? -12.398 -28.594 -7.234 1 87.75 197 GLY B O 1
ATOM 4502 N N . GLU B 1 198 ? -13.328 -30.734 -7.395 1 89.75 198 GLU B N 1
ATOM 4503 C CA . GLU B 1 198 ? -14.641 -30.359 -7.91 1 89.75 198 GLU B CA 1
ATOM 4504 C C . GLU B 1 198 ? -15.766 -30.922 -7.047 1 89.75 198 GLU B C 1
ATOM 4506 O O . GLU B 1 198 ? -15.969 -32.156 -7.016 1 89.75 198 GLU B O 1
ATOM 4511 N N . VAL B 1 199 ? -16.5 -30.062 -6.477 1 91.5 199 VAL B N 1
ATOM 4512 C CA . VAL B 1 199 ? -17.5 -30.453 -5.492 1 91.5 199 VAL B CA 1
ATOM 4513 C C . VAL B 1 199 ? -18.5 -31.422 -6.129 1 91.5 199 VAL B C 1
ATOM 4515 O O . VAL B 1 199 ? -18.859 -32.438 -5.535 1 91.5 199 VAL B O 1
ATOM 4518 N N . ILE B 1 200 ? -18.953 -31.062 -7.332 1 90.69 200 ILE B N 1
ATOM 4519 C CA . ILE B 1 200 ? -19.984 -31.891 -7.949 1 90.69 200 ILE B CA 1
ATOM 4520 C C . ILE B 1 200 ? -19.438 -33.281 -8.234 1 90.69 200 ILE B C 1
ATOM 4522 O O . ILE B 1 200 ? -20.156 -34.281 -8.156 1 90.69 200 ILE B O 1
ATOM 4526 N N . GLU B 1 201 ? -18.234 -33.406 -8.57 1 90 201 GLU B N 1
ATOM 4527 C CA . GLU B 1 201 ? -17.609 -34.688 -8.773 1 90 201 GLU B CA 1
ATOM 4528 C C . GLU B 1 201 ? -17.516 -35.469 -7.465 1 90 201 GLU B C 1
ATOM 4530 O O . GLU B 1 201 ? -17.719 -36.688 -7.445 1 90 201 GLU B O 1
ATOM 4535 N N . MET B 1 202 ? -17.219 -34.781 -6.434 1 91.81 202 MET B N 1
ATOM 4536 C CA . MET B 1 202 ? -17.172 -35.406 -5.121 1 91.81 202 MET B CA 1
ATOM 4537 C C . MET B 1 202 ? -18.547 -35.969 -4.727 1 91.81 202 MET B C 1
ATOM 4539 O O . MET B 1 202 ? -18.641 -37.062 -4.188 1 91.81 202 MET B O 1
ATOM 4543 N N . LEU B 1 203 ? -19.547 -35.25 -5.012 1 93.31 203 LEU B N 1
ATOM 4544 C CA . LEU B 1 203 ? -20.906 -35.688 -4.758 1 93.31 203 LEU B CA 1
ATOM 4545 C C . LEU B 1 203 ? -21.266 -36.875 -5.645 1 93.31 203 LEU B C 1
ATOM 4547 O O . LEU B 1 203 ? -21.891 -37.844 -5.188 1 93.31 203 LEU B O 1
ATOM 4551 N N . GLY B 1 204 ? -20.844 -36.781 -6.91 1 92.94 204 GLY B N 1
ATOM 4552 C CA . GLY B 1 204 ? -21.062 -37.875 -7.832 1 92.94 204 GLY B CA 1
ATOM 4553 C C . GLY B 1 204 ? -20.422 -39.188 -7.371 1 92.94 204 GLY B C 1
ATOM 4554 O O . GLY B 1 204 ? -20.969 -40.25 -7.574 1 92.94 204 GLY B O 1
ATOM 4555 N N . ALA B 1 205 ? -19.266 -39.062 -6.766 1 92.69 205 ALA B N 1
ATOM 4556 C CA . ALA B 1 205 ? -18.578 -40.25 -6.234 1 92.69 205 ALA B CA 1
ATOM 4557 C C . ALA B 1 205 ? -19.422 -40.906 -5.148 1 92.69 205 ALA B C 1
ATOM 4559 O O . ALA B 1 205 ? -19.5 -42.156 -5.09 1 92.69 205 ALA B O 1
ATOM 4560 N N . HIS B 1 206 ? -20.031 -40.188 -4.352 1 92.06 206 HIS B N 1
ATOM 4561 C CA . HIS B 1 206 ? -20.906 -40.719 -3.307 1 92.06 206 HIS B CA 1
ATOM 4562 C C . HIS B 1 206 ? -22.141 -41.375 -3.902 1 92.06 206 HIS B C 1
ATOM 4564 O O . HIS B 1 206 ? -22.672 -42.344 -3.342 1 92.06 206 HIS B O 1
ATOM 4570 N N . ALA B 1 207 ? -22.578 -40.781 -5.012 1 90.75 207 ALA B N 1
ATOM 4571 C CA . ALA B 1 207 ? -23.766 -41.312 -5.672 1 90.75 207 ALA B CA 1
ATOM 4572 C C . ALA B 1 207 ? -23.422 -42.438 -6.609 1 90.75 207 ALA B C 1
ATOM 4574 O O . ALA B 1 207 ? -24.328 -43.125 -7.148 1 90.75 207 ALA B O 1
ATOM 4575 N N . GLY B 1 208 ? -22.125 -42.719 -6.828 1 92.56 208 GLY B N 1
ATOM 4576 C CA . GLY B 1 208 ? -21.688 -43.75 -7.738 1 92.56 208 GLY B CA 1
ATOM 4577 C C . GLY B 1 208 ? -21.812 -43.375 -9.195 1 92.56 208 GLY B C 1
ATOM 4578 O O . GLY B 1 208 ? -21.953 -44.25 -10.062 1 92.56 208 GLY B O 1
ATOM 4579 N N . VAL B 1 209 ? -21.938 -42.094 -9.477 1 92.06 209 VAL B N 1
ATOM 4580 C CA . VAL B 1 209 ? -22.156 -41.656 -10.852 1 92.06 209 VAL B CA 1
ATOM 4581 C C . VAL B 1 209 ? -21.016 -40.719 -11.273 1 92.06 209 VAL B C 1
ATOM 4583 O O . VAL B 1 209 ? -21.203 -39.875 -12.141 1 92.06 209 VAL B O 1
ATOM 4586 N N . GLU B 1 210 ? -19.891 -40.75 -10.617 1 90.31 210 GLU B N 1
ATOM 4587 C CA . GLU B 1 210 ? -18.766 -39.844 -10.883 1 90.31 210 GLU B CA 1
ATOM 4588 C C . GLU B 1 210 ? -18.359 -39.875 -12.359 1 90.31 210 GLU B C 1
ATOM 4590 O O . GLU B 1 210 ? -18.172 -38.844 -12.977 1 90.31 210 GLU B O 1
ATOM 4595 N N . PRO B 1 211 ? -18.344 -41.031 -13.023 1 90.44 211 PRO B N 1
ATOM 4596 C CA . PRO B 1 211 ? -17.984 -41.062 -14.445 1 90.44 211 PRO B CA 1
ATOM 4597 C C . PRO B 1 211 ? -18.984 -40.312 -15.32 1 90.44 211 PRO B C 1
ATOM 4599 O O . PRO B 1 211 ? -18.594 -39.625 -16.266 1 90.44 211 PRO B O 1
ATOM 4602 N N . GLN B 1 212 ? -20.25 -40.5 -14.984 1 91.38 212 GLN B N 1
ATOM 4603 C CA . GLN B 1 212 ? -21.281 -39.781 -15.75 1 91.38 212 GLN B CA 1
ATOM 4604 C C . GLN B 1 212 ? -21.172 -38.281 -15.586 1 91.38 212 GLN B C 1
ATOM 4606 O O . GLN B 1 212 ? -21.297 -37.531 -16.547 1 91.38 212 GLN B O 1
ATOM 4611 N N . VAL B 1 213 ? -20.938 -37.875 -14.344 1 90.56 213 VAL B N 1
ATOM 4612 C CA . VAL B 1 213 ? -20.766 -36.438 -14.055 1 90.56 213 VAL B CA 1
ATOM 4613 C C . VAL B 1 213 ? -19.578 -35.906 -14.844 1 90.56 213 VAL B C 1
ATOM 4615 O O . VAL B 1 213 ? -19.672 -34.844 -15.469 1 90.56 213 VAL B O 1
ATOM 4618 N N . ARG B 1 214 ? -18.516 -36.594 -14.859 1 86.5 214 ARG B N 1
ATOM 4619 C CA . ARG B 1 214 ? -17.297 -36.156 -15.57 1 86.5 214 ARG B CA 1
ATOM 4620 C C . ARG B 1 214 ? -17.562 -36.062 -17.062 1 86.5 214 ARG B C 1
ATOM 4622 O O . ARG B 1 214 ? -17.078 -35.125 -17.719 1 86.5 214 ARG B O 1
ATOM 4629 N N . GLU B 1 215 ? -18.25 -37 -17.562 1 87.81 215 GLU B N 1
ATOM 4630 C CA . GLU B 1 215 ? -18.594 -36.969 -18.984 1 87.81 215 GLU B CA 1
ATOM 4631 C C . GLU B 1 215 ? -19.375 -35.719 -19.359 1 87.81 215 GLU B C 1
ATOM 4633 O O . GLU B 1 215 ? -19.141 -35.125 -20.406 1 87.81 215 GLU B O 1
ATOM 4638 N N . ILE B 1 216 ? -20.312 -35.406 -18.531 1 89.31 216 ILE B N 1
ATOM 4639 C CA . ILE B 1 216 ? -21.141 -34.219 -18.781 1 89.31 216 ILE B CA 1
ATOM 4640 C C . ILE B 1 216 ? -20.266 -32.969 -18.688 1 89.31 216 ILE B C 1
ATOM 4642 O O . ILE B 1 216 ? -20.406 -32.062 -19.5 1 89.31 216 ILE B O 1
ATOM 4646 N N . THR B 1 217 ? -19.375 -32.969 -17.688 1 79.38 217 THR B N 1
ATOM 4647 C CA . THR B 1 217 ? -18.469 -31.844 -17.484 1 79.38 217 THR B CA 1
ATOM 4648 C C . THR B 1 217 ? -17.578 -31.656 -18.703 1 79.38 217 THR B C 1
ATOM 4650 O O . THR B 1 217 ? -17.406 -30.547 -19.188 1 79.38 217 THR B O 1
ATOM 4653 N N . GLU B 1 218 ? -17.062 -32.719 -19.172 1 75.94 218 GLU B N 1
ATOM 4654 C CA . GLU B 1 218 ? -16.188 -32.656 -20.359 1 75.94 218 GLU B CA 1
ATOM 4655 C C . GLU B 1 218 ? -16.953 -32.188 -21.578 1 75.94 218 GLU B C 1
ATOM 4657 O O . GLU B 1 218 ? -16.438 -31.406 -22.375 1 75.94 218 GLU B O 1
ATOM 4662 N N . ALA B 1 219 ? -18.156 -32.656 -21.703 1 80.62 219 ALA B N 1
ATOM 4663 C CA . ALA B 1 219 ? -19 -32.219 -22.812 1 80.62 219 ALA B CA 1
ATOM 4664 C C . ALA B 1 219 ? -19.266 -30.719 -22.734 1 80.62 219 ALA B C 1
ATOM 4666 O O . ALA B 1 219 ? -19.281 -30.047 -23.766 1 80.62 219 ALA B O 1
ATOM 4667 N N . ALA B 1 220 ? -19.484 -30.219 -21.547 1 75.44 220 ALA B N 1
ATOM 4668 C CA . ALA B 1 220 ? -19.703 -28.797 -21.344 1 75.44 220 ALA B CA 1
ATOM 4669 C C . ALA B 1 220 ? -18.469 -27.984 -21.688 1 75.44 220 ALA B C 1
ATOM 4671 O O . ALA B 1 220 ? -18.547 -26.938 -22.328 1 75.44 220 ALA B O 1
ATOM 4672 N N . MET B 1 221 ? -17.281 -28.375 -21.266 1 70.06 221 MET B N 1
ATOM 4673 C CA . MET B 1 221 ? -16.016 -27.703 -21.5 1 70.06 221 MET B CA 1
ATOM 4674 C C . MET B 1 221 ? -15.695 -27.641 -23 1 70.06 221 MET B C 1
ATOM 4676 O O . MET B 1 221 ? -15.039 -26.703 -23.453 1 70.06 221 MET B O 1
ATOM 4680 N N . ARG B 1 222 ? -16.25 -28.656 -23.672 1 66.19 222 ARG B N 1
ATOM 4681 C CA . ARG B 1 222 ? -16.094 -28.688 -25.125 1 66.19 222 ARG B CA 1
ATOM 4682 C C . ARG B 1 222 ? -17.125 -27.797 -25.812 1 66.19 222 ARG B C 1
ATOM 4684 O O . ARG B 1 222 ? -17.141 -27.703 -27.047 1 66.19 222 ARG B O 1
ATOM 4691 N N . GLY B 1 223 ? -17.891 -27.266 -25.016 1 68.44 223 GLY B N 1
ATOM 4692 C CA . GLY B 1 223 ? -18.859 -26.312 -25.547 1 68.44 223 GLY B CA 1
ATOM 4693 C C . GLY B 1 223 ? -20.109 -26.984 -26.094 1 68.44 223 GLY B C 1
ATOM 4694 O O . GLY B 1 223 ? -20.906 -26.359 -26.781 1 68.44 223 GLY B O 1
ATOM 4695 N N . GLU B 1 224 ? -20.297 -28.25 -25.812 1 76.06 224 GLU B N 1
ATOM 4696 C CA . GLU B 1 224 ? -21.453 -28.984 -26.297 1 76.06 224 GLU B CA 1
ATOM 4697 C C . GLU B 1 224 ? -22.688 -28.672 -25.469 1 76.06 224 GLU B C 1
ATOM 4699 O O . GLU B 1 224 ? -23.812 -28.906 -25.906 1 76.06 224 GLU B O 1
ATOM 4704 N N . LEU B 1 225 ? -22.562 -28.266 -24.312 1 79.94 225 LEU B N 1
ATOM 4705 C CA . LEU B 1 225 ? -23.609 -27.891 -23.375 1 79.94 225 LEU B CA 1
ATOM 4706 C C . LEU B 1 225 ? -23.328 -26.516 -22.766 1 79.94 225 LEU B C 1
ATOM 4708 O O . LEU B 1 225 ? -22.156 -26.172 -22.531 1 79.94 225 LEU B O 1
ATOM 4712 N N . ASN B 1 226 ? -24.438 -25.812 -22.766 1 80.06 226 ASN B N 1
ATOM 4713 C CA . ASN B 1 226 ? -24.234 -24.609 -21.969 1 80.06 226 ASN B CA 1
ATOM 4714 C C . ASN B 1 226 ? -24.156 -24.953 -20.469 1 80.06 226 ASN B C 1
ATOM 4716 O O . ASN B 1 226 ? -24.469 -26.078 -20.078 1 80.06 226 ASN B O 1
ATOM 4720 N N . PHE B 1 227 ? -23.688 -24.094 -19.734 1 81.31 227 PHE B N 1
ATOM 4721 C CA . PHE B 1 227 ? -23.438 -24.359 -18.312 1 81.31 227 PHE B CA 1
ATOM 4722 C C . PHE B 1 227 ? -24.719 -24.766 -17.594 1 81.31 227 PHE B C 1
ATOM 4724 O O . PHE B 1 227 ? -24.719 -25.75 -16.844 1 81.31 227 PHE B O 1
ATOM 4731 N N . GLY B 1 228 ? -25.812 -23.906 -17.781 1 83.31 228 GLY B N 1
ATOM 4732 C CA . GLY B 1 228 ? -27.078 -24.203 -17.109 1 83.31 228 GLY B CA 1
ATOM 4733 C C . GLY B 1 228 ? -27.562 -25.609 -17.359 1 83.31 228 GLY B C 1
ATOM 4734 O O . GLY B 1 228 ? -27.906 -26.344 -16.422 1 83.31 228 GLY B O 1
ATOM 4735 N N . GLU B 1 229 ? -27.531 -25.938 -18.609 1 85.75 229 GLU B N 1
ATOM 4736 C CA . GLU B 1 229 ? -27.969 -27.281 -19 1 85.75 229 GLU B CA 1
ATOM 4737 C C . GLU B 1 229 ? -27.047 -28.344 -18.406 1 85.75 229 GLU B C 1
ATOM 4739 O O . GLU B 1 229 ? -27.516 -29.375 -17.922 1 85.75 229 GLU B O 1
ATOM 4744 N N . SER B 1 230 ? -25.75 -28.078 -18.516 1 88.38 230 SER B N 1
ATOM 4745 C CA . SER B 1 230 ? -24.781 -29.031 -17.969 1 88.38 230 SER B CA 1
ATOM 4746 C C . SER B 1 230 ? -24.984 -29.219 -16.469 1 88.38 230 SER B C 1
ATOM 4748 O O . SER B 1 230 ? -24.938 -30.344 -15.969 1 88.38 230 SER B O 1
ATOM 4750 N N . LEU B 1 231 ? -25.234 -28.141 -15.789 1 90.62 231 LEU B N 1
ATOM 4751 C CA . LEU B 1 231 ? -25.438 -28.219 -14.344 1 90.62 231 LEU B CA 1
ATOM 4752 C C . LEU B 1 231 ? -26.688 -29.016 -14.008 1 90.62 231 LEU B C 1
ATOM 4754 O O . LEU B 1 231 ? -26.641 -29.891 -13.133 1 90.62 231 LEU B O 1
ATOM 4758 N N . GLU B 1 232 ? -27.734 -28.734 -14.703 1 90.94 232 GLU B N 1
ATOM 4759 C CA . GLU B 1 232 ? -28.984 -29.438 -14.461 1 90.94 232 GLU B CA 1
ATOM 4760 C C . GLU B 1 232 ? -28.812 -30.953 -14.664 1 90.94 232 GLU B C 1
ATOM 4762 O O . GLU B 1 232 ? -29.312 -31.75 -13.867 1 90.94 232 GLU B O 1
ATOM 4767 N N . ARG B 1 233 ? -28.109 -31.281 -15.68 1 92.5 233 ARG B N 1
ATOM 4768 C CA . ARG B 1 233 ? -27.891 -32.688 -15.984 1 92.5 233 ARG B CA 1
ATOM 4769 C C . ARG B 1 233 ? -27.031 -33.344 -14.914 1 92.5 233 ARG B C 1
ATOM 4771 O O . ARG B 1 233 ? -27.312 -34.469 -14.492 1 92.5 233 ARG B O 1
ATOM 4778 N N . ARG B 1 234 ? -26.016 -32.688 -14.523 1 94.06 234 ARG B N 1
ATOM 4779 C CA . ARG B 1 234 ? -25.141 -33.219 -13.5 1 94.06 234 ARG B CA 1
ATOM 4780 C C . ARG B 1 234 ? -25.859 -33.375 -12.164 1 94.06 234 ARG B C 1
ATOM 4782 O O . ARG B 1 234 ? -25.75 -34.406 -11.5 1 94.06 234 ARG B O 1
ATOM 4789 N N . VAL B 1 235 ? -26.672 -32.406 -11.859 1 94.5 235 VAL B N 1
ATOM 4790 C CA . VAL B 1 235 ? -27.375 -32.375 -10.586 1 94.5 235 VAL B CA 1
ATOM 4791 C C . VAL B 1 235 ? -28.453 -33.469 -10.586 1 94.5 235 VAL B C 1
ATOM 4793 O O . VAL B 1 235 ? -28.719 -34.094 -9.555 1 94.5 235 VAL B O 1
ATOM 4796 N N . ALA B 1 236 ? -29.062 -33.688 -11.734 1 95.44 236 ALA B N 1
ATOM 4797 C CA . ALA B 1 236 ? -30.078 -34.688 -11.859 1 95.44 236 ALA B CA 1
ATOM 4798 C C . ALA B 1 236 ? -29.547 -36.062 -11.469 1 95.44 236 ALA B C 1
ATOM 4800 O O . ALA B 1 236 ? -30.266 -36.906 -10.914 1 95.44 236 ALA B O 1
ATOM 4801 N N . LEU B 1 237 ? -28.297 -36.281 -11.688 1 95.19 237 LEU B N 1
ATOM 4802 C CA . LEU B 1 237 ? -27.672 -37.562 -11.383 1 95.19 237 LEU B CA 1
ATOM 4803 C C . LEU B 1 237 ? -27.531 -37.75 -9.875 1 95.19 237 LEU B C 1
ATOM 4805 O O . LEU B 1 237 ? -27.281 -38.875 -9.398 1 95.19 237 LEU B O 1
ATOM 4809 N N . LEU B 1 238 ? -27.734 -36.75 -9.117 1 95.25 238 LEU B N 1
ATOM 4810 C CA . LEU B 1 238 ? -27.531 -36.781 -7.676 1 95.25 238 LEU B CA 1
ATOM 4811 C C . LEU B 1 238 ? -28.844 -37.062 -6.953 1 95.25 238 LEU B C 1
ATOM 4813 O O . LEU B 1 238 ? -28.875 -37.125 -5.723 1 95.25 238 LEU B O 1
ATOM 4817 N N . GLU B 1 239 ? -29.875 -37.25 -7.754 1 95.81 239 GLU B N 1
ATOM 4818 C CA . GLU B 1 239 ? -31.188 -37.531 -7.164 1 95.81 239 GLU B CA 1
ATOM 4819 C C . GLU B 1 239 ? -31.141 -38.719 -6.211 1 95.81 239 GLU B C 1
ATOM 4821 O O . GLU B 1 239 ? -30.562 -39.75 -6.535 1 95.81 239 GLU B O 1
ATOM 4826 N N . GLY B 1 240 ? -31.719 -38.438 -5.004 1 95.31 240 GLY B N 1
ATOM 4827 C CA . GLY B 1 240 ? -31.844 -39.531 -4.051 1 95.31 240 GLY B CA 1
ATOM 4828 C C . GLY B 1 240 ? -30.734 -39.562 -3.016 1 95.31 240 GLY B C 1
ATOM 4829 O O . GLY B 1 240 ? -30.844 -40.219 -1.99 1 95.31 240 GLY B O 1
ATOM 4830 N N . LEU B 1 241 ? -29.688 -38.875 -3.264 1 95.06 241 LEU B N 1
ATOM 4831 C CA . LEU B 1 241 ? -28.594 -38.812 -2.305 1 95.06 241 LEU B CA 1
ATOM 4832 C C . LEU B 1 241 ? -29.047 -38.188 -0.996 1 95.06 241 LEU B C 1
ATOM 4834 O O . LEU B 1 241 ? -29.75 -37.156 -1.006 1 95.06 241 LEU B O 1
ATOM 4838 N N . PRO B 1 242 ? -28.734 -38.812 0.082 1 95.75 242 PRO B N 1
ATOM 4839 C CA . PRO B 1 242 ? -29.062 -38.188 1.364 1 95.75 242 PRO B CA 1
ATOM 4840 C C . PRO B 1 242 ? -28.344 -36.875 1.568 1 95.75 242 PRO B C 1
ATOM 4842 O O . PRO B 1 242 ? -27.188 -36.719 1.18 1 95.75 242 PRO B O 1
ATOM 4845 N N . GLU B 1 243 ? -29.031 -35.938 2.156 1 94.94 243 GLU B N 1
ATOM 4846 C CA . GLU B 1 243 ? -28.484 -34.594 2.393 1 94.94 243 GLU B CA 1
ATOM 4847 C C . GLU B 1 243 ? -27.234 -34.656 3.256 1 94.94 243 GLU B C 1
ATOM 4849 O O . GLU B 1 243 ? -26.375 -33.781 3.178 1 94.94 243 GLU B O 1
ATOM 4854 N N . THR B 1 244 ? -27.047 -35.656 4.07 1 95.12 244 THR B N 1
ATOM 4855 C CA . THR B 1 244 ? -25.891 -35.812 4.957 1 95.12 244 THR B CA 1
ATOM 4856 C C . THR B 1 244 ? -24.594 -35.938 4.156 1 95.12 244 THR B C 1
ATOM 4858 O O . THR B 1 244 ? -23.516 -35.656 4.676 1 95.12 244 THR B O 1
ATOM 4861 N N . VAL B 1 245 ? -24.734 -36.344 2.924 1 95 245 VAL B N 1
ATOM 4862 C CA . VAL B 1 245 ? -23.562 -36.469 2.053 1 95 245 VAL B CA 1
ATOM 4863 C C . VAL B 1 245 ? -22.938 -35.094 1.843 1 95 245 VAL B C 1
ATOM 4865 O O . VAL B 1 245 ? -21.719 -34.969 1.718 1 95 245 VAL B O 1
ATOM 4868 N N . LEU B 1 246 ? -23.781 -34.094 1.826 1 95.19 246 LEU B N 1
ATOM 4869 C CA . LEU B 1 246 ? -23.266 -32.719 1.673 1 95.19 246 LEU B CA 1
ATOM 4870 C C . LEU B 1 246 ? -22.328 -32.375 2.82 1 95.19 246 LEU B C 1
ATOM 4872 O O . LEU B 1 246 ? -21.281 -31.75 2.602 1 95.19 246 LEU B O 1
ATOM 4876 N N . ASP B 1 247 ? -22.672 -32.781 3.977 1 94.44 247 ASP B N 1
ATOM 4877 C CA . ASP B 1 247 ? -21.828 -32.531 5.141 1 94.44 247 ASP B CA 1
ATOM 4878 C C . ASP B 1 247 ? -20.516 -33.312 5.039 1 94.44 247 ASP B C 1
ATOM 4880 O O . ASP B 1 247 ? -19.469 -32.812 5.406 1 94.44 247 ASP B O 1
ATOM 4884 N N . GLU B 1 248 ? -20.641 -34.5 4.586 1 95.06 248 GLU B N 1
ATOM 4885 C CA . GLU B 1 248 ? -19.453 -35.344 4.434 1 95.06 248 GLU B CA 1
ATOM 4886 C C . GLU B 1 248 ? -18.484 -34.75 3.416 1 95.06 248 GLU B C 1
ATOM 4888 O O . GLU B 1 248 ? -17.266 -34.719 3.654 1 95.06 248 GLU B O 1
ATOM 4893 N N . VAL B 1 249 ? -19.016 -34.312 2.35 1 94.38 249 VAL B N 1
ATOM 4894 C CA . VAL B 1 249 ? -18.188 -33.719 1.304 1 94.38 249 VAL B CA 1
ATOM 4895 C C . VAL B 1 249 ? -17.547 -32.438 1.82 1 94.38 249 VAL B C 1
ATOM 4897 O O . VAL B 1 249 ? -16.359 -32.219 1.623 1 94.38 249 VAL B O 1
ATOM 4900 N N . ALA B 1 250 ? -18.359 -31.641 2.488 1 94.81 250 ALA B N 1
ATOM 4901 C CA . ALA B 1 250 ? -17.844 -30.406 3.059 1 94.81 250 ALA B CA 1
ATOM 4902 C C . ALA B 1 250 ? -16.656 -30.688 3.984 1 94.81 250 ALA B C 1
ATOM 4904 O O . ALA B 1 250 ? -15.648 -29.969 3.951 1 94.81 250 ALA B O 1
ATOM 4905 N N . ALA B 1 251 ? -16.719 -31.688 4.711 1 94.12 251 ALA B N 1
ATOM 4906 C CA . ALA B 1 251 ? -15.688 -32.031 5.688 1 94.12 251 ALA B CA 1
ATOM 4907 C C . ALA B 1 251 ? -14.43 -32.562 4.996 1 94.12 251 ALA B C 1
ATOM 4909 O O . ALA B 1 251 ? -13.344 -32.562 5.578 1 94.12 251 ALA B O 1
ATOM 4910 N N . SER B 1 252 ? -14.555 -33.031 3.83 1 94.31 252 SER B N 1
ATOM 4911 C CA . SER B 1 252 ? -13.438 -33.656 3.143 1 94.31 252 SER B CA 1
ATOM 4912 C C . SER B 1 252 ? -12.734 -32.688 2.207 1 94.31 252 SER B C 1
ATOM 4914 O O . SER B 1 252 ? -11.727 -33.031 1.579 1 94.31 252 SER B O 1
ATOM 4916 N N . ILE B 1 253 ? -13.227 -31.516 2.131 1 94.25 253 ILE B N 1
ATOM 4917 C CA . ILE B 1 253 ? -12.68 -30.5 1.238 1 94.25 253 ILE B CA 1
ATOM 4918 C C . ILE B 1 253 ? -11.242 -30.172 1.653 1 94.25 253 ILE B C 1
ATOM 4920 O O . ILE B 1 253 ? -10.961 -30 2.842 1 94.25 253 ILE B O 1
ATOM 4924 N N . GLU B 1 254 ? -10.383 -30.188 0.679 1 96.31 254 GLU B N 1
ATOM 4925 C CA . GLU B 1 254 ? -9.008 -29.75 0.89 1 96.31 254 GLU B CA 1
ATOM 4926 C C . GLU B 1 254 ? -8.766 -28.375 0.271 1 96.31 254 GLU B C 1
ATOM 4928 O O . GLU B 1 254 ? -9.008 -28.172 -0.922 1 96.31 254 GLU B O 1
ATOM 4933 N N . LEU B 1 255 ? -8.281 -27.484 1.037 1 97.44 255 LEU B N 1
ATOM 4934 C CA . LEU B 1 255 ? -7.973 -26.141 0.554 1 97.44 255 LEU B CA 1
ATOM 4935 C C . LEU B 1 255 ? -6.75 -26.156 -0.354 1 97.44 255 LEU B C 1
ATOM 4937 O O . LEU B 1 255 ? -5.844 -26.969 -0.171 1 97.44 255 LEU B O 1
ATOM 4941 N N . THR B 1 256 ? -6.812 -25.281 -1.315 1 97.44 256 THR B N 1
ATOM 4942 C CA . THR B 1 256 ? -5.617 -25.047 -2.113 1 97.44 256 THR B CA 1
ATOM 4943 C C . THR B 1 256 ? -4.465 -24.578 -1.23 1 97.44 256 THR B C 1
ATOM 4945 O O . THR B 1 256 ? -4.668 -23.766 -0.321 1 97.44 256 THR B O 1
ATOM 4948 N N . PRO B 1 257 ? -3.221 -25.109 -1.521 1 96.88 257 PRO B N 1
ATOM 4949 C CA . PRO B 1 257 ? -2.086 -24.609 -0.736 1 96.88 257 PRO B CA 1
ATOM 4950 C C . PRO B 1 257 ? -1.997 -23.094 -0.719 1 96.88 257 PRO B C 1
ATOM 4952 O O . PRO B 1 257 ? -2.086 -22.453 -1.771 1 96.88 257 PRO B O 1
ATOM 4955 N N . GLY B 1 258 ? -1.894 -22.5 0.507 1 96.56 258 GLY B N 1
ATOM 4956 C CA . GLY B 1 258 ? -1.751 -21.062 0.655 1 96.56 258 GLY B CA 1
ATOM 4957 C C . GLY B 1 258 ? -3.078 -20.344 0.804 1 96.56 258 GLY B C 1
ATOM 4958 O O . GLY B 1 258 ? -3.113 -19.125 1.007 1 96.56 258 GLY B O 1
ATOM 4959 N N . ALA B 1 259 ? -4.191 -21.078 0.735 1 97.62 259 ALA B N 1
ATOM 4960 C CA . ALA B 1 259 ? -5.512 -20.453 0.787 1 97.62 259 ALA B CA 1
ATOM 4961 C C . ALA B 1 259 ? -5.734 -19.75 2.123 1 97.62 259 ALA B C 1
ATOM 4963 O O . ALA B 1 259 ? -6.141 -18.594 2.16 1 97.62 259 ALA B O 1
ATOM 4964 N N . ARG B 1 260 ? -5.457 -20.438 3.197 1 96.75 260 ARG B N 1
ATOM 4965 C CA . ARG B 1 260 ? -5.656 -19.859 4.52 1 96.75 260 ARG B CA 1
ATOM 4966 C C . ARG B 1 260 ? -4.77 -18.625 4.715 1 96.75 260 ARG B C 1
ATOM 4968 O O . ARG B 1 260 ? -5.227 -17.609 5.227 1 96.75 260 ARG B O 1
ATOM 4975 N N . THR B 1 261 ? -3.502 -18.734 4.324 1 96.44 261 THR B N 1
ATOM 4976 C CA . THR B 1 261 ? -2.572 -17.625 4.41 1 96.44 261 THR B CA 1
ATOM 4977 C C . THR B 1 261 ? -3.086 -16.422 3.607 1 96.44 261 THR B C 1
ATOM 4979 O O . THR B 1 261 ? -3.023 -15.289 4.074 1 96.44 261 THR B O 1
ATOM 4982 N N . THR B 1 262 ? -3.592 -16.703 2.432 1 97.94 262 THR B N 1
ATOM 4983 C CA . THR B 1 262 ? -4.094 -15.656 1.556 1 97.94 262 THR B CA 1
ATOM 4984 C C . THR B 1 262 ? -5.242 -14.898 2.219 1 97.94 262 THR B C 1
ATOM 4986 O O . THR B 1 262 ? -5.195 -13.672 2.344 1 97.94 262 THR B O 1
ATOM 4989 N N . ILE B 1 263 ? -6.219 -15.625 2.676 1 98 263 ILE B N 1
ATOM 4990 C CA . ILE B 1 263 ? -7.414 -15.016 3.238 1 98 263 ILE B CA 1
ATOM 4991 C C . ILE B 1 263 ? -7.055 -14.258 4.52 1 98 263 ILE B C 1
ATOM 4993 O O . ILE B 1 263 ? -7.469 -13.117 4.711 1 98 263 ILE B O 1
ATOM 4997 N N . ARG B 1 264 ? -6.277 -14.875 5.359 1 96.56 264 ARG B N 1
ATOM 4998 C CA . ARG B 1 264 ? -5.867 -14.25 6.613 1 96.56 264 ARG B CA 1
ATOM 4999 C C . ARG B 1 264 ? -5.129 -12.938 6.355 1 96.56 264 ARG B C 1
ATOM 5001 O O . ARG B 1 264 ? -5.402 -11.93 7.008 1 96.56 264 ARG B O 1
ATOM 5008 N N . THR B 1 265 ? -4.199 -12.945 5.434 1 97.25 265 THR B N 1
ATOM 5009 C CA . THR B 1 265 ? -3.404 -11.766 5.125 1 97.25 265 THR B CA 1
ATOM 5010 C C . THR B 1 265 ? -4.277 -10.664 4.535 1 97.25 265 THR B C 1
ATOM 5012 O O . THR B 1 265 ? -4.156 -9.492 4.914 1 97.25 265 THR B O 1
ATOM 5015 N N . LEU B 1 266 ? -5.152 -11.031 3.611 1 97.5 266 LEU B N 1
ATOM 5016 C CA . LEU B 1 266 ? -6.059 -10.055 3.01 1 97.5 266 LEU B CA 1
ATOM 5017 C C . LEU B 1 266 ? -6.945 -9.414 4.07 1 97.5 266 LEU B C 1
ATOM 5019 O O . LEU B 1 266 ? -7.141 -8.195 4.066 1 97.5 266 LEU B O 1
ATOM 5023 N N . LYS B 1 267 ? -7.414 -10.18 4.941 1 95.19 267 LYS B N 1
ATOM 5024 C CA . LYS B 1 267 ? -8.273 -9.664 6.004 1 95.19 267 LYS B CA 1
ATOM 5025 C C . LYS B 1 267 ? -7.496 -8.719 6.922 1 95.19 267 LYS B C 1
ATOM 5027 O O . LYS B 1 267 ? -8.008 -7.676 7.324 1 95.19 267 LYS B O 1
ATOM 5032 N N . ARG B 1 268 ? -6.262 -9.109 7.246 1 93.5 268 ARG B N 1
ATOM 5033 C CA . ARG B 1 268 ? -5.398 -8.227 8.023 1 93.5 268 ARG B CA 1
ATOM 5034 C C . ARG B 1 268 ? -5.281 -6.855 7.367 1 93.5 268 ARG B C 1
ATOM 5036 O O . ARG B 1 268 ? -5.207 -5.836 8.055 1 93.5 268 ARG B O 1
ATOM 5043 N N . MET B 1 269 ? -5.305 -6.867 6.098 1 94.56 269 MET B N 1
ATOM 5044 C CA . MET B 1 269 ? -5.094 -5.641 5.336 1 94.56 269 MET B CA 1
ATOM 5045 C C . MET B 1 269 ? -6.41 -4.898 5.125 1 94.56 269 MET B C 1
ATOM 5047 O O . MET B 1 269 ? -6.438 -3.842 4.488 1 94.56 269 MET B O 1
ATOM 5051 N N . GLY B 1 270 ? -7.512 -5.496 5.582 1 92.88 270 GLY B N 1
ATOM 5052 C CA . GLY B 1 270 ? -8.805 -4.824 5.531 1 92.88 270 GLY B CA 1
ATOM 5053 C C . GLY B 1 270 ? -9.578 -5.113 4.262 1 92.88 270 GLY B C 1
ATOM 5054 O O . GLY B 1 270 ? -10.562 -4.441 3.965 1 92.88 270 GLY B O 1
ATOM 5055 N N . PHE B 1 271 ? -9.18 -6.07 3.467 1 96.38 271 PHE B N 1
ATOM 5056 C CA . PHE B 1 271 ? -9.891 -6.441 2.252 1 96.38 271 PHE B CA 1
ATOM 5057 C C . PHE B 1 271 ? -11.195 -7.156 2.588 1 96.38 271 PHE B C 1
ATOM 5059 O O . PHE B 1 271 ? -11.273 -7.875 3.586 1 96.38 271 PHE B O 1
ATOM 5066 N N . ARG B 1 272 ? -12.156 -6.898 1.746 1 97.06 272 ARG B N 1
ATOM 5067 C CA . ARG B 1 272 ? -13.297 -7.801 1.699 1 97.06 272 ARG B CA 1
ATOM 5068 C C . ARG B 1 272 ? -12.992 -9.031 0.848 1 97.06 272 ARG B C 1
ATOM 5070 O O . ARG B 1 272 ? -12.5 -8.906 -0.276 1 97.06 272 ARG B O 1
ATOM 5077 N N . CYS B 1 273 ? -13.234 -10.195 1.443 1 98 273 CYS B N 1
ATOM 5078 C CA . CYS B 1 273 ? -12.969 -11.438 0.734 1 98 273 CYS B CA 1
ATOM 5079 C C . CYS B 1 273 ? -14.227 -12.297 0.654 1 98 273 CYS B C 1
ATOM 5081 O O . CYS B 1 273 ? -14.992 -12.383 1.617 1 98 273 CYS B O 1
ATOM 5083 N N . GLY B 1 274 ? -14.414 -12.883 -0.476 1 98.25 274 GLY B N 1
ATOM 5084 C CA . GLY B 1 274 ? -15.547 -13.781 -0.636 1 98.25 274 GLY B CA 1
ATOM 5085 C C . GLY B 1 274 ? -15.398 -14.719 -1.815 1 98.25 274 GLY B C 1
ATOM 5086 O O . GLY B 1 274 ? -14.32 -14.82 -2.406 1 98.25 274 GLY B O 1
ATOM 5087 N N . VAL B 1 275 ? -16.516 -15.523 -2.078 1 98.25 275 VAL B N 1
ATOM 5088 C CA . VAL B 1 275 ? -16.453 -16.547 -3.121 1 98.25 275 VAL B CA 1
ATOM 5089 C C . VAL B 1 275 ? -17.703 -16.484 -3.988 1 98.25 275 VAL B C 1
ATOM 5091 O O . VAL B 1 275 ? -18.781 -16.125 -3.51 1 98.25 275 VAL B O 1
ATOM 5094 N N . VAL B 1 276 ? -17.5 -16.719 -5.203 1 96.94 276 VAL B N 1
ATOM 5095 C CA . VAL B 1 276 ? -18.562 -17 -6.16 1 96.94 276 VAL B CA 1
ATOM 5096 C C . VAL B 1 276 ? -18.328 -18.359 -6.812 1 96.94 276 VAL B C 1
ATOM 5098 O O . VAL B 1 276 ? -17.297 -18.578 -7.441 1 96.94 276 VAL B O 1
ATOM 5101 N N . SER B 1 277 ? -19.312 -19.219 -6.664 1 93.81 277 SER B N 1
ATOM 5102 C CA . SER B 1 277 ? -19.078 -20.594 -7.07 1 93.81 277 SER B CA 1
ATOM 5103 C C . SER B 1 277 ? -20.281 -21.172 -7.809 1 93.81 277 SER B C 1
ATOM 5105 O O . SER B 1 277 ? -21.438 -20.859 -7.469 1 93.81 277 SER B O 1
ATOM 5107 N N . GLY B 1 278 ? -19.953 -21.922 -8.82 1 87.44 278 GLY B N 1
ATOM 5108 C CA . GLY B 1 278 ? -21 -22.75 -9.414 1 87.44 278 GLY B CA 1
ATOM 5109 C C . GLY B 1 278 ? -21.359 -23.969 -8.562 1 87.44 278 GLY B C 1
ATOM 5110 O O . GLY B 1 278 ? -22.188 -24.781 -8.953 1 87.44 278 GLY B O 1
ATOM 5111 N N . GLY B 1 279 ? -20.766 -24.031 -7.457 1 89.88 279 GLY B N 1
ATOM 5112 C CA . GLY B 1 279 ? -21.062 -25.125 -6.527 1 89.88 279 GLY B CA 1
ATOM 5113 C C . GLY B 1 279 ? -22.297 -24.875 -5.691 1 89.88 279 GLY B C 1
ATOM 5114 O O . GLY B 1 279 ? -23.266 -24.266 -6.164 1 89.88 279 GLY B O 1
ATOM 5115 N N . PHE B 1 280 ? -22.266 -25.516 -4.465 1 93.69 280 PHE B N 1
ATOM 5116 C CA . PHE B 1 280 ? -23.547 -25.578 -3.758 1 93.69 280 PHE B CA 1
ATOM 5117 C C . PHE B 1 280 ? -23.438 -24.922 -2.387 1 93.69 280 PHE B C 1
ATOM 5119 O O . PHE B 1 280 ? -22.484 -25.172 -1.646 1 93.69 280 PHE B O 1
ATOM 5126 N N . THR B 1 281 ? -24.422 -24.188 -2.051 1 94.69 281 THR B N 1
ATOM 5127 C CA . THR B 1 281 ? -24.469 -23.266 -0.923 1 94.69 281 THR B CA 1
ATOM 5128 C C . THR B 1 281 ? -24.109 -23.969 0.376 1 94.69 281 THR B C 1
ATOM 5130 O O . THR B 1 281 ? -23.328 -23.453 1.182 1 94.69 281 THR B O 1
ATOM 5133 N N . LYS B 1 282 ? -24.625 -25.156 0.581 1 91.81 282 LYS B N 1
ATOM 5134 C CA . LYS B 1 282 ? -24.375 -25.844 1.841 1 91.81 282 LYS B CA 1
ATOM 5135 C C . LYS B 1 282 ? -22.891 -26.125 2.029 1 91.81 282 LYS B C 1
ATOM 5137 O O . LYS B 1 282 ? -22.359 -25.969 3.129 1 91.81 282 LYS B O 1
ATOM 5142 N N . ILE B 1 283 ? -22.281 -26.531 1.054 1 93.5 283 ILE B N 1
ATOM 5143 C CA . ILE B 1 283 ? -20.859 -26.844 1.104 1 93.5 283 ILE B CA 1
ATOM 5144 C C . ILE B 1 283 ? -20.047 -25.562 1.169 1 93.5 283 ILE B C 1
ATOM 5146 O O . ILE B 1 283 ? -19.109 -25.453 1.954 1 93.5 283 ILE B O 1
ATOM 5150 N N . ILE B 1 284 ? -20.438 -24.547 0.447 1 94.94 284 ILE B N 1
ATOM 5151 C CA . ILE B 1 284 ? -19.719 -23.281 0.365 1 94.94 284 ILE B CA 1
ATOM 5152 C C . ILE B 1 284 ? -19.828 -22.547 1.704 1 94.94 284 ILE B C 1
ATOM 5154 O O . ILE B 1 284 ? -18.859 -21.891 2.131 1 94.94 284 ILE B O 1
ATOM 5158 N N . GLN B 1 285 ? -20.969 -22.719 2.318 1 95.31 285 GLN B N 1
ATOM 5159 C CA . GLN B 1 285 ? -21.156 -22.047 3.6 1 95.31 285 GLN B CA 1
ATOM 5160 C C . GLN B 1 285 ? -20.141 -22.531 4.637 1 95.31 285 GLN B C 1
ATOM 5162 O O . GLN B 1 285 ? -19.656 -21.75 5.457 1 95.31 285 GLN B O 1
ATOM 5167 N N . SER B 1 286 ? -19.859 -23.781 4.605 1 94.44 286 SER B N 1
ATOM 5168 C CA . SER B 1 286 ? -18.859 -24.312 5.508 1 94.44 286 SER B CA 1
ATOM 5169 C C . SER B 1 286 ? -17.5 -23.641 5.277 1 94.44 286 SER B C 1
ATOM 5171 O O . SER B 1 286 ? -16.781 -23.328 6.234 1 94.44 286 SER B O 1
ATOM 5173 N N . LEU B 1 287 ? -17.188 -23.406 4.09 1 94.94 287 LEU B N 1
ATOM 5174 C CA . LEU B 1 287 ? -15.953 -22.734 3.727 1 94.94 287 LEU B CA 1
ATOM 5175 C C . LEU B 1 287 ? -15.961 -21.297 4.199 1 94.94 287 LEU B C 1
ATOM 5177 O O . LEU B 1 287 ? -14.953 -20.797 4.707 1 94.94 287 LEU B O 1
ATOM 5181 N N . VAL B 1 288 ? -17.078 -20.656 4.016 1 96.88 288 VAL B N 1
ATOM 5182 C CA . VAL B 1 288 ? -17.25 -19.266 4.426 1 96.88 288 VAL B CA 1
ATOM 5183 C C . VAL B 1 288 ? -17.016 -19.125 5.926 1 96.88 288 VAL B C 1
ATOM 5185 O O . VAL B 1 288 ? -16.266 -18.234 6.363 1 96.88 288 VAL B O 1
ATOM 5188 N N . ASP B 1 289 ? -17.562 -20.047 6.66 1 96.25 289 ASP B N 1
ATOM 5189 C CA . ASP B 1 289 ? -17.438 -20.016 8.117 1 96.25 289 ASP B CA 1
ATOM 5190 C C . ASP B 1 289 ? -16 -20.328 8.539 1 96.25 289 ASP B C 1
ATOM 5192 O O . ASP B 1 289 ? -15.438 -19.656 9.398 1 96.25 289 ASP B O 1
ATOM 5196 N N . ASP B 1 290 ? -15.438 -21.281 7.93 1 95.5 290 ASP B N 1
ATOM 5197 C CA . ASP B 1 290 ? -14.102 -21.734 8.281 1 95.5 290 ASP B CA 1
ATOM 5198 C C . ASP B 1 290 ? -13.062 -20.656 8 1 95.5 290 ASP B C 1
ATOM 5200 O O . ASP B 1 290 ? -12.156 -20.422 8.805 1 95.5 290 ASP B O 1
ATOM 5204 N N . LEU B 1 291 ? -13.219 -19.922 6.914 1 96.88 291 LEU B N 1
ATOM 5205 C CA . LEU B 1 291 ? -12.211 -18.953 6.473 1 96.88 291 LEU B CA 1
ATOM 5206 C C . LEU B 1 291 ? -12.602 -17.547 6.871 1 96.88 291 LEU B C 1
ATOM 5208 O O . LEU B 1 291 ? -11.812 -16.609 6.711 1 96.88 291 LEU B O 1
ATOM 5212 N N . GLY B 1 292 ? -13.781 -17.391 7.395 1 96.62 292 GLY B N 1
ATOM 5213 C CA . GLY B 1 292 ? -14.258 -16.078 7.773 1 96.62 292 GLY B CA 1
ATOM 5214 C C . GLY B 1 292 ? -14.484 -15.156 6.586 1 96.62 292 GLY B C 1
ATOM 5215 O O . GLY B 1 292 ? -14.109 -13.984 6.617 1 96.62 292 GLY B O 1
ATOM 5216 N N . LEU B 1 293 ? -15.102 -15.641 5.523 1 97.94 293 LEU B N 1
ATOM 5217 C CA . LEU B 1 293 ? -15.336 -14.859 4.316 1 97.94 293 LEU B CA 1
ATOM 5218 C C . LEU B 1 293 ? -16.5 -13.891 4.516 1 97.94 293 LEU B C 1
ATOM 5220 O O . LEU B 1 293 ? -17.375 -14.133 5.34 1 97.94 293 LEU B O 1
ATOM 5224 N N . ASP B 1 294 ? -16.5 -12.828 3.762 1 97.25 294 ASP B N 1
ATOM 5225 C CA . ASP B 1 294 ? -17.453 -11.742 3.965 1 97.25 294 ASP B CA 1
ATOM 5226 C C . ASP B 1 294 ? -18.719 -11.961 3.131 1 97.25 294 ASP B C 1
ATOM 5228 O O . ASP B 1 294 ? -19.797 -11.469 3.484 1 97.25 294 ASP B O 1
ATOM 5232 N N . PHE B 1 295 ? -18.594 -12.641 2.004 1 97.25 295 PHE B N 1
ATOM 5233 C CA . PHE B 1 295 ? -19.734 -12.836 1.117 1 97.25 295 PHE B CA 1
ATOM 5234 C C . PHE B 1 295 ? -19.562 -14.109 0.298 1 97.25 295 PHE B C 1
ATOM 5236 O O . PHE B 1 295 ? -18.453 -14.625 0.159 1 97.25 295 PHE B O 1
ATOM 5243 N N . ALA B 1 296 ? -20.672 -14.617 -0.178 1 97.62 296 ALA B N 1
ATOM 5244 C CA . ALA B 1 296 ? -20.672 -15.828 -0.99 1 97.62 296 ALA B CA 1
ATOM 5245 C C . ALA B 1 296 ? -21.906 -15.891 -1.895 1 97.62 296 ALA B C 1
ATOM 5247 O O . ALA B 1 296 ? -22.969 -15.375 -1.542 1 97.62 296 ALA B O 1
ATOM 5248 N N . ALA B 1 297 ? -21.734 -16.406 -3.016 1 96.94 297 ALA B N 1
ATOM 5249 C CA . ALA B 1 297 ? -22.797 -16.75 -3.947 1 96.94 297 ALA B CA 1
ATOM 5250 C C . ALA B 1 297 ? -22.594 -18.141 -4.535 1 96.94 297 ALA B C 1
ATOM 5252 O O . ALA B 1 297 ? -21.484 -18.469 -4.984 1 96.94 297 ALA B O 1
ATOM 5253 N N . ALA B 1 298 ? -23.562 -18.969 -4.438 1 95.81 298 ALA B N 1
ATOM 5254 C CA . ALA B 1 298 ? -23.5 -20.344 -4.949 1 95.81 298 ALA B CA 1
ATOM 5255 C C . ALA B 1 298 ? -24.891 -20.859 -5.305 1 95.81 298 ALA B C 1
ATOM 5257 O O . ALA B 1 298 ? -25.906 -20.219 -4.992 1 95.81 298 ALA B O 1
ATOM 5258 N N . ASN B 1 299 ? -24.938 -21.969 -5.938 1 95.06 299 ASN B N 1
ATOM 5259 C CA . ASN B 1 299 ? -26.203 -22.625 -6.27 1 95.06 299 ASN B CA 1
ATOM 5260 C C . ASN B 1 299 ? -26.781 -23.359 -5.07 1 95.06 299 ASN B C 1
ATOM 5262 O O . ASN B 1 299 ? -26.047 -23.734 -4.148 1 95.06 299 ASN B O 1
ATOM 5266 N N . GLU B 1 300 ? -28.047 -23.547 -5.156 1 95.06 300 GLU B N 1
ATOM 5267 C CA . GLU B 1 300 ? -28.734 -24.25 -4.074 1 95.06 300 GLU B CA 1
ATOM 5268 C C . GLU B 1 300 ? -29.375 -25.547 -4.574 1 95.06 300 GLU B C 1
ATOM 5270 O O . GLU B 1 300 ? -30.156 -25.516 -5.527 1 95.06 300 GLU B O 1
ATOM 5275 N N . LEU B 1 301 ? -29.016 -26.609 -3.891 1 94.94 301 LEU B N 1
ATOM 5276 C CA . LEU B 1 301 ? -29.641 -27.891 -4.195 1 94.94 301 LEU B CA 1
ATOM 5277 C C . LEU B 1 301 ? -30.969 -28.031 -3.463 1 94.94 301 LEU B C 1
ATOM 5279 O O . LEU B 1 301 ? -31.078 -27.688 -2.287 1 94.94 301 LEU B O 1
ATOM 5283 N N . GLU B 1 302 ? -31.891 -28.516 -4.246 1 95.88 302 GLU B N 1
ATOM 5284 C CA . GLU B 1 302 ? -33.188 -28.781 -3.604 1 95.88 302 GLU B CA 1
ATOM 5285 C C . GLU B 1 302 ? -33.125 -30.062 -2.787 1 95.88 302 GLU B C 1
ATOM 5287 O O . GLU B 1 302 ? -32.688 -31.094 -3.273 1 95.88 302 GLU B O 1
ATOM 5292 N N . VAL B 1 303 ? -33.562 -29.938 -1.539 1 95.5 303 VAL B N 1
ATOM 5293 C CA . VAL B 1 303 ? -33.656 -31.094 -0.641 1 95.5 303 VAL B CA 1
ATOM 5294 C C . VAL B 1 303 ? -35.094 -31.266 -0.159 1 95.5 303 VAL B C 1
ATOM 5296 O O . VAL B 1 303 ? -35.719 -30.312 0.321 1 95.5 303 VAL B O 1
ATOM 5299 N N . VAL B 1 304 ? -35.656 -32.375 -0.384 1 96.19 304 VAL B N 1
ATOM 5300 C CA . VAL B 1 304 ? -36.969 -32.719 0.114 1 96.19 304 VAL B CA 1
ATOM 5301 C C . VAL B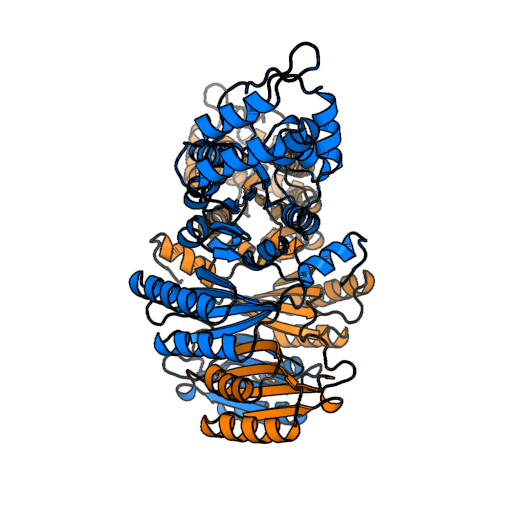 1 304 ? -36.906 -34.031 0.916 1 96.19 304 VAL B C 1
ATOM 5303 O O . VAL B 1 304 ? -36.375 -35.031 0.433 1 96.19 304 VAL B O 1
ATOM 5306 N N . ASP B 1 305 ? -37.406 -34 2.123 1 95.56 305 ASP B N 1
ATOM 5307 C CA . ASP B 1 305 ? -37.438 -35.156 3.014 1 95.56 305 ASP B CA 1
ATOM 5308 C C . ASP B 1 305 ? -36.031 -35.719 3.227 1 95.56 305 ASP B C 1
ATOM 5310 O O . ASP B 1 305 ? -35.844 -36.938 3.141 1 95.56 305 ASP B O 1
ATOM 5314 N N . GLY B 1 306 ? -35.062 -34.812 3.234 1 95 306 GLY B N 1
ATOM 5315 C CA . GLY B 1 306 ? -33.688 -35.188 3.596 1 95 306 GLY B CA 1
ATOM 5316 C C . GLY B 1 306 ? -32.906 -35.75 2.441 1 95 306 GLY B C 1
ATOM 5317 O O . GLY B 1 306 ? -31.812 -36.281 2.635 1 95 306 GLY B O 1
ATOM 5318 N N . LYS B 1 307 ? -33.5 -35.688 1.26 1 96.62 307 LYS B N 1
ATOM 5319 C CA . LYS B 1 307 ? -32.812 -36.188 0.07 1 96.62 307 LYS B CA 1
ATOM 5320 C C . LYS B 1 307 ? -32.781 -35.156 -1.036 1 96.62 307 LYS B C 1
ATOM 5322 O O . LYS B 1 307 ? -33.688 -34.312 -1.147 1 96.62 307 LYS B O 1
ATOM 5327 N N . LEU B 1 308 ? -31.734 -35.25 -1.812 1 96.81 308 LEU B N 1
ATOM 5328 C CA . LEU B 1 308 ? -31.625 -34.375 -2.971 1 96.81 308 LEU B CA 1
ATOM 5329 C C . LEU B 1 308 ? -32.656 -34.75 -4.027 1 96.81 308 LEU B C 1
ATOM 5331 O O . LEU B 1 308 ? -32.875 -35.938 -4.309 1 96.81 308 LEU B O 1
ATOM 5335 N N . THR B 1 309 ? -33.312 -33.781 -4.648 1 96.56 309 THR B N 1
ATOM 5336 C CA . THR B 1 309 ? -34.344 -34.031 -5.645 1 96.56 309 THR B CA 1
ATOM 5337 C C . THR B 1 309 ? -33.719 -34.125 -7.039 1 96.56 309 THR B C 1
ATOM 5339 O O . THR B 1 309 ? -34.406 -34.562 -7.984 1 96.56 309 THR B O 1
ATOM 5342 N N . GLY B 1 310 ? -32.469 -33.688 -7.062 1 94.62 310 GLY B N 1
ATOM 5343 C CA . GLY B 1 310 ? -31.828 -33.594 -8.367 1 94.62 310 GLY B CA 1
ATOM 5344 C C . GLY B 1 310 ? -32.125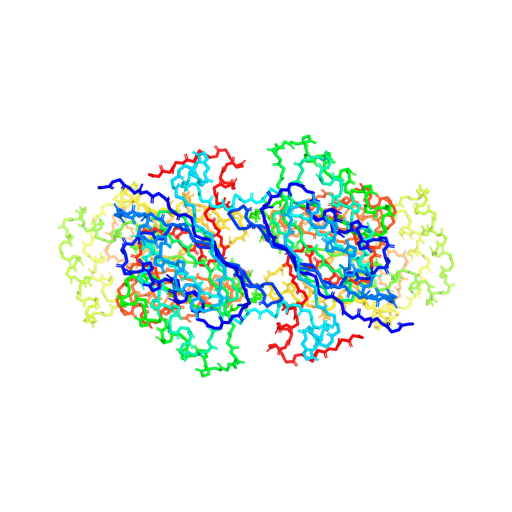 -32.312 -9.094 1 94.62 310 GLY B C 1
ATOM 5345 O O . GLY B 1 310 ? -31.969 -32.219 -10.312 1 94.62 310 GLY B O 1
ATOM 5346 N N . ARG B 1 311 ? -32.594 -31.359 -8.375 1 94.88 311 ARG B N 1
ATOM 5347 C CA . ARG B 1 311 ? -32.875 -30.047 -8.938 1 94.88 311 ARG B CA 1
ATOM 5348 C C . ARG B 1 311 ? -32.188 -28.938 -8.172 1 94.88 311 ARG B C 1
ATOM 5350 O O . ARG B 1 311 ? -31.766 -29.141 -7.027 1 94.88 311 ARG B O 1
ATOM 5357 N N . VAL B 1 312 ? -31.938 -27.828 -8.867 1 94 312 VAL B N 1
ATOM 5358 C CA . VAL B 1 312 ? -31.391 -26.625 -8.25 1 94 312 VAL B CA 1
ATOM 5359 C C . VAL B 1 312 ? -32.5 -25.625 -8.008 1 94 312 VAL B C 1
ATOM 5361 O O . VAL B 1 312 ? -33.438 -25.5 -8.812 1 94 312 VAL B O 1
ATOM 5364 N N . VAL B 1 313 ? -32.406 -24.922 -6.902 1 93.12 313 VAL B N 1
ATOM 5365 C CA . VAL B 1 313 ? -33.375 -23.906 -6.535 1 93.12 313 VAL B CA 1
ATOM 5366 C C . VAL B 1 313 ? -32.844 -22.516 -6.848 1 93.12 313 VAL B C 1
ATOM 5368 O O . VAL B 1 313 ? -31.656 -22.234 -6.621 1 93.12 313 VAL B O 1
ATOM 5371 N N . GLY B 1 314 ? -33.75 -21.609 -7.387 1 87.75 314 GLY B N 1
ATOM 5372 C CA . GLY B 1 314 ? -33.375 -20.219 -7.582 1 87.75 314 GLY B CA 1
ATOM 5373 C C . GLY B 1 314 ? -32.594 -19.984 -8.852 1 87.75 314 GLY B C 1
ATOM 5374 O O . GLY B 1 314 ? -32.594 -20.828 -9.758 1 87.75 314 GLY B O 1
ATOM 5375 N N . GLU B 1 315 ? -31.953 -18.844 -8.938 1 87.5 315 GLU B N 1
ATOM 5376 C CA . GLU B 1 315 ? -31.172 -18.453 -10.102 1 87.5 315 GLU B CA 1
ATOM 5377 C C . GLU B 1 315 ? -29.812 -19.156 -10.117 1 87.5 315 GLU B C 1
ATOM 5379 O O . GLU B 1 315 ? -29.141 -19.219 -9.094 1 87.5 315 GLU B O 1
ATOM 5384 N N . ILE B 1 316 ? -29.516 -19.766 -11.305 1 88.62 316 ILE B N 1
ATOM 5385 C CA . ILE B 1 316 ? -28.281 -20.5 -11.477 1 88.62 316 ILE B CA 1
ATOM 5386 C C . ILE B 1 316 ? -27.109 -19.516 -11.578 1 88.62 316 ILE B C 1
ATOM 5388 O O . ILE B 1 316 ? -27.203 -18.516 -12.289 1 88.62 316 ILE B O 1
ATOM 5392 N N . VAL B 1 317 ? -26.016 -19.781 -10.875 1 90.75 317 VAL B N 1
ATOM 5393 C CA . VAL B 1 317 ? -24.797 -18.984 -10.945 1 90.75 317 VAL B CA 1
ATOM 5394 C C . VAL B 1 317 ? -23.922 -19.484 -12.086 1 90.75 317 VAL B C 1
ATOM 5396 O O . VAL B 1 317 ? -22.953 -20.219 -11.867 1 90.75 317 VAL B O 1
ATOM 5399 N N . ASP B 1 318 ? -24.219 -19.109 -13.258 1 88.12 318 ASP B N 1
ATOM 5400 C CA . ASP B 1 318 ? -23.422 -19.422 -14.438 1 88.12 318 ASP B CA 1
ATOM 5401 C C . ASP B 1 318 ? -22.344 -18.375 -14.68 1 88.12 318 ASP B C 1
ATOM 5403 O O . ASP B 1 318 ? -22.016 -17.609 -13.773 1 88.12 318 ASP B O 1
ATOM 5407 N N . ARG B 1 319 ? -21.766 -18.453 -15.867 1 88.81 319 ARG B N 1
ATOM 5408 C CA . ARG B 1 319 ? -20.688 -17.516 -16.203 1 88.81 319 ARG B CA 1
ATOM 5409 C C . ARG B 1 319 ? -21.141 -16.078 -16.031 1 88.81 319 ARG B C 1
ATOM 5411 O O . ARG B 1 319 ? -20.469 -15.289 -15.344 1 88.81 319 ARG B O 1
ATOM 5418 N N . ALA B 1 320 ? -22.281 -15.711 -16.578 1 92.88 320 ALA B N 1
ATOM 5419 C CA . ALA B 1 320 ? -22.844 -14.367 -16.422 1 92.88 320 ALA B CA 1
ATOM 5420 C C . ALA B 1 320 ? -23.234 -14.102 -14.969 1 92.88 320 ALA B C 1
ATOM 5422 O O . ALA B 1 320 ? -23.094 -12.977 -14.484 1 92.88 320 ALA B O 1
ATOM 5423 N N . GLY B 1 321 ? -23.75 -15.109 -14.359 1 94 321 GLY B N 1
ATOM 5424 C CA . GLY B 1 321 ? -24.141 -14.992 -12.961 1 94 321 GLY B CA 1
ATOM 5425 C C . GLY B 1 321 ? -22.984 -14.633 -12.047 1 94 321 GLY B C 1
ATOM 5426 O O . GLY B 1 321 ? -23.156 -13.875 -11.086 1 94 321 GLY B O 1
ATOM 5427 N N . LYS B 1 322 ? -21.859 -15.18 -12.383 1 95.75 322 LYS B N 1
ATOM 5428 C CA . LYS B 1 322 ? -20.688 -14.859 -11.57 1 95.75 322 LYS B CA 1
ATOM 5429 C C . LYS B 1 322 ? -20.328 -13.383 -11.68 1 95.75 322 LYS B C 1
ATOM 5431 O O . LYS B 1 322 ? -19.984 -12.742 -10.68 1 95.75 322 LYS B O 1
ATOM 5436 N N . ALA B 1 323 ? -20.375 -12.82 -12.82 1 97.38 323 ALA B N 1
ATOM 5437 C CA . ALA B 1 323 ? -20.125 -11.398 -13.008 1 97.38 323 ALA B CA 1
ATOM 5438 C C . ALA B 1 323 ? -21.172 -10.555 -12.289 1 97.38 323 ALA B C 1
ATOM 5440 O O . ALA B 1 323 ? -20.844 -9.539 -11.664 1 97.38 323 ALA B O 1
ATOM 5441 N N . THR B 1 324 ? -22.359 -11 -12.359 1 97.5 324 THR B N 1
ATOM 5442 C CA . THR B 1 324 ? -23.453 -10.297 -11.695 1 97.5 324 THR B CA 1
ATOM 5443 C C . THR B 1 324 ? -23.25 -10.297 -10.18 1 97.5 324 THR B C 1
ATOM 5445 O O . THR B 1 324 ? -23.469 -9.281 -9.523 1 97.5 324 THR B O 1
ATOM 5448 N N . ALA B 1 325 ? -22.875 -11.438 -9.711 1 97.25 325 ALA B N 1
ATOM 5449 C CA . ALA B 1 325 ? -22.609 -11.547 -8.273 1 97.25 325 ALA B CA 1
ATOM 5450 C C . ALA B 1 325 ? -21.5 -10.594 -7.848 1 97.25 325 ALA B C 1
ATOM 5452 O O . ALA B 1 325 ? -21.641 -9.891 -6.84 1 97.25 325 ALA B O 1
ATOM 5453 N N . LEU B 1 326 ? -20.391 -10.531 -8.609 1 98 326 LEU B N 1
ATOM 5454 C CA . LEU B 1 326 ? -19.297 -9.625 -8.289 1 98 326 LEU B CA 1
ATOM 5455 C C . LEU B 1 326 ? -19.781 -8.18 -8.273 1 98 326 LEU B C 1
ATOM 5457 O O . LEU B 1 326 ? -19.469 -7.422 -7.348 1 98 326 LEU B O 1
ATOM 5461 N N . ARG B 1 327 ? -20.578 -7.785 -9.258 1 98.19 327 ARG B N 1
ATOM 5462 C CA . ARG B 1 327 ? -21.109 -6.43 -9.312 1 98.19 327 ARG B CA 1
ATOM 5463 C C . ARG B 1 327 ? -21.969 -6.133 -8.086 1 98.19 327 ARG B C 1
ATOM 5465 O O . ARG B 1 327 ? -21.891 -5.047 -7.516 1 98.19 327 ARG B O 1
ATOM 5472 N N . ARG B 1 328 ? -22.766 -7.109 -7.727 1 97.81 328 ARG B N 1
ATOM 5473 C CA . ARG B 1 328 ? -23.625 -6.949 -6.566 1 97.81 328 ARG B CA 1
ATOM 5474 C C . ARG B 1 328 ? -22.812 -6.746 -5.297 1 97.81 328 ARG B C 1
ATOM 5476 O O . ARG B 1 328 ? -23.109 -5.852 -4.5 1 97.81 328 ARG B O 1
ATOM 5483 N N . PHE B 1 329 ? -21.781 -7.582 -5.082 1 97.38 329 PHE B N 1
ATOM 5484 C CA . PHE B 1 329 ? -20.938 -7.465 -3.9 1 97.38 329 PHE B CA 1
ATOM 5485 C C . PHE B 1 329 ? -20.219 -6.117 -3.875 1 97.38 329 PHE B C 1
ATOM 5487 O O . PHE B 1 329 ? -20.172 -5.453 -2.838 1 97.38 329 PHE B O 1
ATOM 5494 N N . ALA B 1 330 ? -19.641 -5.738 -5.016 1 97.31 330 ALA B N 1
ATOM 5495 C CA . ALA B 1 330 ? -18.953 -4.449 -5.121 1 97.31 330 ALA B CA 1
ATOM 5496 C C . ALA B 1 330 ? -19.891 -3.305 -4.738 1 97.31 330 ALA B C 1
ATOM 5498 O O . ALA B 1 330 ? -19.5 -2.406 -3.988 1 97.31 330 ALA B O 1
ATOM 5499 N N . GLU B 1 331 ? -21.109 -3.385 -5.203 1 96.75 331 GLU B N 1
ATOM 5500 C CA . GLU B 1 331 ? -22.094 -2.363 -4.883 1 96.75 331 GLU B CA 1
ATOM 5501 C C . GLU B 1 331 ? -22.453 -2.387 -3.396 1 96.75 331 GLU B C 1
ATOM 5503 O O . GLU B 1 331 ? -22.531 -1.337 -2.756 1 96.75 331 GLU B O 1
ATOM 5508 N N . GLU B 1 332 ? -22.703 -3.543 -2.91 1 95.56 332 GLU B N 1
ATOM 5509 C CA . GLU B 1 332 ? -23.062 -3.717 -1.508 1 95.56 332 GLU B CA 1
ATOM 5510 C C . GLU B 1 332 ? -22.016 -3.094 -0.584 1 95.56 332 GLU B C 1
ATOM 5512 O O . GLU B 1 332 ? -22.359 -2.467 0.419 1 95.56 332 GLU B O 1
ATOM 5517 N N . TYR B 1 333 ? -20.797 -3.24 -0.906 1 94 333 TYR B N 1
ATOM 5518 C CA . TYR B 1 333 ? -19.734 -2.727 -0.057 1 94 333 TYR B CA 1
ATOM 5519 C C . TYR B 1 333 ? -19.25 -1.361 -0.54 1 94 333 TYR B C 1
ATOM 5521 O O . TYR B 1 333 ? -18.281 -0.81 -0.011 1 94 333 TYR B O 1
ATOM 5529 N N . GLU B 1 334 ? -19.875 -0.842 -1.618 1 92.38 334 GLU B N 1
ATOM 5530 C CA . GLU B 1 334 ? -19.547 0.465 -2.184 1 92.38 334 GLU B CA 1
ATOM 5531 C C . GLU B 1 334 ? -18.094 0.531 -2.633 1 92.38 334 GLU B C 1
ATOM 5533 O O . GLU B 1 334 ? -17.375 1.482 -2.309 1 92.38 334 GLU B O 1
ATOM 5538 N N . ILE B 1 335 ? -17.688 -0.465 -3.26 1 94.44 335 ILE B N 1
ATOM 5539 C CA . ILE B 1 335 ? -16.359 -0.575 -3.834 1 94.44 335 ILE B CA 1
ATOM 5540 C C . ILE B 1 335 ? -16.453 -0.587 -5.359 1 94.44 335 ILE B C 1
ATOM 5542 O O . ILE B 1 335 ? -17.266 -1.305 -5.93 1 94.44 335 ILE B O 1
ATOM 5546 N N . SER B 1 336 ? -15.727 0.236 -6.035 1 95.44 336 SER B N 1
ATOM 5547 C CA . SER B 1 336 ? -15.758 0.264 -7.492 1 95.44 336 SER B CA 1
ATOM 5548 C C . SER B 1 336 ? -15.203 -1.028 -8.086 1 95.44 336 SER B C 1
ATOM 5550 O O . SER B 1 336 ? -14.367 -1.695 -7.457 1 95.44 336 SER B O 1
ATOM 5552 N N . LEU B 1 337 ? -15.609 -1.39 -9.289 1 97.12 337 LEU B N 1
ATOM 5553 C CA . LEU B 1 337 ? -15.141 -2.607 -9.938 1 97.12 337 LEU B CA 1
ATOM 5554 C C . LEU B 1 337 ? -13.641 -2.547 -10.18 1 97.12 337 LEU B C 1
ATOM 5556 O O . LEU B 1 337 ? -12.953 -3.57 -10.117 1 97.12 337 LEU B O 1
ATOM 5560 N N . GLU B 1 338 ? -13.125 -1.361 -10.383 1 94.88 338 GLU B N 1
ATOM 5561 C CA . GLU B 1 338 ? -11.695 -1.172 -10.594 1 94.88 338 GLU B CA 1
ATOM 5562 C C . GLU B 1 338 ? -10.898 -1.586 -9.359 1 94.88 338 GLU B C 1
ATOM 5564 O O . GLU B 1 338 ? -9.703 -1.882 -9.453 1 94.88 338 GLU B O 1
ATOM 5569 N N . GLN B 1 339 ? -11.547 -1.587 -8.219 1 96.5 339 GLN B N 1
ATOM 5570 C CA . GLN B 1 339 ? -10.883 -1.914 -6.957 1 96.5 339 GLN B CA 1
ATOM 5571 C C . GLN B 1 339 ? -11.109 -3.375 -6.582 1 96.5 339 GLN B C 1
ATOM 5573 O O . GLN B 1 339 ? -10.75 -3.803 -5.484 1 96.5 339 GLN B O 1
ATOM 5578 N N . CYS B 1 340 ? -11.656 -4.184 -7.484 1 98.12 340 CYS B N 1
ATOM 5579 C CA . CYS B 1 340 ? -11.945 -5.59 -7.234 1 98.12 340 CYS B CA 1
ATOM 5580 C C . CYS B 1 340 ? -10.945 -6.492 -7.941 1 98.12 340 CYS B C 1
ATOM 5582 O O . CYS B 1 340 ? -10.508 -6.191 -9.055 1 98.12 340 CYS B O 1
ATOM 5584 N N . VAL B 1 341 ? -10.562 -7.586 -7.266 1 98.38 341 VAL B N 1
ATOM 5585 C CA . VAL B 1 341 ? -9.742 -8.656 -7.832 1 98.38 341 VAL B CA 1
ATOM 5586 C C . VAL B 1 341 ? -10.562 -9.945 -7.902 1 98.38 341 VAL B C 1
ATOM 5588 O O . VAL B 1 341 ? -11.258 -10.305 -6.949 1 98.38 341 VAL B O 1
ATOM 5591 N N . ALA B 1 342 ? -10.555 -10.547 -9.008 1 98.75 342 ALA B N 1
ATOM 5592 C CA . ALA B 1 342 ? -11.234 -11.828 -9.18 1 98.75 342 ALA B CA 1
ATOM 5593 C C . ALA B 1 342 ? -10.242 -12.93 -9.547 1 98.75 342 ALA B C 1
ATOM 5595 O O . ALA B 1 342 ? -9.352 -12.719 -10.375 1 98.75 342 ALA B O 1
ATOM 5596 N N . VAL B 1 343 ? -10.328 -14.062 -8.906 1 98.44 343 VAL B N 1
ATOM 5597 C CA . VAL B 1 343 ? -9.43 -15.188 -9.117 1 98.44 343 VAL B CA 1
ATOM 5598 C C . VAL B 1 343 ? -10.234 -16.422 -9.539 1 98.44 343 VAL B C 1
ATOM 5600 O O . VAL B 1 343 ? -11.195 -16.797 -8.867 1 98.44 343 VAL B O 1
ATOM 5603 N N . GLY B 1 344 ? -9.875 -17 -10.57 1 96.69 344 GLY B N 1
ATOM 5604 C CA . GLY B 1 344 ? -10.562 -18.188 -11.062 1 96.69 344 GLY B CA 1
ATOM 5605 C C . GLY B 1 344 ? -9.688 -19.062 -11.922 1 96.69 344 GLY B C 1
ATOM 5606 O O . GLY B 1 344 ? -8.531 -18.734 -12.195 1 96.69 344 GLY B O 1
ATOM 5607 N N . ASP B 1 345 ? -10.25 -20.219 -12.43 1 93.94 345 ASP B N 1
ATOM 5608 C CA . ASP B 1 345 ? -9.398 -21.188 -13.102 1 93.94 345 ASP B CA 1
ATOM 5609 C C . ASP B 1 345 ? -9.961 -21.578 -14.469 1 93.94 345 ASP B C 1
ATOM 5611 O O . ASP B 1 345 ? -9.273 -22.188 -15.289 1 93.94 345 ASP B O 1
ATOM 5615 N N . GLY B 1 346 ? -11.195 -21.297 -14.703 1 90 346 GLY B N 1
ATOM 5616 C CA . GLY B 1 346 ? -11.773 -21.859 -15.914 1 90 346 GLY B CA 1
ATOM 5617 C C . GLY B 1 346 ? -12.609 -20.859 -16.703 1 90 346 GLY B C 1
ATOM 5618 O O . GLY B 1 346 ? -12.719 -19.703 -16.312 1 90 346 GLY B O 1
ATOM 5619 N N . ALA B 1 347 ? -13.227 -21.344 -17.828 1 88 347 ALA B N 1
ATOM 5620 C CA . ALA B 1 347 ? -13.969 -20.516 -18.766 1 88 347 ALA B CA 1
ATOM 5621 C C . ALA B 1 347 ? -15.211 -19.906 -18.109 1 88 347 ALA B C 1
ATOM 5623 O O . ALA B 1 347 ? -15.648 -18.828 -18.469 1 88 347 ALA B O 1
ATOM 5624 N N . ASN B 1 348 ? -15.742 -20.562 -17.094 1 88.31 348 ASN B N 1
ATOM 5625 C CA . ASN B 1 348 ? -16.906 -20.062 -16.375 1 88.31 348 ASN B CA 1
ATOM 5626 C C . ASN B 1 348 ? -16.594 -18.797 -15.578 1 88.31 348 ASN B C 1
ATOM 5628 O O . ASN B 1 348 ? -17.5 -18.109 -15.109 1 88.31 348 ASN B O 1
ATOM 5632 N N . ASP B 1 349 ? -15.336 -18.5 -15.453 1 93.94 349 ASP B N 1
ATOM 5633 C CA . ASP B 1 349 ? -14.922 -17.344 -14.672 1 93.94 349 ASP B CA 1
ATOM 5634 C C . ASP B 1 349 ? -14.633 -16.156 -15.57 1 93.94 349 ASP B C 1
ATOM 5636 O O . ASP B 1 349 ? -14.344 -15.055 -15.078 1 93.94 349 ASP B O 1
ATOM 5640 N N . ILE B 1 350 ? -14.742 -16.312 -16.875 1 95.12 350 ILE B N 1
ATOM 5641 C CA . ILE B 1 350 ? -14.281 -15.312 -17.844 1 95.12 350 ILE B CA 1
ATOM 5642 C C . ILE B 1 350 ? -15.008 -13.992 -17.609 1 95.12 350 ILE B C 1
ATOM 5644 O O . ILE B 1 350 ? -14.375 -12.938 -17.5 1 95.12 350 ILE B O 1
ATOM 5648 N N . ASP B 1 351 ? -16.312 -14.008 -17.484 1 96.88 351 ASP B N 1
ATOM 5649 C CA . ASP B 1 351 ? -17.078 -12.766 -17.328 1 96.88 351 ASP B CA 1
ATOM 5650 C C . ASP B 1 351 ? -16.734 -12.086 -16 1 96.88 351 ASP B C 1
ATOM 5652 O O . ASP B 1 351 ? -16.594 -10.859 -15.953 1 96.88 351 ASP B O 1
ATOM 5656 N N . MET B 1 352 ? -16.625 -12.875 -14.961 1 97.38 352 MET B N 1
ATOM 5657 C CA . MET B 1 352 ? -16.266 -12.352 -13.648 1 97.38 352 MET B CA 1
ATOM 5658 C C . MET B 1 352 ? -14.906 -11.68 -13.672 1 97.38 352 MET B C 1
ATOM 5660 O O . MET B 1 352 ? -14.75 -10.547 -13.211 1 97.38 352 MET B O 1
ATOM 5664 N N . LEU B 1 353 ? -13.898 -12.32 -14.258 1 97.44 353 LEU B N 1
ATOM 5665 C CA . LEU B 1 353 ? -12.547 -11.766 -14.328 1 97.44 353 LEU B CA 1
ATOM 5666 C C . LEU B 1 353 ? -12.516 -10.523 -15.211 1 97.44 353 LEU B C 1
ATOM 5668 O O . LEU B 1 353 ? -11.773 -9.578 -14.93 1 97.44 353 LEU B O 1
ATOM 5672 N N . SER B 1 354 ? -13.367 -10.492 -16.203 1 96.81 354 SER B N 1
ATOM 5673 C CA . SER B 1 354 ? -13.352 -9.398 -17.172 1 96.81 354 SER B CA 1
ATOM 5674 C C . SER B 1 354 ? -13.914 -8.117 -16.562 1 96.81 354 SER B C 1
ATOM 5676 O O . SER B 1 354 ? -13.539 -7.02 -16.969 1 96.81 354 SER B O 1
ATOM 5678 N N . VAL B 1 355 ? -14.789 -8.273 -15.617 1 97.06 355 VAL B N 1
ATOM 5679 C CA . VAL B 1 355 ? -15.414 -7.074 -15.062 1 97.06 355 VAL B CA 1
ATOM 5680 C C . VAL B 1 355 ? -14.602 -6.578 -13.867 1 97.06 355 VAL B C 1
ATOM 5682 O O . VAL B 1 355 ? -14.711 -5.414 -13.477 1 97.06 355 VAL B O 1
ATOM 5685 N N . ALA B 1 356 ? -13.82 -7.41 -13.273 1 97.75 356 ALA B N 1
ATOM 5686 C CA . ALA B 1 356 ? -12.992 -7.023 -12.133 1 97.75 356 ALA B CA 1
ATOM 5687 C C . ALA B 1 356 ? -11.859 -6.094 -12.562 1 97.75 356 ALA B C 1
ATOM 5689 O O . ALA B 1 356 ? -11.414 -6.137 -13.711 1 97.75 356 ALA B O 1
ATOM 5690 N N . GLY B 1 357 ? -11.438 -5.23 -11.719 1 96.38 357 GLY B N 1
ATOM 5691 C CA . GLY B 1 357 ? -10.289 -4.383 -11.992 1 96.38 357 GLY B CA 1
ATOM 5692 C C . GLY B 1 357 ? -9.023 -5.168 -12.289 1 96.38 357 GLY B C 1
ATOM 5693 O O . GLY B 1 357 ? -8.164 -4.703 -13.039 1 96.38 357 GLY B O 1
ATOM 5694 N N . MET B 1 358 ? -8.922 -6.328 -11.672 1 96.69 358 MET B N 1
ATOM 5695 C CA . MET B 1 358 ? -7.828 -7.262 -11.938 1 96.69 358 MET B CA 1
ATOM 5696 C C . MET B 1 358 ? -8.336 -8.703 -11.961 1 96.69 358 MET B C 1
ATOM 5698 O O . MET B 1 358 ? -8.844 -9.195 -10.953 1 96.69 358 MET B O 1
ATOM 5702 N N . GLY B 1 359 ? -8.266 -9.281 -13.047 1 98.06 359 GLY B N 1
ATOM 5703 C CA . GLY B 1 359 ? -8.586 -10.695 -13.195 1 98.06 359 GLY B CA 1
ATOM 5704 C C . GLY B 1 359 ? -7.371 -11.594 -13.148 1 98.06 359 GLY B C 1
ATOM 5705 O O . GLY B 1 359 ? -6.438 -11.422 -13.938 1 98.06 359 GLY B O 1
ATOM 5706 N N . VAL B 1 360 ? -7.355 -12.633 -12.305 1 98.06 360 VAL B N 1
ATOM 5707 C CA . VAL B 1 360 ? -6.23 -13.539 -12.117 1 98.06 360 VAL B CA 1
ATOM 5708 C C . VAL B 1 360 ? -6.637 -14.961 -12.516 1 98.06 360 VAL B C 1
ATOM 5710 O O . VAL B 1 360 ? -7.527 -15.547 -11.898 1 98.06 360 VAL B O 1
ATOM 5713 N N . ALA B 1 361 ? -6.023 -15.461 -13.562 1 97.31 361 ALA B N 1
ATOM 5714 C CA . ALA B 1 361 ? -6.184 -16.859 -13.938 1 97.31 361 ALA B CA 1
ATOM 5715 C C . ALA B 1 361 ? -5.281 -17.766 -13.102 1 97.31 361 ALA B C 1
ATOM 5717 O O . ALA B 1 361 ? -4.059 -17.766 -13.273 1 97.31 361 ALA B O 1
ATOM 5718 N N . PHE B 1 362 ? -5.906 -18.578 -12.25 1 97.25 362 PHE B N 1
ATOM 5719 C CA . PHE B 1 362 ? -5.152 -19.422 -11.328 1 97.25 362 PHE B CA 1
ATOM 5720 C C . PHE B 1 362 ? -5.16 -20.875 -11.797 1 97.25 362 PHE B C 1
ATOM 5722 O O . PHE B 1 362 ? -6.207 -21.516 -11.797 1 97.25 362 PHE B O 1
ATOM 5729 N N . ASN B 1 363 ? -3.971 -21.328 -12.125 1 94.88 363 ASN B N 1
ATOM 5730 C CA . ASN B 1 363 ? -3.855 -22.672 -12.68 1 94.88 363 ASN B CA 1
ATOM 5731 C C . ASN B 1 363 ? -4.977 -22.953 -13.68 1 94.88 363 ASN B C 1
ATOM 5733 O O . ASN B 1 363 ? -5.633 -24 -13.602 1 94.88 363 ASN B O 1
ATOM 5737 N N . ALA B 1 364 ? -5.047 -22.047 -14.555 1 93.75 364 ALA B N 1
ATOM 5738 C CA . ALA B 1 364 ? -6.254 -21.984 -15.375 1 93.75 364 ALA B CA 1
ATOM 5739 C C . ALA B 1 364 ? -6.035 -22.672 -16.719 1 93.75 364 ALA B C 1
ATOM 5741 O O . ALA B 1 364 ? -4.895 -22.859 -17.156 1 93.75 364 ALA B O 1
ATOM 5742 N N . LYS B 1 365 ? -7.105 -23.016 -17.281 1 87.25 365 LYS B N 1
ATOM 5743 C CA . LYS B 1 365 ? -7.117 -23.469 -18.672 1 87.25 365 LYS B CA 1
ATOM 5744 C C . LYS B 1 365 ? -6.793 -22.328 -19.625 1 87.25 365 LYS B C 1
ATOM 5746 O O . LYS B 1 365 ? -6.895 -21.156 -19.25 1 87.25 365 LYS B O 1
ATOM 5751 N N . PRO B 1 366 ? -6.367 -22.641 -20.828 1 88.75 366 PRO B N 1
ATOM 5752 C CA . PRO B 1 366 ? -5.883 -21.625 -21.766 1 88.75 366 PRO B CA 1
ATOM 5753 C C . PRO B 1 366 ? -6.918 -20.531 -22.047 1 88.75 366 PRO B C 1
ATOM 5755 O O . PRO B 1 366 ? -6.574 -19.359 -22.125 1 88.75 366 PRO B O 1
ATOM 5758 N N . ALA B 1 367 ? -8.18 -20.938 -22.125 1 88.56 367 ALA B N 1
ATOM 5759 C CA . ALA B 1 367 ? -9.227 -19.984 -22.484 1 88.56 367 ALA B CA 1
ATOM 5760 C C . ALA B 1 367 ? -9.273 -18.812 -21.484 1 88.56 367 ALA B C 1
ATOM 5762 O O . ALA B 1 367 ? -9.438 -17.656 -21.875 1 88.56 367 ALA B O 1
ATOM 5763 N N . LEU B 1 368 ? -9.125 -19.109 -20.219 1 92.44 368 LEU B N 1
ATOM 5764 C CA . LEU B 1 368 ? -9.156 -18.062 -19.219 1 92.44 368 LEU B CA 1
ATOM 5765 C C . LEU B 1 368 ? -7.848 -17.281 -19.188 1 92.44 368 LEU B C 1
ATOM 5767 O O . LEU B 1 368 ? -7.844 -16.062 -19 1 92.44 368 LEU B O 1
ATOM 5771 N N . ARG B 1 369 ? -6.738 -17.922 -19.391 1 92 369 ARG B N 1
ATOM 5772 C CA . ARG B 1 369 ? -5.422 -17.297 -19.375 1 92 369 ARG B CA 1
ATOM 5773 C C . ARG B 1 369 ? -5.332 -16.203 -20.453 1 92 369 ARG B C 1
ATOM 5775 O O . ARG B 1 369 ? -4.668 -15.188 -20.266 1 92 369 ARG B O 1
ATOM 5782 N N . GLU B 1 370 ? -6.035 -16.406 -21.484 1 89.75 370 GLU B N 1
ATOM 5783 C CA . GLU B 1 370 ? -5.977 -15.5 -22.625 1 89.75 370 GLU B CA 1
ATOM 5784 C C . GLU B 1 370 ? -6.676 -14.18 -22.312 1 89.75 370 GLU B C 1
ATOM 5786 O O . GLU B 1 370 ? -6.344 -13.141 -22.891 1 89.75 370 GLU B O 1
ATOM 5791 N N . VAL B 1 371 ? -7.555 -14.266 -21.406 1 91.25 371 VAL B N 1
ATOM 5792 C CA . VAL B 1 371 ? -8.375 -13.07 -21.188 1 91.25 371 VAL B CA 1
ATOM 5793 C C . VAL B 1 371 ? -8.008 -12.43 -19.859 1 91.25 371 VAL B C 1
ATOM 5795 O O . VAL B 1 371 ? -8.281 -11.242 -19.641 1 91.25 371 VAL B O 1
ATOM 5798 N N . ALA B 1 372 ? -7.441 -13.172 -18.969 1 94.56 372 ALA B N 1
ATOM 5799 C CA . ALA B 1 372 ? -7.121 -12.672 -17.625 1 94.56 372 ALA B CA 1
ATOM 5800 C C . ALA B 1 372 ? -6.035 -11.602 -17.688 1 94.56 372 ALA B C 1
ATOM 5802 O O . ALA B 1 372 ? -5.262 -11.547 -18.641 1 94.56 372 ALA B O 1
ATOM 5803 N N . ASP B 1 373 ? -6.027 -10.68 -16.766 1 93.31 373 ASP B N 1
ATOM 5804 C CA . ASP B 1 373 ? -4.977 -9.672 -16.672 1 93.31 373 ASP B CA 1
ATOM 5805 C C . ASP B 1 373 ? -3.633 -10.312 -16.312 1 93.31 373 ASP B C 1
ATOM 5807 O O . ASP B 1 373 ? -2.578 -9.805 -16.703 1 93.31 373 ASP B O 1
ATOM 5811 N N . THR B 1 374 ? -3.709 -11.32 -15.484 1 94 374 THR B N 1
ATOM 5812 C CA . THR B 1 374 ? -2.512 -12.047 -15.062 1 94 374 THR B CA 1
ATOM 5813 C C . THR B 1 374 ? -2.83 -13.516 -14.812 1 94 374 THR B C 1
ATOM 5815 O O . THR B 1 374 ? -3.992 -13.883 -14.617 1 94 374 THR B O 1
ATOM 5818 N N . ALA B 1 375 ? -1.797 -14.305 -14.93 1 95.5 375 ALA B N 1
ATOM 5819 C CA . ALA B 1 375 ? -1.952 -15.742 -14.711 1 95.5 375 ALA B CA 1
ATOM 5820 C C . ALA B 1 375 ? -0.938 -16.25 -13.695 1 95.5 375 ALA B C 1
ATOM 5822 O O . ALA B 1 375 ? 0.221 -15.828 -13.695 1 95.5 375 ALA B O 1
ATOM 5823 N N . LEU B 1 376 ? -1.377 -17.047 -12.82 1 96.44 376 LEU B N 1
ATOM 5824 C CA . LEU B 1 376 ? -0.556 -17.781 -11.859 1 96.44 376 LEU B CA 1
ATOM 5825 C C . LEU B 1 376 ? -0.571 -19.281 -12.156 1 96.44 376 LEU B C 1
ATOM 5827 O O . LEU B 1 376 ? -1.614 -19.922 -12.047 1 96.44 376 LEU B O 1
ATOM 5831 N N . SER B 1 377 ? 0.552 -19.828 -12.453 1 95.25 377 SER B N 1
ATOM 5832 C CA . SER B 1 377 ? 0.604 -21.203 -12.945 1 95.25 377 SER B CA 1
ATOM 5833 C C . SER B 1 377 ? 1.146 -22.156 -11.883 1 95.25 377 SER B C 1
ATOM 5835 O O . SER B 1 377 ? 1.233 -23.359 -12.109 1 95.25 377 SER B O 1
ATOM 5837 N N . HIS B 1 378 ? 1.506 -21.672 -10.789 1 93.19 378 HIS B N 1
ATOM 5838 C CA . HIS B 1 378 ? 1.942 -22.5 -9.672 1 93.19 378 HIS B CA 1
ATOM 5839 C C . HIS B 1 378 ? 0.811 -22.719 -8.672 1 93.19 378 HIS B C 1
ATOM 5841 O O . HIS B 1 378 ? -0.05 -21.844 -8.5 1 93.19 378 HIS B O 1
ATOM 5847 N N . PRO B 1 379 ? 0.846 -23.828 -7.965 1 93.75 379 PRO B N 1
ATOM 5848 C CA . PRO B 1 379 ? -0.318 -24.219 -7.168 1 93.75 379 PRO B CA 1
ATOM 5849 C C . PRO B 1 379 ? -0.325 -23.578 -5.781 1 93.75 379 PRO B C 1
ATOM 5851 O O . PRO B 1 379 ? -0.678 -24.234 -4.797 1 93.75 379 PRO B O 1
ATOM 5854 N N . TYR B 1 380 ? 0.082 -22.453 -5.629 1 96.31 380 TYR B N 1
ATOM 5855 C CA . TYR B 1 380 ? 0.083 -21.75 -4.359 1 96.31 380 TYR B CA 1
ATOM 5856 C C . TYR B 1 380 ? -0.752 -20.469 -4.449 1 96.31 380 TYR B C 1
ATOM 5858 O O . TYR B 1 380 ? -0.338 -19.5 -5.074 1 96.31 380 TYR B O 1
ATOM 5866 N N . LEU B 1 381 ? -1.855 -20.484 -3.746 1 97.62 381 LEU B N 1
ATOM 5867 C CA . LEU B 1 381 ? -2.828 -19.406 -3.891 1 97.62 381 LEU B CA 1
ATOM 5868 C C . LEU B 1 381 ? -2.295 -18.109 -3.293 1 97.62 381 LEU B C 1
ATOM 5870 O O . LEU B 1 381 ? -2.723 -17.016 -3.682 1 97.62 381 LEU B O 1
ATOM 5874 N N . ASP B 1 382 ? -1.32 -18.188 -2.346 1 97 382 ASP B N 1
ATOM 5875 C CA . ASP B 1 382 ? -0.829 -16.984 -1.685 1 97 382 ASP B CA 1
ATOM 5876 C C . ASP B 1 382 ? 0.078 -16.188 -2.613 1 97 382 ASP B C 1
ATOM 5878 O O . ASP B 1 382 ? 0.501 -15.078 -2.27 1 97 382 ASP B O 1
ATOM 5882 N N . ALA B 1 383 ? 0.331 -16.688 -3.865 1 97.06 383 ALA B N 1
ATOM 5883 C CA . ALA B 1 383 ? 1.022 -15.891 -4.879 1 97.06 383 ALA B CA 1
ATOM 5884 C C . ALA B 1 383 ? 0.197 -14.672 -5.277 1 97.06 383 ALA B C 1
ATOM 5886 O O . ALA B 1 383 ? 0.74 -13.68 -5.777 1 97.06 383 ALA B O 1
ATOM 5887 N N . VAL B 1 384 ? -1.121 -14.75 -5.051 1 97.5 384 VAL B N 1
ATOM 5888 C CA . VAL B 1 384 ? -2 -13.617 -5.316 1 97.5 384 VAL B CA 1
ATOM 5889 C C . VAL B 1 384 ? -1.545 -12.414 -4.504 1 97.5 384 VAL B C 1
ATOM 5891 O O . VAL B 1 384 ? -1.622 -11.273 -4.973 1 97.5 384 VAL B O 1
ATOM 5894 N N . LEU B 1 385 ? -1.008 -12.672 -3.303 1 97.44 385 LEU B N 1
ATOM 5895 C CA . LEU B 1 385 ? -0.567 -11.594 -2.418 1 97.44 385 LEU B CA 1
ATOM 5896 C C . LEU B 1 385 ? 0.621 -10.852 -3.018 1 97.44 385 LEU B C 1
ATOM 5898 O O . LEU B 1 385 ? 0.742 -9.633 -2.857 1 97.44 385 LEU B O 1
ATOM 5902 N N . PHE B 1 386 ? 1.466 -11.57 -3.734 1 96.25 386 PHE B N 1
ATOM 5903 C CA . PHE B 1 386 ? 2.611 -10.93 -4.375 1 96.25 386 PHE B CA 1
ATOM 5904 C C . PHE B 1 386 ? 2.156 -10 -5.488 1 96.25 386 PHE B C 1
ATOM 5906 O O . PHE B 1 386 ? 2.76 -8.945 -5.711 1 96.25 386 PHE B O 1
ATOM 5913 N N . LEU B 1 387 ? 1.068 -10.367 -6.18 1 95.69 387 LEU B N 1
ATOM 5914 C CA . LEU B 1 387 ? 0.496 -9.5 -7.207 1 95.69 387 LEU B CA 1
ATOM 5915 C C . LEU B 1 387 ? 0.035 -8.18 -6.605 1 95.69 387 LEU B C 1
ATOM 5917 O O . LEU B 1 387 ? 0.046 -7.148 -7.285 1 95.69 387 LEU B O 1
ATOM 5921 N N . LEU B 1 388 ? -0.319 -8.242 -5.344 1 95.06 388 LEU B N 1
ATOM 5922 C CA . LEU B 1 388 ? -0.835 -7.062 -4.656 1 95.06 388 LEU B CA 1
ATOM 5923 C C . LEU B 1 388 ? 0.29 -6.297 -3.969 1 95.06 388 LEU B C 1
ATOM 5925 O O . LEU B 1 388 ? 0.036 -5.348 -3.223 1 95.06 388 LEU B O 1
ATOM 5929 N N . GLY B 1 389 ? 1.481 -6.738 -4.133 1 93.06 389 GLY B N 1
ATOM 5930 C CA . GLY B 1 389 ? 2.635 -6.027 -3.602 1 93.06 389 GLY B CA 1
ATOM 5931 C C . GLY B 1 389 ? 3.008 -6.465 -2.197 1 93.06 389 GLY B C 1
ATOM 5932 O O . GLY B 1 389 ? 3.818 -5.812 -1.535 1 93.06 389 GLY B O 1
ATOM 5933 N N . VAL B 1 390 ? 2.438 -7.527 -1.696 1 94.81 390 VAL B N 1
ATOM 5934 C CA . VAL B 1 390 ? 2.748 -8.062 -0.375 1 94.81 390 VAL B CA 1
ATOM 5935 C C . VAL B 1 390 ? 3.9 -9.062 -0.479 1 94.81 390 VAL B C 1
ATOM 5937 O O . VAL B 1 390 ? 3.895 -9.938 -1.349 1 94.81 390 VAL B O 1
ATOM 5940 N N . THR B 1 391 ? 4.879 -8.945 0.326 1 93.12 391 THR B N 1
ATOM 5941 C CA . THR B 1 391 ? 6.043 -9.82 0.254 1 93.12 391 THR B CA 1
ATOM 5942 C C . THR B 1 391 ? 5.902 -10.992 1.226 1 93.12 391 THR B C 1
ATOM 5944 O O . THR B 1 391 ? 5.129 -10.922 2.182 1 93.12 391 THR B O 1
ATOM 5947 N N . ARG B 1 392 ? 6.652 -12.031 0.92 1 93.19 392 ARG B N 1
ATOM 5948 C CA . ARG B 1 392 ? 6.695 -13.164 1.833 1 93.19 392 ARG B CA 1
ATOM 5949 C C . ARG B 1 392 ? 7.16 -12.742 3.221 1 93.19 392 ARG B C 1
ATOM 5951 O O . ARG B 1 392 ? 6.609 -13.18 4.23 1 93.19 392 ARG B O 1
ATOM 5958 N N . GLY B 1 393 ? 8.133 -11.852 3.248 1 90 393 GLY B N 1
ATOM 5959 C CA . GLY B 1 393 ? 8.609 -11.336 4.523 1 90 393 GLY B CA 1
ATOM 5960 C C . GLY B 1 393 ? 7.52 -10.664 5.336 1 90 393 GLY B C 1
ATOM 5961 O O . GLY B 1 393 ? 7.418 -10.875 6.547 1 90 393 GLY B O 1
ATOM 5962 N N . GLU B 1 394 ? 6.703 -9.867 4.727 1 92.25 394 GLU B N 1
ATOM 5963 C CA . GLU B 1 394 ? 5.609 -9.18 5.402 1 92.25 394 GLU B CA 1
ATOM 5964 C C . GLU B 1 394 ? 4.582 -10.172 5.941 1 92.25 394 GLU B C 1
ATOM 5966 O O . GLU B 1 394 ? 4.055 -9.984 7.043 1 92.25 394 GLU B O 1
ATOM 5971 N N . ILE B 1 395 ? 4.301 -11.203 5.156 1 94.62 395 ILE B N 1
ATOM 5972 C CA . ILE B 1 395 ? 3.355 -12.234 5.566 1 94.62 395 ILE B CA 1
ATOM 5973 C C . ILE B 1 395 ? 3.867 -12.93 6.824 1 94.62 395 ILE B C 1
ATOM 5975 O O . ILE B 1 395 ? 3.139 -13.062 7.809 1 94.62 395 ILE B O 1
ATOM 5979 N N . GLU B 1 396 ? 5.066 -13.312 6.77 1 92.38 396 GLU B N 1
ATOM 5980 C CA . GLU B 1 396 ? 5.664 -14.055 7.875 1 92.38 396 GLU B CA 1
ATOM 5981 C C . GLU B 1 396 ? 5.75 -13.195 9.133 1 92.38 396 GLU B C 1
ATOM 5983 O O . GLU B 1 396 ? 5.512 -13.68 10.242 1 92.38 396 GLU B O 1
ATOM 5988 N N . ALA B 1 397 ? 6.137 -11.977 8.945 1 89.62 397 ALA B N 1
ATOM 5989 C CA . ALA B 1 397 ? 6.211 -11.062 10.078 1 89.62 397 ALA B CA 1
ATOM 5990 C C . ALA B 1 397 ? 4.844 -10.883 10.734 1 89.62 397 ALA B C 1
ATOM 5992 O O . ALA B 1 397 ? 4.734 -10.867 11.961 1 89.62 397 ALA B O 1
ATOM 5993 N N . ALA B 1 398 ? 3.812 -10.734 9.961 1 91.81 398 ALA B N 1
ATOM 5994 C CA . ALA B 1 398 ? 2.457 -10.586 10.484 1 91.81 398 ALA B CA 1
ATOM 5995 C C . ALA B 1 398 ? 2.004 -11.859 11.203 1 91.81 398 ALA B C 1
ATOM 5997 O O . ALA B 1 398 ? 1.371 -11.789 12.258 1 91.81 398 ALA B O 1
ATOM 5998 N N . ASP B 1 399 ? 2.324 -13 10.578 1 93.44 399 ASP B N 1
ATOM 5999 C CA . ASP B 1 399 ? 1.998 -14.273 11.203 1 93.44 399 ASP B CA 1
ATOM 6000 C C . ASP B 1 399 ? 2.697 -14.414 12.555 1 93.44 399 ASP B C 1
ATOM 6002 O O . ASP B 1 399 ? 2.082 -14.844 13.539 1 93.44 399 ASP B O 1
ATOM 6006 N N . ALA B 1 400 ? 3.924 -14.055 12.57 1 88.94 400 ALA B N 1
ATOM 6007 C CA . ALA B 1 400 ? 4.691 -14.117 13.812 1 88.94 400 ALA B CA 1
ATOM 6008 C C . ALA B 1 400 ? 4.086 -13.219 14.875 1 88.94 400 ALA B C 1
ATOM 6010 O O . ALA B 1 400 ? 4.008 -13.594 16.047 1 88.94 400 ALA B O 1
ATOM 6011 N N . ALA B 1 401 ? 3.682 -12.078 14.477 1 85.81 401 ALA B N 1
ATOM 6012 C CA . ALA B 1 401 ? 3.084 -11.125 15.406 1 85.81 401 ALA B CA 1
ATOM 6013 C C . ALA B 1 401 ? 1.802 -11.688 16.016 1 85.81 401 ALA B C 1
ATOM 6015 O O . ALA B 1 401 ? 1.466 -11.375 17.156 1 85.81 401 ALA B O 1
ATOM 6016 N N . ASP B 1 402 ? 1.124 -12.562 15.305 1 88.88 402 ASP B N 1
ATOM 6017 C CA . ASP B 1 402 ? -0.109 -13.18 15.781 1 88.88 402 ASP B CA 1
ATOM 6018 C C . ASP B 1 402 ? 0.182 -14.484 16.516 1 88.88 402 ASP B C 1
ATOM 6020 O O . ASP B 1 402 ? -0.741 -15.203 16.906 1 88.88 402 ASP B O 1
ATOM 6024 N N . GLY B 1 403 ? 1.414 -14.859 16.594 1 88.56 403 GLY B N 1
ATOM 6025 C CA . GLY B 1 403 ? 1.804 -16.047 17.344 1 88.56 403 GLY B CA 1
ATOM 6026 C C . GLY B 1 403 ? 1.782 -17.312 16.5 1 88.56 403 GLY B C 1
ATOM 6027 O O . GLY B 1 403 ? 1.771 -18.422 17.031 1 88.56 403 GLY B O 1
ATOM 6028 N N . LEU B 1 404 ? 1.648 -17.109 15.211 1 89.25 404 LEU B N 1
ATOM 6029 C CA . LEU B 1 404 ? 1.661 -18.281 14.328 1 89.25 404 LEU B CA 1
ATOM 6030 C C . LEU B 1 404 ? 3.09 -18.719 14.039 1 89.25 404 LEU B C 1
ATOM 6032 O O . LEU B 1 404 ? 3.984 -17.891 13.867 1 89.25 404 LEU B O 1
ATOM 6036 N N . GLU B 1 405 ? 3.369 -20 14.109 1 80.5 405 GLU B N 1
ATOM 6037 C CA . GLU B 1 405 ? 4.703 -20.547 13.875 1 80.5 405 GLU B CA 1
ATOM 6038 C C . GLU B 1 405 ? 5.035 -20.562 12.391 1 80.5 405 GLU B C 1
ATOM 6040 O O . GLU B 1 405 ? 4.164 -20.828 11.555 1 80.5 405 GLU B O 1
ATOM 6045 N N . LEU B 1 406 ? 6.238 -20.141 12.109 1 72.06 406 LEU B N 1
ATOM 6046 C CA . LEU B 1 406 ? 6.727 -20.188 10.734 1 72.06 406 LEU B CA 1
ATOM 6047 C C . LEU B 1 406 ? 7.035 -21.625 10.328 1 72.06 406 LEU B C 1
ATOM 6049 O O . LEU B 1 406 ? 7.672 -22.375 11.078 1 72.06 406 LEU B O 1
ATOM 6053 N N . SER B 1 407 ? 6.219 -22.219 9.438 1 68.06 407 SER B N 1
ATOM 6054 C CA . SER B 1 407 ? 6.582 -23.516 8.883 1 68.06 407 SER B CA 1
ATOM 6055 C C . SER B 1 407 ? 7.02 -23.391 7.422 1 68.06 407 SER B C 1
ATOM 6057 O O . SER B 1 407 ? 6.223 -23 6.562 1 68.06 407 SER B O 1
ATOM 6059 N N . ARG B 1 408 ? 8.398 -23.297 7.219 1 68.75 408 ARG B N 1
ATOM 6060 C CA . ARG B 1 408 ? 8.906 -23.328 5.852 1 68.75 408 ARG B CA 1
ATOM 6061 C C . ARG B 1 408 ? 9.078 -24.766 5.363 1 68.75 408 ARG B C 1
ATOM 6063 O O . ARG B 1 408 ? 9.57 -25.625 6.094 1 68.75 408 ARG B O 1
ATOM 6070 N N . PRO B 1 409 ? 8.266 -25.047 4.164 1 56.59 409 PRO B N 1
ATOM 6071 C CA . PRO B 1 409 ? 8.43 -26.422 3.697 1 56.59 409 PRO B CA 1
ATOM 6072 C C . PRO B 1 409 ? 9.867 -26.734 3.279 1 56.59 409 PRO B C 1
ATOM 6074 O O . PRO B 1 409 ? 10.625 -25.812 2.939 1 56.59 409 PRO B O 1
#

Secondary structure (DSSP, 8-state):
-PPEEEEEEEEEE--TTHHHHHHHHHHHTT-EEEEEEEEEETTEEEEEEEEEESS-HHHHHHHHHHHHHHTT-EEEEEEGGGT-S-TTS-S-PPPSEEEEEEETT-BHHHHHHHHHHHHHTTEEEEEEEEEE-SSSEEEEEEEEESS--HHHHHHHHHHHHHHHHHHT-EEEEEE-SGGGG---EEEE-TBTTTEES-HHHHHHHHHT-HHHHHHHHHHHHTTSS-HHHHHHHHHHTTTT-BTHHHHHHHHH-EEPTTHHHHHHHHHHTT-EEEEEEEEEHHHHHHHHHHHT-SEEEEEEEEEETTEEEEEEESS---HHHHHHHHHHHHHHTT--GGGEEEEE-SGGGHHHHHHSSEEEEES--HHHHTTSSEEE-SS-TTHHHHHTT--HHHHHHHHHHTT------/-PPEEEEEEEEEE--TTHHHHHHHHHHHTT-EEEEEEEEEETTEEEEEEEEEESS-HHHHHHHHHHHHHHTT-EEEEEEGGGT-S-TTS-S----SEEEEEEETT-BHHHHHHHHHHHHHTTEEEEEEEEEE-SSSEEEEEEEEESS--HHHHHHHHHHHHHHHHHHT-EEEEEE-SGGGG---EEEE-TBTTTEES-HHHHHHHHHT-HHHHHHHHHHHHTTSS-HHHHHHHHHHTTTT-BTHHHHHHHHH-EEPTTHHHHHHHHHHTT-EEEEEEEEEHHHHHHHHHHHT-SEEEEEEEEEETTEEEEEEESS---HHHHHHHHHHHHHHTT--GGGEEEEE-SGGGHHHHHHSSEEEEES--HHHHTTSSEEE-SS-TTHHHHHTT--HHHHHHHHHHTT------